Protein 4MB0 (pdb70)

Foldseek 3Di:
DVCVVVVLLVLLVVLVVLPQHDPVRNVLVVVLVVLCVLLVVDADVLLVLLLLLQLLCLLPWPAEEEEDGSSCLSHPLQLVVLLCVLSVHAYEHAAQQDDLSNVVSSLVSNCVNPVPHDYHHNDFDDFQPDDDVSRTGGHPRHLVPTQEYEDESDAQVVQQSSVVVNHQYEYEGLDCPGNNNVRHPGYNNHDCNVSSVSSSVSSNVCVVPDNVVSVVSNVPDDRVVSSVVSVVSSVVQVVVCVVVDDPPPPDTD/DPDDPPDPCPVVVVLLVLQVVLVVLLFHDPVVNVLSVVLSVLCVLLVVDQDPLQVLLLLLQLLCLLVWPAEEEEDGSSCLSQPLQLSQLLCVLSVHAYEYAYQDDDLSNVVSSVVSNCVNPVVHDYHHNDFDDFQPPPPPDSRTGHCSHLVPTQEYEDESDAQPNLQSSVVVNHQYEYEGLDCPHNNNVRHNGHRNHDPNPSSNSSSVSSNVCVPPDNVVSVVSNVVDDRVVSSVVSVVSSVVSVVVCQPVHCPDHD/DCPVVVVLLVLLVVLVVLLQDDPVLNVLVVVLVVLCVLLVQDQDVLLLLLLLLVLLCLLPWPAEEEEDGSSCLSHPLQLSVLLCVLSVHAYEYADQPDDLSNVVSSLVSNCVNPVPRDYHNNPFDDFQPDHPPSNTGGHPRHLVPTQEYEDESDQLVSLQSSVVVNHQYEYEGLDCPHNNNVRHPGYRNHDCNPSSNSSSVSSNVCNPPDNVVSVVSNVPDDSVVSSVVSVVSSVVQVVVCVVVDCPPNPDGD/DVVLVVLLVLLVVLVVLLADDPVVNVLSVVLSVLCVLLPVDQDPLLVLLLLLQLLDLQPWPAEEEEDGSSCLSRPLLLSVLLCVLSVHAYEYAYQPDDLSNLVSSLVSNCVNPVDGDYHNNDFDDAQPPDDPDSRGGHCSHLVPTQEYEDESDAQPSQLRSCVVVRQYAYEGLDCPHNSNVRHNGYRNHDCSHSSVVSSVSSNPCVPPDNVRSVVSNVPDDRVVSSVVSVVSSVVSVCVQAPVHDPPDDRDD

CATH classification: 3.40.50.12640

Sequence (1015 aa):
PRYWSLYYREKIIEGMEKGMTAKAGLIAHGRGEAFDYLIGERTIEPAERAMRAAVAKLLLAENPVVSVNGNVAALVPKETIELARRALNAKLEINLFYRTEDRVKAIAEELRKYDPEIELLGINPTKRIPGLEHERGKVDENGIWKADVVVVPLEDGDRTEALVRMGKFVITIDLNPLSRSARMADITIVDNIVRAYPRMTELAREMKDYSRGELIRIIEEYDNGKTLNDVLLHIRDRLTKLAEGGIWRKKQLDVKIPKSHPRYWSLYYREKIIEGMEKGMTAKAGLIAHGRGEAFDYLIGERTIEPAERAMRAAVAKLLLAENPVVSVNGNVAALVPKETIELARALNAKLEINLFYRTEDRVKAIAEELRKYDPEIELLGINPTKRIPGLEHERGKVDENGIWKADVVVVPLEDGDRTEALVRMGKFVITIDLNPLSRSARMADITIVDNIVRAYPRMTELAREMKDYSRGELIRIIEEYDNGKTLNDVLLHIRDRLTKLAEGGIWRKKPRYWSLYYREKIIEGMEKGMTAKAGLIAHGRGEAFDYLIGERTIEPAERAMRAAVAKLLLAENPVVSVNGNVAALVPKETIELARALNAKLEINLFYRTEDRVKAIAEELRKYDPEIELLGINPTKRIPGLEHERGKVDENGIWKADVVVVPLEDGDRTEALVRMGKFVITIDLNPLSRSARMADITIVDNIVRAYPRMTELAREMKDYSRGELIRIIEEYDNGKTLNDVLLHIRDRLTKLAEGGIWRKKQLDRYWSLYYREKIIEGMEKGMTAKAGLIAHGRGEAFDYLIGERTIEPAERAMRAAVAKLLLAENPVVSVNGNVAALVPKETIELARALNAKLEINLFYRTEDRVKAIAEELRKYDPEIELLGINPTKRIPGLEHERGKVDENGIWKADVVVVPLEDGDRTEALVRMGKFVITIDLNPLSRSARMADITIVDNIVRAYPRMTELAREMKDYSRGELIRIIEEYDNGKTLNDVLLHIRDRLTKLAEGGIWRKKQLD

Structure (mmCIF, N/CA/C/O backbone):
data_4MB0
#
_entry.id   4MB0
#
_cell.length_a   266.144
_cell.length_b   60.964
_cell.length_c   75.354
_cell.angle_alpha   90.00
_cell.angle_beta   92.38
_cell.angle_gamma   90.00
#
_symmetry.space_group_name_H-M   'C 1 2 1'
#
loop_
_entity.id
_entity.type
_entity.pdbx_description
1 polymer 'phosphopantothenate synthetase'
2 non-polymer 'ACETATE ION'
3 water water
#
loop_
_atom_site.group_PDB
_atom_site.id
_atom_site.type_symbol
_atom_site.label_atom_id
_atom_site.label_alt_id
_atom_site.label_comp_id
_atom_site.label_asym_id
_atom_site.label_entity_id
_atom_site.label_seq_id
_atom_site.pdbx_PDB_ins_code
_atom_site.Cartn_x
_atom_site.Cartn_y
_atom_site.Cartn_z
_atom_site.occupancy
_atom_site.B_iso_or_equiv
_atom_site.auth_seq_id
_atom_site.auth_comp_id
_atom_site.auth_asym_id
_atom_site.auth_atom_id
_atom_site.pdbx_PDB_model_num
ATOM 1 N N . PRO A 1 9 ? 39.116 -29.283 -18.194 1.00 79.35 9 PRO A N 1
ATOM 2 C CA . PRO A 1 9 ? 38.032 -28.447 -17.703 1.00 64.69 9 PRO A CA 1
ATOM 3 C C . PRO A 1 9 ? 37.343 -27.650 -18.812 1.00 74.14 9 PRO A C 1
ATOM 4 O O . PRO A 1 9 ? 37.430 -26.424 -18.846 1.00 68.52 9 PRO A O 1
ATOM 8 N N . ARG A 1 10 ? 36.849 -28.374 -19.813 1.00 61.57 10 ARG A N 1
ATOM 9 C CA . ARG A 1 10 ? 35.414 -28.524 -20.027 1.00 64.12 10 ARG A CA 1
ATOM 10 C C . ARG A 1 10 ? 34.923 -29.840 -19.415 1.00 51.14 10 ARG A C 1
ATOM 11 O O . ARG A 1 10 ? 34.465 -30.746 -20.128 1.00 45.42 10 ARG A O 1
ATOM 19 N N . TYR A 1 11 ? 34.984 -29.924 -18.093 1.00 51.21 11 TYR A N 1
ATOM 20 C CA . TYR A 1 11 ? 34.789 -31.194 -17.388 1.00 54.74 11 TYR A CA 1
ATOM 21 C C . TYR A 1 11 ? 33.345 -31.657 -17.508 1.00 37.80 11 TYR A C 1
ATOM 22 O O . TYR A 1 11 ? 33.069 -32.808 -17.863 1.00 43.81 11 TYR A O 1
ATOM 31 N N . TRP A 1 12 ? 32.416 -30.750 -17.248 1.00 47.20 12 TRP A N 1
ATOM 32 C CA . TRP A 1 12 ? 31.003 -31.119 -17.253 1.00 52.61 12 TRP A CA 1
ATOM 33 C C . TRP A 1 12 ? 30.511 -31.483 -18.650 1.00 45.04 12 TRP A C 1
ATOM 34 O O . TRP A 1 12 ? 29.870 -32.524 -18.839 1.00 51.72 12 TRP A O 1
ATOM 45 N N . SER A 1 13 ? 30.944 -30.715 -19.645 1.00 42.19 13 SER A N 1
ATOM 46 C CA . SER A 1 13 ? 30.670 -31.051 -21.037 1.00 36.17 13 SER A CA 1
ATOM 47 C C . SER A 1 13 ? 31.108 -32.479 -21.361 1.00 42.10 13 SER A C 1
ATOM 48 O O . SER A 1 13 ? 30.344 -33.280 -21.907 1.00 32.99 13 SER A O 1
ATOM 51 N N . LEU A 1 14 ? 32.358 -32.792 -21.067 1.00 44.79 14 LEU A N 1
ATOM 52 C CA . LEU A 1 14 ? 32.897 -34.093 -21.414 1.00 41.46 14 LEU A CA 1
ATOM 53 C C . LEU A 1 14 ? 32.265 -35.179 -20.554 1.00 34.51 14 LEU A C 1
ATOM 54 O O . LEU A 1 14 ? 31.866 -36.219 -21.067 1.00 37.25 14 LEU A O 1
ATOM 59 N N . TYR A 1 15 ? 31.947 -34.825 -19.319 1.00 40.47 15 TYR A N 1
ATOM 60 C CA . TYR A 1 15 ? 31.260 -35.743 -18.404 1.00 42.49 15 TYR A CA 1
ATOM 61 C C . TYR A 1 15 ? 29.932 -36.233 -18.972 1.00 40.88 15 TYR A C 1
ATOM 62 O O . TYR A 1 15 ? 29.668 -37.434 -19.035 1.00 37.14 15 TYR A O 1
ATOM 71 N N . TYR A 1 16 ? 29.134 -35.307 -19.487 1.00 44.15 16 TYR A N 1
ATOM 72 C CA . TYR A 1 16 ? 27.810 -35.669 -19.963 1.00 37.19 16 TYR A CA 1
ATOM 73 C C . TYR A 1 16 ? 27.829 -36.269 -21.345 1.00 30.00 16 TYR A C 1
ATOM 74 O O . TYR A 1 16 ? 27.054 -37.182 -21.634 1.00 35.02 16 TYR A O 1
ATOM 83 N N . ARG A 1 17 ? 28.842 -35.906 -22.124 1.00 38.27 17 ARG A N 1
ATOM 84 C CA . ARG A 1 17 ? 29.160 -36.645 -23.340 1.00 37.80 17 ARG A CA 1
ATOM 85 C C . ARG A 1 17 ? 29.390 -38.137 -23.039 1.00 37.92 17 ARG A C 1
ATOM 86 O O . ARG A 1 17 ? 28.864 -38.999 -23.737 1.00 32.92 17 ARG A O 1
ATOM 94 N N . GLU A 1 18 ? 30.137 -38.441 -21.979 1.00 42.13 18 GLU A N 1
ATOM 95 C CA . GLU A 1 18 ? 30.352 -39.844 -21.601 1.00 41.24 18 GLU A CA 1
ATOM 96 C C . GLU A 1 18 ? 29.057 -40.500 -21.136 1.00 39.87 18 GLU A C 1
ATOM 97 O O . GLU A 1 18 ? 28.748 -41.614 -21.587 1.00 37.45 18 GLU A O 1
ATOM 103 N N . LYS A 1 19 ? 28.202 -39.736 -20.441 1.00 37.72 19 LYS A N 1
ATOM 104 C CA . LYS A 1 19 ? 26.946 -40.284 -19.908 1.00 33.61 19 LYS A CA 1
ATOM 105 C C . LYS A 1 19 ? 26.027 -40.695 -21.026 1.00 42.61 19 LYS A C 1
ATOM 106 O O . LYS A 1 19 ? 25.392 -41.741 -20.952 1.00 37.38 19 LYS A O 1
ATOM 112 N N . ILE A 1 20 ? 26.040 -39.925 -22.115 1.00 33.82 20 ILE A N 1
ATOM 113 C CA . ILE A 1 20 ? 25.131 -40.168 -23.211 1.00 34.95 20 ILE A CA 1
ATOM 114 C C . ILE A 1 20 ? 25.664 -41.322 -24.051 1.00 32.36 20 ILE A C 1
ATOM 115 O O . ILE A 1 20 ? 24.908 -42.176 -24.507 1.00 40.88 20 ILE A O 1
ATOM 120 N N . ILE A 1 21 ? 26.983 -41.445 -24.078 1.00 38.18 21 ILE A N 1
ATOM 121 C CA . ILE A 1 21 ? 27.653 -42.569 -24.723 1.00 42.69 21 ILE A CA 1
ATOM 122 C C . ILE A 1 21 ? 27.430 -43.879 -23.963 1.00 36.20 21 ILE A C 1
ATOM 123 O O . ILE A 1 21 ? 26.893 -44.833 -24.516 1.00 37.00 21 ILE A O 1
ATOM 128 N N . GLU A 1 22 ? 27.716 -43.884 -22.668 1.00 40.82 22 GLU A N 1
ATOM 129 C CA . GLU A 1 22 ? 27.351 -45.027 -21.821 1.00 45.01 22 GLU A CA 1
ATOM 130 C C . GLU A 1 22 ? 25.853 -45.246 -21.858 1.00 46.74 22 GLU A C 1
ATOM 131 O O . GLU A 1 22 ? 25.374 -46.381 -21.907 1.00 43.34 22 GLU A O 1
ATOM 137 N N . GLY A 1 23 ? 25.113 -44.148 -21.947 1.00 49.08 23 GLY A N 1
ATOM 138 C CA . GLY A 1 23 ? 23.681 -44.222 -22.185 1.00 36.84 23 GLY A CA 1
ATOM 139 C C . GLY A 1 23 ? 23.345 -45.212 -23.275 1.00 36.60 23 GLY A C 1
ATOM 140 O O . GLY A 1 23 ? 22.433 -46.021 -23.130 1.00 48.95 23 GLY A O 1
ATOM 141 N N . MET A 1 24 ? 24.084 -45.157 -24.375 1.00 52.75 24 MET A N 1
ATOM 142 C CA . MET A 1 24 ? 23.765 -45.974 -25.539 1.00 56.56 24 MET A CA 1
ATOM 143 C C . MET A 1 24 ? 24.394 -47.366 -25.426 1.00 41.16 24 MET A C 1
ATOM 144 O O . MET A 1 24 ? 23.908 -48.323 -26.016 1.00 47.38 24 MET A O 1
ATOM 149 N N . GLU A 1 25 ? 25.524 -47.459 -24.736 1.00 59.65 25 GLU A N 1
ATOM 150 C CA . GLU A 1 25 ? 26.141 -48.758 -24.490 1.00 53.11 25 GLU A CA 1
ATOM 151 C C . GLU A 1 25 ? 25.149 -49.652 -23.740 1.00 57.93 25 GLU A C 1
ATOM 152 O O . GLU A 1 25 ? 24.897 -50.782 -24.150 1.00 57.65 25 GLU A O 1
ATOM 158 N N . LYS A 1 26 ? 24.419 -49.054 -22.802 1.00 54.18 26 LYS A N 1
ATOM 159 C CA . LYS A 1 26 ? 23.477 -49.786 -21.957 1.00 51.67 26 LYS A CA 1
ATOM 160 C C . LYS A 1 26 ? 22.118 -50.046 -22.611 1.00 51.52 26 LYS A C 1
ATOM 161 O O . LYS A 1 26 ? 21.261 -50.682 -22.007 1.00 52.49 26 LYS A O 1
ATOM 167 N N . GLY A 1 27 ? 21.872 -49.461 -23.776 1.00 44.62 27 GLY A N 1
ATOM 168 C CA . GLY A 1 27 ? 20.675 -49.794 -24.551 1.00 42.64 27 GLY A CA 1
ATOM 169 C C . GLY A 1 27 ? 19.526 -48.833 -24.318 1.00 42.65 27 GLY A C 1
ATOM 170 O O . GLY A 1 27 ? 18.417 -49.035 -24.828 1.00 46.72 27 GLY A O 1
ATOM 171 N N . MET A 1 28 ? 19.787 -47.794 -23.529 1.00 48.73 28 MET A N 1
ATOM 172 C CA . MET A 1 28 ? 18.788 -46.772 -23.220 1.00 53.39 28 MET A CA 1
ATOM 173 C C . MET A 1 28 ? 18.609 -45.759 -24.356 1.00 57.03 28 MET A C 1
ATOM 174 O O . MET A 1 28 ? 17.496 -45.303 -24.611 1.00 53.63 28 MET A O 1
ATOM 179 N N . THR A 1 29 ? 19.717 -45.296 -24.924 1.00 52.58 29 THR A N 1
ATOM 180 C CA . THR A 1 29 ? 19.681 -44.140 -25.810 1.00 50.88 29 THR A CA 1
ATOM 181 C C . THR A 1 29 ? 20.066 -44.506 -27.251 1.00 50.60 29 THR A C 1
ATOM 182 O O . THR A 1 29 ? 21.070 -45.168 -27.496 1.00 37.22 29 THR A O 1
ATOM 186 N N . ALA A 1 30 ? 19.173 -44.178 -28.181 1.00 47.01 30 ALA A N 1
ATOM 187 C CA . ALA A 1 30 ? 19.368 -44.445 -29.599 1.00 49.15 30 ALA A CA 1
ATOM 188 C C . ALA A 1 30 ? 20.512 -43.620 -30.181 1.00 38.24 30 ALA A C 1
ATOM 189 O O . ALA A 1 30 ? 20.922 -42.616 -29.596 1.00 47.21 30 ALA A O 1
ATOM 191 N N . LYS A 1 31 ? 21.018 -44.074 -31.327 1.00 39.30 31 LYS A N 1
ATOM 192 C CA . LYS A 1 31 ? 22.007 -43.342 -32.145 1.00 40.08 31 LYS A CA 1
ATOM 193 C C . LYS A 1 31 ? 21.582 -41.910 -32.447 1.00 35.90 31 LYS A C 1
ATOM 194 O O . LYS A 1 31 ? 22.332 -40.961 -32.194 1.00 41.93 31 LYS A O 1
ATOM 200 N N . ALA A 1 32 ? 20.330 -41.745 -32.868 1.00 37.69 32 ALA A N 1
ATOM 201 C CA . ALA A 1 32 ? 19.744 -40.407 -33.078 1.00 35.34 32 ALA A CA 1
ATOM 202 C C . ALA A 1 32 ? 19.856 -39.494 -31.850 1.00 35.31 32 ALA A C 1
ATOM 203 O O . ALA A 1 32 ? 19.977 -38.265 -31.970 1.00 32.61 32 ALA A O 1
ATOM 205 N N . GLY A 1 33 ? 19.842 -40.096 -30.668 1.00 33.16 33 GLY A N 1
ATOM 206 C CA . GLY A 1 33 ? 19.891 -39.353 -29.426 1.00 31.51 33 GLY A CA 1
ATOM 207 C C . GLY A 1 33 ? 21.241 -38.724 -29.217 1.00 25.90 33 GLY A C 1
ATOM 208 O O . GLY A 1 33 ? 21.338 -37.632 -28.645 1.00 43.66 33 GLY A O 1
ATOM 209 N N . LEU A 1 34 ? 22.285 -39.398 -29.702 1.00 38.95 34 LEU A N 1
ATOM 210 C CA . LEU A 1 34 ? 23.665 -38.895 -29.593 1.00 39.71 34 LEU A CA 1
ATOM 211 C C . LEU A 1 34 ? 23.847 -37.669 -30.492 1.00 36.23 34 LEU A C 1
ATOM 212 O O . LEU A 1 34 ? 24.367 -36.637 -30.078 1.00 32.08 34 LEU A O 1
ATOM 217 N N . ILE A 1 35 ? 23.274 -37.754 -31.680 1.00 26.88 35 ILE A N 1
ATOM 218 C CA . ILE A 1 35 ? 23.180 -36.613 -32.579 1.00 34.17 35 ILE A CA 1
ATOM 219 C C . ILE A 1 35 ? 22.374 -35.449 -31.961 1.00 29.18 35 ILE A C 1
ATOM 220 O O . ILE A 1 35 ? 22.873 -34.323 -31.885 1.00 35.07 35 ILE A O 1
ATOM 225 N N . ALA A 1 36 ? 21.218 -35.759 -31.366 1.00 28.64 36 ALA A N 1
ATOM 226 C CA . ALA A 1 36 ? 20.377 -34.735 -30.749 1.00 28.97 36 ALA A CA 1
ATOM 227 C C . ALA A 1 36 ? 21.107 -34.089 -29.576 1.00 28.59 36 ALA A C 1
ATOM 228 O O . ALA A 1 36 ? 20.978 -32.893 -29.345 1.00 28.28 36 ALA A O 1
ATOM 230 N N . HIS A 1 37 ? 21.993 -34.848 -28.939 1.00 28.54 37 HIS A N 1
ATOM 231 C CA . HIS A 1 37 ? 22.743 -34.330 -27.818 1.00 24.28 37 HIS A CA 1
ATOM 232 C C . HIS A 1 37 ? 23.699 -33.232 -28.261 1.00 25.50 37 HIS A C 1
ATOM 233 O O . HIS A 1 37 ? 23.873 -32.243 -27.563 1.00 27.96 37 HIS A O 1
ATOM 240 N N . GLY A 1 38 ? 24.332 -33.420 -29.409 1.00 27.10 38 GLY A N 1
ATOM 241 C CA . GLY A 1 38 ? 25.275 -32.449 -29.924 1.00 29.20 38 GLY A CA 1
ATOM 242 C C . GLY A 1 38 ? 24.611 -31.175 -30.392 1.00 22.35 38 GLY A C 1
ATOM 243 O O . GLY A 1 38 ? 25.152 -30.099 -30.200 1.00 31.50 38 GLY A O 1
ATOM 244 N N . ARG A 1 39 ? 23.394 -31.298 -30.910 1.00 23.22 39 ARG A N 1
ATOM 245 C CA . ARG A 1 39 ? 22.591 -30.139 -31.287 1.00 30.05 39 ARG A CA 1
ATOM 246 C C . ARG A 1 39 ? 22.298 -29.249 -30.105 1.00 32.62 39 ARG A C 1
ATOM 247 O O . ARG A 1 39 ? 22.459 -28.043 -30.188 1.00 33.99 39 ARG A O 1
ATOM 255 N N . GLY A 1 40 ? 21.926 -29.859 -28.981 1.00 29.47 40 GLY A N 1
ATOM 256 C CA . GLY A 1 40 ? 21.864 -29.156 -27.719 1.00 27.62 40 GLY A CA 1
ATOM 257 C C . GLY A 1 40 ? 23.150 -28.479 -27.311 1.00 31.81 40 GLY A C 1
ATOM 258 O O . GLY A 1 40 ? 23.136 -27.315 -26.898 1.00 29.59 40 GLY A O 1
ATOM 259 N N . GLU A 1 41 ? 24.238 -29.248 -27.245 1.00 33.45 41 GLU A N 1
ATOM 260 C CA . GLU A 1 41 ? 25.550 -28.663 -26.934 1.00 28.03 41 GLU A CA 1
ATOM 261 C C . GLU A 1 41 ? 25.809 -27.368 -27.761 1.00 25.85 41 GLU A C 1
ATOM 262 O O . GLU A 1 41 ? 26.322 -26.377 -27.245 1.00 30.25 41 GLU A O 1
ATOM 268 N N . ALA A 1 42 ? 25.433 -27.370 -29.037 1.00 25.02 42 ALA A N 1
ATOM 269 C CA . ALA A 1 42 ? 25.732 -26.223 -29.891 1.00 28.63 42 ALA A CA 1
ATOM 270 C C . ALA A 1 42 ? 25.036 -24.968 -29.362 1.00 26.78 42 ALA A C 1
ATOM 271 O O . ALA A 1 42 ? 25.674 -23.928 -29.186 1.00 34.39 42 ALA A O 1
ATOM 273 N N . PHE A 1 43 ? 23.775 -25.110 -28.968 1.00 30.23 43 PHE A N 1
ATOM 274 C CA . PHE A 1 43 ? 23.009 -23.980 -28.428 1.00 35.01 43 PHE A CA 1
ATOM 275 C C . PHE A 1 43 ? 23.437 -23.673 -27.004 1.00 31.87 43 PHE A C 1
ATOM 276 O O . PHE A 1 43 ? 23.495 -22.515 -26.598 1.00 30.02 43 PHE A O 1
ATOM 284 N N . ASP A 1 44 ? 23.963 -24.677 -26.318 1.00 30.91 44 ASP A N 1
ATOM 285 C CA . ASP A 1 44 ? 24.585 -24.390 -25.049 1.00 29.09 44 ASP A CA 1
ATOM 286 C C . ASP A 1 44 ? 25.825 -23.518 -25.230 1.00 27.77 44 ASP A C 1
ATOM 287 O O . ASP A 1 44 ? 26.049 -22.586 -24.436 1.00 35.32 44 ASP A O 1
ATOM 292 N N . TYR A 1 45 ? 26.619 -23.809 -26.263 1.00 27.66 45 TYR A N 1
ATOM 293 C CA . TYR A 1 45 ? 27.773 -22.989 -26.590 1.00 26.35 45 TYR A CA 1
ATOM 294 C C . TYR A 1 45 ? 27.315 -21.547 -26.851 1.00 32.24 45 TYR A C 1
ATOM 295 O O . TYR A 1 45 ? 27.952 -20.599 -26.414 1.00 27.21 45 TYR A O 1
ATOM 304 N N . LEU A 1 46 ? 26.184 -21.402 -27.524 1.00 23.74 46 LEU A N 1
ATOM 305 C CA . LEU A 1 46 ? 25.657 -20.076 -27.872 1.00 28.23 46 LEU A CA 1
ATOM 306 C C . LEU A 1 46 ? 25.078 -19.329 -26.678 1.00 33.93 46 LEU A C 1
ATOM 307 O O . LEU A 1 46 ? 25.337 -18.134 -26.517 1.00 30.50 46 LEU A O 1
ATOM 312 N N . ILE A 1 47 ? 24.471 -20.065 -25.741 1.00 31.05 47 ILE A N 1
ATOM 313 C CA . ILE A 1 47 ? 23.882 -19.442 -24.558 1.00 27.37 47 ILE A CA 1
ATOM 314 C C . ILE A 1 47 ? 24.904 -19.080 -23.492 1.00 32.01 47 ILE A C 1
ATOM 315 O O . ILE A 1 47 ? 24.834 -18.001 -22.898 1.00 36.31 47 ILE A O 1
ATOM 320 N N . GLY A 1 48 ? 25.968 -19.864 -23.407 1.00 27.85 48 GLY A N 1
ATOM 321 C CA . GLY A 1 48 ? 26.985 -19.630 -22.396 1.00 29.90 48 GLY A CA 1
ATOM 322 C C . GLY A 1 48 ? 27.082 -20.743 -21.386 1.00 30.87 48 GLY A C 1
ATOM 323 O O . GLY A 1 48 ? 27.774 -20.607 -20.400 1.00 38.81 48 GLY A O 1
ATOM 324 N N . GLU A 1 49 ? 26.409 -21.858 -21.658 1.00 33.77 49 GLU A N 1
ATOM 325 C CA . GLU A 1 49 ? 26.447 -23.026 -20.787 1.00 39.73 49 GLU A CA 1
ATOM 326 C C . GLU A 1 49 ? 26.103 -22.674 -19.332 1.00 39.25 49 GLU A C 1
ATOM 327 O O . GLU A 1 49 ? 26.791 -23.058 -18.382 1.00 32.92 49 GLU A O 1
ATOM 333 N N . ARG A 1 50 ? 25.039 -21.904 -19.172 1.00 36.80 50 ARG A N 1
ATOM 334 C CA . ARG A 1 50 ? 24.522 -21.595 -17.854 1.00 36.97 50 ARG A CA 1
ATOM 335 C C . ARG A 1 50 ? 23.026 -21.379 -17.929 1.00 31.71 50 ARG A C 1
ATOM 336 O O . ARG A 1 50 ? 22.461 -21.361 -19.011 1.00 25.51 50 ARG A O 1
ATOM 344 N N . THR A 1 51 ? 22.389 -21.257 -16.774 1.00 36.14 51 THR A N 1
ATOM 345 C CA . THR A 1 51 ? 20.955 -21.054 -16.702 1.00 28.16 51 THR A CA 1
ATOM 346 C C . THR A 1 51 ? 20.672 -19.577 -16.747 1.00 30.68 51 THR A C 1
ATOM 347 O O . THR A 1 51 ? 21.144 -18.835 -15.913 1.00 35.25 51 THR A O 1
ATOM 351 N N . ILE A 1 52 ? 20.047 -19.110 -17.810 1.00 29.79 52 ILE A N 1
ATOM 352 C CA . ILE A 1 52 ? 19.868 -17.669 -17.961 1.00 30.34 52 ILE A CA 1
ATOM 353 C C . ILE A 1 52 ? 18.495 -17.261 -17.444 1.00 31.75 52 ILE A C 1
ATOM 354 O O . ILE A 1 52 ? 17.668 -18.112 -17.101 1.00 31.09 52 ILE A O 1
ATOM 359 N N . GLU A 1 53 ? 18.318 -15.973 -17.213 1.00 26.24 53 GLU A N 1
ATOM 360 C CA . GLU A 1 53 ? 17.129 -15.487 -16.490 1.00 32.57 53 GLU A CA 1
ATOM 361 C C . GLU A 1 53 ? 15.813 -15.904 -17.158 1.00 33.60 53 GLU A C 1
ATOM 362 O O . GLU A 1 53 ? 14.894 -16.413 -16.492 1.00 33.23 53 GLU A O 1
ATOM 368 N N . PRO A 1 54 ? 15.761 -15.812 -18.490 1.00 35.10 54 PRO A N 1
ATOM 369 C CA . PRO A 1 54 ? 14.607 -16.318 -19.251 1.00 28.07 54 PRO A CA 1
ATOM 370 C C . PRO A 1 54 ? 14.297 -17.805 -19.005 1.00 30.14 54 PRO A C 1
ATOM 371 O O . PRO A 1 54 ? 13.146 -18.219 -19.051 1.00 28.69 54 PRO A O 1
ATOM 375 N N . ALA A 1 55 ? 15.304 -18.601 -18.698 1.00 27.54 55 ALA A N 1
ATOM 376 C CA . ALA A 1 55 ? 15.044 -20.008 -18.400 1.00 33.07 55 ALA A CA 1
ATOM 377 C C . ALA A 1 55 ? 14.578 -20.179 -16.949 1.00 33.05 55 ALA A C 1
ATOM 378 O O . ALA A 1 55 ? 13.733 -21.025 -16.644 1.00 29.31 55 ALA A O 1
ATOM 380 N N . GLU A 1 56 ? 14.987 -19.243 -16.107 1.00 32.08 56 GLU A N 1
ATOM 381 C CA . GLU A 1 56 ? 14.568 -19.216 -14.716 1.00 35.18 56 GLU A CA 1
ATOM 382 C C . GLU A 1 56 ? 13.111 -18.770 -14.647 1.00 28.10 56 GLU A C 1
ATOM 383 O O . GLU A 1 56 ? 12.307 -19.325 -13.916 1.00 28.56 56 GLU A O 1
ATOM 389 N N . ARG A 1 57 ? 12.772 -17.805 -15.483 1.00 28.70 57 ARG A N 1
ATOM 390 C CA . ARG A 1 57 ? 11.405 -17.323 -15.592 1.00 27.19 57 ARG A CA 1
ATOM 391 C C . ARG A 1 57 ? 10.488 -18.485 -15.984 1.00 33.03 57 ARG A C 1
ATOM 392 O O . ARG A 1 57 ? 9.352 -18.608 -15.522 1.00 33.34 57 ARG A O 1
ATOM 400 N N . ALA A 1 58 ? 10.914 -19.214 -17.000 1.00 26.18 58 ALA A N 1
ATOM 401 C CA . ALA A 1 58 ? 10.065 -20.227 -17.578 1.00 24.75 58 ALA A CA 1
ATOM 402 C C . ALA A 1 58 ? 9.941 -21.399 -16.596 1.00 26.90 58 ALA A C 1
ATOM 403 O O . ALA A 1 58 ? 8.866 -21.970 -16.431 1.00 23.09 58 ALA A O 1
ATOM 405 N N . MET A 1 59 ? 11.006 -21.654 -15.840 1.00 27.24 59 MET A N 1
ATOM 406 C CA . MET A 1 59 ? 10.990 -22.720 -14.831 1.00 30.43 59 MET A CA 1
ATOM 407 C C . MET A 1 59 ? 10.110 -22.378 -13.615 1.00 26.66 59 MET A C 1
ATOM 408 O O . MET A 1 59 ? 9.372 -23.215 -13.127 1.00 26.65 59 MET A O 1
ATOM 413 N N . ARG A 1 60 ? 10.102 -21.118 -13.214 1.00 27.96 60 ARG A N 1
ATOM 414 C CA . ARG A 1 60 ? 9.132 -20.645 -12.257 1.00 27.80 60 ARG A CA 1
ATOM 415 C C . ARG A 1 60 ? 7.711 -20.966 -12.699 1.00 28.92 60 ARG A C 1
ATOM 416 O O . ARG A 1 60 ? 6.898 -21.409 -11.880 1.00 24.47 60 ARG A O 1
ATOM 424 N N . ALA A 1 61 ? 7.352 -20.472 -13.885 1.00 29.51 61 ALA A N 1
ATOM 425 C CA . ALA A 1 61 ? 5.983 -20.589 -14.373 1.00 23.17 61 ALA A CA 1
ATOM 426 C C . ALA A 1 61 ? 5.605 -22.030 -14.544 1.00 26.40 61 ALA A C 1
ATOM 427 O O . ALA A 1 61 ? 4.498 -22.423 -14.196 1.00 37.21 61 ALA A O 1
ATOM 429 N N . ALA A 1 62 ? 6.574 -22.853 -14.925 1.00 26.19 62 ALA A N 1
ATOM 430 C CA . ALA A 1 62 ? 6.315 -24.264 -15.125 1.00 27.61 62 ALA A CA 1
ATOM 431 C C . ALA A 1 62 ? 5.999 -24.997 -13.809 1.00 31.92 62 ALA A C 1
ATOM 432 O O . ALA A 1 62 ? 5.188 -25.934 -13.775 1.00 25.42 62 ALA A O 1
ATOM 434 N N . VAL A 1 63 ? 6.819 -24.739 -12.797 1.00 31.39 63 VAL A N 1
ATOM 435 C CA . VAL A 1 63 ? 6.647 -25.387 -11.506 1.00 29.55 63 VAL A CA 1
ATOM 436 C C . VAL A 1 63 ? 5.317 -24.957 -10.853 1.00 24.61 63 VAL A C 1
ATOM 437 O O . VAL A 1 63 ? 4.531 -25.786 -10.401 1.00 23.79 63 VAL A O 1
ATOM 441 N N . ALA A 1 64 ? 4.995 -23.676 -10.942 1.00 26.71 64 ALA A N 1
ATOM 442 C CA . ALA A 1 64 ? 3.683 -23.214 -10.539 1.00 28.05 64 ALA A CA 1
ATOM 443 C C . ALA A 1 64 ? 2.580 -23.996 -11.225 1.00 36.20 64 ALA A C 1
ATOM 444 O O . ALA A 1 64 ? 1.611 -24.387 -10.572 1.00 29.61 64 ALA A O 1
ATOM 446 N N . LYS A 1 65 ? 2.642 -24.075 -12.554 1.00 27.98 65 LYS A N 1
ATOM 447 C CA . LYS A 1 65 ? 1.627 -24.792 -13.304 1.00 27.12 65 LYS A CA 1
ATOM 448 C C . LYS A 1 65 ? 1.585 -26.262 -12.854 1.00 34.23 65 LYS A C 1
ATOM 449 O O . LYS A 1 65 ? 0.512 -26.846 -12.681 1.00 33.72 65 LYS A O 1
ATOM 455 N N . LEU A 1 66 ? 2.752 -26.860 -12.651 1.00 30.37 66 LEU A N 1
ATOM 456 C CA . LEU A 1 66 ? 2.799 -28.272 -12.311 1.00 30.99 66 LEU A CA 1
ATOM 457 C C . LEU A 1 66 ? 2.314 -28.521 -10.887 1.00 31.63 66 LEU A C 1
ATOM 458 O O . LEU A 1 66 ? 1.681 -29.526 -10.624 1.00 26.61 66 LEU A O 1
ATOM 463 N N . LEU A 1 67 ? 2.407 -27.507 -10.037 1.00 27.66 67 LEU A N 1
ATOM 464 C CA . LEU A 1 67 ? 1.960 -27.637 -8.645 1.00 31.52 67 LEU A CA 1
ATOM 465 C C . LEU A 1 67 ? 0.448 -27.555 -8.597 1.00 36.52 67 LEU A C 1
ATOM 466 O O . LEU A 1 67 ? -0.181 -28.137 -7.722 1.00 40.40 67 LEU A O 1
ATOM 471 N N . LEU A 1 68 ? -0.134 -26.818 -9.537 1.00 32.48 68 LEU A N 1
ATOM 472 C CA . LEU A 1 68 ? -1.566 -26.630 -9.547 1.00 31.54 68 LEU A CA 1
ATOM 473 C C . LEU A 1 68 ? -2.264 -27.693 -10.378 1.00 30.30 68 LEU A C 1
ATOM 474 O O . LEU A 1 68 ? -3.461 -27.895 -10.241 1.00 35.28 68 LEU A O 1
ATOM 479 N N . ALA A 1 69 ? -1.495 -28.486 -11.107 1.00 34.65 69 ALA A N 1
ATOM 480 C CA . ALA A 1 69 ? -2.075 -29.478 -12.009 1.00 35.71 69 ALA A CA 1
ATOM 481 C C . ALA A 1 69 ? -2.860 -30.544 -11.232 1.00 46.48 69 ALA A C 1
ATOM 482 O O . ALA A 1 69 ? -2.499 -30.859 -10.114 1.00 38.24 69 ALA A O 1
ATOM 484 N N . GLU A 1 70 ? -3.802 -31.212 -11.898 1.00 44.19 70 GLU A N 1
ATOM 485 C CA . GLU A 1 70 ? -4.567 -32.312 -11.292 1.00 43.01 70 GLU A CA 1
ATOM 486 C C . GLU A 1 70 ? -3.926 -33.633 -11.617 1.00 36.84 70 GLU A C 1
ATOM 487 O O . GLU A 1 70 ? -4.091 -34.599 -10.877 1.00 45.57 70 GLU A O 1
ATOM 493 N N . ASN A 1 71 ? -3.360 -33.726 -12.816 1.00 32.67 71 ASN A N 1
ATOM 494 C CA . ASN A 1 71 ? -2.758 -34.967 -13.277 1.00 36.88 71 ASN A CA 1
ATOM 495 C C . ASN A 1 71 ? -1.423 -34.772 -14.011 1.00 48.70 71 ASN A C 1
ATOM 496 O O . ASN A 1 71 ? -1.248 -35.284 -15.134 1.00 35.01 71 ASN A O 1
ATOM 501 N N . PRO A 1 72 ? -0.429 -34.167 -13.324 1.00 38.10 72 PRO A N 1
ATOM 502 C CA . PRO A 1 72 ? 0.905 -33.935 -13.905 1.00 35.04 72 PRO A CA 1
ATOM 503 C C . PRO A 1 72 ? 1.642 -35.212 -14.214 1.00 38.83 72 PRO A C 1
ATOM 504 O O . PRO A 1 72 ? 1.696 -36.109 -13.375 1.00 39.97 72 PRO A O 1
ATOM 508 N N . VAL A 1 73 ? 2.327 -35.225 -15.352 1.00 35.16 73 VAL A N 1
ATOM 509 C CA . VAL A 1 73 ? 3.140 -36.357 -15.769 1.00 33.28 73 VAL A CA 1
ATOM 510 C C . VAL A 1 73 ? 4.439 -35.841 -16.374 1.00 41.32 73 VAL A C 1
ATOM 511 O O . VAL A 1 73 ? 4.416 -34.918 -17.188 1.00 38.73 73 VAL A O 1
ATOM 515 N N . VAL A 1 74 ? 5.575 -36.322 -15.877 1.00 37.58 74 VAL A N 1
ATOM 516 C CA . VAL A 1 74 ? 6.852 -36.038 -16.524 1.00 39.11 74 VAL A CA 1
ATOM 517 C C . VAL A 1 74 ? 7.294 -37.208 -17.391 1.00 46.98 74 VAL A C 1
ATOM 518 O O . VAL A 1 74 ? 7.336 -38.366 -16.946 1.00 36.40 74 VAL A O 1
ATOM 522 N N . SER A 1 75 ? 7.516 -36.908 -18.666 1.00 37.77 75 SER A N 1
ATOM 523 C CA . SER A 1 75 ? 7.906 -37.917 -19.628 1.00 38.51 75 SER A CA 1
ATOM 524 C C . SER A 1 75 ? 9.408 -38.164 -19.536 1.00 36.98 75 SER A C 1
ATOM 525 O O . SER A 1 75 ? 10.195 -37.230 -19.330 1.00 40.33 75 SER A O 1
ATOM 528 N N . VAL A 1 76 ? 9.793 -39.419 -19.733 1.00 30.77 76 VAL A N 1
ATOM 529 C CA . VAL A 1 76 ? 11.187 -39.832 -19.723 1.00 39.23 76 VAL A CA 1
ATOM 530 C C . VAL A 1 76 ? 11.521 -40.534 -21.041 1.00 46.74 76 VAL A C 1
ATOM 531 O O . VAL A 1 76 ? 10.828 -41.465 -21.447 1.00 36.35 76 VAL A O 1
ATOM 535 N N . ASN A 1 77 ? 12.659 -40.180 -21.632 1.00 36.15 77 ASN A N 1
ATOM 536 C CA . ASN A 1 77 ? 13.147 -40.896 -22.803 1.00 34.29 77 ASN A CA 1
ATOM 537 C C . ASN A 1 77 ? 14.572 -41.365 -22.597 1.00 30.58 77 ASN A C 1
ATOM 538 O O . ASN A 1 77 ? 15.138 -41.197 -21.508 1.00 38.18 77 ASN A O 1
ATOM 543 N N . GLY A 1 78 ? 15.147 -41.934 -23.655 1.00 32.40 78 GLY A N 1
ATOM 544 C CA . GLY A 1 78 ? 16.521 -42.403 -23.650 1.00 36.03 78 GLY A CA 1
ATOM 545 C C . GLY A 1 78 ? 17.558 -41.393 -23.197 1.00 40.57 78 GLY A C 1
ATOM 546 O O . GLY A 1 78 ? 18.500 -41.745 -22.505 1.00 39.47 78 GLY A O 1
ATOM 547 N N . ASN A 1 79 ? 17.461 -40.156 -23.675 1.00 36.61 79 ASN A N 1
ATOM 548 C CA . ASN A 1 79 ? 18.448 -39.148 -23.306 1.00 35.46 79 ASN A CA 1
ATOM 549 C C . ASN A 1 79 ? 18.308 -38.773 -21.838 1.00 33.85 79 ASN A C 1
ATOM 550 O O . ASN A 1 79 ? 19.314 -38.575 -21.141 1.00 35.52 79 ASN A O 1
ATOM 555 N N . VAL A 1 80 ? 17.065 -38.595 -21.392 1.00 29.52 80 VAL A N 1
ATOM 556 C CA . VAL A 1 80 ? 16.784 -38.260 -19.995 1.00 35.48 80 VAL A CA 1
ATOM 557 C C . VAL A 1 80 ? 17.309 -39.359 -19.069 1.00 35.88 80 VAL A C 1
ATOM 558 O O . VAL A 1 80 ? 18.025 -39.089 -18.114 1.00 32.40 80 VAL A O 1
ATOM 562 N N . ALA A 1 81 ? 17.067 -40.606 -19.443 1.00 33.25 81 ALA A N 1
ATOM 563 C CA . ALA A 1 81 ? 17.524 -41.723 -18.635 1.00 38.12 81 ALA A CA 1
ATOM 564 C C . ALA A 1 81 ? 19.037 -41.670 -18.485 1.00 40.86 81 ALA A C 1
ATOM 565 O O . ALA A 1 81 ? 19.561 -42.026 -17.432 1.00 42.87 81 ALA A O 1
ATOM 567 N N . ALA A 1 82 ? 19.740 -41.326 -19.570 1.00 41.14 82 ALA A N 1
ATOM 568 C CA . ALA A 1 82 ? 21.204 -41.358 -19.570 1.00 38.79 82 ALA A CA 1
ATOM 569 C C . ALA A 1 82 ? 21.817 -40.195 -18.793 1.00 38.92 82 ALA A C 1
ATOM 570 O O . ALA A 1 82 ? 22.908 -40.312 -18.241 1.00 39.42 82 ALA A O 1
ATOM 572 N N . LEU A 1 83 ? 21.083 -39.097 -18.672 1.00 38.73 83 LEU A N 1
ATOM 573 C CA . LEU A 1 83 ? 21.687 -37.847 -18.212 1.00 34.70 83 LEU A CA 1
ATOM 574 C C . LEU A 1 83 ? 21.273 -37.495 -16.790 1.00 36.18 83 LEU A C 1
ATOM 575 O O . LEU A 1 83 ? 22.067 -36.996 -16.003 1.00 40.52 83 LEU A O 1
ATOM 580 N N . VAL A 1 84 ? 19.993 -37.658 -16.499 1.00 39.58 84 VAL A N 1
ATOM 581 C CA . VAL A 1 84 ? 19.453 -37.217 -15.231 1.00 39.74 84 VAL A CA 1
ATOM 582 C C . VAL A 1 84 ? 18.456 -38.233 -14.667 1.00 32.25 84 VAL A C 1
ATOM 583 O O . VAL A 1 84 ? 17.379 -37.852 -14.226 1.00 32.05 84 VAL A O 1
ATOM 587 N N . PRO A 1 85 ? 18.813 -39.535 -14.671 1.00 35.37 85 PRO A N 1
ATOM 588 C CA . PRO A 1 85 ? 17.898 -40.512 -14.081 1.00 42.74 85 PRO A CA 1
ATOM 589 C C . PRO A 1 85 ? 17.530 -40.198 -12.624 1.00 37.39 85 PRO A C 1
ATOM 590 O O . PRO A 1 85 ? 16.358 -40.269 -12.246 1.00 43.90 85 PRO A O 1
ATOM 594 N N . LYS A 1 86 ? 18.506 -39.790 -11.830 1.00 38.42 86 LYS A N 1
ATOM 595 C CA . LYS A 1 86 ? 18.248 -39.527 -10.431 1.00 40.13 86 LYS A CA 1
ATOM 596 C C . LYS A 1 86 ? 17.336 -38.333 -10.319 1.00 38.06 86 LYS A C 1
ATOM 597 O O . LYS A 1 86 ? 16.342 -38.360 -9.592 1.00 36.08 86 LYS A O 1
ATOM 603 N N . GLU A 1 87 ? 17.707 -37.261 -11.013 1.00 43.10 87 GLU A N 1
ATOM 604 C CA . GLU A 1 87 ? 17.029 -35.983 -10.865 1.00 31.29 87 GLU A CA 1
ATOM 605 C C . GLU A 1 87 ? 15.624 -36.007 -11.459 1.00 32.49 87 GLU A C 1
ATOM 606 O O . GLU A 1 87 ? 14.750 -35.254 -11.030 1.00 37.40 87 GLU A O 1
ATOM 612 N N . THR A 1 88 ? 15.389 -36.861 -12.448 1.00 33.37 88 THR A N 1
ATOM 613 C CA . THR A 1 88 ? 14.045 -36.923 -13.016 1.00 36.66 88 THR A CA 1
ATOM 614 C C . THR A 1 88 ? 13.089 -37.544 -12.014 1.00 37.76 88 THR A C 1
ATOM 615 O O . THR A 1 88 ? 11.938 -37.108 -11.895 1.00 31.23 88 THR A O 1
ATOM 619 N N . ILE A 1 89 ? 13.622 -38.437 -11.179 1.00 38.87 89 ILE A N 1
ATOM 620 C CA . ILE A 1 89 ? 12.844 -39.061 -10.115 1.00 38.37 89 ILE A CA 1
ATOM 621 C C . ILE A 1 89 ? 12.575 -38.072 -8.981 1.00 33.08 89 ILE A C 1
ATOM 622 O O . ILE A 1 89 ? 11.445 -37.905 -8.553 1.00 36.30 89 ILE A O 1
ATOM 627 N N . GLU A 1 90 ? 13.586 -37.320 -8.581 1.00 33.45 90 GLU A N 1
ATOM 628 C CA . GLU A 1 90 ? 13.369 -36.311 -7.564 1.00 32.75 90 GLU A CA 1
ATOM 629 C C . GLU A 1 90 ? 12.300 -35.330 -8.032 1.00 31.56 90 GLU A C 1
ATOM 630 O O . GLU A 1 90 ? 11.485 -34.860 -7.246 1.00 35.49 90 GLU A O 1
ATOM 636 N N . LEU A 1 91 ? 12.384 -34.916 -9.289 1.00 37.28 91 LEU A N 1
ATOM 637 C CA . LEU A 1 91 ? 11.546 -33.812 -9.750 1.00 31.22 91 LEU A CA 1
ATOM 638 C C . LEU A 1 91 ? 10.083 -34.272 -9.719 1.00 25.39 91 LEU A C 1
ATOM 639 O O . LEU A 1 91 ? 9.218 -33.607 -9.170 1.00 31.99 91 LEU A O 1
ATOM 644 N N . ALA A 1 92 ? 9.844 -35.487 -10.190 1.00 29.71 92 ALA A N 1
ATOM 645 C CA . ALA A 1 92 ? 8.511 -36.033 -10.188 1.00 33.59 92 ALA A CA 1
ATOM 646 C C . ALA A 1 92 ? 7.957 -36.127 -8.749 1.00 38.48 92 ALA A C 1
ATOM 647 O O . ALA A 1 92 ? 6.883 -35.593 -8.465 1.00 35.28 92 ALA A O 1
ATOM 649 N N A ARG A 1 93 ? 8.753 -36.649 -7.820 0.50 42.19 93 ARG A N 1
ATOM 650 N N B ARG A 1 93 ? 8.714 -36.780 -7.863 0.50 40.96 93 ARG A N 1
ATOM 651 C CA A ARG A 1 93 ? 8.288 -36.795 -6.438 0.50 46.54 93 ARG A CA 1
ATOM 652 C CA B ARG A 1 93 ? 8.413 -36.794 -6.424 0.50 44.87 93 ARG A CA 1
ATOM 653 C C A ARG A 1 93 ? 8.129 -35.448 -5.730 0.50 38.60 93 ARG A C 1
ATOM 654 C C B ARG A 1 93 ? 8.009 -35.410 -5.943 0.50 38.14 93 ARG A C 1
ATOM 655 O O A ARG A 1 93 ? 7.289 -35.308 -4.854 0.50 43.18 93 ARG A O 1
ATOM 656 O O B ARG A 1 93 ? 6.906 -35.213 -5.451 0.50 32.82 93 ARG A O 1
ATOM 671 N N . ALA A 1 94 ? 8.900 -34.445 -6.135 1.00 33.82 94 ALA A N 1
ATOM 672 C CA . ALA A 1 94 ? 8.682 -33.104 -5.618 1.00 31.71 94 ALA A CA 1
ATOM 673 C C . ALA A 1 94 ? 7.341 -32.535 -6.095 1.00 43.56 94 ALA A C 1
ATOM 674 O O . ALA A 1 94 ? 6.742 -31.703 -5.419 1.00 44.55 94 ALA A O 1
ATOM 676 N N . LEU A 1 95 ? 6.974 -32.857 -7.332 1.00 40.71 95 LEU A N 1
ATOM 677 C CA . LEU A 1 95 ? 5.765 -32.312 -7.958 1.00 45.25 95 LEU A CA 1
ATOM 678 C C . LEU A 1 95 ? 4.552 -33.183 -7.637 1.00 42.06 95 LEU A C 1
ATOM 679 O O . LEU A 1 95 ? 3.443 -32.896 -8.079 1.00 42.21 95 LEU A O 1
ATOM 684 N N . ASN A 1 96 ? 4.814 -34.339 -7.040 1.00 50.44 96 ASN A N 1
ATOM 685 C CA . ASN A 1 96 ? 3.844 -35.424 -6.984 1.00 47.99 96 ASN A CA 1
ATOM 686 C C . ASN A 1 96 ? 3.254 -35.713 -8.362 1.00 39.31 96 ASN A C 1
ATOM 687 O O . ASN A 1 96 ? 2.036 -35.715 -8.546 1.00 50.09 96 ASN A O 1
ATOM 692 N N . ALA A 1 97 ? 4.130 -36.015 -9.314 1.00 32.98 97 ALA A N 1
ATOM 693 C CA . ALA A 1 97 ? 3.713 -36.299 -10.674 1.00 30.83 97 ALA A CA 1
ATOM 694 C C . ALA A 1 97 ? 4.011 -37.737 -11.002 1.00 35.87 97 ALA A C 1
ATOM 695 O O . ALA A 1 97 ? 4.898 -38.353 -10.423 1.00 32.43 97 ALA A O 1
ATOM 697 N N . LYS A 1 98 ? 3.291 -38.284 -11.964 1.00 37.45 98 LYS A N 1
ATOM 698 C CA . LYS A 1 98 ? 3.644 -39.599 -12.460 1.00 39.37 98 LYS A CA 1
ATOM 699 C C . LYS A 1 98 ? 4.808 -39.505 -13.437 1.00 44.78 98 LYS A C 1
ATOM 700 O O . LYS A 1 98 ? 5.152 -38.424 -13.921 1.00 44.17 98 LYS A O 1
ATOM 706 N N . LEU A 1 99 ? 5.408 -40.655 -13.697 1.00 43.82 99 LEU A N 1
ATOM 707 C CA . LEU A 1 99 ? 6.608 -40.778 -14.495 1.00 43.12 99 LEU A CA 1
ATOM 708 C C . LEU A 1 99 ? 6.285 -41.754 -15.624 1.00 52.82 99 LEU A C 1
ATOM 709 O O . LEU A 1 99 ? 5.876 -42.887 -15.364 1.00 43.08 99 LEU A O 1
ATOM 714 N N . GLU A 1 100 ? 6.405 -41.311 -16.872 1.00 36.99 100 GLU A N 1
ATOM 715 C CA . GLU A 1 100 ? 6.046 -42.177 -17.996 1.00 38.95 100 GLU A CA 1
ATOM 716 C C . GLU A 1 100 ? 7.198 -42.294 -18.987 1.00 40.74 100 GLU A C 1
ATOM 717 O O . GLU A 1 100 ? 7.670 -41.293 -19.524 1.00 54.43 100 GLU A O 1
ATOM 723 N N . ILE A 1 101 ? 7.787 -43.482 -19.047 1.00 36.69 101 ILE A N 1
ATOM 724 C CA . ILE A 1 101 ? 8.677 -43.824 -20.132 1.00 43.81 101 ILE A CA 1
ATOM 725 C C . ILE A 1 101 ? 7.954 -43.598 -21.449 1.00 46.18 101 ILE A C 1
ATOM 726 O O . ILE A 1 101 ? 6.896 -44.167 -21.692 1.00 50.34 101 ILE A O 1
ATOM 731 N N . ASN A 1 102 ? 8.534 -42.755 -22.293 1.00 46.25 102 ASN A N 1
ATOM 732 C CA . ASN A 1 102 ? 7.857 -42.302 -23.494 1.00 50.43 102 ASN A CA 1
ATOM 733 C C . ASN A 1 102 ? 8.870 -41.885 -24.538 1.00 47.68 102 ASN A C 1
ATOM 734 O O . ASN A 1 102 ? 9.625 -40.934 -24.325 1.00 53.21 102 ASN A O 1
ATOM 739 N N . LEU A 1 103 ? 9.018 -42.692 -25.581 1.00 48.47 103 LEU A N 1
ATOM 740 C CA . LEU A 1 103 ? 10.072 -42.435 -26.563 1.00 64.56 103 LEU A CA 1
ATOM 741 C C . LEU A 1 103 ? 9.660 -42.722 -28.008 1.00 63.48 103 LEU A C 1
ATOM 742 O O . LEU A 1 103 ? 8.604 -43.294 -28.262 1.00 56.50 103 LEU A O 1
ATOM 747 N N . PHE A 1 104 ? 10.468 -42.255 -28.956 1.00 85.54 104 PHE A N 1
ATOM 748 C CA . PHE A 1 104 ? 10.141 -42.401 -30.373 1.00 81.96 104 PHE A CA 1
ATOM 749 C C . PHE A 1 104 ? 10.563 -43.772 -30.881 1.00 78.75 104 PHE A C 1
ATOM 750 O O . PHE A 1 104 ? 9.721 -44.585 -31.254 1.00 95.46 104 PHE A O 1
ATOM 758 N N . TYR A 1 105 ? 11.862 -44.049 -30.847 1.00 78.22 105 TYR A N 1
ATOM 759 C CA . TYR A 1 105 ? 12.363 -45.368 -31.226 1.00 82.78 105 TYR A CA 1
ATOM 760 C C . TYR A 1 105 ? 12.038 -46.356 -30.119 1.00 67.57 105 TYR A C 1
ATOM 761 O O . TYR A 1 105 ? 12.881 -46.633 -29.268 1.00 57.67 105 TYR A O 1
ATOM 770 N N . ARG A 1 106 ? 10.775 -46.767 -30.051 1.00 65.19 106 ARG A N 1
ATOM 771 C CA . ARG A 1 106 ? 10.319 -47.650 -28.987 1.00 65.66 106 ARG A CA 1
ATOM 772 C C . ARG A 1 106 ? 10.823 -49.060 -29.224 1.00 59.89 106 ARG A C 1
ATOM 773 O O . ARG A 1 106 ? 10.712 -49.593 -30.323 1.00 83.06 106 ARG A O 1
ATOM 781 N N . THR A 1 107 ? 11.400 -49.647 -28.186 1.00 61.67 107 THR A N 1
ATOM 782 C CA . THR A 1 107 ? 11.884 -51.020 -28.232 1.00 54.74 107 THR A CA 1
ATOM 783 C C . THR A 1 107 ? 11.629 -51.592 -26.855 1.00 64.16 107 THR A C 1
ATOM 784 O O . THR A 1 107 ? 11.589 -50.849 -25.876 1.00 71.00 107 THR A O 1
ATOM 788 N N . GLU A 1 108 ? 11.305 -52.874 -26.787 1.00 58.66 108 GLU A N 1
ATOM 789 C CA . GLU A 1 108 ? 11.015 -53.487 -25.499 1.00 69.27 108 GLU A CA 1
ATOM 790 C C . GLU A 1 108 ? 12.258 -53.451 -24.615 1.00 48.15 108 GLU A C 1
ATOM 791 O O . GLU A 1 108 ? 12.182 -53.146 -23.426 1.00 61.48 108 GLU A O 1
ATOM 797 N N . ASP A 1 109 ? 13.409 -53.709 -25.224 1.00 58.23 109 ASP A N 1
ATOM 798 C CA . ASP A 1 109 ? 14.666 -53.827 -24.493 1.00 57.30 109 ASP A CA 1
ATOM 799 C C . ASP A 1 109 ? 15.207 -52.465 -24.064 1.00 60.05 109 ASP A C 1
ATOM 800 O O . ASP A 1 109 ? 16.054 -52.381 -23.169 1.00 56.97 109 ASP A O 1
ATOM 805 N N . ARG A 1 110 ? 14.736 -51.406 -24.721 1.00 57.78 110 ARG A N 1
ATOM 806 C CA . ARG A 1 110 ? 15.179 -50.044 -24.414 1.00 60.59 110 ARG A CA 1
ATOM 807 C C . ARG A 1 110 ? 14.387 -49.470 -23.247 1.00 49.33 110 ARG A C 1
ATOM 808 O O . ARG A 1 110 ? 14.949 -48.822 -22.365 1.00 54.26 110 ARG A O 1
ATOM 816 N N . VAL A 1 111 ? 13.101 -49.798 -23.199 1.00 49.66 111 VAL A N 1
ATOM 817 C CA . VAL A 1 111 ? 12.269 -49.519 -22.031 1.00 54.73 111 VAL A CA 1
ATOM 818 C C . VAL A 1 111 ? 12.798 -50.245 -20.799 1.00 54.42 111 VAL A C 1
ATOM 819 O O . VAL A 1 111 ? 12.908 -49.668 -19.721 1.00 56.64 111 VAL A O 1
ATOM 823 N N . LYS A 1 112 ? 13.073 -51.534 -20.952 1.00 59.21 112 LYS A N 1
ATOM 824 C CA . LYS A 1 112 ? 13.588 -52.323 -19.852 1.00 52.80 112 LYS A CA 1
ATOM 825 C C . LYS A 1 112 ? 14.832 -51.633 -19.334 1.00 43.00 112 LYS A C 1
ATOM 826 O O . LYS A 1 112 ? 14.936 -51.312 -18.149 1.00 55.94 112 LYS A O 1
ATOM 832 N N . ALA A 1 113 ? 15.697 -51.264 -20.269 1.00 45.89 113 ALA A N 1
ATOM 833 C CA . ALA A 1 113 ? 16.955 -50.602 -19.959 1.00 41.87 113 ALA A CA 1
ATOM 834 C C . ALA A 1 113 ? 16.733 -49.302 -19.173 1.00 40.10 113 ALA A C 1
ATOM 835 O O . ALA A 1 113 ? 17.456 -48.995 -18.216 1.00 36.81 113 ALA A O 1
ATOM 837 N N . ILE A 1 114 ? 15.667 -48.592 -19.515 1.00 39.77 114 ILE A N 1
ATOM 838 C CA . ILE A 1 114 ? 15.387 -47.326 -18.875 1.00 44.29 114 ILE A CA 1
ATOM 839 C C . ILE A 1 114 ? 14.708 -47.585 -17.539 1.00 41.02 114 ILE A C 1
ATOM 840 O O . ILE A 1 114 ? 15.029 -46.957 -16.530 1.00 36.20 114 ILE A O 1
ATOM 845 N N . ALA A 1 115 ? 13.797 -48.550 -17.520 1.00 42.66 115 ALA A N 1
ATOM 846 C CA . ALA A 1 115 ? 13.153 -48.949 -16.268 1.00 46.38 115 ALA A CA 1
ATOM 847 C C . ALA A 1 115 ? 14.195 -49.245 -15.199 1.00 43.43 115 ALA A C 1
ATOM 848 O O . ALA A 1 115 ? 14.188 -48.650 -14.106 1.00 42.82 115 ALA A O 1
ATOM 850 N N . GLU A 1 116 ? 15.129 -50.123 -15.542 1.00 47.07 116 GLU A N 1
ATOM 851 C CA . GLU A 1 116 ? 16.130 -50.581 -14.584 1.00 53.21 116 GLU A CA 1
ATOM 852 C C . GLU A 1 116 ? 16.952 -49.422 -14.057 1.00 54.18 116 GLU A C 1
ATOM 853 O O . GLU A 1 116 ? 17.009 -49.188 -12.847 1.00 61.09 116 GLU A O 1
ATOM 859 N N . GLU A 1 117 ? 17.528 -48.653 -14.974 1.00 54.41 117 GLU A N 1
ATOM 860 C CA . GLU A 1 117 ? 18.304 -47.476 -14.604 1.00 40.32 117 GLU A CA 1
ATOM 861 C C . GLU A 1 117 ? 17.524 -46.586 -13.626 1.00 35.76 117 GLU A C 1
ATOM 862 O O . GLU A 1 117 ? 18.092 -45.991 -12.712 1.00 50.03 117 GLU A O 1
ATOM 868 N N . LEU A 1 118 ? 16.248 -46.377 -13.901 1.00 45.81 118 LEU A N 1
ATOM 869 C CA . LEU A 1 118 ? 15.431 -45.586 -12.997 1.00 50.00 118 LEU A CA 1
ATOM 870 C C . LEU A 1 118 ? 15.293 -46.309 -11.647 1.00 61.13 118 LEU A C 1
ATOM 871 O O . LEU A 1 118 ? 15.490 -45.711 -10.578 1.00 37.82 118 LEU A O 1
ATOM 876 N N . ARG A 1 119 ? 15.117 -47.626 -11.698 1.00 49.48 119 ARG A N 1
ATOM 877 C CA . ARG A 1 119 ? 14.998 -48.409 -10.458 1.00 65.44 119 ARG A CA 1
ATOM 878 C C . ARG A 1 119 ? 16.283 -48.405 -9.610 1.00 62.61 119 ARG A C 1
ATOM 879 O O . ARG A 1 119 ? 16.231 -48.586 -8.398 1.00 64.78 119 ARG A O 1
ATOM 887 N N . LYS A 1 120 ? 17.398 -48.037 -10.226 1.00 57.94 120 LYS A N 1
ATOM 888 C CA . LYS A 1 120 ? 18.674 -47.949 -9.529 1.00 53.03 120 LYS A CA 1
ATOM 889 C C . LYS A 1 120 ? 18.706 -46.821 -8.485 1.00 55.90 120 LYS A C 1
ATOM 890 O O . LYS A 1 120 ? 19.512 -46.835 -7.561 1.00 61.70 120 LYS A O 1
ATOM 896 N N . TYR A 1 121 ? 17.817 -45.852 -8.600 1.00 51.60 121 TYR A N 1
ATOM 897 C CA . TYR A 1 121 ? 17.841 -44.739 -7.667 1.00 54.09 121 TYR A CA 1
ATOM 898 C C . TYR A 1 121 ? 16.548 -44.725 -6.881 1.00 50.01 121 TYR A C 1
ATOM 899 O O . TYR A 1 121 ? 16.378 -43.930 -5.952 1.00 58.03 121 TYR A O 1
ATOM 908 N N . ASP A 1 122 ? 15.604 -45.547 -7.323 1.00 55.22 122 ASP A N 1
ATOM 909 C CA . ASP A 1 122 ? 14.348 -45.738 -6.609 1.00 62.59 122 ASP A CA 1
ATOM 910 C C . ASP A 1 122 ? 13.659 -47.012 -7.089 1.00 70.89 122 ASP A C 1
ATOM 911 O O . ASP A 1 122 ? 12.875 -46.979 -8.045 1.00 54.93 122 ASP A O 1
ATOM 916 N N . PRO A 1 123 ? 13.945 -48.143 -6.419 1.00 58.28 123 PRO A N 1
ATOM 917 C CA . PRO A 1 123 ? 13.469 -49.441 -6.895 1.00 58.19 123 PRO A CA 1
ATOM 918 C C . PRO A 1 123 ? 11.971 -49.612 -6.721 1.00 48.42 123 PRO A C 1
ATOM 919 O O . PRO A 1 123 ? 11.399 -50.570 -7.241 1.00 65.51 123 PRO A O 1
ATOM 923 N N . GLU A 1 124 ? 11.331 -48.631 -6.092 1.00 60.84 124 GLU A N 1
ATOM 924 C CA . GLU A 1 124 ? 9.908 -48.716 -5.782 1.00 73.40 124 GLU A CA 1
ATOM 925 C C . GLU A 1 124 ? 9.131 -47.507 -6.307 1.00 81.43 124 GLU A C 1
ATOM 926 O O . GLU A 1 124 ? 8.021 -47.233 -5.850 1.00 74.25 124 GLU A O 1
ATOM 932 N N . ILE A 1 125 ? 9.697 -46.812 -7.292 1.00 78.98 125 ILE A N 1
ATOM 933 C CA . ILE A 1 125 ? 8.961 -45.776 -8.027 1.00 75.80 125 ILE A CA 1
ATOM 934 C C . ILE A 1 125 ? 7.992 -46.411 -9.023 1.00 50.07 125 ILE A C 1
ATOM 935 O O . ILE A 1 125 ? 8.339 -47.367 -9.710 1.00 60.07 125 ILE A O 1
ATOM 940 N N . GLU A 1 126 ? 6.803 -45.834 -9.160 1.00 55.37 126 GLU A N 1
ATOM 941 C CA . GLU A 1 126 ? 5.871 -46.313 -10.168 1.00 59.72 126 GLU A CA 1
ATOM 942 C C . GLU A 1 126 ? 6.200 -45.747 -11.551 1.00 64.03 126 GLU A C 1
ATOM 943 O O . GLU A 1 126 ? 6.425 -44.544 -11.718 1.00 60.52 126 GLU A O 1
ATOM 949 N N . LEU A 1 127 ? 6.301 -46.640 -12.527 1.00 47.33 127 LEU A N 1
ATOM 950 C CA . LEU A 1 127 ? 6.663 -46.255 -13.877 1.00 43.01 127 LEU A CA 1
ATOM 951 C C . LEU A 1 127 ? 5.527 -46.554 -14.830 1.00 52.62 127 LEU A C 1
ATOM 952 O O . LEU A 1 127 ? 5.271 -47.711 -15.157 1.00 50.89 127 LEU A O 1
ATOM 957 N N . LEU A 1 128 ? 4.959 -45.503 -15.404 1.00 50.79 128 LEU A N 1
ATOM 958 C CA . LEU A 1 128 ? 4.035 -45.666 -16.518 1.00 50.97 128 LEU A CA 1
ATOM 959 C C . LEU A 1 128 ? 4.791 -45.824 -17.829 1.00 52.33 128 LEU A C 1
ATOM 960 O O . LEU A 1 128 ? 6.017 -45.689 -17.870 1.00 49.52 128 LEU A O 1
ATOM 965 N N . GLY A 1 129 ? 4.074 -46.303 -18.841 1.00 55.98 129 GLY A N 1
ATOM 966 C CA . GLY A 1 129 ? 4.596 -46.404 -20.196 1.00 41.84 129 GLY A CA 1
ATOM 967 C C . GLY A 1 129 ? 5.358 -47.688 -20.437 1.00 46.32 129 GLY A C 1
ATOM 968 O O . GLY A 1 129 ? 6.039 -47.832 -21.452 1.00 53.42 129 GLY A O 1
ATOM 969 N N . ILE A 1 130 ? 5.263 -48.626 -19.502 1.00 47.65 130 ILE A N 1
ATOM 970 C CA . ILE A 1 130 ? 5.854 -49.943 -19.710 1.00 46.93 130 ILE A CA 1
ATOM 971 C C . ILE A 1 130 ? 5.065 -50.718 -20.763 1.00 49.81 130 ILE A C 1
ATOM 972 O O . ILE A 1 130 ? 5.652 -51.287 -21.671 1.00 48.51 130 ILE A O 1
ATOM 977 N N . ASN A 1 131 ? 3.739 -50.610 -20.722 1.00 63.99 131 ASN A N 1
ATOM 978 C CA . ASN A 1 131 ? 2.886 -51.330 -21.665 1.00 61.40 131 ASN A CA 1
ATOM 979 C C . ASN A 1 131 ? 1.761 -50.459 -22.205 1.00 67.17 131 ASN A C 1
ATOM 980 O O . ASN A 1 131 ? 0.597 -50.852 -22.176 1.00 69.17 131 ASN A O 1
ATOM 985 N N . PRO A 1 132 ? 2.107 -49.270 -22.713 1.00 69.15 132 PRO A N 1
ATOM 986 C CA . PRO A 1 132 ? 1.056 -48.317 -23.046 1.00 63.79 132 PRO A CA 1
ATOM 987 C C . PRO A 1 132 ? 0.005 -48.940 -23.952 1.00 66.44 132 PRO A C 1
ATOM 988 O O . PRO A 1 132 ? 0.338 -49.735 -24.834 1.00 70.53 132 PRO A O 1
ATOM 992 N N . THR A 1 133 ? -1.245 -48.529 -23.771 1.00 65.68 133 THR A N 1
ATOM 993 C CA . THR A 1 133 ? -2.351 -49.082 -24.540 1.00 65.69 133 THR A CA 1
ATOM 994 C C . THR A 1 133 ? -3.047 -48.028 -25.406 1.00 66.23 133 THR A C 1
ATOM 995 O O . THR A 1 133 ? -3.488 -48.320 -26.516 1.00 69.34 133 THR A O 1
ATOM 999 N N . LYS A 1 134 ? -3.097 -46.793 -24.923 1.00 56.52 134 LYS A N 1
ATOM 1000 C CA . LYS A 1 134 ? -3.622 -45.692 -25.711 1.00 51.80 134 LYS A CA 1
ATOM 1001 C C . LYS A 1 134 ? -2.595 -45.241 -26.741 1.00 60.33 134 LYS A C 1
ATOM 1002 O O . LYS A 1 134 ? -1.434 -45.666 -26.711 1.00 63.06 134 LYS A O 1
ATOM 1008 N N . ARG A 1 135 ? -3.016 -44.369 -27.647 1.00 56.16 135 ARG A N 1
ATOM 1009 C CA . ARG A 1 135 ? -2.064 -43.643 -28.464 1.00 69.19 135 ARG A CA 1
ATOM 1010 C C . ARG A 1 135 ? -2.584 -42.295 -28.937 1.00 66.79 135 ARG A C 1
ATOM 1011 O O . ARG A 1 135 ? -3.780 -42.104 -29.139 1.00 57.14 135 ARG A O 1
ATOM 1019 N N . ILE A 1 136 ? -1.652 -41.357 -29.072 1.00 62.50 136 ILE A N 1
ATOM 1020 C CA . ILE A 1 136 ? -1.929 -40.019 -29.572 1.00 61.07 136 ILE A CA 1
ATOM 1021 C C . ILE A 1 136 ? -2.222 -40.075 -31.068 1.00 56.72 136 ILE A C 1
ATOM 1022 O O . ILE A 1 136 ? -1.499 -40.726 -31.819 1.00 70.28 136 ILE A O 1
ATOM 1027 N N . PRO A 1 137 ? -3.244 -39.334 -31.518 1.00 67.93 137 PRO A N 1
ATOM 1028 C CA . PRO A 1 137 ? -3.513 -39.217 -32.953 1.00 64.99 137 PRO A CA 1
ATOM 1029 C C . PRO A 1 137 ? -2.482 -38.353 -33.684 1.00 63.71 137 PRO A C 1
ATOM 1030 O O . PRO A 1 137 ? -2.006 -37.355 -33.138 1.00 54.76 137 PRO A O 1
ATOM 1034 N N . GLY A 1 138 ? -2.116 -38.756 -34.897 1.00 53.77 138 GLY A N 1
ATOM 1035 C CA . GLY A 1 138 ? -1.387 -37.879 -35.807 1.00 54.84 138 GLY A CA 1
ATOM 1036 C C . GLY A 1 138 ? 0.113 -38.113 -35.784 1.00 68.28 138 GLY A C 1
ATOM 1037 O O . GLY A 1 138 ? 0.898 -37.256 -36.198 1.00 66.66 138 GLY A O 1
ATOM 1038 N N . LEU A 1 139 ? 0.519 -39.287 -35.319 1.00 71.61 139 LEU A N 1
ATOM 1039 C CA . LEU A 1 139 ? 1.934 -39.593 -35.208 1.00 69.89 139 LEU A CA 1
ATOM 1040 C C . LEU A 1 139 ? 2.265 -40.871 -35.975 1.00 66.41 139 LEU A C 1
ATOM 1041 O O . LEU A 1 139 ? 2.103 -40.928 -37.194 1.00 164.24 139 LEU A O 1
ATOM 1046 N N . GLU A 1 140 ? 2.755 -41.882 -35.270 1.00 93.42 140 GLU A N 1
ATOM 1047 C CA . GLU A 1 140 ? 2.820 -43.231 -35.810 1.00 82.79 140 GLU A CA 1
ATOM 1048 C C . GLU A 1 140 ? 2.131 -44.132 -34.803 1.00 85.59 140 GLU A C 1
ATOM 1049 O O . GLU A 1 140 ? 1.349 -43.653 -33.983 1.00 112.39 140 GLU A O 1
ATOM 1055 N N . HIS A 1 141 ? 2.496 -45.408 -34.785 1.00 102.36 141 HIS A N 1
ATOM 1056 C CA . HIS A 1 141 ? 2.190 -46.243 -33.633 1.00 103.37 141 HIS A CA 1
ATOM 1057 C C . HIS A 1 141 ? 3.384 -46.335 -32.694 1.00 107.64 141 HIS A C 1
ATOM 1058 O O . HIS A 1 141 ? 3.234 -46.200 -31.480 1.00 92.32 141 HIS A O 1
ATOM 1065 N N . GLU A 1 142 ? 4.577 -46.478 -33.261 1.00 98.58 142 GLU A N 1
ATOM 1066 C CA . GLU A 1 142 ? 5.777 -46.659 -32.452 1.00 90.61 142 GLU A CA 1
ATOM 1067 C C . GLU A 1 142 ? 6.219 -45.346 -31.805 1.00 76.91 142 GLU A C 1
ATOM 1068 O O . GLU A 1 142 ? 6.952 -45.351 -30.815 1.00 80.73 142 GLU A O 1
ATOM 1074 N N . ARG A 1 143 ? 5.694 -44.232 -32.305 1.00 62.23 143 ARG A N 1
ATOM 1075 C CA . ARG A 1 143 ? 6.048 -42.921 -31.777 1.00 64.40 143 ARG A CA 1
ATOM 1076 C C . ARG A 1 143 ? 4.944 -42.362 -30.884 1.00 56.88 143 ARG A C 1
ATOM 1077 O O . ARG A 1 143 ? 5.099 -41.298 -30.293 1.00 52.00 143 ARG A O 1
ATOM 1079 N N . GLY A 1 144 ? 3.830 -43.079 -30.786 1.00 56.84 144 GLY A N 1
ATOM 1080 C CA . GLY A 1 144 ? 2.545 -42.452 -30.474 1.00 52.50 144 GLY A CA 1
ATOM 1081 C C . GLY A 1 144 ? 1.855 -43.041 -29.261 1.00 50.42 144 GLY A C 1
ATOM 1082 O O . GLY A 1 144 ? 0.845 -42.512 -28.789 1.00 55.23 144 GLY A O 1
ATOM 1083 N N . LYS A 1 145 ? 2.414 -44.119 -28.729 1.00 46.32 145 LYS A N 1
ATOM 1084 C CA . LYS A 1 145 ? 1.789 -44.816 -27.614 1.00 49.74 145 LYS A CA 1
ATOM 1085 C C . LYS A 1 145 ? 1.913 -43.953 -26.368 1.00 54.22 145 LYS A C 1
ATOM 1086 O O . LYS A 1 145 ? 2.982 -43.418 -26.084 1.00 50.80 145 LYS A O 1
ATOM 1092 N N . VAL A 1 146 ? 0.841 -43.868 -25.592 1.00 54.68 146 VAL A N 1
ATOM 1093 C CA . VAL A 1 146 ? 0.934 -43.307 -24.251 1.00 40.56 146 VAL A CA 1
ATOM 1094 C C . VAL A 1 146 ? 0.114 -44.109 -23.263 1.00 53.93 146 VAL A C 1
ATOM 1095 O O . VAL A 1 146 ? -0.669 -44.984 -23.642 1.00 57.02 146 VAL A O 1
ATOM 1099 N N . ASP A 1 147 ? 0.364 -43.866 -21.986 1.00 45.37 147 ASP A N 1
ATOM 1100 C CA . ASP A 1 147 ? -0.237 -44.666 -20.950 1.00 49.69 147 ASP A CA 1
ATOM 1101 C C . ASP A 1 147 ? -1.619 -44.163 -20.540 1.00 48.50 147 ASP A C 1
ATOM 1102 O O . ASP A 1 147 ? -1.813 -42.997 -20.196 1.00 41.11 147 ASP A O 1
ATOM 1107 N N . GLU A 1 148 ? -2.529 -45.108 -20.384 1.00 52.66 148 GLU A N 1
ATOM 1108 C CA . GLU A 1 148 ? -3.888 -44.789 -20.009 1.00 62.09 148 GLU A CA 1
ATOM 1109 C C . GLU A 1 148 ? -3.930 -43.950 -18.740 1.00 46.87 148 GLU A C 1
ATOM 1110 O O . GLU A 1 148 ? -4.831 -43.138 -18.568 1.00 49.81 148 GLU A O 1
ATOM 1116 N N . ASN A 1 149 ? -2.991 -44.199 -17.829 1.00 51.02 149 ASN A N 1
ATOM 1117 C CA . ASN A 1 149 ? -3.009 -43.565 -16.514 1.00 47.73 149 ASN A CA 1
ATOM 1118 C C . ASN A 1 149 ? -2.079 -42.367 -16.379 1.00 54.73 149 ASN A C 1
ATOM 1119 O O . ASN A 1 149 ? -2.037 -41.730 -15.320 1.00 43.74 149 ASN A O 1
ATOM 1124 N N . GLY A 1 150 ? -1.306 -42.087 -17.425 1.00 49.30 150 GLY A N 1
ATOM 1125 C CA . GLY A 1 150 ? -0.394 -40.950 -17.406 1.00 42.80 150 GLY A CA 1
ATOM 1126 C C . GLY A 1 150 ? -0.788 -39.885 -18.405 1.00 39.89 150 GLY A C 1
ATOM 1127 O O . GLY A 1 150 ? -1.748 -39.140 -18.201 1.00 40.68 150 GLY A O 1
ATOM 1128 N N . ILE A 1 151 ? -0.051 -39.827 -19.505 1.00 40.58 151 ILE A N 1
ATOM 1129 C CA . ILE A 1 151 ? -0.228 -38.755 -20.467 1.00 38.67 151 ILE A CA 1
ATOM 1130 C C . ILE A 1 151 ? -1.667 -38.711 -20.984 1.00 39.68 151 ILE A C 1
ATOM 1131 O O . ILE A 1 151 ? -2.265 -37.641 -21.088 1.00 41.16 151 ILE A O 1
ATOM 1136 N N . TRP A 1 152 ? -2.241 -39.881 -21.236 1.00 38.48 152 TRP A N 1
ATOM 1137 C CA . TRP A 1 152 ? -3.585 -39.967 -21.791 1.00 42.77 152 TRP A CA 1
ATOM 1138 C C . TRP A 1 152 ? -4.570 -39.121 -21.007 1.00 35.27 152 TRP A C 1
ATOM 1139 O O . TRP A 1 152 ? -5.319 -38.336 -21.591 1.00 41.96 152 TRP A O 1
ATOM 1150 N N . LYS A 1 153 ? -4.470 -39.161 -19.680 1.00 48.50 153 LYS A N 1
ATOM 1151 C CA . LYS A 1 153 ? -5.401 -38.421 -18.823 1.00 40.42 153 LYS A CA 1
ATOM 1152 C C . LYS A 1 153 ? -4.785 -37.195 -18.157 1.00 41.56 153 LYS A C 1
ATOM 1153 O O . LYS A 1 153 ? -5.492 -36.410 -17.519 1.00 36.83 153 LYS A O 1
ATOM 1159 N N . ALA A 1 154 ? -3.516 -36.933 -18.456 1.00 37.37 154 ALA A N 1
ATOM 1160 C CA . ALA A 1 154 ? -2.849 -35.717 -17.985 1.00 32.20 154 ALA A CA 1
ATOM 1161 C C . ALA A 1 154 ? -3.590 -34.435 -18.352 1.00 33.27 154 ALA A C 1
ATOM 1162 O O . ALA A 1 154 ? -4.136 -34.313 -19.438 1.00 37.29 154 ALA A O 1
ATOM 1164 N N . ASP A 1 155 ? -3.452 -33.421 -17.509 1.00 33.01 155 ASP A N 1
ATOM 1165 C CA . ASP A 1 155 ? -3.721 -32.058 -17.918 1.00 33.80 155 ASP A CA 1
ATOM 1166 C C . ASP A 1 155 ? -2.426 -31.328 -18.257 1.00 35.46 155 ASP A C 1
ATOM 1167 O O . ASP A 1 155 ? -2.376 -30.565 -19.223 1.00 30.74 155 ASP A O 1
ATOM 1172 N N . VAL A 1 156 ? -1.350 -31.683 -17.559 1.00 35.56 156 VAL A N 1
ATOM 1173 C CA . VAL A 1 156 ? -0.042 -31.054 -17.781 1.00 35.46 156 VAL A CA 1
ATOM 1174 C C . VAL A 1 156 ? 1.033 -32.101 -17.952 1.00 35.08 156 VAL A C 1
ATOM 1175 O O . VAL A 1 156 ? 1.167 -33.006 -17.123 1.00 34.27 156 VAL A O 1
ATOM 1179 N N . VAL A 1 157 ? 1.757 -32.025 -19.069 1.00 35.93 157 VAL A N 1
ATOM 1180 C CA . VAL A 1 157 ? 2.888 -32.923 -19.290 1.00 33.86 157 VAL A CA 1
ATOM 1181 C C . VAL A 1 157 ? 4.202 -32.163 -19.474 1.00 36.44 157 VAL A C 1
ATOM 1182 O O . VAL A 1 157 ? 4.279 -31.205 -20.249 1.00 32.83 157 VAL A O 1
ATOM 1186 N N . VAL A 1 158 ? 5.266 -32.698 -18.886 1.00 34.11 158 VAL A N 1
ATOM 1187 C CA . VAL A 1 158 ? 6.613 -32.223 -19.164 1.00 28.96 158 VAL A CA 1
ATOM 1188 C C . VAL A 1 158 ? 7.258 -33.159 -20.172 1.00 39.01 158 VAL A C 1
ATOM 1189 O O . VAL A 1 158 ? 7.329 -34.366 -19.944 1.00 38.58 158 VAL A O 1
ATOM 1193 N N . VAL A 1 159 ? 7.574 -32.625 -21.350 1.00 34.80 159 VAL A N 1
ATOM 1194 C CA . VAL A 1 159 ? 8.242 -33.404 -22.390 1.00 38.80 159 VAL A CA 1
ATOM 1195 C C . VAL A 1 159 ? 9.606 -32.805 -22.722 1.00 36.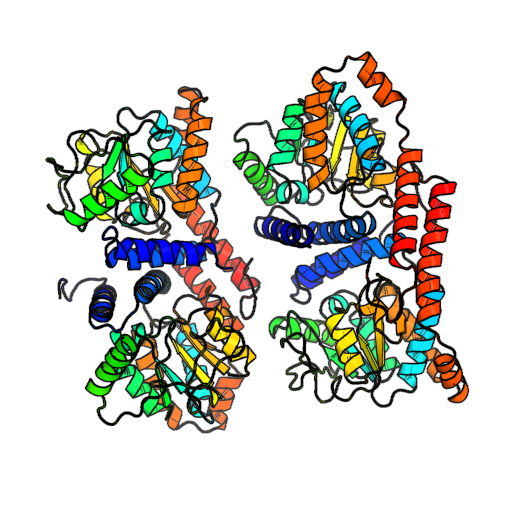48 159 VAL A C 1
ATOM 1196 O O . VAL A 1 159 ? 9.705 -31.775 -23.375 1.00 31.02 159 VAL A O 1
ATOM 1200 N N . PRO A 1 160 ? 10.660 -33.393 -22.161 1.00 35.09 160 PRO A N 1
ATOM 1201 C CA . PRO A 1 160 ? 11.992 -32.860 -22.301 1.00 36.67 160 PRO A CA 1
ATOM 1202 C C . PRO A 1 160 ? 12.659 -33.379 -23.558 1.00 37.48 160 PRO A C 1
ATOM 1203 O O . PRO A 1 160 ? 12.487 -34.546 -23.908 1.00 32.70 160 PRO A O 1
ATOM 1207 N N . LEU A 1 161 ? 13.528 -32.572 -24.153 1.00 32.84 161 LEU A N 1
ATOM 1208 C CA . LEU A 1 161 ? 14.469 -33.099 -25.135 1.00 34.69 161 LEU A CA 1
ATOM 1209 C C . LEU A 1 161 ? 13.706 -33.851 -26.232 1.00 38.93 161 LEU A C 1
ATOM 1210 O O . LEU A 1 161 ? 14.065 -34.970 -26.589 1.00 42.04 161 LEU A O 1
ATOM 1215 N N . GLU A 1 162 ? 12.674 -33.212 -26.780 1.00 39.39 162 GLU A N 1
ATOM 1216 C CA . GLU A 1 162 ? 11.636 -33.908 -27.525 1.00 61.03 162 GLU A CA 1
ATOM 1217 C C . GLU A 1 162 ? 11.697 -33.581 -29.014 1.00 72.43 162 GLU A C 1
ATOM 1218 O O . GLU A 1 162 ? 12.277 -32.567 -29.427 1.00 54.98 162 GLU A O 1
ATOM 1224 N N . ASP A 1 163 ? 11.169 -34.506 -29.812 1.00 87.57 163 ASP A N 1
ATOM 1225 C CA . ASP A 1 163 ? 10.959 -34.290 -31.240 1.00 95.05 163 ASP A CA 1
ATOM 1226 C C . ASP A 1 163 ? 9.729 -33.429 -31.485 1.00 85.21 163 ASP A C 1
ATOM 1227 O O . ASP A 1 163 ? 8.695 -33.604 -30.836 1.00 91.18 163 ASP A O 1
ATOM 1232 N N . GLY A 1 164 ? 9.819 -32.555 -32.479 1.00 58.21 164 GLY A N 1
ATOM 1233 C CA . GLY A 1 164 ? 8.868 -31.458 -32.611 1.00 70.79 164 GLY A CA 1
ATOM 1234 C C . GLY A 1 164 ? 7.421 -31.918 -32.621 1.00 71.81 164 GLY A C 1
ATOM 1235 O O . GLY A 1 164 ? 6.542 -31.252 -32.063 1.00 69.53 164 GLY A O 1
ATOM 1236 N N . ASP A 1 165 ? 7.158 -33.011 -33.328 1.00 55.19 165 ASP A N 1
ATOM 1237 C CA . ASP A 1 165 ? 5.796 -33.338 -33.738 1.00 54.43 165 ASP A CA 1
ATOM 1238 C C . ASP A 1 165 ? 4.953 -33.848 -32.567 1.00 50.85 165 ASP A C 1
ATOM 1239 O O . ASP A 1 165 ? 3.764 -33.525 -32.465 1.00 48.17 165 ASP A O 1
ATOM 1244 N N . ARG A 1 166 ? 5.589 -34.552 -31.632 1.00 46.12 166 ARG A N 1
ATOM 1245 C CA . ARG A 1 166 ? 4.887 -35.046 -30.455 1.00 50.03 166 ARG A CA 1
ATOM 1246 C C . ARG A 1 166 ? 4.389 -33.905 -29.590 1.00 39.85 166 ARG A C 1
ATOM 1247 O O . ARG A 1 166 ? 3.274 -33.940 -29.098 1.00 42.59 166 ARG A O 1
ATOM 1255 N N . THR A 1 167 ? 5.180 -32.848 -29.474 1.00 41.28 167 THR A N 1
ATOM 1256 C CA . THR A 1 167 ? 4.763 -31.690 -28.693 1.00 37.30 167 THR A CA 1
ATOM 1257 C C . THR A 1 167 ? 3.490 -31.073 -29.272 1.00 35.55 167 THR A C 1
ATOM 1258 O O . THR A 1 167 ? 2.501 -30.868 -28.570 1.00 32.62 167 THR A O 1
ATOM 1262 N N . GLU A 1 168 ? 3.495 -30.835 -30.571 1.00 38.17 168 GLU A N 1
ATOM 1263 C CA . GLU A 1 168 ? 2.316 -30.302 -31.242 1.00 39.21 168 GLU A CA 1
ATOM 1264 C C . GLU A 1 168 ? 1.128 -31.248 -31.106 1.00 28.64 168 GLU A C 1
ATOM 1265 O O . GLU A 1 168 ? 0.002 -30.810 -30.869 1.00 36.88 168 GLU A O 1
ATOM 1271 N N . ALA A 1 169 ? 1.371 -32.539 -31.293 1.00 35.40 169 ALA A N 1
ATOM 1272 C CA . ALA A 1 169 ? 0.319 -33.542 -31.176 1.00 34.69 169 ALA A CA 1
ATOM 1273 C C . ALA A 1 169 ? -0.283 -33.595 -29.773 1.00 36.68 169 ALA A C 1
ATOM 1274 O O . ALA A 1 169 ? -1.492 -33.754 -29.617 1.00 36.99 169 ALA A O 1
ATOM 1276 N N . LEU A 1 170 ? 0.541 -33.387 -28.749 1.00 39.52 170 LEU A N 1
ATOM 1277 C CA . LEU A 1 170 ? 0.025 -33.334 -27.385 1.00 38.16 170 LEU A CA 1
ATOM 1278 C C . LEU A 1 170 ? -0.800 -32.079 -27.168 1.00 30.25 170 LEU A C 1
ATOM 1279 O O . LEU A 1 170 ? -1.870 -32.118 -26.575 1.00 32.17 170 LEU A O 1
ATOM 1284 N N . VAL A 1 171 ? -0.345 -30.969 -27.716 1.00 36.05 171 VAL A N 1
ATOM 1285 C CA . VAL A 1 171 ? -1.095 -29.735 -27.567 1.00 34.04 171 VAL A CA 1
ATOM 1286 C C . VAL A 1 171 ? -2.452 -29.814 -28.260 1.00 40.79 171 VAL A C 1
ATOM 1287 O O . VAL A 1 171 ? -3.462 -29.386 -27.713 1.00 39.46 171 VAL A O 1
ATOM 1291 N N . ARG A 1 172 ? -2.507 -30.480 -29.405 1.00 38.80 172 ARG A N 1
ATOM 1292 C CA . ARG A 1 172 ? -3.788 -30.576 -30.099 1.00 46.20 172 ARG A CA 1
ATOM 1293 C C . ARG A 1 172 ? -4.694 -31.649 -29.490 1.00 40.80 172 ARG A C 1
ATOM 1294 O O . ARG A 1 172 ? -5.899 -31.594 -29.666 1.00 44.02 172 ARG A O 1
ATOM 1302 N N . MET A 1 173 ? -4.145 -32.449 -28.577 1.00 40.75 173 MET A N 1
ATOM 1303 C CA . MET A 1 173 ? -4.956 -33.277 -27.695 1.00 38.55 173 MET A CA 1
ATOM 1304 C C . MET A 1 173 ? -5.454 -32.503 -26.474 1.00 35.16 173 MET A C 1
ATOM 1305 O O . MET A 1 173 ? -6.112 -33.065 -25.612 1.00 42.36 173 MET A O 1
ATOM 1310 N N . GLY A 1 174 ? -5.111 -31.223 -26.388 1.00 38.93 174 GLY A N 1
ATOM 1311 C CA . GLY A 1 174 ? -5.516 -30.398 -25.257 1.00 41.68 174 GLY A CA 1
ATOM 1312 C C . GLY A 1 174 ? -4.651 -30.546 -24.001 1.00 34.11 174 GLY A C 1
ATOM 1313 O O . GLY A 1 174 ? -5.024 -30.042 -22.949 1.00 38.93 174 GLY A O 1
ATOM 1314 N N . LYS A 1 175 ? -3.543 -31.281 -24.097 1.00 32.07 175 LYS A N 1
ATOM 1315 C CA . LYS A 1 175 ? -2.493 -31.246 -23.070 1.00 33.82 175 LYS A CA 1
ATOM 1316 C C . LYS A 1 175 ? -1.808 -29.887 -23.049 1.00 35.07 175 LYS A C 1
ATOM 1317 O O . LYS A 1 175 ? -1.431 -29.360 -24.092 1.00 39.35 175 LYS A O 1
ATOM 1323 N N . PHE A 1 176 ? -1.577 -29.373 -21.848 1.00 36.45 176 PHE A N 1
ATOM 1324 C CA . PHE A 1 176 ? -0.684 -28.245 -21.651 1.00 30.56 176 PHE A CA 1
ATOM 1325 C C . PHE A 1 176 ? 0.752 -28.735 -21.488 1.00 33.96 176 PHE A C 1
ATOM 1326 O O . PHE A 1 176 ? 1.035 -29.577 -20.630 1.00 31.00 176 PHE A O 1
ATOM 1334 N N . VAL A 1 177 ? 1.635 -28.272 -22.376 1.00 27.53 177 VAL A N 1
ATOM 1335 C CA . VAL A 1 177 ? 2.913 -28.916 -22.587 1.00 29.68 177 VAL A CA 1
ATOM 1336 C C . VAL A 1 177 ? 4.070 -28.006 -22.182 1.00 31.19 177 VAL A C 1
ATOM 1337 O O . VAL A 1 177 ? 4.119 -26.832 -22.532 1.00 30.67 177 VAL A O 1
ATOM 1341 N N . ILE A 1 178 ? 4.942 -28.556 -21.347 1.00 28.80 178 ILE A N 1
ATOM 1342 C CA . ILE A 1 178 ? 6.137 -27.872 -20.866 1.00 24.29 178 ILE A CA 1
ATOM 1343 C C . ILE A 1 178 ? 7.326 -28.642 -21.400 1.00 31.68 178 ILE A C 1
ATOM 1344 O O . ILE A 1 178 ? 7.454 -29.860 -21.181 1.00 27.76 178 ILE A O 1
ATOM 1349 N N . THR A 1 179 ? 8.264 -27.916 -21.985 1.00 32.63 179 THR A N 1
ATOM 1350 C CA . THR A 1 179 ? 9.436 -28.544 -22.521 1.00 29.65 179 THR A CA 1
ATOM 1351 C C . THR A 1 179 ? 10.715 -27.923 -21.993 1.00 29.98 179 THR A C 1
ATOM 1352 O O . THR A 1 179 ? 10.774 -26.741 -21.633 1.00 32.04 179 THR A O 1
ATOM 1356 N N . ILE A 1 180 ? 11.723 -28.772 -21.883 1.00 30.73 180 ILE A N 1
ATOM 1357 C CA . ILE A 1 180 ? 13.084 -28.353 -21.649 1.00 32.57 180 ILE A CA 1
ATOM 1358 C C . ILE A 1 180 ? 13.912 -28.725 -22.863 1.00 30.18 180 ILE A C 1
ATOM 1359 O O . ILE A 1 180 ? 14.017 -29.904 -23.205 1.00 37.04 180 ILE A O 1
ATOM 1364 N N . ASP A 1 181 ? 14.571 -27.732 -23.452 1.00 29.68 181 ASP A N 1
ATOM 1365 C CA . ASP A 1 181 ? 15.233 -27.885 -24.769 1.00 33.27 181 ASP A CA 1
ATOM 1366 C C . ASP A 1 181 ? 16.183 -26.717 -24.979 1.00 31.68 181 ASP A C 1
ATOM 1367 O O . ASP A 1 181 ? 15.783 -25.551 -24.807 1.00 31.34 181 ASP A O 1
ATOM 1372 N N . LEU A 1 182 ? 17.403 -27.021 -25.425 1.00 30.11 182 LEU A N 1
ATOM 1373 C CA . LEU A 1 182 ? 18.433 -25.999 -25.614 1.00 32.77 182 LEU A CA 1
ATOM 1374 C C . LEU A 1 182 ? 18.238 -25.238 -26.909 1.00 34.93 182 LEU A C 1
ATOM 1375 O O . LEU A 1 182 ? 18.670 -24.083 -27.031 1.00 29.27 182 LEU A O 1
ATOM 1380 N N . ASN A 1 183 ? 17.442 -25.813 -27.804 1.00 31.92 183 ASN A N 1
ATOM 1381 C CA . ASN A 1 183 ? 17.156 -25.201 -29.076 1.00 29.65 183 ASN A CA 1
ATOM 1382 C C . ASN A 1 183 ? 15.854 -24.413 -29.024 1.00 30.64 183 ASN A C 1
ATOM 1383 O O . ASN A 1 183 ? 14.772 -24.975 -29.161 1.00 29.64 183 ASN A O 1
ATOM 1388 N N . PRO A 1 184 ? 15.965 -23.086 -29.058 1.00 30.51 184 PRO A N 1
ATOM 1389 C CA . PRO A 1 184 ? 14.790 -22.256 -28.928 1.00 31.98 184 PRO A CA 1
ATOM 1390 C C . PRO A 1 184 ? 13.963 -22.146 -30.212 1.00 37.19 184 PRO A C 1
ATOM 1391 O O . PRO A 1 184 ? 12.915 -21.488 -30.215 1.00 36.86 184 PRO A O 1
ATOM 1395 N N . LEU A 1 185 ? 14.471 -22.704 -31.307 1.00 40.69 185 LEU A N 1
ATOM 1396 C CA . LEU A 1 185 ? 13.842 -22.532 -32.612 1.00 41.70 185 LEU A CA 1
ATOM 1397 C C . LEU A 1 185 ? 13.308 -23.867 -33.109 1.00 35.36 185 LEU A C 1
ATOM 1398 O O . LEU A 1 185 ? 12.717 -23.943 -34.178 1.00 40.05 185 LEU A O 1
ATOM 1403 N N . SER A 1 186 ? 13.451 -24.913 -32.301 1.00 36.34 186 SER A N 1
ATOM 1404 C CA . SER A 1 186 ? 12.936 -26.215 -32.691 1.00 37.37 186 SER A CA 1
ATOM 1405 C C . SER A 1 186 ? 11.428 -26.141 -32.843 1.00 41.96 186 SER A C 1
ATOM 1406 O O . SER A 1 186 ? 10.772 -25.201 -32.366 1.00 41.85 186 SER A O 1
ATOM 1409 N N . ARG A 1 187 ? 10.875 -27.093 -33.575 1.00 34.20 187 ARG A N 1
ATOM 1410 C CA . ARG A 1 187 ? 9.433 -27.176 -33.688 1.00 39.91 187 ARG A CA 1
ATOM 1411 C C . ARG A 1 187 ? 8.830 -27.295 -32.287 1.00 40.21 187 ARG A C 1
ATOM 1412 O O . ARG A 1 187 ? 7.874 -26.594 -31.947 1.00 37.55 187 ARG A O 1
ATOM 1420 N N . SER A 1 188 ? 9.358 -28.238 -31.516 1.00 35.05 188 SER A N 1
ATOM 1421 C CA . SER A 1 188 ? 8.911 -28.482 -30.155 1.00 37.38 188 SER A CA 1
ATOM 1422 C C . SER A 1 188 ? 8.974 -27.208 -29.314 1.00 35.42 188 SER A C 1
ATOM 1423 O O . SER A 1 188 ? 7.984 -26.797 -28.716 1.00 36.11 188 SER A O 1
ATOM 1426 N N . ALA A 1 189 ? 10.105 -26.523 -29.363 1.00 40.60 189 ALA A N 1
ATOM 1427 C CA . ALA A 1 189 ? 10.252 -25.262 -28.643 1.00 32.09 189 ALA A CA 1
ATOM 1428 C C . ALA A 1 189 ? 9.172 -24.258 -29.010 1.00 42.61 189 ALA A C 1
ATOM 1429 O O . ALA A 1 189 ? 8.728 -23.468 -28.158 1.00 40.53 189 ALA A O 1
ATOM 1431 N N . ARG A 1 190 ? 8.842 -24.204 -30.299 1.00 39.77 190 ARG A N 1
ATOM 1432 C CA . ARG A 1 190 ? 7.941 -23.187 -30.826 1.00 33.49 190 ARG A CA 1
ATOM 1433 C C . ARG A 1 190 ? 6.503 -23.453 -30.425 1.00 32.22 190 ARG A C 1
ATOM 1434 O O . ARG A 1 190 ? 5.640 -22.568 -30.542 1.00 36.04 190 ARG A O 1
ATOM 1442 N N . MET A 1 191 ? 6.206 -24.720 -30.168 1.00 34.32 191 MET A N 1
ATOM 1443 C CA . MET A 1 191 ? 4.832 -25.202 -30.047 1.00 29.43 191 MET A CA 1
ATOM 1444 C C . MET A 1 191 ? 4.393 -25.369 -28.590 1.00 32.39 191 MET A C 1
ATOM 1445 O O . MET A 1 191 ? 3.243 -25.721 -28.343 1.00 36.67 191 MET A O 1
ATOM 1450 N N . ALA A 1 192 ? 5.366 -25.495 -27.697 1.00 30.43 192 ALA A N 1
ATOM 1451 C CA . ALA A 1 192 ? 5.076 -25.742 -26.285 1.00 26.92 192 ALA A CA 1
ATOM 1452 C C . ALA A 1 192 ? 4.401 -24.543 -25.628 1.00 29.69 192 ALA A C 1
ATOM 1453 O O . ALA A 1 192 ? 4.647 -23.381 -25.992 1.00 34.18 192 ALA A O 1
ATOM 1455 N N . ASP A 1 193 ? 3.637 -24.815 -24.577 1.00 24.48 193 ASP A N 1
ATOM 1456 C CA . ASP A 1 193 ? 3.035 -23.749 -23.795 1.00 24.67 193 ASP A CA 1
ATOM 1457 C C . ASP A 1 193 ? 4.084 -23.076 -22.935 1.00 23.89 193 ASP A C 1
ATOM 1458 O O . ASP A 1 193 ? 4.099 -21.855 -22.747 1.00 26.38 193 ASP A O 1
ATOM 1463 N N . ILE A 1 194 ? 5.037 -23.854 -22.465 1.00 30.57 194 ILE A N 1
ATOM 1464 C CA . ILE A 1 194 ? 6.111 -23.247 -21.697 1.00 25.75 194 ILE A CA 1
ATOM 1465 C C . ILE A 1 194 ? 7.398 -23.832 -22.178 1.00 31.81 194 ILE A C 1
ATOM 1466 O O . ILE A 1 194 ? 7.572 -25.054 -22.158 1.00 27.89 194 ILE A O 1
ATOM 1471 N N . THR A 1 195 ? 8.306 -22.968 -22.632 1.00 28.31 195 THR A N 1
ATOM 1472 C CA . THR A 1 195 ? 9.580 -23.457 -23.155 1.00 30.34 195 THR A CA 1
ATOM 1473 C C . THR A 1 195 ? 10.757 -23.022 -22.274 1.00 25.31 195 THR A C 1
ATOM 1474 O O . THR A 1 195 ? 11.089 -21.847 -22.192 1.00 27.16 195 THR A O 1
ATOM 1478 N N . ILE A 1 196 ? 11.361 -23.992 -21.605 1.00 27.81 196 ILE A N 1
ATOM 1479 C CA . ILE A 1 196 ? 12.536 -23.769 -20.781 1.00 26.67 196 ILE A CA 1
ATOM 1480 C C . ILE A 1 196 ? 13.768 -24.034 -21.650 1.00 27.33 196 ILE A C 1
ATOM 1481 O O . ILE A 1 196 ? 14.061 -25.186 -22.037 1.00 25.00 196 ILE A O 1
ATOM 1486 N N . VAL A 1 197 ? 14.518 -22.970 -21.916 1.00 22.17 197 VAL A N 1
ATOM 1487 C CA . VAL A 1 197 ? 15.684 -23.063 -22.775 1.00 22.66 197 VAL A CA 1
ATOM 1488 C C . VAL A 1 197 ? 16.933 -23.143 -21.923 1.00 28.79 197 VAL A C 1
ATOM 1489 O O . VAL A 1 197 ? 17.519 -22.118 -21.507 1.00 24.71 197 VAL A O 1
ATOM 1493 N N . ASP A 1 198 ? 17.291 -24.369 -21.588 1.00 23.17 198 ASP A N 1
ATOM 1494 C CA . ASP A 1 198 ? 18.346 -24.613 -20.616 1.00 29.62 198 ASP A CA 1
ATOM 1495 C C . ASP A 1 198 ? 18.763 -26.064 -20.754 1.00 23.07 198 ASP A C 1
ATOM 1496 O O . ASP A 1 198 ? 18.069 -26.854 -21.368 1.00 24.51 198 ASP A O 1
ATOM 1501 N N . ASN A 1 199 ? 19.951 -26.383 -20.271 1.00 27.88 199 ASN A N 1
ATOM 1502 C CA . ASN A 1 199 ? 20.420 -27.759 -20.300 1.00 23.62 199 ASN A CA 1
ATOM 1503 C C . ASN A 1 199 ? 19.641 -28.491 -19.224 1.00 27.28 199 ASN A C 1
ATOM 1504 O O . ASN A 1 199 ? 19.473 -27.963 -18.132 1.00 24.69 199 ASN A O 1
ATOM 1509 N N . ILE A 1 200 ? 19.160 -29.695 -19.541 1.00 26.84 200 ILE A N 1
ATOM 1510 C CA . ILE A 1 200 ? 18.346 -30.439 -18.624 1.00 27.24 200 ILE A CA 1
ATOM 1511 C C . ILE A 1 200 ? 19.092 -30.745 -17.328 1.00 28.90 200 ILE A C 1
ATOM 1512 O O . ILE A 1 200 ? 18.463 -30.813 -16.276 1.00 25.15 200 ILE A O 1
ATOM 1517 N N . VAL A 1 201 ? 20.418 -30.887 -17.389 1.00 32.40 201 VAL A N 1
ATOM 1518 C CA . VAL A 1 201 ? 21.188 -31.229 -16.183 1.00 27.11 201 VAL A CA 1
ATOM 1519 C C . VAL A 1 201 ? 21.247 -30.061 -15.197 1.00 29.63 201 VAL A C 1
ATOM 1520 O O . VAL A 1 201 ? 21.520 -30.255 -14.017 1.00 32.88 201 VAL A O 1
ATOM 1524 N N . ARG A 1 202 ? 20.962 -28.850 -15.648 1.00 36.11 202 ARG A N 1
ATOM 1525 C CA . ARG A 1 202 ? 20.766 -27.750 -14.703 1.00 30.43 202 ARG A CA 1
ATOM 1526 C C . ARG A 1 202 ? 19.274 -27.569 -14.368 1.00 31.41 202 ARG A C 1
ATOM 1527 O O . ARG A 1 202 ? 18.922 -26.997 -13.339 1.00 29.86 202 ARG A O 1
ATOM 1535 N N . ALA A 1 203 ? 18.399 -27.879 -15.320 1.00 32.40 203 ALA A N 1
ATOM 1536 C CA . ALA A 1 203 ? 17.023 -27.397 -15.240 1.00 30.77 203 ALA A CA 1
ATOM 1537 C C . ALA A 1 203 ? 16.279 -28.227 -14.214 1.00 35.52 203 ALA A C 1
ATOM 1538 O O . ALA A 1 203 ? 15.496 -27.702 -13.443 1.00 36.41 203 ALA A O 1
ATOM 1540 N N . TYR A 1 204 ? 16.598 -29.515 -14.165 1.00 29.88 204 TYR A N 1
ATOM 1541 C CA . TYR A 1 204 ? 15.839 -30.449 -13.391 1.00 30.75 204 TYR A CA 1
ATOM 1542 C C . TYR A 1 204 ? 16.160 -30.313 -11.909 1.00 41.22 204 TYR A C 1
ATOM 1543 O O . TYR A 1 204 ? 15.247 -30.245 -11.086 1.00 38.00 204 TYR A O 1
ATOM 1552 N N . PRO A 1 205 ? 17.445 -30.124 -11.577 1.00 37.40 205 PRO A N 1
ATOM 1553 C CA . PRO A 1 205 ? 17.746 -29.868 -10.164 1.00 43.44 205 PRO A CA 1
ATOM 1554 C C . PRO A 1 205 ? 17.126 -28.554 -9.703 1.00 45.07 205 PRO A C 1
ATOM 1555 O O . PRO A 1 205 ? 16.563 -28.473 -8.616 1.00 43.49 205 PRO A O 1
ATOM 1559 N N . ARG A 1 206 ? 17.144 -27.568 -10.588 1.00 36.55 206 ARG A N 1
ATOM 1560 C CA . ARG A 1 206 ? 16.613 -26.240 -10.293 1.00 34.66 206 ARG A CA 1
ATOM 1561 C C . ARG A 1 206 ? 15.080 -26.269 -10.132 1.00 33.90 206 ARG A C 1
ATOM 1562 O O . ARG A 1 206 ? 14.560 -25.828 -9.117 1.00 34.18 206 ARG A O 1
ATOM 1570 N N . MET A 1 207 ? 14.398 -27.013 -10.998 1.00 35.51 207 MET A N 1
ATOM 1571 C CA . MET A 1 207 ? 12.954 -27.161 -10.871 1.00 38.62 207 MET A CA 1
ATOM 1572 C C . MET A 1 207 ? 12.611 -27.962 -9.616 1.00 29.75 207 MET A C 1
ATOM 1573 O O . MET A 1 207 ? 11.626 -27.670 -8.941 1.00 30.66 207 MET A O 1
ATOM 1578 N N . THR A 1 208 ? 13.439 -28.943 -9.282 1.00 33.92 208 THR A N 1
ATOM 1579 C CA . THR A 1 208 ? 13.238 -29.691 -8.060 1.00 31.71 208 THR A CA 1
ATOM 1580 C C . THR A 1 208 ? 13.313 -28.791 -6.836 1.00 33.06 208 THR A C 1
ATOM 1581 O O . THR A 1 208 ? 12.459 -28.862 -5.960 1.00 35.38 208 THR A O 1
ATOM 1585 N N . GLU A 1 209 ? 14.207 -27.815 -6.868 1.00 38.37 209 GLU A N 1
ATOM 1586 C CA . GLU A 1 209 ? 14.384 -26.923 -5.725 1.00 39.43 209 GLU A CA 1
ATOM 1587 C C . GLU A 1 209 ? 13.222 -25.939 -5.687 1.00 45.68 209 GLU A C 1
ATOM 1588 O O . GLU A 1 209 ? 12.662 -25.653 -4.626 1.00 36.72 209 GLU A O 1
ATOM 1594 N N . LEU A 1 210 ? 12.790 -25.500 -6.864 1.00 46.24 210 LEU A N 1
ATOM 1595 C CA . LEU A 1 210 ? 11.679 -24.5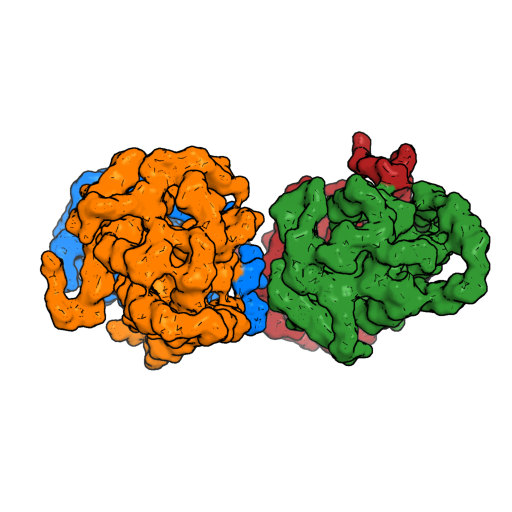60 -6.955 1.00 35.62 210 LEU A CA 1
ATOM 1596 C C . LEU A 1 210 ? 10.390 -25.202 -6.434 1.00 34.11 210 LEU A C 1
ATOM 1597 O O . LEU A 1 210 ? 9.627 -24.587 -5.706 1.00 38.57 210 LEU A O 1
ATOM 1602 N N . ALA A 1 211 ? 10.197 -26.475 -6.728 1.00 32.02 211 ALA A N 1
ATOM 1603 C CA . ALA A 1 211 ? 8.976 -27.141 -6.341 1.00 39.39 211 ALA A CA 1
ATOM 1604 C C . ALA A 1 211 ? 8.852 -27.174 -4.811 1.00 41.57 211 ALA A C 1
ATOM 1605 O O . ALA A 1 211 ? 7.786 -26.887 -4.252 1.00 41.20 211 ALA A O 1
ATOM 1607 N N . ARG A 1 212 ? 9.948 -27.523 -4.148 1.00 40.99 212 ARG A N 1
ATOM 1608 C CA . ARG A 1 212 ? 9.982 -27.632 -2.694 1.00 46.50 212 ARG A CA 1
ATOM 1609 C C . ARG A 1 212 ? 9.724 -26.288 -2.031 1.00 38.25 212 ARG A C 1
ATOM 1610 O O . ARG A 1 212 ? 8.887 -26.195 -1.155 1.00 44.04 212 ARG A O 1
ATOM 1618 N N . GLU A 1 213 ? 10.195 -25.226 -2.660 1.00 37.56 213 GLU A N 1
ATOM 1619 C CA . GLU A 1 213 ? 9.990 -23.897 -2.123 1.00 35.78 213 GLU A CA 1
ATOM 1620 C C . GLU A 1 213 ? 8.596 -23.326 -2.403 1.00 45.14 213 GLU A C 1
ATOM 1621 O O . GLU A 1 213 ? 8.000 -22.649 -1.554 1.00 33.64 213 GLU A O 1
ATOM 1627 N N . MET A 1 214 ? 8.091 -23.571 -3.607 1.00 41.52 214 MET A N 1
ATOM 1628 C CA . MET A 1 214 ? 6.943 -22.832 -4.109 1.00 40.40 214 MET A CA 1
ATOM 1629 C C . MET A 1 214 ? 5.642 -23.480 -3.612 1.00 35.06 214 MET A C 1
ATOM 1630 O O . MET A 1 214 ? 4.550 -22.902 -3.702 1.00 31.89 214 MET A O 1
ATOM 1635 N N . LYS A 1 215 ? 5.762 -24.718 -3.155 1.00 32.65 215 LYS A N 1
ATOM 1636 C CA . LYS A 1 215 ? 4.724 -25.364 -2.361 1.00 35.38 215 LYS A CA 1
ATOM 1637 C C . LYS A 1 215 ? 4.241 -24.498 -1.216 1.00 35.66 215 LYS A C 1
ATOM 1638 O O . LYS A 1 215 ? 3.160 -24.701 -0.702 1.00 38.73 215 LYS 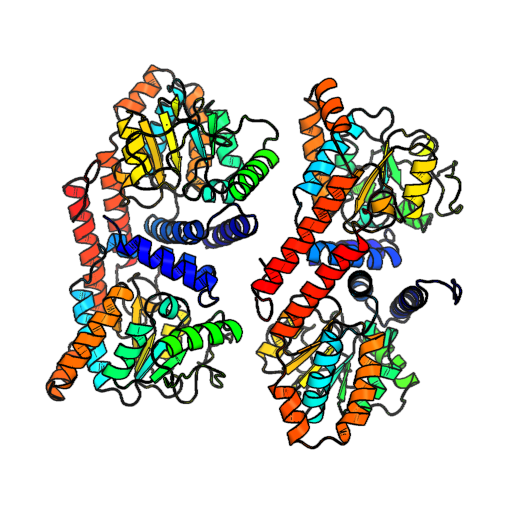A O 1
ATOM 1644 N N . ASP A 1 216 ? 5.076 -23.571 -0.773 1.00 34.09 216 ASP A N 1
ATOM 1645 C CA . ASP A 1 216 ? 4.741 -22.708 0.353 1.00 40.47 216 ASP A CA 1
ATOM 1646 C C . ASP A 1 216 ? 3.897 -21.518 -0.109 1.00 41.06 216 ASP A C 1
ATOM 1647 O O . ASP A 1 216 ? 3.548 -20.649 0.698 1.00 35.39 216 ASP A O 1
ATOM 1652 N N . TYR A 1 217 ? 3.823 -21.330 -1.421 1.00 37.03 217 TYR A N 1
ATOM 1653 C CA . TYR A 1 217 ? 3.085 -20.200 -1.983 1.00 32.80 217 TYR A CA 1
ATOM 1654 C C . TYR A 1 217 ? 1.578 -20.434 -1.820 1.00 29.41 217 TYR A C 1
ATOM 1655 O O . TYR A 1 217 ? 1.133 -21.574 -1.795 1.00 32.89 217 TYR A O 1
ATOM 1664 N N . SER A 1 218 ? 0.783 -19.366 -1.773 1.00 31.76 218 SER A N 1
ATOM 1665 C CA . SER A 1 218 ? -0.668 -19.514 -1.921 1.00 32.04 218 SER A CA 1
ATOM 1666 C C . SER A 1 218 ? -1.036 -19.986 -3.322 1.00 40.21 218 SER A C 1
ATOM 1667 O O . SER A 1 218 ? -0.287 -19.781 -4.284 1.00 37.82 218 SER A O 1
ATOM 1670 N N . ARG A 1 219 ? -2.202 -20.610 -3.428 1.00 40.39 219 ARG A N 1
ATOM 1671 C CA . ARG A 1 219 ? -2.780 -20.962 -4.715 1.00 40.79 219 ARG A CA 1
ATOM 1672 C C . ARG A 1 219 ? -2.876 -19.704 -5.546 1.00 35.68 219 ARG A C 1
ATOM 1673 O O . ARG A 1 219 ? -2.477 -19.696 -6.693 1.00 35.93 219 ARG A O 1
ATOM 1681 N N . GLY A 1 220 ? -3.370 -18.636 -4.931 1.00 36.65 220 GLY A N 1
ATOM 1682 C CA . GLY A 1 220 ? -3.517 -17.335 -5.589 1.00 34.49 220 GLY A CA 1
ATOM 1683 C C . GLY A 1 220 ? -2.225 -16.803 -6.180 1.00 39.88 220 GLY A C 1
ATOM 1684 O O . GLY A 1 220 ? -2.222 -16.202 -7.255 1.00 46.47 220 GLY A O 1
ATOM 1685 N N . GLU A 1 221 ? -1.130 -16.940 -5.446 1.00 43.18 221 GLU A N 1
ATOM 1686 C CA . GLU A 1 221 ? 0.148 -16.424 -5.922 1.00 45.06 221 GLU A CA 1
ATOM 1687 C C . GLU A 1 221 ? 0.694 -17.283 -7.062 1.00 38.25 221 GLU A C 1
ATOM 1688 O O . GLU A 1 221 ? 1.285 -16.774 -8.014 1.00 42.52 221 GLU A O 1
ATOM 1694 N N . LEU A 1 222 ? 0.407 -18.576 -7.005 1.00 30.60 222 LEU A N 1
ATOM 1695 C CA . LEU A 1 222 ? 0.797 -19.476 -8.057 1.00 29.71 222 LEU A CA 1
ATOM 1696 C C . LEU A 1 222 ? 0.005 -19.179 -9.328 1.00 36.52 222 LEU A C 1
ATOM 1697 O O . LEU A 1 222 ? 0.545 -19.256 -10.430 1.00 34.59 222 LEU A O 1
ATOM 1702 N N . ILE A 1 223 ? -1.232 -18.730 -9.172 1.00 34.94 223 ILE A N 1
ATOM 1703 C CA . ILE A 1 223 ? -2.097 -18.545 -10.335 1.00 36.38 223 ILE A CA 1
ATOM 1704 C C . ILE A 1 223 ? -1.675 -17.259 -11.027 1.00 36.29 223 ILE A C 1
ATOM 1705 O O . ILE A 1 223 ? -1.486 -17.237 -12.232 1.00 39.59 223 ILE A O 1
ATOM 1710 N N . ARG A 1 224 ? -1.257 -16.287 -10.232 1.00 36.31 224 ARG A N 1
ATOM 1711 C CA . ARG A 1 224 ? -0.779 -15.026 -10.776 1.00 35.34 224 ARG A CA 1
ATOM 1712 C C . ARG A 1 224 ? 0.493 -15.220 -11.604 1.00 46.29 224 ARG A C 1
ATOM 1713 O O . ARG A 1 224 ? 0.638 -14.637 -12.676 1.00 42.09 224 ARG A O 1
ATOM 1721 N N . ILE A 1 225 ? 1.455 -15.954 -11.049 1.00 39.66 225 ILE A N 1
ATOM 1722 C CA . ILE A 1 225 ? 2.658 -16.313 -11.780 1.00 38.40 225 ILE A CA 1
ATOM 1723 C C . ILE A 1 225 ? 2.324 -16.988 -13.111 1.00 38.60 225 ILE A C 1
ATOM 1724 O O . ILE A 1 225 ? 2.936 -16.673 -14.132 1.00 37.37 225 ILE A O 1
ATOM 1729 N N . ILE A 1 226 ? 1.423 -17.968 -13.073 1.00 32.68 226 ILE A N 1
ATOM 1730 C CA . ILE A 1 226 ? 1.045 -18.715 -14.269 1.00 35.89 226 ILE A CA 1
ATOM 1731 C C . ILE A 1 226 ? 0.390 -17.776 -15.278 1.00 50.84 226 ILE A C 1
ATOM 1732 O O . ILE A 1 226 ? 0.722 -17.808 -16.457 1.00 40.86 226 ILE A O 1
ATOM 1737 N N . GLU A 1 227 ? -0.439 -16.859 -14.788 1.00 45.23 227 GLU A N 1
ATOM 1738 C CA . GLU A 1 227 ? -1.239 -15.996 -15.664 1.00 45.47 227 GLU A CA 1
ATOM 1739 C C . GLU A 1 227 ? -0.413 -14.854 -16.264 1.00 42.12 227 GLU A C 1
ATOM 1740 O O . GLU A 1 227 ? -0.748 -14.327 -17.321 1.00 42.64 227 GLU A O 1
ATOM 1746 N N . GLU A 1 228 ? 0.674 -14.484 -15.602 1.00 43.04 228 GLU A N 1
ATOM 1747 C CA . GLU A 1 228 ? 1.516 -13.401 -16.088 1.00 44.77 228 GLU A CA 1
ATOM 1748 C C . GLU A 1 228 ? 2.514 -13.898 -17.129 1.00 43.94 228 GLU A C 1
ATOM 1749 O O . GLU A 1 228 ? 3.152 -13.101 -17.809 1.00 35.72 228 GLU A O 1
ATOM 1755 N N . TYR A 1 229 ? 2.763 -15.201 -17.145 1.00 37.95 229 TYR A N 1
ATOM 1756 C CA . TYR A 1 229 ? 3.845 -15.732 -17.948 1.00 39.97 229 TYR A CA 1
ATOM 1757 C C . TYR A 1 229 ? 3.535 -15.632 -19.452 1.00 36.56 229 TYR A C 1
ATOM 1758 O O . TYR A 1 229 ? 2.505 -16.118 -19.933 1.00 33.79 229 TYR A O 1
ATOM 1767 N N . ASP A 1 230 ? 4.537 -15.194 -20.203 1.00 29.16 230 ASP A N 1
ATOM 1768 C CA . ASP A 1 230 ? 4.399 -15.010 -21.641 1.00 40.63 230 ASP A CA 1
ATOM 1769 C C . ASP A 1 230 ? 5.554 -15.680 -22.380 1.00 31.67 230 ASP A C 1
ATOM 1770 O O . ASP A 1 230 ? 6.705 -15.243 -22.290 1.00 35.82 230 ASP A O 1
ATOM 1775 N N . ASN A 1 231 ? 5.258 -16.823 -22.981 1.00 27.38 231 ASN A N 1
ATOM 1776 C CA . ASN A 1 231 ? 6.280 -17.747 -23.477 1.00 30.71 231 ASN A CA 1
ATOM 1777 C C . ASN A 1 231 ? 6.898 -17.181 -24.743 1.00 42.82 231 ASN A C 1
ATOM 1778 O O . ASN A 1 231 ? 8.051 -17.468 -25.052 1.00 38.52 231 ASN A O 1
ATOM 1783 N N . GLY A 1 232 ? 6.058 -16.541 -25.552 1.00 36.14 232 GLY A N 1
ATOM 1784 C CA . GLY A 1 232 ? 6.511 -15.736 -26.687 1.00 36.90 232 GLY A CA 1
ATOM 1785 C C . GLY A 1 232 ? 7.617 -14.758 -26.336 1.00 35.73 232 GLY A C 1
ATOM 1786 O O . GLY A 1 232 ? 8.681 -14.784 -26.944 1.00 32.89 232 GLY A O 1
ATOM 1787 N N . LYS A 1 233 ? 7.350 -13.867 -25.386 1.00 35.03 233 LYS A N 1
ATOM 1788 C CA . LYS A 1 233 ? 8.338 -12.877 -24.965 1.00 36.63 233 LYS A CA 1
ATOM 1789 C C . LYS A 1 233 ? 9.564 -13.561 -24.381 1.00 39.96 233 LYS A C 1
ATOM 1790 O O . LYS A 1 233 ? 10.683 -13.082 -24.533 1.00 44.13 233 LYS A O 1
ATOM 1796 N N . THR A 1 234 ? 9.348 -14.700 -23.733 1.00 37.70 234 THR A N 1
ATOM 1797 C CA . THR A 1 234 ? 10.430 -15.429 -23.093 1.00 41.04 234 THR A CA 1
ATOM 1798 C C . THR A 1 234 ? 11.375 -15.998 -24.145 1.00 36.44 234 THR A C 1
ATOM 1799 O O . THR A 1 234 ? 12.584 -15.796 -24.066 1.00 33.74 234 THR A O 1
ATOM 1803 N N . LEU A 1 235 ? 10.819 -16.574 -25.202 1.00 27.06 235 LEU A N 1
ATOM 1804 C CA . LEU A 1 235 ? 11.648 -17.054 -26.310 1.00 36.43 235 LEU A CA 1
ATOM 1805 C C . LEU A 1 235 ? 12.367 -15.914 -27.035 1.00 35.18 235 LEU A C 1
ATOM 1806 O O . LEU A 1 235 ? 13.573 -15.990 -27.268 1.00 31.69 235 LEU A O 1
ATOM 1811 N N . ASN A 1 236 ? 11.665 -14.811 -27.291 1.00 35.77 236 ASN A N 1
ATOM 1812 C CA . ASN A 1 236 ? 12.342 -13.636 -27.785 1.00 34.00 236 ASN A CA 1
ATOM 1813 C C . ASN A 1 236 ? 13.562 -13.342 -26.935 1.00 40.79 236 ASN A C 1
ATOM 1814 O O . ASN A 1 236 ? 14.654 -13.164 -27.464 1.00 46.20 236 ASN A O 1
ATOM 1819 N N . ASP A 1 237 ? 13.368 -13.275 -25.616 1.00 30.67 237 ASP A N 1
ATOM 1820 C CA . ASP A 1 237 ? 14.416 -12.821 -24.719 1.00 35.42 237 ASP A CA 1
ATOM 1821 C C . ASP A 1 237 ? 15.597 -13.782 -24.745 1.00 33.33 237 ASP A C 1
ATOM 1822 O O . ASP A 1 237 ? 16.740 -13.359 -24.674 1.00 31.58 237 ASP A O 1
ATOM 1827 N N . VAL A 1 238 ? 15.337 -15.061 -24.989 1.00 30.71 238 VAL A N 1
ATOM 1828 C CA . VAL A 1 238 ? 16.429 -16.011 -25.144 1.00 29.45 238 VAL A CA 1
ATOM 1829 C C . VAL A 1 238 ? 17.273 -15.689 -26.390 1.00 29.13 238 VAL A C 1
ATOM 1830 O O . VAL A 1 238 ? 18.489 -15.765 -26.360 1.00 28.27 238 VAL A O 1
ATOM 1834 N N . LEU A 1 239 ? 16.611 -15.400 -27.505 1.00 30.35 239 LEU A N 1
ATOM 1835 C CA . LEU A 1 239 ? 17.318 -15.026 -28.728 1.00 35.74 239 LEU A CA 1
ATOM 1836 C C . LEU A 1 239 ? 18.113 -13.749 -28.506 1.00 36.94 239 LEU A C 1
ATOM 1837 O O . LEU A 1 239 ? 19.283 -13.673 -28.849 1.00 33.36 239 LEU A O 1
ATOM 1842 N N . LEU A 1 240 ? 17.496 -12.789 -27.832 1.00 33.58 240 LEU A N 1
ATOM 1843 C CA . LEU A 1 240 ? 18.119 -11.497 -27.645 1.00 37.17 240 LEU A CA 1
ATOM 1844 C C . LEU A 1 240 ? 19.350 -11.685 -26.774 1.00 33.06 240 LEU A C 1
ATOM 1845 O O . LEU A 1 240 ? 20.414 -11.170 -27.084 1.00 33.65 240 LEU A O 1
ATOM 1850 N N . HIS A 1 241 ? 19.256 -12.570 -25.787 1.00 35.10 241 HIS A N 1
ATOM 1851 C CA . HIS A 1 241 ? 20.417 -12.878 -24.968 1.00 34.39 241 HIS A CA 1
ATOM 1852 C C . HIS A 1 241 ? 21.555 -13.366 -25.850 1.00 31.31 241 HIS A C 1
ATOM 1853 O O . HIS A 1 241 ? 22.693 -12.947 -25.678 1.00 32.72 241 HIS A O 1
ATOM 1860 N N . ILE A 1 242 ? 21.247 -14.286 -26.761 1.00 30.26 242 ILE A N 1
ATOM 1861 C CA . ILE A 1 242 ? 22.271 -14.902 -27.606 1.00 36.72 242 ILE A CA 1
ATOM 1862 C C . ILE A 1 242 ? 22.907 -13.876 -28.567 1.00 30.45 242 ILE A C 1
ATOM 1863 O O . ILE A 1 242 ? 24.117 -13.744 -28.639 1.00 30.98 242 ILE A O 1
ATOM 1868 N N . ARG A 1 243 ? 22.085 -13.165 -29.317 1.00 31.33 243 ARG A N 1
ATOM 1869 C CA . ARG A 1 243 ? 22.568 -12.025 -30.105 1.00 34.78 243 ARG A CA 1
ATOM 1870 C C . ARG A 1 243 ? 23.498 -11.083 -29.347 1.00 37.35 243 ARG A C 1
ATOM 1871 O O . ARG A 1 243 ? 24.548 -10.698 -29.868 1.00 36.68 243 ARG A O 1
ATOM 1879 N N . ASP A 1 244 ? 23.028 -10.533 -28.235 1.00 33.30 244 ASP A N 1
ATOM 1880 C CA . ASP A 1 244 ? 23.816 -9.537 -27.535 1.00 36.40 244 ASP A CA 1
ATOM 1881 C C . ASP A 1 244 ? 25.127 -10.222 -27.155 1.00 39.51 244 ASP A C 1
ATOM 1882 O O . ASP A 1 244 ? 26.197 -9.615 -27.145 1.00 31.96 244 ASP A O 1
ATOM 1887 N N . ARG A 1 245 ? 25.049 -11.503 -26.834 1.00 28.57 245 ARG A N 1
ATOM 1888 C CA . ARG A 1 245 ? 26.252 -12.210 -26.451 1.00 30.88 245 ARG A CA 1
ATOM 1889 C C . ARG A 1 245 ? 27.215 -12.324 -27.641 1.00 28.39 245 ARG A C 1
ATOM 1890 O O . ARG A 1 245 ? 28.425 -12.149 -27.496 1.00 30.25 245 ARG A O 1
ATOM 1898 N N . LEU A 1 246 ? 26.679 -12.584 -28.825 1.00 31.32 246 LEU A N 1
ATOM 1899 C CA . LEU A 1 246 ? 27.524 -12.734 -30.011 1.00 31.84 246 LEU A CA 1
ATOM 1900 C C . LEU A 1 246 ? 28.132 -11.403 -30.403 1.00 32.81 246 LEU A C 1
ATOM 1901 O O . LEU A 1 246 ? 29.341 -11.314 -30.680 1.00 31.63 246 LEU A O 1
ATOM 1906 N N . THR A 1 247 ? 27.316 -10.352 -30.328 1.00 35.58 247 THR A N 1
ATOM 1907 C CA . THR A 1 247 ? 27.797 -8.983 -30.520 1.00 35.19 247 THR A CA 1
ATOM 1908 C C . THR A 1 247 ? 28.981 -8.680 -29.630 1.00 31.22 247 THR A C 1
ATOM 1909 O O . THR A 1 247 ? 29.994 -8.156 -30.092 1.00 38.76 247 THR A O 1
ATOM 1913 N N . LYS A 1 248 ? 28.891 -9.053 -28.358 1.00 37.53 248 LYS A N 1
ATOM 1914 C CA . LYS A 1 248 ? 29.933 -8.687 -27.409 1.00 37.18 248 LYS A CA 1
ATOM 1915 C C . LYS A 1 248 ? 31.194 -9.539 -27.606 1.00 44.93 248 LYS A C 1
ATOM 1916 O O . LYS A 1 248 ? 32.305 -9.051 -27.423 1.00 35.14 248 LYS A O 1
ATOM 1922 N N . LEU A 1 249 ? 31.015 -10.840 -27.820 1.00 30.95 249 LEU A N 1
ATOM 1923 C CA . LEU A 1 249 ? 32.127 -11.719 -28.184 1.00 34.64 249 LEU A CA 1
ATOM 1924 C C . LEU A 1 249 ? 32.886 -11.155 -29.402 1.00 31.74 249 LEU A C 1
ATOM 1925 O O . LEU A 1 249 ? 34.105 -11.058 -29.390 1.00 34.23 249 LEU A O 1
ATOM 1930 N N . ALA A 1 250 ? 32.155 -10.777 -30.444 1.00 30.54 250 ALA A N 1
ATOM 1931 C CA . ALA A 1 250 ? 32.767 -10.309 -31.686 1.00 37.59 250 ALA A CA 1
ATOM 1932 C C . ALA A 1 250 ? 33.512 -8.979 -31.495 1.00 39.43 250 ALA A C 1
ATOM 1933 O O . ALA A 1 250 ? 34.684 -8.855 -31.869 1.00 37.68 250 ALA A O 1
ATOM 1935 N N . GLU A 1 251 ? 32.891 -8.047 -30.777 1.00 41.97 251 GLU A N 1
ATOM 1936 C CA . GLU A 1 251 ? 33.532 -6.762 -30.472 1.00 40.96 251 GLU A CA 1
ATOM 1937 C C . GLU A 1 251 ? 34.852 -6.948 -29.745 1.00 37.51 251 GLU A C 1
ATOM 1938 O O . GLU A 1 251 ? 35.813 -6.207 -29.981 1.00 42.46 251 GLU A O 1
ATOM 1944 N N . GLY A 1 252 ? 34.899 -7.921 -28.842 1.00 40.33 252 GLY A N 1
ATOM 1945 C CA . GLY A 1 252 ? 36.094 -8.161 -28.041 1.00 38.68 252 GLY A CA 1
ATOM 1946 C C . GLY A 1 252 ? 37.143 -8.998 -28.757 1.00 44.18 252 GLY A C 1
ATOM 1947 O O . GLY A 1 252 ? 38.332 -8.906 -28.460 1.00 43.41 252 GLY A O 1
ATOM 1948 N N . GLY A 1 253 ? 36.704 -9.831 -29.692 1.00 41.50 253 GLY A N 1
ATOM 1949 C CA . GLY A 1 253 ? 37.597 -10.794 -30.336 1.00 41.77 253 GLY A CA 1
ATOM 1950 C C . GLY A 1 253 ? 37.613 -12.102 -29.571 1.00 35.53 253 GLY A C 1
ATOM 1951 O O . GLY A 1 253 ? 37.438 -12.105 -28.353 1.00 34.66 253 GLY A O 1
ATOM 1952 N N . ILE A 1 254 ? 37.776 -13.219 -30.280 1.00 39.05 254 ILE A N 1
ATOM 1953 C CA . ILE A 1 254 ? 37.848 -14.533 -29.633 1.00 29.48 254 ILE A CA 1
ATOM 1954 C C . ILE A 1 254 ? 39.082 -15.360 -30.003 1.00 36.98 254 ILE A C 1
ATOM 1955 O O . ILE A 1 254 ? 39.515 -16.228 -29.237 1.00 34.02 254 ILE A O 1
ATOM 1960 N N . TRP A 1 255 ? 39.702 -15.025 -31.127 1.00 37.81 255 TRP A N 1
ATOM 1961 C CA . TRP A 1 255 ? 40.883 -15.727 -31.600 1.00 32.13 255 TRP A CA 1
ATOM 1962 C C . TRP A 1 255 ? 41.972 -15.775 -30.531 1.00 35.88 255 TRP A C 1
ATOM 1963 O O . TRP A 1 255 ? 42.422 -14.742 -30.028 1.00 28.51 255 TRP A O 1
ATOM 1974 N N . ARG A 1 256 ? 42.409 -16.987 -30.213 1.00 32.77 256 ARG A N 1
ATOM 1975 C CA . ARG A 1 256 ? 43.497 -17.220 -29.267 1.00 38.29 256 ARG A CA 1
ATOM 1976 C C . ARG A 1 256 ? 43.163 -16.876 -27.819 1.00 38.62 256 ARG A C 1
ATOM 1977 O O . ARG A 1 256 ? 44.052 -16.879 -26.998 1.00 33.36 256 ARG A O 1
ATOM 1985 N N . LYS A 1 257 ? 41.920 -16.507 -27.524 1.00 45.26 257 LYS A N 1
ATOM 1986 C CA . LYS A 1 257 ? 41.473 -16.351 -26.142 1.00 40.29 257 LYS A CA 1
ATOM 1987 C C . LYS A 1 257 ? 41.186 -17.703 -25.484 1.00 49.89 257 LYS A C 1
ATOM 1988 O O . LYS A 1 257 ? 40.477 -18.549 -26.039 1.00 46.26 257 LYS A O 1
ATOM 1994 N N . LYS A 1 258 ? 41.740 -17.895 -24.292 1.00 54.35 258 LYS A N 1
ATOM 1995 C CA . LYS A 1 258 ? 41.656 -19.175 -23.584 1.00 63.43 258 LYS A CA 1
ATOM 1996 C C . LYS A 1 258 ? 40.213 -19.516 -23.223 1.00 49.92 258 LYS A C 1
ATOM 1997 O O . LYS A 1 258 ? 39.759 -20.641 -23.426 1.00 46.47 258 LYS A O 1
ATOM 2003 N N . GLN A 1 259 ? 39.477 -18.521 -22.745 1.00 48.95 259 GLN A N 1
ATOM 2004 C CA . GLN A 1 259 ? 38.083 -18.710 -22.395 1.00 52.61 259 GLN A CA 1
ATOM 2005 C C . GLN A 1 259 ? 37.282 -17.470 -22.769 1.00 59.51 259 GLN A C 1
ATOM 2006 O O . GLN A 1 259 ? 37.834 -16.377 -22.916 1.00 59.70 259 GLN A O 1
ATOM 2012 N N . LEU A 1 260 ? 35.994 -17.668 -23.010 1.00 51.95 260 LEU A N 1
ATOM 2013 C CA . LEU A 1 260 ? 35.152 -16.618 -23.545 1.00 56.63 260 LEU A CA 1
ATOM 2014 C C . LEU A 1 260 ? 34.331 -15.982 -22.427 1.00 72.02 260 LEU A C 1
ATOM 2015 O O . LEU A 1 260 ? 33.786 -16.683 -21.575 1.00 70.62 260 LEU A O 1
ATOM 2020 N N . ASP A 1 261 ? 34.334 -14.652 -22.383 1.00 77.48 261 ASP A N 1
ATOM 2021 C CA . ASP A 1 261 ? 33.403 -13.888 -21.548 1.00 100.30 261 ASP A CA 1
ATOM 2022 C C . ASP A 1 261 ? 34.157 -13.232 -20.388 1.00 95.51 261 ASP A C 1
ATOM 2023 O O . ASP A 1 261 ? 33.641 -12.330 -19.720 1.00 101.51 261 ASP A O 1
ATOM 2028 N N . VAL B 1 2 ? 16.983 -45.250 -48.637 1.00 106.77 2 VAL B N 1
ATOM 2029 C CA . VAL B 1 2 ? 16.852 -43.774 -48.471 1.00 97.68 2 VAL B CA 1
ATOM 2030 C C . VAL B 1 2 ? 15.418 -43.428 -48.067 1.00 92.56 2 VAL B C 1
ATOM 2031 O O . VAL B 1 2 ? 14.510 -43.448 -48.895 1.00 81.71 2 VAL B O 1
ATOM 2035 N N . LYS B 1 3 ? 15.221 -43.175 -46.774 1.00 95.22 3 LYS B N 1
ATOM 2036 C CA . LYS B 1 3 ? 13.890 -43.167 -46.163 1.00 88.19 3 LYS B CA 1
ATOM 2037 C C . LYS B 1 3 ? 13.109 -41.896 -46.491 1.00 72.30 3 LYS B C 1
ATOM 2038 O O . LYS B 1 3 ? 11.990 -41.718 -46.013 1.00 73.63 3 LYS B O 1
ATOM 2044 N N . ILE B 1 4 ? 13.742 -40.959 -47.192 1.00 77.67 4 ILE B N 1
ATOM 2045 C CA . ILE B 1 4 ? 13.089 -39.689 -47.509 1.00 91.84 4 ILE B CA 1
ATOM 2046 C C . ILE B 1 4 ? 13.300 -39.271 -48.964 1.00 73.96 4 ILE B C 1
ATOM 2047 O O . ILE B 1 4 ? 14.222 -39.743 -49.624 1.00 78.46 4 ILE B O 1
ATOM 2052 N N . PRO B 1 5 ? 12.438 -38.369 -49.460 1.00 58.72 5 PRO B N 1
ATOM 2053 C CA . PRO B 1 5 ? 12.320 -38.074 -50.878 1.00 54.19 5 PRO B CA 1
ATOM 2054 C C . PRO B 1 5 ? 13.125 -36.858 -51.296 1.00 47.07 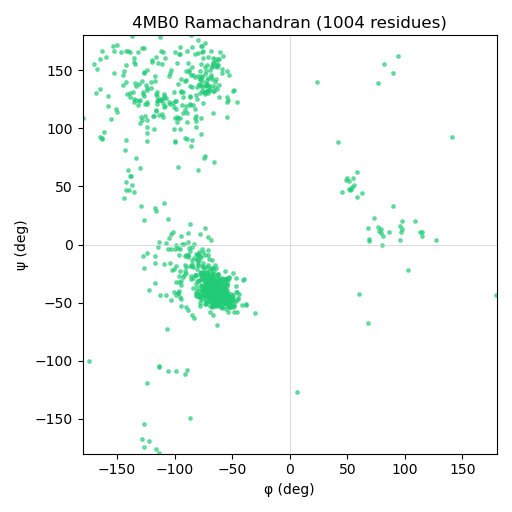5 PRO B C 1
ATOM 2055 O O . PRO B 1 5 ? 13.337 -35.947 -50.490 1.00 48.71 5 PRO B O 1
ATOM 2059 N N . LYS B 1 6 ? 13.333 -36.736 -52.601 1.00 42.05 6 LYS B N 1
ATOM 2060 C CA . LYS B 1 6 ? 14.312 -35.812 -53.130 1.00 49.61 6 LYS B CA 1
ATOM 2061 C C . LYS B 1 6 ? 13.832 -34.379 -52.941 1.00 48.41 6 LYS B C 1
ATOM 2062 O O . LYS B 1 6 ? 14.643 -33.452 -52.855 1.00 37.76 6 LYS B O 1
ATOM 2068 N N . SER B 1 7 ? 12.512 -34.202 -52.868 1.00 47.39 7 SER B N 1
ATOM 2069 C CA . SER B 1 7 ? 11.929 -32.866 -52.733 1.00 43.76 7 SER B CA 1
ATOM 2070 C C . SER B 1 7 ? 12.134 -32.292 -51.331 1.00 42.80 7 SER B C 1
ATOM 2071 O O . SER B 1 7 ? 12.038 -31.075 -51.136 1.00 46.08 7 SER B O 1
ATOM 2074 N N . HIS B 1 8 ? 12.418 -33.162 -50.363 1.00 40.43 8 HIS B N 1
ATOM 2075 C CA . HIS B 1 8 ? 12.505 -32.751 -48.951 1.00 46.44 8 HIS B CA 1
ATOM 2076 C C . HIS B 1 8 ? 13.361 -31.503 -48.753 1.00 44.36 8 HIS B C 1
ATOM 2077 O O . HIS B 1 8 ? 14.419 -31.371 -49.349 1.00 44.64 8 HIS B O 1
ATOM 2084 N N . PRO B 1 9 ? 12.863 -30.535 -47.975 1.00 48.84 9 PRO B N 1
ATOM 2085 C CA . PRO B 1 9 ? 13.622 -29.297 -47.882 1.00 46.87 9 PRO B CA 1
ATOM 2086 C C . PRO B 1 9 ? 14.871 -29.479 -47.030 1.00 52.22 9 PRO B C 1
ATOM 2087 O O . PRO B 1 9 ? 15.777 -28.658 -47.101 1.00 51.83 9 PRO B O 1
ATOM 2091 N N . ARG B 1 10 ? 14.974 -30.630 -46.366 1.00 48.06 10 ARG B N 1
ATOM 2092 C CA . ARG B 1 10 ? 16.099 -30.931 -45.487 1.00 51.56 10 ARG B CA 1
ATOM 2093 C C . ARG B 1 10 ? 16.877 -32.127 -46.018 1.00 56.82 10 ARG B C 1
ATOM 2094 O O . ARG B 1 10 ? 17.363 -32.954 -45.249 1.00 52.66 10 ARG B O 1
ATOM 2102 N N . TYR B 1 11 ? 16.903 -32.280 -47.334 1.00 54.23 11 TYR B N 1
ATOM 2103 C CA . TYR B 1 11 ? 17.272 -33.561 -47.905 1.00 54.68 11 TYR B CA 1
ATOM 2104 C C . TYR B 1 11 ? 18.737 -33.890 -47.588 1.00 45.86 11 TYR B C 1
ATOM 2105 O O . TYR B 1 11 ? 19.069 -35.018 -47.231 1.00 42.55 11 TYR B O 1
ATOM 2114 N N . TRP B 1 12 ? 19.632 -32.935 -47.787 1.00 43.52 12 TRP B N 1
ATOM 2115 C CA . TRP B 1 12 ? 21.052 -33.273 -47.729 1.00 42.70 12 TRP B CA 1
ATOM 2116 C C . TRP B 1 12 ? 21.455 -33.498 -46.290 1.00 39.72 12 TRP B C 1
ATOM 2117 O O . TRP B 1 12 ? 22.106 -34.494 -45.956 1.00 37.12 12 TRP B O 1
ATOM 2128 N N . SER B 1 13 ? 21.052 -32.567 -45.435 1.00 36.83 13 SER B N 1
ATOM 2129 C CA . SER B 1 13 ? 21.195 -32.737 -43.997 1.00 40.39 13 SER B CA 1
ATOM 2130 C C . SER B 1 13 ? 20.833 -34.165 -43.565 1.00 48.07 13 SER B C 1
ATOM 2131 O O . SER B 1 13 ? 21.604 -34.837 -42.874 1.00 39.51 13 SER B O 1
ATOM 2134 N N . LEU B 1 14 ? 19.655 -34.620 -43.976 1.00 45.66 14 LEU B N 1
ATOM 2135 C CA . LEU B 1 14 ? 19.149 -35.914 -43.543 1.00 44.20 14 LEU B CA 1
ATOM 2136 C C . LEU B 1 14 ? 19.918 -37.018 -44.225 1.00 40.51 14 LEU B C 1
ATOM 2137 O O . LEU B 1 14 ? 20.125 -38.088 -43.659 1.00 40.12 14 LEU B O 1
ATOM 2142 N N . TYR B 1 15 ? 20.340 -36.764 -45.457 1.00 40.90 15 TYR B N 1
ATOM 2143 C CA . TYR B 1 15 ? 21.207 -37.704 -46.145 1.00 46.43 15 TYR B CA 1
ATOM 2144 C C . TYR B 1 15 ? 22.488 -37.956 -45.352 1.00 44.45 15 TYR B C 1
ATOM 2145 O O . TYR B 1 15 ? 22.912 -39.100 -45.184 1.00 34.78 15 TYR B O 1
ATOM 2154 N N . TYR B 1 16 ? 23.107 -36.891 -44.857 1.00 34.04 16 TYR B N 1
ATOM 2155 C CA . TYR B 1 16 ? 24.390 -37.029 -44.190 1.00 42.82 16 TYR B CA 1
ATOM 2156 C C . TYR B 1 16 ? 24.272 -37.581 -42.764 1.00 33.77 16 TYR B C 1
ATOM 2157 O O . TYR B 1 16 ? 25.170 -38.281 -42.287 1.00 34.76 16 TYR B O 1
ATOM 2166 N N . ARG B 1 17 ? 23.108 -37.392 -42.152 1.00 44.74 17 ARG B N 1
ATOM 2167 C CA . ARG B 1 17 ? 22.821 -38.014 -40.872 1.00 42.87 17 ARG B CA 1
ATOM 2168 C C . ARG B 1 17 ? 22.884 -39.529 -41.000 1.00 45.41 17 ARG B C 1
ATOM 2169 O O . ARG B 1 17 ? 23.320 -40.211 -40.084 1.00 41.71 17 ARG B O 1
ATOM 2177 N N . GLU B 1 18 ? 22.426 -40.047 -42.133 1.00 47.14 18 GLU B N 1
ATOM 2178 C CA . GLU B 1 18 ? 22.363 -41.483 -42.340 1.00 48.99 18 GLU B CA 1
ATOM 2179 C C . GLU B 1 18 ? 23.752 -42.002 -42.653 1.00 53.46 18 GLU B C 1
ATOM 2180 O O . GLU B 1 18 ? 24.134 -43.080 -42.208 1.00 45.63 18 GLU B O 1
ATOM 2186 N N . LYS B 1 19 ? 24.533 -41.208 -43.377 1.00 46.94 19 LYS B N 1
ATOM 2187 C CA . LYS B 1 19 ? 25.914 -41.587 -43.663 1.00 45.19 19 LYS B CA 1
ATOM 2188 C C . LYS B 1 19 ? 26.729 -41.700 -42.389 1.00 39.75 19 LYS B C 1
ATOM 2189 O O . LYS B 1 19 ? 27.629 -42.530 -42.293 1.00 46.65 19 LYS B O 1
ATOM 2195 N N . ILE B 1 20 ? 26.471 -40.831 -41.423 1.00 36.26 20 ILE B N 1
ATOM 2196 C CA . ILE B 1 20 ? 27.292 -40.848 -40.211 1.00 44.05 20 ILE B CA 1
ATOM 2197 C C . ILE B 1 20 ? 26.893 -42.034 -39.333 1.00 45.52 20 ILE B C 1
ATOM 2198 O O . ILE B 1 20 ? 27.724 -42.575 -38.605 1.00 47.41 20 ILE B O 1
ATOM 2203 N N . ILE B 1 21 ? 25.625 -42.443 -39.423 1.00 51.88 21 ILE B N 1
ATOM 2204 C CA . ILE B 1 21 ? 25.150 -43.630 -38.710 1.00 50.62 21 ILE B CA 1
ATOM 2205 C C . ILE B 1 21 ? 25.811 -44.881 -39.271 1.00 50.45 21 ILE B C 1
ATOM 2206 O O . ILE B 1 21 ? 26.533 -45.573 -38.555 1.00 52.10 21 ILE B O 1
ATOM 2211 N N . GLU B 1 22 ? 25.593 -45.137 -40.560 1.00 55.87 22 GLU B N 1
ATOM 2212 C CA . GLU B 1 22 ? 26.300 -46.204 -41.268 1.00 55.62 22 GLU B CA 1
ATOM 2213 C C . GLU B 1 22 ? 27.770 -46.179 -40.907 1.00 59.00 22 GLU B C 1
ATOM 2214 O O . GLU B 1 22 ? 28.397 -47.223 -40.724 1.00 59.68 22 GLU B O 1
ATOM 2220 N N . GLY B 1 23 ? 28.340 -44.984 -40.855 1.00 44.81 23 GLY B N 1
ATOM 2221 C CA . GLY B 1 23 ? 29.757 -44.866 -40.574 1.00 45.92 23 GLY B CA 1
ATOM 2222 C C . GLY B 1 23 ? 30.109 -45.556 -39.278 1.00 50.58 23 GLY B C 1
ATOM 2223 O O . GLY B 1 23 ? 31.195 -46.132 -39.131 1.00 46.01 23 GLY B O 1
ATOM 2224 N N . MET B 1 24 ? 29.237 -45.400 -38.288 1.00 50.38 24 MET B N 1
ATOM 2225 C CA . MET B 1 24 ? 29.552 -45.871 -36.955 1.00 62.99 24 MET B CA 1
ATOM 2226 C C . MET B 1 24 ? 29.518 -47.387 -36.917 1.00 59.92 24 MET B C 1
ATOM 2227 O O . MET B 1 24 ? 30.301 -48.006 -36.202 1.00 59.71 24 MET B O 1
ATOM 2232 N N . GLU B 1 25 ? 28.700 -47.974 -37.785 1.00 59.12 25 GLU B N 1
ATOM 2233 C CA . GLU B 1 25 ? 28.460 -49.412 -37.756 1.00 68.05 25 GLU B CA 1
ATOM 2234 C C . GLU B 1 25 ? 29.249 -50.157 -38.822 1.00 69.59 25 GLU B C 1
ATOM 2235 O O . GLU B 1 25 ? 29.093 -51.366 -38.979 1.00 62.04 25 GLU B O 1
ATOM 2241 N N . LYS B 1 26 ? 30.185 -49.464 -39.462 1.00 61.48 26 LYS B N 1
ATOM 2242 C CA . LYS B 1 26 ? 31.279 -50.133 -40.140 1.00 51.04 26 LYS B CA 1
ATOM 2243 C C . LYS B 1 26 ? 32.549 -50.053 -39.333 1.00 51.01 26 LYS B C 1
ATOM 2244 O O . LYS B 1 26 ? 33.633 -50.253 -39.868 1.00 62.52 26 LYS B O 1
ATOM 2250 N N . GLY B 1 27 ? 32.437 -49.570 -38.104 1.00 50.45 27 GLY B N 1
ATOM 2251 C CA . GLY B 1 27 ? 33.606 -49.390 -37.253 1.00 48.56 27 GLY B CA 1
ATOM 2252 C C . GLY B 1 27 ? 34.447 -48.164 -37.571 1.00 40.58 27 GLY B C 1
ATOM 2253 O O . GLY B 1 27 ? 35.486 -47.976 -36.962 1.00 50.43 27 GLY B O 1
ATOM 2254 N N . MET B 1 28 ? 33.936 -47.253 -38.400 1.00 46.48 28 MET B N 1
ATOM 2255 C CA . MET B 1 28 ? 34.679 -46.021 -38.716 1.00 44.20 28 MET B CA 1
ATOM 2256 C C . MET B 1 28 ? 34.464 -44.914 -37.697 1.00 49.13 28 MET B C 1
ATOM 2257 O O . MET B 1 28 ? 35.424 -44.358 -37.156 1.00 43.21 28 MET B O 1
ATOM 2262 N N . THR B 1 29 ? 33.222 -44.486 -37.538 1.00 47.19 29 THR B N 1
ATOM 2263 C CA . THR B 1 29 ? 32.980 -43.279 -36.764 1.00 46.34 29 THR B CA 1
ATOM 2264 C C . THR B 1 29 ? 32.652 -43.606 -35.313 1.00 42.69 29 THR B C 1
ATOM 2265 O O . THR B 1 29 ? 32.007 -44.612 -35.015 1.00 53.59 29 THR B O 1
ATOM 2269 N N . ALA B 1 30 ? 33.323 -42.898 -34.417 1.00 53.21 30 ALA B N 1
ATOM 2270 C CA . ALA B 1 30 ? 33.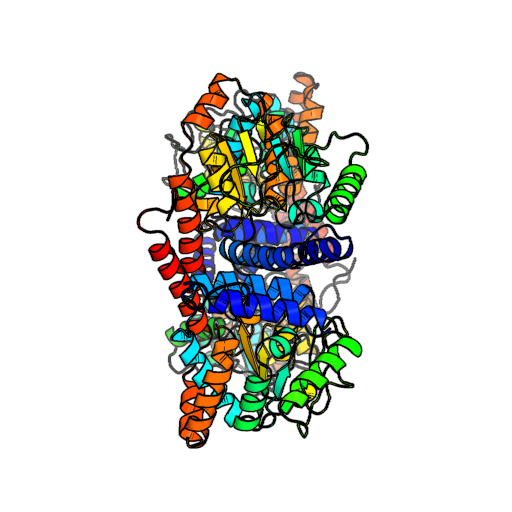129 -43.105 -33.003 1.00 52.75 30 ALA B CA 1
ATOM 2271 C C . ALA B 1 30 ? 31.770 -42.584 -32.590 1.00 47.30 30 ALA B C 1
ATOM 2272 O O . ALA B 1 30 ? 31.185 -41.736 -33.257 1.00 41.81 30 ALA B O 1
ATOM 2274 N N . LYS B 1 31 ? 31.322 -43.048 -31.433 1.00 45.85 31 LYS B N 1
ATOM 2275 C CA . LYS B 1 31 ? 30.108 -42.565 -30.809 1.00 42.18 31 LYS B CA 1
ATOM 2276 C C . LYS B 1 31 ? 30.204 -41.066 -30.551 1.00 38.37 31 LYS B C 1
ATOM 2277 O O . LYS B 1 31 ? 29.218 -40.349 -30.678 1.00 36.61 31 LYS B O 1
ATOM 2283 N N . ALA B 1 32 ? 31.374 -40.597 -30.139 1.00 36.08 32 ALA B N 1
ATOM 2284 C CA . ALA B 1 32 ? 31.537 -39.175 -29.872 1.00 38.98 32 ALA B CA 1
ATOM 2285 C C . ALA B 1 32 ? 31.419 -38.385 -31.175 1.00 35.63 32 ALA B C 1
ATOM 2286 O O . ALA B 1 32 ? 31.182 -37.172 -31.149 1.00 35.53 32 ALA B O 1
ATOM 2288 N N . GLY B 1 33 ? 31.730 -39.050 -32.289 1.00 29.02 33 GLY B N 1
ATOM 2289 C CA . GLY B 1 33 ? 31.655 -38.434 -33.605 1.00 36.62 33 GLY B CA 1
ATOM 2290 C C . GLY B 1 33 ? 30.214 -38.211 -34.033 1.00 36.95 33 GLY B C 1
ATOM 2291 O O . GLY B 1 33 ? 29.921 -37.320 -34.848 1.00 32.58 33 GLY B O 1
ATOM 2292 N N . LEU B 1 34 ? 29.321 -39.047 -33.505 1.00 35.89 34 LEU B N 1
ATOM 2293 C CA . LEU B 1 34 ? 27.889 -38.827 -33.622 1.00 31.64 34 LEU B CA 1
ATOM 2294 C C . LEU B 1 34 ? 27.449 -37.520 -32.948 1.00 36.08 34 LEU B C 1
ATOM 2295 O O . LEU B 1 34 ? 26.722 -36.714 -33.543 1.00 37.30 34 LEU B O 1
ATOM 2300 N N . ILE B 1 35 ? 27.913 -37.309 -31.726 1.00 33.25 35 ILE B N 1
ATOM 2301 C CA . ILE B 1 35 ? 27.590 -36.107 -30.971 1.00 34.43 35 ILE B CA 1
ATOM 2302 C C . ILE B 1 35 ? 28.189 -34.903 -31.685 1.00 30.07 35 ILE B C 1
ATOM 2303 O O . ILE B 1 35 ? 27.529 -33.879 -31.828 1.00 32.73 35 ILE B O 1
ATOM 2308 N N . ALA B 1 36 ? 29.384 -35.087 -32.243 1.00 26.37 36 ALA B N 1
ATOM 2309 C CA . ALA B 1 36 ? 30.045 -34.048 -33.037 1.00 28.84 36 ALA B CA 1
ATOM 2310 C C . ALA B 1 36 ? 29.200 -33.642 -34.236 1.00 33.96 36 ALA B C 1
ATOM 2311 O O . ALA B 1 36 ? 29.059 -32.459 -34.539 1.00 29.25 36 ALA B O 1
ATOM 2313 N N . HIS B 1 37 ? 28.639 -34.641 -34.907 1.00 26.38 37 HIS B N 1
ATOM 2314 C CA . HIS B 1 37 ? 27.799 -34.418 -36.048 1.00 27.13 37 HIS B CA 1
ATOM 2315 C C . HIS B 1 37 ? 26.591 -33.560 -35.722 1.00 27.95 37 HIS B C 1
ATOM 2316 O O . HIS B 1 37 ? 26.233 -32.694 -36.506 1.00 30.17 37 HIS B O 1
ATOM 2323 N N . GLY B 1 38 ? 25.910 -33.878 -34.627 1.00 29.05 38 GLY B N 1
ATOM 2324 C CA . GLY B 1 38 ? 24.815 -33.062 -34.110 1.00 30.47 38 GLY B CA 1
ATOM 2325 C C . GLY B 1 38 ? 25.237 -31.625 -33.844 1.00 26.01 38 GLY B C 1
ATOM 2326 O O . GLY B 1 38 ? 24.505 -30.695 -34.135 1.00 28.28 38 GLY B O 1
ATOM 2327 N N . ARG B 1 39 ? 26.397 -31.441 -33.234 1.00 25.18 39 ARG B N 1
ATOM 2328 C CA . ARG B 1 39 ? 26.903 -30.103 -33.015 1.00 28.89 39 ARG B CA 1
ATOM 2329 C C . ARG B 1 39 ? 27.019 -29.370 -34.372 1.00 34.01 39 ARG B C 1
ATOM 2330 O O . ARG B 1 39 ? 26.559 -28.225 -34.508 1.00 28.02 39 ARG B O 1
ATOM 2338 N N . GLY B 1 40 ? 27.406 -30.124 -35.398 1.00 29.53 40 GLY B N 1
ATOM 2339 C CA . GLY B 1 40 ? 27.541 -29.619 -36.757 1.00 29.36 40 GLY B CA 1
ATOM 2340 C C . GLY B 1 40 ? 26.221 -29.239 -37.404 1.00 32.14 40 GLY B C 1
ATOM 2341 O O . GLY B 1 40 ? 26.080 -28.143 -37.980 1.00 24.68 40 GLY B O 1
ATOM 2342 N N . GLU B 1 41 ? 25.233 -30.109 -37.261 1.00 26.79 41 GLU B N 1
ATOM 2343 C CA . GLU B 1 41 ? 23.891 -29.817 -37.771 1.00 35.88 41 GLU B CA 1
ATOM 2344 C C . GLU B 1 41 ? 23.371 -28.466 -37.294 1.00 31.05 41 GLU B C 1
ATOM 2345 O O . GLU B 1 41 ? 22.738 -27.730 -38.062 1.00 26.61 41 GLU B O 1
ATOM 2351 N N . ALA B 1 42 ? 23.445 -28.247 -35.986 1.00 33.47 42 ALA B N 1
ATOM 2352 C CA . ALA B 1 42 ? 22.809 -27.085 -35.374 1.00 28.98 42 ALA B CA 1
ATOM 2353 C C . ALA B 1 42 ? 23.446 -25.803 -35.873 1.00 32.41 42 ALA B C 1
ATOM 2354 O O . ALA B 1 42 ? 22.741 -24.905 -36.349 1.00 28.17 42 ALA B O 1
ATOM 2356 N N . PHE B 1 43 ? 24.772 -25.815 -35.942 1.00 27.15 43 PHE B N 1
ATOM 2357 C CA . PHE B 1 43 ? 25.545 -24.680 -36.423 1.00 29.40 43 PHE B CA 1
ATOM 2358 C C . PHE B 1 43 ? 25.407 -24.458 -37.936 1.00 29.75 43 PHE B C 1
ATOM 2359 O O . PHE B 1 43 ? 25.191 -23.322 -38.371 1.00 27.97 43 PHE B O 1
ATOM 2367 N N . ASP B 1 44 ? 25.286 -25.541 -38.699 1.00 23.75 44 ASP B N 1
ATOM 2368 C CA . ASP B 1 44 ? 25.036 -25.429 -40.125 1.00 29.96 44 ASP B CA 1
ATOM 2369 C C . ASP B 1 44 ? 23.670 -24.777 -40.404 1.00 35.39 44 ASP B C 1
ATOM 2370 O O . ASP B 1 44 ? 23.534 -23.903 -41.291 1.00 29.47 44 ASP B O 1
ATOM 2375 N N . TYR B 1 45 ? 22.677 -25.169 -39.615 1.00 30.94 45 TYR B N 1
ATOM 2376 C CA . TYR B 1 45 ? 21.351 -24.617 -39.742 1.00 30.53 45 TYR B CA 1
ATOM 2377 C C . TYR B 1 45 ? 21.399 -23.125 -39.496 1.00 27.67 45 TYR B C 1
ATOM 2378 O O . TYR B 1 45 ? 20.918 -22.360 -40.313 1.00 33.69 45 TYR B O 1
ATOM 2387 N N . LEU B 1 46 ? 22.110 -22.702 -38.451 1.00 28.92 46 LEU B N 1
ATOM 2388 C CA . LEU B 1 46 ? 22.200 -21.284 -38.115 1.00 32.91 46 LEU B CA 1
ATOM 2389 C C . LEU B 1 46 ? 22.913 -20.508 -39.204 1.00 42.62 46 LEU B C 1
ATOM 2390 O O . LEU B 1 46 ? 22.706 -19.299 -39.378 1.00 28.09 46 LEU B O 1
ATOM 2395 N N . ILE B 1 47 ? 23.866 -21.185 -39.828 1.00 30.98 47 ILE B N 1
ATOM 2396 C CA . ILE B 1 47 ? 24.798 -20.564 -40.748 1.00 35.11 47 ILE B CA 1
ATOM 2397 C C . ILE B 1 47 ? 24.108 -20.412 -42.106 1.00 32.65 47 ILE B C 1
ATOM 2398 O O . ILE B 1 47 ? 24.251 -19.383 -42.761 1.00 32.56 47 ILE B O 1
ATOM 2403 N N . GLY B 1 48 ? 23.205 -21.335 -42.421 1.00 27.79 48 GLY B N 1
ATOM 2404 C CA . GLY B 1 48 ? 22.499 -21.310 -43.707 1.00 29.13 48 GLY B CA 1
ATOM 2405 C C . GLY B 1 48 ? 22.802 -22.493 -44.614 1.00 32.94 48 GLY B C 1
ATOM 2406 O O . GLY B 1 48 ? 22.353 -22.549 -45.755 1.00 27.16 48 GLY B O 1
ATOM 2407 N N . GLU B 1 49 ? 23.529 -23.479 -44.101 1.00 30.41 49 GLU B N 1
ATOM 2408 C CA . GLU B 1 49 ? 23.805 -24.670 -44.875 1.00 24.42 49 GLU B CA 1
ATOM 2409 C C . GLU B 1 49 ? 24.374 -24.263 -46.237 1.00 27.86 49 GLU B C 1
ATOM 2410 O O . GLU B 1 49 ? 23.987 -24.757 -47.281 1.00 23.54 49 GLU B O 1
ATOM 2416 N N . ARG B 1 50 ? 25.351 -23.368 -46.198 1.00 27.03 50 ARG B N 1
ATOM 2417 C CA . ARG B 1 50 ? 26.072 -22.995 -47.394 1.00 27.07 50 ARG B CA 1
ATOM 2418 C C . ARG B 1 50 ? 27.469 -22.543 -46.993 1.00 25.67 50 ARG B C 1
ATOM 2419 O O . ARG B 1 50 ? 27.744 -22.272 -45.809 1.00 26.49 50 ARG B O 1
ATOM 2427 N N . THR B 1 51 ? 28.339 -22.431 -47.986 1.00 23.83 51 THR B N 1
ATOM 2428 C CA . THR B 1 51 ? 29.677 -21.953 -47.766 1.00 25.65 51 THR B CA 1
ATOM 2429 C C . THR B 1 51 ? 29.629 -20.421 -47.709 1.00 20.99 51 THR B C 1
ATOM 2430 O O . THR B 1 51 ? 29.405 -19.756 -48.732 1.00 24.65 51 THR B O 1
ATOM 2434 N N . ILE B 1 52 ? 29.667 -19.862 -46.513 1.00 27.02 52 ILE B N 1
ATOM 2435 C CA . ILE B 1 52 ? 29.595 -18.394 -46.382 1.00 27.17 52 ILE B CA 1
ATOM 2436 C C . ILE B 1 52 ? 30.892 -17.673 -46.752 1.00 30.46 52 ILE B C 1
ATOM 2437 O O . ILE B 1 52 ? 31.944 -18.291 -46.851 1.00 22.38 52 ILE B O 1
ATOM 2442 N N . GLU B 1 53 ? 30.841 -16.348 -46.928 1.00 19.13 53 GLU B N 1
ATOM 2443 C CA . GLU B 1 53 ? 31.981 -15.648 -47.486 1.00 25.14 53 GLU B CA 1
ATOM 2444 C C . GLU B 1 53 ? 33.182 -15.714 -46.538 1.00 21.25 53 GLU B C 1
ATOM 2445 O O . GLU B 1 53 ? 34.293 -15.796 -46.994 1.00 19.66 53 GLU B O 1
ATOM 2451 N N . PRO B 1 54 ? 32.953 -15.584 -45.229 1.00 21.57 54 PRO B N 1
ATOM 2452 C CA . PRO B 1 54 ? 34.064 -15.801 -44.303 1.00 25.29 54 PRO B CA 1
ATOM 2453 C C . PRO B 1 54 ? 34.737 -17.164 -44.488 1.00 20.48 54 PRO B C 1
ATOM 2454 O O . PRO B 1 54 ? 35.933 -17.323 -44.221 1.00 19.14 54 PRO B O 1
ATOM 2458 N N . ALA B 1 55 ? 33.930 -18.154 -44.813 1.00 20.85 55 ALA B N 1
ATOM 2459 C CA . ALA B 1 55 ? 34.436 -19.484 -45.086 1.00 23.43 55 ALA B CA 1
ATOM 2460 C C . ALA B 1 55 ? 35.263 -19.560 -46.356 1.00 22.40 55 ALA B C 1
ATOM 2461 O O . ALA B 1 55 ? 36.356 -20.114 -46.366 1.00 22.45 55 ALA B O 1
ATOM 2463 N N . GLU B 1 56 ? 34.743 -18.999 -47.437 1.00 19.88 56 GLU B N 1
ATOM 2464 C CA . GLU B 1 56 ? 35.447 -18.920 -48.681 1.00 19.29 56 GLU B CA 1
ATOM 2465 C C . GLU B 1 56 ? 36.795 -18.219 -48.521 1.00 22.98 56 GLU B C 1
ATOM 2466 O O . GLU B 1 56 ? 37.796 -18.664 -49.071 1.00 23.37 56 GLU B O 1
ATOM 2472 N N . ARG B 1 57 ? 36.821 -17.200 -47.664 1.00 24.74 57 ARG B N 1
ATOM 2473 C CA . ARG B 1 57 ? 37.965 -16.317 -47.507 1.00 21.25 57 ARG B CA 1
ATOM 2474 C C . ARG B 1 57 ? 39.070 -17.082 -46.764 1.00 20.89 57 ARG B C 1
ATOM 2475 O O . ARG B 1 57 ? 40.222 -17.071 -47.190 1.00 20.17 57 ARG B O 1
ATOM 2483 N N . ALA B 1 58 ? 38.648 -17.919 -45.821 1.00 21.43 58 ALA B N 1
ATOM 2484 C CA . ALA B 1 58 ? 39.541 -18.817 -45.068 1.00 19.80 58 ALA B CA 1
ATOM 2485 C C . ALA B 1 58 ? 40.105 -19.909 -45.937 1.00 22.45 58 ALA B C 1
ATOM 2486 O O . ALA B 1 58 ? 41.210 -20.412 -45.686 1.00 19.73 58 ALA B O 1
ATOM 2488 N N . MET B 1 59 ? 39.266 -20.426 -46.827 1.00 19.49 59 MET B N 1
ATOM 2489 C CA . MET B 1 59 ? 39.672 -21.519 -47.680 1.00 20.87 59 MET B CA 1
ATOM 2490 C C . MET B 1 59 ? 40.668 -21.061 -48.715 1.00 22.09 59 MET B C 1
ATOM 2491 O O . MET B 1 59 ? 41.598 -21.791 -49.003 1.00 16.50 59 MET B O 1
ATOM 2496 N N . ARG B 1 60 ? 40.618 -19.785 -49.125 1.00 19.86 60 ARG B N 1
ATOM 2497 C CA . ARG B 1 60 ? 41.560 -19.314 -50.132 1.00 22.34 60 ARG B CA 1
ATOM 2498 C C . ARG B 1 60 ? 42.908 -19.241 -49.455 1.00 21.77 60 ARG B C 1
ATOM 2499 O O . ARG B 1 60 ? 43.960 -19.643 -50.044 1.00 20.05 60 ARG B O 1
ATOM 2507 N N . ALA B 1 61 ? 42.892 -18.593 -48.290 1.00 16.71 61 ALA B N 1
ATOM 2508 C CA . ALA B 1 61 ? 44.100 -18.417 -47.505 1.00 17.64 61 ALA B CA 1
ATOM 2509 C C . ALA B 1 61 ? 44.683 -19.805 -47.156 1.00 19.10 61 ALA B C 1
ATOM 2510 O O . ALA B 1 61 ? 45.887 -20.008 -47.200 1.00 24.56 61 ALA B O 1
ATOM 2512 N N . ALA B 1 62 ? 43.828 -20.734 -46.755 1.00 24.62 62 ALA B N 1
ATOM 2513 C CA . ALA B 1 62 ? 44.307 -22.086 -46.386 1.00 21.61 62 ALA B CA 1
ATOM 2514 C C . ALA B 1 62 ? 44.943 -22.829 -47.572 1.00 26.45 62 ALA B C 1
ATOM 2515 O O . ALA B 1 62 ? 45.941 -23.556 -47.399 1.00 23.24 62 ALA B O 1
ATOM 2517 N N . VAL B 1 63 ? 44.309 -22.743 -48.751 1.00 23.94 63 VAL B N 1
ATOM 2518 C CA . VAL B 1 63 ? 44.833 -23.367 -49.966 1.00 19.72 63 VAL B CA 1
ATOM 2519 C C . VAL B 1 63 ? 46.155 -22.743 -50.421 1.00 26.04 63 VAL B C 1
ATOM 2520 O O . VAL B 1 63 ? 47.124 -23.444 -50.664 1.00 21.90 63 VAL B O 1
ATOM 2524 N N . ALA B 1 64 ? 46.293 -21.437 -50.234 1.00 23.39 64 ALA B N 1
ATOM 2525 C CA . ALA B 1 64 ? 47.549 -20.805 -50.483 1.00 20.35 64 ALA B CA 1
ATOM 2526 C C . ALA B 1 64 ? 48.629 -21.368 -49.514 1.00 21.60 64 ALA B C 1
ATOM 2527 O O . ALA B 1 64 ? 49.711 -21.765 -49.945 1.00 23.00 64 ALA B O 1
ATOM 2529 N N . LYS B 1 65 ? 48.316 -21.431 -48.225 1.00 20.93 65 LYS B N 1
ATOM 2530 C CA . LYS B 1 65 ? 49.322 -21.819 -47.221 1.00 20.95 65 LYS B CA 1
ATOM 2531 C C . LYS B 1 65 ? 49.733 -23.299 -47.478 1.00 25.47 65 LYS B C 1
ATOM 2532 O O . LYS B 1 65 ? 50.871 -23.705 -47.243 1.00 26.97 65 LYS B O 1
ATOM 2538 N N . LEU B 1 66 ? 48.772 -24.099 -47.905 1.00 23.11 66 LEU B N 1
ATOM 2539 C CA . LEU B 1 66 ? 49.005 -25.518 -48.145 1.00 25.46 66 LEU B CA 1
ATOM 2540 C C . LEU B 1 66 ? 49.834 -25.733 -49.386 1.00 30.21 66 LEU B C 1
ATOM 2541 O O . LEU B 1 66 ? 50.730 -26.554 -49.374 1.00 28.34 66 LEU B O 1
ATOM 2546 N N . LEU B 1 67 ? 49.633 -24.899 -50.404 1.00 27.79 67 LEU B N 1
ATOM 2547 C CA . LEU B 1 67 ? 50.374 -25.023 -51.639 1.00 29.53 67 LEU B CA 1
ATOM 2548 C C . LEU B 1 67 ? 51.817 -24.569 -51.462 1.00 35.23 67 LEU B C 1
ATOM 2549 O O . LEU B 1 67 ? 52.694 -25.006 -52.206 1.00 30.78 67 LEU B O 1
ATOM 2554 N N . LEU B 1 68 ? 52.042 -23.649 -50.527 1.00 27.34 68 LEU B N 1
ATOM 2555 C CA . LEU B 1 68 ? 53.389 -23.175 -50.224 1.00 30.03 68 LEU B CA 1
ATOM 2556 C C . LEU B 1 68 ? 54.076 -24.003 -49.129 1.00 30.02 68 LEU B C 1
ATOM 2557 O O . LEU B 1 68 ? 55.249 -23.833 -48.891 1.00 30.52 68 LEU B O 1
ATOM 2562 N N . ALA B 1 69 ? 53.344 -24.900 -48.478 1.00 33.80 69 ALA B N 1
ATOM 2563 C CA . ALA B 1 69 ? 53.908 -25.699 -47.372 1.00 30.33 69 ALA B CA 1
ATOM 2564 C C . ALA B 1 69 ? 55.074 -26.604 -47.822 1.00 36.95 69 ALA B C 1
ATOM 2565 O O . ALA B 1 69 ? 55.089 -27.103 -48.946 1.00 35.45 69 ALA B O 1
ATOM 2567 N N . GLU B 1 70 ? 55.953 -26.934 -46.879 1.00 32.75 70 GLU B N 1
ATOM 2568 C CA . GLU B 1 70 ? 57.035 -27.899 -47.126 1.00 40.39 70 GLU B CA 1
ATOM 2569 C C . GLU B 1 70 ? 56.530 -29.335 -47.005 1.00 31.05 70 GLU B C 1
ATOM 2570 O O . GLU B 1 70 ? 56.830 -30.167 -47.844 1.00 35.98 70 GLU B O 1
ATOM 2576 N N . ASN B 1 71 ? 55.709 -29.578 -45.987 1.00 33.85 71 ASN B N 1
ATOM 2577 C CA . ASN B 1 71 ? 55.255 -30.907 -45.640 1.00 36.91 71 ASN B CA 1
ATOM 2578 C C . ASN B 1 71 ? 53.794 -30.909 -45.218 1.00 30.03 71 ASN B C 1
ATOM 2579 O O . ASN B 1 71 ? 53.464 -31.232 -44.078 1.00 30.34 71 ASN B O 1
ATOM 2584 N N . PRO B 1 72 ? 52.894 -30.561 -46.145 1.00 30.73 72 PRO B N 1
ATOM 2585 C CA . PRO B 1 72 ? 51.526 -30.425 -45.699 1.00 26.72 72 PRO B CA 1
ATOM 2586 C C . PRO B 1 72 ? 50.888 -31.796 -45.420 1.00 29.86 72 PRO B C 1
ATOM 2587 O O . PRO B 1 72 ? 51.125 -32.733 -46.162 1.00 36.92 72 PRO B O 1
ATOM 2591 N N . VAL B 1 73 ? 50.112 -31.901 -44.348 1.00 31.06 73 VAL B N 1
ATOM 2592 C CA . VAL B 1 73 ? 49.340 -33.107 -44.077 1.00 28.76 73 VAL B CA 1
ATOM 2593 C C . VAL B 1 73 ? 47.838 -32.833 -43.898 1.00 29.73 73 VAL B C 1
ATOM 2594 O O . VAL B 1 73 ? 47.438 -31.918 -43.184 1.00 36.71 73 VAL B O 1
ATOM 2598 N N . VAL B 1 74 ? 47.015 -33.690 -44.496 1.00 31.13 74 VAL B N 1
ATOM 2599 C CA . VAL B 1 74 ? 45.595 -33.725 -44.224 1.00 25.19 74 VAL B CA 1
ATOM 2600 C C . VAL B 1 74 ? 45.261 -34.854 -43.266 1.00 34.30 74 VAL B C 1
ATOM 2601 O O . VAL B 1 74 ? 45.540 -36.027 -43.549 1.00 34.26 74 VAL B O 1
ATOM 2605 N N . SER B 1 75 ? 44.720 -34.493 -42.107 1.00 31.83 75 SER B N 1
ATOM 2606 C CA . SER B 1 75 ? 44.291 -35.464 -41.126 1.00 28.74 75 SER B CA 1
ATOM 2607 C C . SER B 1 75 ? 42.930 -36.038 -41.490 1.00 37.32 75 SER B C 1
ATOM 2608 O O . SER B 1 75 ? 42.062 -35.352 -42.049 1.00 32.20 75 SER B O 1
ATOM 2611 N N . VAL B 1 76 ? 42.758 -37.319 -41.185 1.00 29.05 76 VAL B N 1
ATOM 2612 C CA . VAL B 1 76 ? 41.505 -38.030 -41.407 1.00 36.95 76 VAL B CA 1
ATOM 2613 C C . VAL B 1 76 ? 41.062 -38.710 -40.110 1.00 34.81 76 VAL B C 1
ATOM 2614 O O . VAL B 1 76 ? 41.891 -39.249 -39.376 1.00 49.14 76 VAL B O 1
ATOM 2618 N N . ASN B 1 77 ? 39.794 -38.522 -39.756 1.00 38.17 77 ASN B N 1
ATOM 2619 C CA . ASN B 1 77 ? 39.144 -39.308 -38.719 1.00 34.04 77 ASN B CA 1
ATOM 2620 C C . ASN B 1 77 ? 37.914 -40.016 -39.258 1.00 26.34 77 ASN B C 1
ATOM 2621 O O . ASN B 1 77 ? 37.658 -40.000 -40.471 1.00 31.85 77 ASN B O 1
ATOM 2626 N N . GLY B 1 78 ? 37.118 -40.585 -38.355 1.00 38.87 78 GLY B N 1
ATOM 2627 C CA . GLY B 1 78 ? 36.037 -41.503 -38.741 1.00 30.62 78 GLY B CA 1
ATOM 2628 C C . GLY B 1 78 ? 34.826 -40.783 -39.278 1.00 33.84 78 GLY B C 1
ATOM 2629 O O . GLY B 1 78 ? 34.109 -41.310 -40.133 1.00 36.76 78 GLY B O 1
ATOM 2630 N N . ASN B 1 79 ? 34.674 -39.522 -38.882 1.00 34.87 79 ASN B N 1
ATOM 2631 C CA . ASN B 1 79 ? 33.656 -38.648 -39.474 1.00 42.12 79 ASN B CA 1
ATOM 2632 C C . ASN B 1 79 ? 33.961 -38.330 -40.925 1.00 29.18 79 ASN B C 1
ATOM 2633 O O . ASN B 1 79 ? 33.143 -38.568 -41.824 1.00 39.41 79 ASN B O 1
ATOM 2638 N N . VAL B 1 80 ? 35.172 -37.835 -41.165 1.00 29.45 80 VAL B N 1
ATOM 2639 C CA . VAL B 1 80 ? 35.678 -37.673 -42.516 1.00 27.56 80 VAL B CA 1
ATOM 2640 C C . VAL B 1 80 ? 35.501 -38.935 -43.355 1.00 33.14 80 VAL B C 1
ATOM 2641 O O . VAL B 1 80 ? 35.017 -38.876 -44.476 1.00 28.26 80 VAL B O 1
ATOM 2645 N N . ALA B 1 81 ? 35.994 -40.064 -42.862 1.00 29.46 81 ALA B N 1
ATOM 2646 C CA . ALA B 1 81 ? 35.911 -41.295 -43.637 1.00 33.65 81 ALA B CA 1
ATOM 2647 C C . ALA B 1 81 ? 34.469 -41.644 -43.977 1.00 35.34 81 ALA B C 1
ATOM 2648 O O . ALA B 1 81 ? 34.183 -42.119 -45.078 1.00 41.20 81 ALA B O 1
ATOM 2650 N N . ALA B 1 82 ? 33.554 -41.383 -43.045 1.00 38.24 82 ALA B N 1
ATOM 2651 C CA . ALA B 1 82 ? 32.131 -41.668 -43.272 1.00 29.15 82 ALA B CA 1
ATOM 2652 C C . ALA B 1 82 ? 31.478 -40.738 -44.289 1.00 35.73 82 ALA B C 1
ATOM 2653 O O . ALA B 1 82 ? 30.513 -41.119 -44.938 1.00 36.88 82 ALA B O 1
ATOM 2655 N N . LEU B 1 83 ? 31.889 -39.472 -44.300 1.00 36.97 83 LEU B N 1
ATOM 2656 C CA . LEU B 1 83 ? 31.166 -38.447 -45.056 1.00 35.95 83 LEU B CA 1
ATOM 2657 C C . LEU B 1 83 ? 31.828 -38.106 -46.400 1.00 32.50 83 LEU B C 1
ATOM 2658 O O . LEU B 1 83 ? 31.145 -37.938 -47.391 1.00 38.20 83 LEU B O 1
ATOM 2663 N N . VAL B 1 84 ? 33.156 -38.021 -46.433 1.00 32.09 84 VAL B N 1
ATOM 2664 C CA . VAL B 1 84 ? 33.846 -37.476 -47.593 1.00 35.15 84 VAL B CA 1
ATOM 2665 C C . VAL B 1 84 ? 35.139 -38.226 -47.897 1.00 33.54 84 VAL B C 1
ATOM 2666 O O . VAL B 1 84 ? 36.188 -37.619 -48.092 1.00 31.78 84 VAL B O 1
ATOM 2670 N N . PRO B 1 85 ? 35.047 -39.550 -48.034 1.00 30.30 85 PRO B N 1
ATOM 2671 C CA . PRO B 1 85 ? 36.264 -40.317 -48.269 1.00 36.40 85 PRO B CA 1
ATOM 2672 C C . PRO B 1 85 ? 36.911 -39.973 -49.601 1.00 32.05 85 PRO B C 1
ATOM 2673 O O . PRO B 1 85 ? 38.113 -39.734 -49.678 1.00 30.68 85 PRO B O 1
ATOM 2677 N N . LYS B 1 86 ? 36.112 -39.909 -50.651 1.00 33.43 86 LYS B N 1
ATOM 2678 C CA . LYS B 1 86 ? 36.654 -39.656 -51.962 1.00 36.50 86 LYS B CA 1
ATOM 2679 C C . LYS B 1 86 ? 37.193 -38.232 -52.039 1.00 36.54 86 LYS B C 1
ATOM 2680 O O . LYS B 1 86 ? 38.314 -38.010 -52.494 1.00 37.03 86 LYS B O 1
ATOM 2686 N N . GLU B 1 87 ? 36.418 -37.276 -51.537 1.00 33.48 87 GLU B N 1
ATOM 2687 C CA . GLU B 1 87 ? 36.809 -35.869 -51.604 1.00 29.86 87 GLU B CA 1
ATOM 2688 C C . GLU B 1 87 ? 38.113 -35.581 -50.839 1.00 29.87 87 GLU B C 1
ATOM 2689 O O . GLU B 1 87 ? 38.913 -34.746 -51.252 1.00 28.85 87 GLU B O 1
ATOM 2695 N N . THR B 1 88 ? 38.325 -36.249 -49.719 1.00 29.84 88 THR B N 1
ATOM 2696 C CA . THR B 1 88 ? 39.531 -35.988 -48.934 1.00 34.19 88 THR B CA 1
ATOM 2697 C C . THR B 1 88 ? 40.798 -36.490 -49.635 1.00 32.49 88 THR B C 1
ATOM 2698 O O . THR B 1 88 ? 41.891 -35.937 -49.454 1.00 29.85 88 THR B O 1
ATOM 2702 N N . ILE B 1 89 ? 40.650 -37.569 -50.401 1.00 34.32 89 ILE B N 1
ATOM 2703 C CA . ILE B 1 89 ? 41.738 -38.092 -51.195 1.00 31.71 89 ILE B CA 1
ATOM 2704 C C . ILE B 1 89 ? 41.996 -37.176 -52.378 1.00 25.39 89 ILE B C 1
ATOM 2705 O O . ILE B 1 89 ? 43.124 -36.822 -52.669 1.00 29.50 89 ILE B O 1
ATOM 2710 N N . GLU B 1 90 ? 40.931 -36.730 -53.013 1.00 28.37 90 GLU B N 1
ATOM 2711 C CA . GLU B 1 90 ? 41.050 -35.716 -54.038 1.00 30.57 90 GLU B CA 1
ATOM 2712 C C . GLU B 1 90 ? 41.734 -34.469 -53.527 1.00 29.37 90 GLU B C 1
ATOM 2713 O O . GLU B 1 90 ? 42.573 -33.887 -54.208 1.00 33.33 90 GLU B O 1
ATOM 2719 N N . LEU B 1 91 ? 41.387 -34.034 -52.326 1.00 29.78 91 LEU B N 1
ATOM 2720 C CA . LEU B 1 91 ? 42.003 -32.813 -51.813 1.00 27.78 91 LEU B CA 1
ATOM 2721 C C . LEU B 1 91 ? 43.516 -33.015 -51.606 1.00 28.02 91 LEU B C 1
ATOM 2722 O O . LEU B 1 91 ? 44.345 -32.208 -52.048 1.00 27.41 91 LEU B O 1
ATOM 2727 N N . ALA B 1 92 ? 43.877 -34.136 -50.996 1.00 35.00 92 ALA B N 1
ATOM 2728 C CA . ALA B 1 92 ? 45.273 -34.441 -50.707 1.00 30.07 92 ALA B CA 1
ATOM 2729 C C . ALA B 1 92 ? 46.059 -34.513 -52.006 1.00 30.93 92 ALA B C 1
ATOM 2730 O O . ALA B 1 92 ? 47.165 -33.946 -52.121 1.00 29.32 92 ALA B O 1
ATOM 2732 N N . ARG B 1 93 ? 45.457 -35.146 -53.013 1.00 32.72 93 ARG B N 1
ATOM 2733 C CA . ARG B 1 93 ? 46.124 -35.321 -54.292 1.00 33.58 93 ARG B CA 1
ATOM 2734 C C . ARG B 1 93 ? 46.321 -33.967 -54.941 1.00 34.74 93 ARG B C 1
ATOM 2735 O O . ARG B 1 93 ? 47.408 -33.650 -55.406 1.00 36.15 93 ARG B O 1
ATOM 2743 N N . ALA B 1 94 ? 45.280 -33.140 -54.925 1.00 33.77 94 ALA B N 1
ATOM 2744 C CA . ALA B 1 94 ? 45.396 -31.808 -55.518 1.00 34.17 94 ALA B CA 1
ATOM 2745 C C . ALA B 1 94 ? 46.504 -30.992 -54.860 1.00 36.80 94 ALA B C 1
ATOM 2746 O O . ALA B 1 94 ? 47.189 -30.229 -55.533 1.00 42.60 94 ALA B O 1
ATOM 2748 N N . LEU B 1 95 ? 46.660 -31.127 -53.543 1.00 39.39 95 LEU B N 1
ATOM 2749 C CA . LEU B 1 95 ? 47.611 -30.297 -52.792 1.00 35.49 95 LEU B CA 1
ATOM 2750 C C . LEU B 1 95 ? 49.027 -30.882 -52.839 1.00 40.30 95 LEU B C 1
ATOM 2751 O O . LEU B 1 95 ? 49.993 -30.213 -52.482 1.00 30.03 95 LEU B O 1
ATOM 2756 N N . ASN B 1 96 ? 49.135 -32.130 -53.283 1.00 41.82 96 ASN B N 1
ATOM 2757 C CA . ASN B 1 96 ? 50.261 -32.987 -52.933 1.00 36.12 96 ASN B CA 1
ATOM 2758 C C . ASN B 1 96 ? 50.556 -33.005 -51.444 1.00 35.35 96 ASN B C 1
ATOM 2759 O O . ASN B 1 96 ? 51.682 -32.728 -51.015 1.00 34.56 96 ASN B O 1
ATOM 2764 N N . ALA B 1 97 ? 49.545 -33.340 -50.650 1.00 28.91 97 ALA B N 1
ATOM 2765 C CA . ALA B 1 97 ? 49.728 -33.424 -49.220 1.00 27.64 97 ALA B CA 1
ATOM 2766 C C . ALA B 1 97 ? 49.681 -34.883 -48.855 1.00 35.42 97 ALA B C 1
ATOM 2767 O O . ALA B 1 97 ? 48.982 -35.648 -49.504 1.00 32.76 97 ALA B O 1
ATOM 2769 N N . LYS B 1 98 ? 50.215 -35.216 -47.689 1.00 34.01 98 LYS B N 1
ATOM 2770 C CA . LYS B 1 98 ? 50.060 -36.579 -47.187 1.00 36.48 98 LYS B CA 1
ATOM 2771 C C . LYS B 1 98 ? 48.776 -36.728 -46.385 1.00 41.47 98 LYS B C 1
ATOM 2772 O O . LYS B 1 98 ? 48.328 -35.781 -45.726 1.00 31.96 98 LYS B O 1
ATOM 2778 N N . LEU B 1 99 ? 48.218 -37.937 -46.410 1.00 31.69 99 LEU B N 1
ATOM 2779 C CA . LEU B 1 99 ? 46.995 -38.265 -45.696 1.00 33.82 99 LEU B CA 1
ATOM 2780 C C . LEU B 1 99 ? 47.335 -39.094 -44.463 1.00 44.47 99 LEU B C 1
ATOM 2781 O O . LEU B 1 99 ? 48.020 -40.119 -44.569 1.00 38.80 99 LEU B O 1
ATOM 2786 N N . GLU B 1 100 ? 46.934 -38.606 -43.289 1.00 36.20 100 GLU B N 1
ATOM 2787 C CA . GLU B 1 100 ? 47.201 -39.298 -42.041 1.00 38.87 100 GLU B CA 1
ATOM 2788 C C . GLU B 1 100 ? 45.918 -39.561 -41.268 1.00 43.13 100 GLU B C 1
ATOM 2789 O O . GLU B 1 100 ? 45.217 -38.634 -40.860 1.00 42.65 100 GLU B O 1
ATOM 2795 N N . ILE B 1 101 ? 45.668 -40.830 -40.975 1.00 42.63 101 ILE B N 1
ATOM 2796 C CA . ILE B 1 101 ? 44.633 -41.200 -40.016 1.00 40.96 101 ILE B CA 1
ATOM 2797 C C . ILE B 1 101 ? 45.033 -40.790 -38.596 1.00 45.75 101 ILE B C 1
ATOM 2798 O O . ILE B 1 101 ? 46.156 -41.034 -38.159 1.00 53.99 101 ILE B O 1
ATOM 2803 N N . ASN B 1 102 ? 44.102 -40.169 -37.884 1.00 39.32 102 ASN B N 1
ATOM 2804 C CA . ASN B 1 102 ? 44.416 -39.481 -36.650 1.00 47.92 102 ASN B CA 1
ATOM 2805 C C . ASN B 1 102 ? 43.145 -39.281 -35.855 1.00 47.83 102 ASN B C 1
ATOM 2806 O O . ASN B 1 102 ? 42.341 -38.418 -36.176 1.00 60.60 102 ASN B O 1
ATOM 2811 N N . LEU B 1 103 ? 42.896 -40.179 -34.910 1.00 56.02 103 LEU B N 1
ATOM 2812 C CA . LEU B 1 103 ? 41.620 -40.223 -34.193 1.00 61.51 103 LEU B CA 1
ATOM 2813 C C . LEU B 1 103 ? 41.827 -39.927 -32.701 1.00 84.56 103 LEU B C 1
ATOM 2814 O O . LEU B 1 103 ? 42.931 -40.083 -32.170 1.00 64.86 103 LEU B O 1
ATOM 2819 N N . PHE B 1 104 ? 40.752 -39.563 -32.010 1.00 83.63 104 PHE B N 1
ATOM 2820 C CA . PHE B 1 104 ? 40.806 -39.457 -30.556 1.00 104.85 104 PHE B CA 1
ATOM 2821 C C . PHE B 1 104 ? 40.732 -40.828 -29.895 1.00 109.25 104 PHE B C 1
ATOM 2822 O O . PHE B 1 104 ? 41.540 -41.141 -29.022 1.00 129.03 104 PHE B O 1
ATOM 2830 N N . TYR B 1 105 ? 39.710 -41.603 -30.247 1.00 110.24 105 TYR B N 1
ATOM 2831 C CA . TYR B 1 105 ? 39.559 -42.962 -29.728 1.00 97.64 105 TYR B CA 1
ATOM 2832 C C . TYR B 1 105 ? 40.064 -43.967 -30.754 1.00 70.71 105 TYR B C 1
ATOM 2833 O O . TYR B 1 105 ? 39.288 -44.479 -31.560 1.00 64.74 105 TYR B O 1
ATOM 2842 N N . ARG B 1 106 ? 41.361 -44.262 -30.698 1.00 87.48 106 ARG B N 1
ATOM 2843 C CA . ARG B 1 106 ? 42.017 -45.115 -31.693 1.00 76.16 106 ARG B CA 1
ATOM 2844 C C . ARG B 1 106 ? 41.669 -46.584 -31.481 1.00 81.79 106 ARG B C 1
ATOM 2845 O O . ARG B 1 106 ? 41.297 -46.990 -30.380 1.00 80.17 106 ARG B O 1
ATOM 2853 N N . THR B 1 107 ? 41.868 -47.388 -32.520 1.00 80.39 107 THR B N 1
ATOM 2854 C CA . THR B 1 107 ? 41.527 -48.805 -32.472 1.00 82.24 107 THR B CA 1
ATOM 2855 C C . THR B 1 107 ? 41.872 -49.456 -33.794 1.00 87.53 107 THR B C 1
ATOM 2856 O O . THR B 1 107 ? 41.156 -49.275 -34.776 1.00 93.84 107 THR B O 1
ATOM 2860 N N . GLU B 1 108 ? 42.912 -50.282 -33.808 1.00 80.38 108 GLU B N 1
ATOM 2861 C CA . GLU B 1 108 ? 43.318 -50.924 -35.049 1.00 85.24 108 GLU B CA 1
ATOM 2862 C C . GLU B 1 108 ? 42.089 -51.341 -35.847 1.00 68.13 108 GLU B C 1
ATOM 2863 O O . GLU B 1 108 ? 42.128 -51.402 -37.074 1.00 82.32 108 GLU B O 1
ATOM 2869 N N . ASP B 1 109 ? 41.003 -51.641 -35.144 1.00 61.31 109 ASP B N 1
ATOM 2870 C CA . ASP B 1 109 ? 39.733 -51.967 -35.794 1.00 56.19 109 ASP B CA 1
ATOM 2871 C C . ASP B 1 109 ? 39.147 -50.748 -36.495 1.00 70.02 109 ASP B C 1
ATOM 2872 O O . ASP B 1 109 ? 38.690 -50.833 -37.641 1.00 71.14 109 ASP B O 1
ATOM 2877 N N . ARG B 1 110 ? 39.096 -49.630 -35.778 1.00 55.87 110 ARG B N 1
ATOM 2878 C CA . ARG B 1 110 ? 38.625 -48.375 -36.358 1.00 64.07 110 ARG B CA 1
ATOM 2879 C C . ARG B 1 110 ? 39.574 -47.908 -37.461 1.00 49.60 110 ARG B C 1
ATOM 2880 O O . ARG B 1 110 ? 39.139 -47.639 -38.581 1.00 41.66 110 ARG B O 1
ATOM 2888 N N . VAL B 1 111 ? 40.875 -47.999 -37.187 1.00 49.59 111 VAL B N 1
ATOM 2889 C CA . VAL B 1 111 ? 41.908 -47.566 -38.126 1.00 46.31 111 VAL B CA 1
ATOM 2890 C C . VAL B 1 111 ? 41.839 -48.372 -39.408 1.00 54.04 111 VAL B C 1
ATOM 2891 O O . VAL B 1 111 ? 42.149 -47.869 -40.484 1.00 50.28 111 VAL B O 1
ATOM 2895 N N . LYS B 1 112 ? 41.446 -49.633 -39.276 1.00 57.91 112 LYS B N 1
ATOM 2896 C CA . LYS B 1 112 ? 41.428 -50.568 -40.394 1.00 58.62 112 LYS B CA 1
ATOM 2897 C C . LYS B 1 112 ? 40.186 -50.319 -41.239 1.00 45.74 112 LYS B C 1
ATOM 2898 O O . LYS B 1 112 ? 40.226 -50.369 -42.469 1.00 46.31 112 LYS B O 1
ATOM 2904 N N . ALA B 1 113 ? 39.061 -50.099 -40.572 1.00 46.97 113 ALA B N 1
ATOM 2905 C CA . ALA B 1 113 ? 37.843 -49.733 -41.279 1.00 49.37 113 ALA B CA 1
ATOM 2906 C C . ALA B 1 113 ? 38.092 -48.465 -42.105 1.00 46.32 113 ALA B C 1
ATOM 2907 O O . ALA B 1 113 ? 37.812 -48.424 -43.300 1.00 48.22 113 ALA B O 1
ATOM 2909 N N . ILE B 1 114 ? 38.733 -47.477 -41.495 1.00 47.17 114 ILE B N 1
ATOM 2910 C CA . ILE B 1 114 ? 38.953 -46.201 -42.172 1.00 46.98 114 ILE B CA 1
ATOM 2911 C C . ILE B 1 114 ? 39.866 -46.391 -43.368 1.00 39.46 114 ILE B C 1
ATOM 2912 O O . ILE B 1 114 ? 39.520 -46.014 -44.494 1.00 43.19 114 ILE B O 1
ATOM 2917 N N . ALA B 1 115 ? 40.993 -47.058 -43.136 1.00 45.94 115 ALA B N 1
ATOM 2918 C CA . ALA B 1 115 ? 41.940 -47.361 -44.206 1.00 44.33 115 ALA B CA 1
ATOM 2919 C C . ALA B 1 115 ? 41.261 -48.107 -45.354 1.00 43.66 115 ALA B C 1
ATOM 2920 O O . ALA B 1 115 ? 41.376 -47.722 -46.516 1.00 42.16 115 ALA B O 1
ATOM 2922 N N . GLU B 1 116 ? 40.469 -49.116 -45.021 1.00 52.88 116 GLU B N 1
ATOM 2923 C CA . GLU B 1 116 ? 39.765 -49.879 -46.050 1.00 46.98 116 GLU B CA 1
ATOM 2924 C C . GLU B 1 116 ? 38.826 -48.993 -46.857 1.00 52.92 116 GLU B C 1
ATOM 2925 O O . GLU B 1 116 ? 38.683 -49.174 -48.066 1.00 57.44 116 GLU B O 1
ATOM 2931 N N . GLU B 1 117 ? 38.175 -48.041 -46.193 1.00 48.36 117 GLU B N 1
ATOM 2932 C CA . GLU B 1 117 ? 37.175 -47.214 -46.860 1.00 47.45 117 GLU B CA 1
ATOM 2933 C C . GLU B 1 117 ? 37.840 -46.279 -47.857 1.00 39.96 117 GLU B C 1
ATOM 2934 O O . GLU B 1 117 ? 37.338 -46.061 -48.961 1.00 44.67 117 GLU B O 1
ATOM 2940 N N . LEU B 1 118 ? 38.979 -45.733 -47.465 1.00 37.46 118 LEU B N 1
ATOM 2941 C CA . LEU B 1 118 ? 39.722 -44.840 -48.321 1.00 33.68 118 LEU B CA 1
ATOM 2942 C C . LEU B 1 118 ? 40.266 -45.588 -49.552 1.00 43.45 118 LEU B C 1
ATOM 2943 O O . LEU B 1 118 ? 40.358 -45.029 -50.643 1.00 42.51 118 LEU B O 1
ATOM 2948 N N . ARG B 1 119 ? 40.678 -46.836 -49.379 1.00 54.69 119 ARG B N 1
ATOM 2949 C CA . ARG B 1 119 ? 41.185 -47.612 -50.518 1.00 57.95 119 ARG B CA 1
ATOM 2950 C C . ARG B 1 119 ? 40.125 -47.891 -51.583 1.00 53.66 119 ARG B C 1
ATOM 2951 O O . ARG B 1 119 ? 40.419 -47.892 -52.781 1.00 53.75 119 ARG B O 1
ATOM 2959 N N . LYS B 1 120 ? 38.888 -48.095 -51.148 1.00 50.06 120 LYS B N 1
ATOM 2960 C CA . LYS B 1 120 ? 37.770 -48.186 -52.070 1.00 51.10 120 LYS B CA 1
ATOM 2961 C C . LYS B 1 120 ? 37.918 -47.143 -53.160 1.00 50.20 120 LYS B C 1
ATOM 2962 O O . LYS B 1 120 ? 37.469 -47.334 -54.281 1.00 61.57 120 LYS B O 1
ATOM 2968 N N . TYR B 1 121 ? 38.540 -46.021 -52.826 1.00 63.04 121 TYR B N 1
ATOM 2969 C CA . TYR B 1 121 ? 38.511 -44.861 -53.702 1.00 55.48 121 TYR B CA 1
ATOM 2970 C C . TYR B 1 121 ? 39.870 -44.628 -54.336 1.00 47.18 121 TYR B C 1
ATOM 2971 O O . TYR B 1 121 ? 39.988 -43.922 -55.333 1.00 48.49 121 TYR B O 1
ATOM 2980 N N . ASP B 1 122 ? 40.893 -45.239 -53.758 1.00 52.72 122 ASP B N 1
ATOM 2981 C CA . ASP B 1 122 ? 42.237 -45.134 -54.287 1.00 56.54 122 ASP B CA 1
ATOM 2982 C C . ASP B 1 122 ? 43.103 -46.241 -53.702 1.00 58.22 122 ASP B C 1
ATOM 2983 O O . ASP B 1 122 ? 43.683 -46.083 -52.625 1.00 58.90 122 ASP B O 1
ATOM 2988 N N . PRO B 1 123 ? 43.169 -47.381 -54.404 1.00 59.47 123 PRO B N 1
ATOM 2989 C CA . PRO B 1 123 ? 43.829 -48.594 -53.916 1.00 48.85 123 PRO B CA 1
ATOM 2990 C C . PRO B 1 123 ? 45.306 -48.354 -53.607 1.00 52.67 123 PRO B C 1
ATOM 2991 O O . PRO B 1 123 ? 45.827 -48.899 -52.640 1.00 55.21 123 PRO B O 1
ATOM 2995 N N . GLU B 1 124 ? 45.937 -47.463 -54.370 1.00 56.24 124 GLU B N 1
ATOM 2996 C CA . GLU B 1 124 ? 47.379 -47.246 -54.284 1.00 53.85 124 GLU B CA 1
ATOM 2997 C C . GLU B 1 124 ? 47.743 -46.207 -53.215 1.00 68.14 124 GLU B C 1
ATOM 2998 O O . GLU B 1 124 ? 48.919 -46.009 -52.912 1.00 53.82 124 GLU B O 1
ATOM 3000 N N . ILE B 1 125 ? 46.732 -45.622 -52.578 1.00 70.76 125 ILE B N 1
ATOM 3001 C CA . ILE B 1 125 ? 46.926 -44.449 -51.732 1.00 63.63 125 ILE B CA 1
ATOM 3002 C C . ILE B 1 125 ? 47.846 -44.732 -50.550 1.00 47.49 125 ILE B C 1
ATOM 3003 O O . ILE B 1 125 ? 47.607 -45.643 -49.770 1.00 54.67 125 ILE B O 1
ATOM 3008 N N . GLU B 1 126 ? 48.879 -43.913 -50.397 1.00 54.09 126 GLU B N 1
ATOM 3009 C CA . GLU B 1 126 ? 49.729 -43.971 -49.215 1.00 49.23 126 GLU B CA 1
ATOM 3010 C C . GLU B 1 126 ? 49.020 -43.345 -48.012 1.00 57.57 126 GLU B C 1
ATOM 3011 O O . GLU B 1 126 ? 48.646 -42.170 -48.036 1.00 63.47 126 GLU B O 1
ATOM 3017 N N . LEU B 1 127 ? 48.852 -44.134 -46.957 1.00 42.52 127 LEU B N 1
ATOM 3018 C CA . LEU B 1 127 ? 48.221 -43.669 -45.741 1.00 47.18 127 LEU B CA 1
ATOM 3019 C C . LEU B 1 127 ? 49.191 -43.691 -44.581 1.00 42.39 127 LEU B C 1
ATOM 3020 O O . LEU B 1 127 ? 49.699 -44.739 -44.224 1.00 51.18 127 LEU B O 1
ATOM 3025 N N . LEU B 1 128 ? 49.286 -42.573 -43.876 1.00 45.00 128 LEU B N 1
ATOM 3026 C CA . LEU B 1 128 ? 50.063 -42.504 -42.638 1.00 38.18 128 LEU B CA 1
ATOM 3027 C C . LEU B 1 128 ? 49.164 -42.730 -41.433 1.00 38.39 128 LEU B C 1
ATOM 3028 O O . LEU B 1 128 ? 47.939 -42.801 -41.569 1.00 46.84 128 LEU B O 1
ATOM 3033 N N . GLY B 1 129 ? 49.778 -42.895 -40.265 1.00 42.64 129 GLY B N 1
ATOM 3034 C CA . GLY B 1 129 ? 49.039 -43.101 -39.024 1.00 47.12 129 GLY B CA 1
ATOM 3035 C C . GLY B 1 129 ? 48.456 -44.498 -38.835 1.00 49.38 129 GLY B C 1
ATOM 3036 O O . GLY B 1 129 ? 47.650 -44.721 -37.929 1.00 46.91 129 GLY B O 1
ATOM 3037 N N . ILE B 1 130 ? 48.912 -45.460 -39.628 1.00 54.79 130 ILE B N 1
ATOM 3038 C CA . ILE B 1 130 ? 48.571 -46.865 -39.379 1.00 51.93 130 ILE B CA 1
ATOM 3039 C C . ILE B 1 130 ? 49.241 -47.379 -38.107 1.00 66.06 130 ILE B C 1
ATOM 3040 O O . ILE B 1 130 ? 48.567 -47.800 -37.170 1.00 73.27 130 ILE B O 1
ATOM 3045 N N . ASN B 1 131 ? 50.569 -47.304 -38.063 1.00 71.96 131 ASN B N 1
ATOM 3046 C CA . ASN B 1 131 ? 51.317 -47.546 -36.828 1.00 67.98 131 ASN B CA 1
ATOM 3047 C C . ASN B 1 131 ? 52.210 -46.356 -36.481 1.00 63.20 131 ASN B C 1
ATOM 3048 O O . ASN B 1 131 ? 53.360 -46.295 -36.911 1.00 67.23 131 ASN B O 1
ATOM 3053 N N . PRO B 1 132 ? 51.667 -45.393 -35.722 1.00 62.33 132 PRO B N 1
ATOM 3054 C CA . PRO B 1 132 ? 52.328 -44.122 -35.400 1.00 65.28 132 PRO B CA 1
ATOM 3055 C C . PRO B 1 132 ? 53.244 -44.178 -34.172 1.00 69.08 132 PRO B C 1
ATOM 3056 O O . PRO B 1 132 ? 52.764 -44.421 -33.065 1.00 66.15 132 PRO B O 1
ATOM 3060 N N . THR B 1 133 ? 54.497 -43.757 -34.329 1.00 58.25 133 THR B N 1
ATOM 3061 C CA . THR B 1 133 ? 55.450 -43.849 -33.227 1.00 72.25 133 THR B CA 1
ATOM 3062 C C . THR B 1 133 ? 55.436 -42.589 -32.361 1.00 91.12 133 THR B C 1
ATOM 3063 O O . THR B 1 133 ? 55.164 -42.661 -31.158 1.00 88.97 133 THR B O 1
ATOM 3067 N N . LYS B 1 134 ? 55.614 -41.429 -32.992 1.00 77.49 134 LYS B N 1
ATOM 3068 C CA . LYS B 1 134 ? 55.914 -40.196 -32.263 1.00 62.86 134 LYS B CA 1
ATOM 3069 C C . LYS B 1 134 ? 54.688 -39.652 -31.535 1.00 59.74 134 LYS B C 1
ATOM 3070 O O . LYS B 1 134 ? 53.593 -40.202 -31.654 1.00 62.33 134 LYS B O 1
ATOM 3076 N N . ARG B 1 135 ? 54.888 -38.603 -30.739 1.00 62.62 135 ARG B N 1
ATOM 3077 C CA . ARG B 1 135 ? 53.841 -38.106 -29.845 1.00 75.63 135 ARG B CA 1
ATOM 3078 C C . ARG B 1 135 ? 53.851 -36.581 -29.715 1.00 78.97 135 ARG B C 1
ATOM 3079 O O . ARG B 1 135 ? 54.905 -35.942 -29.758 1.00 80.32 135 ARG B O 1
ATOM 3087 N N . ILE B 1 136 ? 52.667 -36.016 -29.497 1.00 58.79 136 ILE B N 1
ATOM 3088 C CA . ILE B 1 136 ? 52.515 -34.583 -29.295 1.00 59.98 136 ILE B CA 1
ATOM 3089 C C . ILE B 1 136 ? 52.709 -34.252 -27.822 1.00 48.98 136 ILE B C 1
ATOM 3090 O O . ILE B 1 136 ? 51.913 -34.660 -26.986 1.00 54.20 136 ILE B O 1
ATOM 3095 N N . PRO B 1 137 ? 53.704 -33.416 -27.516 1.00 56.06 137 PRO B N 1
ATOM 3096 C CA . PRO B 1 137 ? 53.874 -32.939 -26.152 1.00 59.27 137 PRO B CA 1
ATOM 3097 C C . PRO B 1 137 ? 52.610 -32.291 -25.588 1.00 63.13 137 PRO B C 1
ATOM 3098 O O . PRO B 1 137 ? 52.232 -31.194 -26.000 1.00 63.50 137 PRO B O 1
ATOM 3102 N N . GLY B 1 138 ? 51.972 -32.970 -24.639 1.00 68.57 138 GLY B N 1
ATOM 3103 C CA . GLY B 1 138 ? 51.014 -32.326 -23.740 1.00 58.73 138 GLY B CA 1
ATOM 3104 C C . GLY B 1 138 ? 49.681 -33.047 -23.718 1.00 70.36 138 GLY B C 1
ATOM 3105 O O . GLY B 1 138 ? 48.755 -32.633 -23.024 1.00 63.78 138 GLY B O 1
ATOM 3106 N N . LEU B 1 139 ? 49.611 -34.169 -24.429 1.00 76.53 139 LEU B N 1
ATOM 3107 C CA . LEU B 1 139 ? 48.346 -34.857 -24.666 1.00 93.81 139 LEU B CA 1
ATOM 3108 C C . LEU B 1 139 ? 48.306 -36.196 -23.930 1.00 95.96 139 LEU B C 1
ATOM 3109 O O . LEU B 1 139 ? 49.338 -36.706 -23.502 1.00 112.88 139 LEU B O 1
ATOM 3114 N N . GLU B 1 140 ? 47.117 -36.786 -23.844 1.00 114.62 140 GLU B N 1
ATOM 3115 C CA . GLU B 1 140 ? 46.739 -37.589 -22.681 1.00 122.56 140 GLU B CA 1
ATOM 3116 C C . GLU B 1 140 ? 47.903 -38.416 -22.133 1.00 127.29 140 GLU B C 1
ATOM 3117 O O . GLU B 1 140 ? 48.207 -38.330 -20.942 1.00 143.81 140 GLU B O 1
ATOM 3123 N N . HIS B 1 141 ? 48.584 -39.184 -22.986 1.00 122.91 141 HIS B N 1
ATOM 3124 C CA . HIS B 1 141 ? 48.073 -39.594 -24.294 1.00 108.72 141 HIS B CA 1
ATOM 3125 C C . HIS B 1 141 ? 47.244 -40.873 -24.160 1.00 103.19 141 HIS B C 1
ATOM 3126 O O . HIS B 1 141 ? 46.622 -41.102 -23.125 1.00 96.58 141 HIS B O 1
ATOM 3128 N N . GLU B 1 142 ? 47.226 -41.706 -25.198 1.00 114.33 142 GLU B N 1
ATOM 3129 C CA . GLU B 1 142 ? 48.012 -41.481 -26.407 1.00 126.44 142 GLU B CA 1
ATOM 3130 C C . GLU B 1 142 ? 47.103 -41.110 -27.576 1.00 127.66 142 GLU B C 1
ATOM 3131 O O . GLU B 1 142 ? 47.366 -41.477 -28.725 1.00 114.92 142 GLU B O 1
ATOM 3137 N N . ARG B 1 143 ? 46.040 -40.369 -27.276 1.00 107.67 143 ARG B N 1
ATOM 3138 C CA . ARG B 1 143 ? 45.317 -39.610 -28.291 1.00 98.17 143 ARG B CA 1
ATOM 3139 C C . ARG B 1 143 ? 46.114 -38.377 -28.722 1.00 84.18 143 ARG B C 1
ATOM 3140 O O . ARG B 1 143 ? 45.577 -37.457 -29.344 1.00 69.77 143 ARG B O 1
ATOM 3142 N N . GLY B 1 144 ? 47.393 -38.352 -28.362 1.00 82.25 144 GLY B N 1
ATOM 3143 C CA . GLY B 1 144 ? 48.329 -37.388 -28.926 1.00 78.40 144 GLY B CA 1
ATOM 3144 C C . GLY B 1 144 ? 49.424 -38.069 -29.719 1.00 75.52 144 GLY B C 1
ATOM 3145 O O . GLY B 1 144 ? 50.548 -37.571 -29.790 1.00 70.20 144 GLY B O 1
ATOM 3146 N N . LYS B 1 145 ? 49.110 -39.230 -30.286 1.00 61.66 145 LYS B N 1
ATOM 3147 C CA . LYS B 1 145 ? 50.094 -39.982 -31.042 1.00 60.31 145 LYS B CA 1
ATOM 3148 C C . LYS B 1 145 ? 50.025 -39.632 -32.519 1.00 54.42 145 LYS B C 1
ATOM 3149 O O . LYS B 1 145 ? 48.947 -39.594 -33.104 1.00 52.78 145 LYS B O 1
ATOM 3155 N N . VAL B 1 146 ? 51.181 -39.347 -33.111 1.00 60.25 146 VAL B N 1
ATOM 3156 C CA . VAL B 1 146 ? 51.253 -39.061 -34.537 1.00 64.38 146 VAL B CA 1
ATOM 3157 C C . VAL B 1 146 ? 52.303 -39.915 -35.239 1.00 58.96 146 VAL B C 1
ATOM 3158 O O . VAL B 1 146 ? 53.137 -40.556 -34.602 1.00 66.65 146 VAL B O 1
ATOM 3162 N N . ASP B 1 147 ? 52.279 -39.877 -36.563 1.00 53.77 147 ASP B N 1
ATOM 3163 C CA . ASP B 1 147 ? 53.241 -40.596 -37.375 1.00 46.72 147 ASP B CA 1
ATOM 3164 C C . ASP B 1 147 ? 54.451 -39.717 -37.689 1.00 56.38 147 ASP B C 1
ATOM 3165 O O . ASP B 1 147 ? 54.311 -38.519 -37.960 1.00 51.49 147 ASP B O 1
ATOM 3170 N N . GLU B 1 148 ? 55.642 -40.312 -37.673 1.00 43.08 148 GLU B N 1
ATOM 3171 C CA . GLU B 1 148 ? 56.873 -39.524 -37.676 1.00 51.43 148 GLU B CA 1
ATOM 3172 C C . GLU B 1 148 ? 57.152 -38.956 -39.062 1.00 43.09 148 GLU B C 1
ATOM 3173 O O . GLU B 1 148 ? 57.889 -37.986 -39.201 1.00 51.07 148 GLU B O 1
ATOM 3179 N N . ASN B 1 149 ? 56.517 -39.528 -40.079 1.00 40.56 149 ASN B N 1
ATOM 3180 C CA . ASN B 1 149 ? 56.642 -39.017 -41.447 1.00 42.68 149 ASN B CA 1
ATOM 3181 C C . ASN B 1 149 ? 55.477 -38.118 -41.902 1.00 39.48 149 ASN B C 1
ATOM 3182 O O . ASN B 1 149 ? 55.383 -37.794 -43.086 1.00 36.66 149 ASN B O 1
ATOM 3187 N N . GLY B 1 150 ? 54.499 -37.913 -41.023 1.00 42.17 150 GLY B N 1
ATOM 3188 C CA . GLY B 1 150 ? 53.363 -37.025 -41.314 1.00 41.93 150 GLY B CA 1
ATOM 3189 C C . GLY B 1 150 ? 53.355 -35.803 -40.423 1.00 31.42 150 GLY B C 1
ATOM 3190 O O . GLY B 1 150 ? 54.247 -34.952 -40.516 1.00 37.33 150 GLY B O 1
ATOM 3191 N N . ILE B 1 151 ? 52.442 -35.792 -39.454 1.00 36.17 151 ILE B N 1
ATOM 3192 C CA . ILE B 1 151 ? 52.200 -34.609 -38.623 1.00 41.01 151 ILE B CA 1
ATOM 3193 C C . ILE B 1 151 ? 53.417 -34.207 -37.771 1.00 48.17 151 ILE B C 1
ATOM 3194 O O . ILE B 1 151 ? 53.681 -33.018 -37.544 1.00 40.54 151 ILE B O 1
ATOM 3199 N N . TRP B 1 152 ? 54.198 -35.193 -37.352 1.00 50.71 152 TRP B N 1
ATOM 3200 C CA . TRP B 1 152 ? 55.445 -34.932 -36.624 1.00 37.22 152 TRP B CA 1
ATOM 3201 C C . TRP B 1 152 ? 56.337 -34.040 -37.471 1.00 35.93 152 TRP B C 1
ATOM 3202 O O . TRP B 1 152 ? 56.881 -33.047 -36.998 1.00 36.49 152 TRP B O 1
ATOM 3213 N N . LYS B 1 153 ? 56.400 -34.353 -38.757 1.00 38.06 153 LYS B N 1
ATOM 3214 C CA . LYS B 1 153 ? 57.278 -33.670 -39.691 1.00 38.32 153 LYS B CA 1
ATOM 3215 C C . LYS B 1 153 ? 56.619 -32.374 -40.232 1.00 43.18 153 LYS B C 1
ATOM 3216 O O . LYS B 1 153 ? 57.296 -31.505 -40.779 1.00 44.99 153 LYS B O 1
ATOM 3222 N N . ALA B 1 154 ? 55.297 -32.274 -40.107 1.00 33.01 154 ALA B N 1
ATOM 3223 C CA . ALA B 1 154 ? 54.497 -31.282 -40.858 1.00 30.96 154 ALA B CA 1
ATOM 3224 C C . ALA B 1 154 ? 54.786 -29.849 -40.416 1.00 30.70 154 ALA B C 1
ATOM 3225 O O . ALA B 1 154 ? 54.896 -29.586 -39.232 1.00 36.27 154 ALA B O 1
ATOM 3227 N N . ASP B 1 155 ? 54.806 -28.923 -41.366 1.00 31.20 155 ASP B N 1
ATOM 3228 C CA . ASP B 1 155 ? 54.708 -27.494 -41.058 1.00 28.50 155 ASP B CA 1
ATOM 3229 C C . ASP B 1 155 ? 53.269 -26.967 -41.101 1.00 29.92 155 ASP B C 1
ATOM 3230 O O . ASP B 1 155 ? 52.913 -26.085 -40.332 1.00 32.50 155 ASP B O 1
ATOM 3235 N N . VAL B 1 156 ? 52.420 -27.594 -41.915 1.00 29.16 156 VAL B N 1
ATOM 3236 C CA . VAL B 1 156 ? 51.025 -27.171 -42.060 1.00 26.83 156 VAL B CA 1
ATOM 3237 C C . VAL B 1 156 ? 50.134 -28.402 -42.038 1.00 26.63 156 VAL B C 1
ATOM 3238 O O . VAL B 1 156 ? 50.391 -29.365 -42.753 1.00 31.06 156 VAL B O 1
ATOM 3242 N N . VAL B 1 157 ? 49.165 -28.416 -41.139 1.00 31.18 157 VAL B N 1
ATOM 3243 C CA . VAL B 1 157 ? 48.230 -29.524 -41.039 1.00 32.31 157 VAL B CA 1
ATOM 3244 C C . VAL B 1 157 ? 46.793 -29.055 -41.062 1.00 31.51 157 VAL B C 1
ATOM 3245 O O . VAL B 1 157 ? 46.418 -28.121 -40.338 1.00 30.96 157 VAL B O 1
ATOM 3249 N N . VAL B 1 158 ? 45.963 -29.829 -41.755 1.00 29.02 158 VAL B N 1
ATOM 3250 C CA . VAL B 1 158 ? 44.540 -29.578 -41.781 1.00 28.08 158 VAL B CA 1
ATOM 3251 C C . VAL B 1 158 ? 43.875 -30.591 -40.894 1.00 33.54 158 VAL B C 1
ATOM 3252 O O . VAL B 1 158 ? 44.073 -31.788 -41.067 1.00 35.32 158 VAL B O 1
ATOM 3256 N N . VAL B 1 159 ? 43.176 -30.112 -39.878 1.00 32.98 159 VAL B N 1
ATOM 3257 C CA . VAL B 1 159 ? 42.444 -31.009 -38.989 1.00 37.57 159 VAL B CA 1
ATOM 3258 C C . VAL B 1 159 ? 40.945 -30.751 -38.996 1.00 29.06 159 VAL B C 1
ATOM 3259 O O . VAL B 1 159 ? 40.465 -29.725 -38.519 1.00 44.81 159 VAL B O 1
ATOM 3263 N N . PRO B 1 160 ? 40.187 -31.690 -39.557 1.00 38.63 160 PRO B N 1
ATOM 3264 C CA . PRO B 1 160 ? 38.740 -31.608 -39.537 1.00 33.44 160 PRO B CA 1
ATOM 3265 C C . PRO B 1 160 ? 38.174 -31.882 -38.162 1.00 37.70 160 PRO B C 1
ATOM 3266 O O . PRO B 1 160 ? 38.470 -32.929 -37.587 1.00 48.01 160 PRO B O 1
ATOM 3270 N N . LEU B 1 161 ? 37.185 -31.085 -37.760 1.00 37.20 161 LEU B N 1
ATOM 3271 C CA . LEU B 1 161 ? 36.283 -31.462 -36.668 1.00 44.84 161 LEU B CA 1
ATOM 3272 C C . LEU B 1 161 ? 37.092 -31.883 -35.460 1.00 47.80 161 LEU B C 1
ATOM 3273 O O . LEU B 1 161 ? 37.065 -33.052 -35.091 1.00 52.27 161 LEU B O 1
ATOM 3278 N N . GLU B 1 162 ? 37.986 -31.015 -35.008 1.00 54.59 162 GLU B N 1
ATOM 3279 C CA . GLU B 1 162 ? 38.982 -31.421 -34.027 1.00 73.46 162 GLU B CA 1
ATOM 3280 C C . GLU B 1 162 ? 38.422 -31.320 -32.621 1.00 82.84 162 GLU B C 1
ATOM 3281 O O . GLU B 1 162 ? 37.462 -30.589 -32.384 1.00 66.47 162 GLU B O 1
ATOM 3287 N N . ASP B 1 163 ? 38.967 -32.140 -31.723 1.00 103.07 163 ASP B N 1
ATOM 3288 C CA . ASP B 1 163 ? 38.899 -31.889 -30.283 1.00 94.24 163 ASP B CA 1
ATOM 3289 C C . ASP B 1 163 ? 39.834 -30.751 -29.887 1.00 103.29 163 ASP B C 1
ATOM 3290 O O . ASP B 1 163 ? 40.895 -30.560 -30.491 1.00 102.12 163 ASP B O 1
ATOM 3295 N N . GLY B 1 164 ? 39.486 -30.068 -28.803 1.00 72.89 164 GLY B N 1
ATOM 3296 C CA . GLY B 1 164 ? 40.050 -28.758 -28.517 1.00 69.16 164 GLY B CA 1
ATOM 3297 C C . GLY B 1 164 ? 41.532 -28.819 -28.222 1.00 70.22 164 GLY B C 1
ATOM 3298 O O . GLY B 1 164 ? 42.286 -27.908 -28.594 1.00 63.05 164 GLY B O 1
ATOM 3299 N N . ASP B 1 165 ? 41.934 -29.857 -27.489 1.00 55.48 165 ASP B N 1
ATOM 3300 C CA . ASP B 1 165 ? 43.259 -29.893 -26.889 1.00 53.25 165 ASP B CA 1
ATOM 3301 C C . ASP B 1 165 ? 44.310 -30.075 -27.978 1.00 46.97 165 ASP B C 1
ATOM 3302 O O . ASP B 1 165 ? 45.378 -29.474 -27.919 1.00 58.93 165 ASP B O 1
ATOM 3307 N N . ARG B 1 166 ? 43.988 -30.898 -28.976 1.00 45.01 166 ARG B N 1
ATOM 3308 C CA . ARG B 1 166 ? 44.946 -31.297 -30.011 1.00 48.00 166 ARG B CA 1
ATOM 3309 C C . ARG B 1 166 ? 45.355 -30.106 -30.871 1.00 43.53 166 ARG B C 1
ATOM 3310 O O . ARG B 1 166 ? 46.527 -29.917 -31.178 1.00 38.78 166 ARG B O 1
ATOM 3318 N N . THR B 1 167 ? 44.380 -29.312 -31.291 1.00 40.40 167 THR B N 1
ATOM 3319 C CA . THR B 1 167 ? 44.691 -28.132 -32.084 1.00 40.97 167 THR B CA 1
ATOM 3320 C C . THR B 1 167 ? 45.716 -27.270 -31.343 1.00 31.97 167 THR B C 1
ATOM 3321 O O . THR B 1 167 ? 46.766 -26.953 -31.895 1.00 37.62 167 THR B O 1
ATOM 3325 N N . GLU B 1 168 ? 45.442 -26.982 -30.075 1.00 37.78 168 GLU B N 1
ATOM 3326 C CA . GLU B 1 168 ? 46.264 -26.065 -29.277 1.00 43.19 168 GLU B CA 1
ATOM 3327 C C . GLU B 1 168 ? 47.640 -26.674 -29.082 1.00 45.50 168 GLU B C 1
ATOM 3328 O O . GLU B 1 168 ? 48.659 -25.972 -29.071 1.00 38.65 168 GLU B O 1
ATOM 3334 N N . ALA B 1 169 ? 47.670 -27.996 -28.935 1.00 44.64 169 ALA B N 1
ATOM 3335 C CA . ALA B 1 169 ? 48.923 -28.696 -28.686 1.00 38.90 169 ALA B CA 1
ATOM 3336 C C . ALA B 1 169 ? 49.805 -28.633 -29.919 1.00 38.75 169 ALA B C 1
ATOM 3337 O O . ALA B 1 169 ? 51.003 -28.403 -29.817 1.00 46.58 169 ALA B O 1
ATOM 3339 N N . LEU B 1 170 ? 49.218 -28.849 -31.094 1.00 37.79 170 LEU B N 1
ATOM 3340 C CA . LEU B 1 170 ? 49.992 -28.795 -32.327 1.00 33.52 170 LEU B CA 1
ATOM 3341 C C . LEU B 1 170 ? 50.546 -27.385 -32.537 1.00 32.31 170 LEU B C 1
ATOM 3342 O O . LEU B 1 170 ? 51.731 -27.189 -32.865 1.00 32.87 170 LEU B O 1
ATOM 3347 N N . VAL B 1 171 ? 49.722 -26.395 -32.256 1.00 33.73 171 VAL B N 1
ATOM 3348 C CA . VAL B 1 171 ? 50.192 -25.034 -32.382 1.00 32.85 171 VAL B CA 1
ATOM 3349 C C . VAL B 1 171 ? 51.387 -24.800 -31.471 1.00 37.14 171 VAL B C 1
ATOM 3350 O O . VAL B 1 171 ? 52.367 -24.200 -31.890 1.00 44.57 171 VAL B O 1
ATOM 3354 N N . ARG B 1 172 ? 51.328 -25.327 -30.250 1.00 49.90 172 ARG B N 1
ATOM 3355 C CA . ARG B 1 172 ? 52.402 -25.116 -29.277 1.00 58.16 172 ARG B CA 1
ATOM 3356 C C . ARG B 1 172 ? 53.657 -25.875 -29.695 1.00 54.30 172 ARG B C 1
ATOM 3357 O O . ARG B 1 172 ? 54.767 -25.429 -29.416 1.00 60.46 172 ARG B O 1
ATOM 3365 N N . MET B 1 173 ? 53.478 -26.907 -30.518 1.00 50.46 173 MET B N 1
ATOM 3366 C CA . MET B 1 173 ? 54.591 -27.522 -31.254 1.00 42.22 173 MET B CA 1
ATOM 3367 C C . MET B 1 173 ? 55.230 -26.628 -32.319 1.00 37.05 173 MET B C 1
ATOM 3368 O O . MET B 1 173 ? 56.301 -26.939 -32.822 1.00 45.93 173 MET B O 1
ATOM 3373 N N . GLY B 1 174 ? 54.523 -25.601 -32.776 1.00 47.84 174 GLY B N 1
ATOM 3374 C CA . GLY B 1 174 ? 55.011 -24.790 -33.902 1.00 38.58 174 GLY B CA 1
ATOM 3375 C C . GLY B 1 174 ? 54.419 -25.222 -35.235 1.00 47.32 174 GLY B C 1
ATOM 3376 O O . GLY B 1 174 ? 54.835 -24.752 -36.294 1.00 47.71 174 GLY B O 1
ATOM 3377 N N . LYS B 1 175 ? 53.409 -26.083 -35.190 1.00 41.75 175 LYS B N 1
ATOM 3378 C CA . LYS B 1 175 ? 52.647 -26.426 -36.391 1.00 39.87 175 LYS B CA 1
ATOM 3379 C C . LYS B 1 175 ? 51.605 -25.337 -36.703 1.00 31.86 175 LYS B C 1
ATOM 3380 O O . LYS B 1 175 ? 50.944 -24.841 -35.798 1.00 36.09 175 LYS B O 1
ATOM 3386 N N . PHE B 1 176 ? 51.508 -24.953 -37.970 1.00 34.58 176 PHE B N 1
ATOM 3387 C CA . PHE B 1 176 ? 50.423 -24.083 -38.465 1.00 25.02 176 PHE B CA 1
ATOM 3388 C C . PHE B 1 176 ? 49.194 -24.924 -38.752 1.00 26.47 176 PHE B C 1
ATOM 3389 O O . PHE B 1 176 ? 49.244 -25.869 -39.566 1.00 28.17 176 PHE B O 1
ATOM 3397 N N . VAL B 1 177 ? 48.120 -24.661 -38.015 1.00 26.12 177 VAL B N 1
ATOM 3398 C CA . VAL B 1 177 ? 46.974 -25.560 -38.018 1.00 26.53 177 VAL B CA 1
ATOM 3399 C C . VAL B 1 177 ? 45.774 -24.917 -38.672 1.00 25.60 177 VAL B C 1
ATOM 3400 O O . VAL B 1 177 ? 45.374 -23.808 -38.327 1.00 27.33 177 VAL B O 1
ATOM 3404 N N . ILE B 1 178 ? 45.245 -25.609 -39.661 1.00 26.22 178 ILE B N 1
ATOM 3405 C CA . ILE B 1 178 ? 44.032 -25.198 -40.331 1.00 23.62 178 ILE B CA 1
ATOM 3406 C C . ILE B 1 178 ? 42.927 -26.159 -39.935 1.00 32.59 178 ILE B C 1
ATOM 3407 O O . ILE B 1 178 ? 43.087 -27.374 -40.045 1.00 24.32 178 ILE B O 1
ATOM 3412 N N . THR B 1 179 ? 41.827 -25.617 -39.429 1.00 24.45 179 THR B N 1
ATOM 3413 C CA . THR B 1 179 ? 40.701 -26.445 -39.059 1.00 24.97 179 THR B CA 1
ATOM 3414 C C . THR B 1 179 ? 39.447 -26.154 -39.863 1.00 32.31 179 THR B C 1
ATOM 3415 O O . THR B 1 179 ? 39.270 -25.044 -40.391 1.00 24.66 179 THR B O 1
ATOM 3419 N N . ILE B 1 180 ? 38.697 -27.229 -40.120 1.00 24.22 180 ILE B N 1
ATOM 3420 C CA . ILE B 1 180 ? 37.346 -27.149 -40.663 1.00 25.82 180 ILE B CA 1
ATOM 3421 C C . ILE B 1 180 ? 36.327 -27.582 -39.618 1.00 29.64 180 ILE B C 1
ATOM 3422 O O . ILE B 1 180 ? 36.327 -28.722 -39.179 1.00 33.69 180 ILE B O 1
ATOM 3427 N N . ASP B 1 181 ? 35.519 -26.634 -39.160 1.00 28.31 181 ASP B N 1
ATOM 3428 C CA . ASP B 1 181 ? 34.730 -26.783 -37.933 1.00 34.88 181 ASP B CA 1
ATOM 3429 C C . ASP B 1 181 ? 33.551 -25.807 -38.024 1.00 29.01 181 ASP B C 1
ATOM 3430 O O . ASP B 1 181 ? 33.750 -24.588 -38.026 1.00 31.55 181 ASP B O 1
ATOM 3435 N N . LEU B 1 182 ? 32.333 -26.342 -37.997 1.00 24.99 182 LEU B N 1
ATOM 3436 C CA . LEU B 1 182 ? 31.134 -25.517 -37.954 1.00 26.60 182 LEU B CA 1
ATOM 3437 C C . LEU B 1 182 ? 30.917 -24.739 -36.678 1.00 31.29 182 LEU B C 1
ATOM 3438 O O . LEU B 1 182 ? 30.071 -23.847 -36.647 1.00 29.17 182 LEU B O 1
ATOM 3443 N N . ASN B 1 183 ? 31.661 -25.081 -35.622 1.00 35.08 183 ASN B N 1
ATOM 3444 C CA . ASN B 1 183 ? 31.502 -24.429 -34.341 1.00 25.87 183 ASN B CA 1
ATOM 3445 C C . ASN B 1 183 ? 32.589 -23.376 -34.116 1.00 25.88 183 ASN B C 1
ATOM 3446 O O . ASN B 1 183 ? 33.709 -23.688 -33.720 1.00 27.58 183 ASN B O 1
ATOM 3451 N N . PRO B 1 184 ? 32.251 -22.105 -34.359 1.00 27.10 184 PRO B N 1
ATOM 3452 C CA . PRO B 1 184 ? 33.226 -21.065 -34.187 1.00 26.72 184 PRO B CA 1
ATOM 3453 C C . PRO B 1 184 ? 33.580 -20.814 -32.738 1.00 23.31 184 PRO B C 1
ATOM 3454 O O . PRO B 1 184 ? 34.428 -19.955 -32.481 1.00 32.14 184 PRO B O 1
ATOM 3458 N N . LEU B 1 185 ? 32.795 -21.366 -31.806 1.00 21.51 185 LEU B N 1
ATOM 3459 C CA . LEU B 1 185 ? 32.979 -21.098 -30.373 1.00 26.23 185 LEU B CA 1
ATOM 3460 C C . LEU B 1 185 ? 33.785 -22.183 -29.688 1.00 30.77 185 LEU B C 1
ATOM 3461 O O . LEU B 1 185 ? 34.046 -22.102 -28.494 1.00 33.95 185 LEU B O 1
ATOM 3466 N N . SER B 1 186 ? 34.151 -23.214 -30.437 1.00 27.46 186 SER B N 1
ATOM 3467 C CA . SER B 1 186 ? 34.979 -24.281 -29.878 1.00 31.52 186 SER B CA 1
ATOM 3468 C C . SER B 1 186 ? 36.359 -23.742 -29.566 1.00 31.20 186 SER B C 1
ATOM 3469 O O . SER B 1 186 ? 36.843 -22.842 -30.247 1.00 33.15 186 SER B O 1
ATOM 3472 N N . ARG B 1 187 ? 37.037 -24.338 -28.593 1.00 34.59 187 ARG B N 1
ATOM 3473 C CA . ARG B 1 187 ? 38.393 -23.911 -28.273 1.00 36.25 187 ARG B CA 1
ATOM 3474 C C . ARG B 1 187 ? 39.318 -24.126 -29.465 1.00 33.42 187 ARG B C 1
ATOM 3475 O O . ARG B 1 187 ? 40.218 -23.318 -29.740 1.00 29.26 187 ARG B O 1
ATOM 3483 N N . SER B 1 188 ? 39.112 -25.248 -30.144 1.00 24.88 188 SER B N 1
ATOM 3484 C CA . SER B 1 188 ? 39.873 -25.585 -31.315 1.00 26.92 188 SER B CA 1
ATOM 3485 C C . SER B 1 188 ? 39.715 -24.531 -32.425 1.00 28.37 188 SER B C 1
ATOM 3486 O O . SER B 1 188 ? 40.639 -24.287 -33.189 1.00 32.44 188 SER B O 1
ATOM 3489 N N . ALA B 1 189 ? 38.496 -24.065 -32.630 1.00 28.00 189 ALA B N 1
ATOM 3490 C CA . ALA B 1 189 ? 38.230 -23.060 -33.655 1.00 29.05 189 ALA B CA 1
ATOM 3491 C C . ALA B 1 189 ? 38.882 -21.709 -33.325 1.00 24.09 189 ALA B C 1
ATOM 3492 O O . ALA B 1 189 ? 39.455 -21.091 -34.204 1.00 32.24 189 ALA B O 1
ATOM 3494 N N . ARG B 1 190 ? 38.969 -21.372 -32.036 1.00 27.69 190 ARG B N 1
ATOM 3495 C CA . ARG B 1 190 ? 39.629 -20.141 -31.564 1.00 31.66 190 ARG B CA 1
ATOM 3496 C C . ARG B 1 190 ? 41.158 -20.202 -31.563 1.00 36.39 190 ARG B C 1
ATOM 3497 O O . ARG B 1 190 ? 41.827 -19.168 -31.438 1.00 34.52 190 ARG B O 1
ATOM 3505 N N . MET B 1 191 ? 41.701 -21.412 -31.489 1.00 31.27 191 MET B N 1
ATOM 3506 C CA . MET B 1 191 ? 43.142 -21.601 -31.361 1.00 31.36 191 MET B CA 1
ATOM 3507 C C . MET B 1 191 ? 43.815 -21.920 -32.682 1.00 31.45 191 MET B C 1
ATOM 3508 O O . MET B 1 191 ? 45.023 -21.897 -32.759 1.00 33.04 191 MET B O 1
ATOM 3513 N N . ALA B 1 192 ? 43.055 -22.352 -33.684 1.00 25.24 192 ALA B N 1
ATOM 3514 C CA . ALA B 1 192 ? 43.638 -22.640 -34.990 1.00 22.38 192 ALA B CA 1
ATOM 3515 C C . ALA B 1 192 ? 44.251 -21.389 -35.586 1.00 27.00 192 ALA B C 1
ATOM 3516 O O . ALA B 1 192 ? 43.888 -20.271 -35.215 1.00 27.89 192 ALA B O 1
ATOM 3518 N N . ASP B 1 193 ? 45.161 -21.585 -36.534 1.00 28.11 193 ASP B N 1
ATOM 3519 C CA . ASP B 1 193 ? 45.731 -20.481 -37.287 1.00 35.49 193 ASP B CA 1
ATOM 3520 C C . ASP B 1 193 ? 44.757 -20.009 -38.359 1.00 31.63 193 ASP B C 1
ATOM 3521 O O . ASP B 1 193 ? 44.764 -18.846 -38.699 1.00 26.01 193 ASP B O 1
ATOM 3526 N N . ILE B 1 194 ? 44.144 -20.947 -39.070 1.00 26.25 194 ILE B N 1
ATOM 3527 C CA . ILE B 1 194 ? 43.054 -20.615 -39.993 1.00 29.71 194 ILE B CA 1
ATOM 3528 C C . ILE B 1 194 ? 41.852 -21.491 -39.689 1.00 33.25 194 ILE B C 1
ATOM 3529 O O . ILE B 1 194 ? 41.996 -22.681 -39.426 1.00 27.62 194 ILE B O 1
ATOM 3534 N N . THR B 1 195 ? 40.698 -20.850 -39.537 1.00 26.49 195 THR B N 1
ATOM 3535 C CA . THR B 1 195 ? 39.505 -21.540 -39.085 1.00 25.25 195 THR B CA 1
ATOM 3536 C C . THR B 1 195 ? 38.478 -21.448 -40.187 1.00 26.51 195 THR B C 1
ATOM 3537 O O . THR B 1 195 ? 38.002 -20.364 -40.517 1.00 21.26 195 THR B O 1
ATOM 3541 N N . ILE B 1 196 ? 38.186 -22.570 -40.815 1.00 18.98 196 ILE B N 1
ATOM 3542 C CA . ILE B 1 196 ? 37.188 -22.589 -41.874 1.00 23.46 196 ILE B CA 1
ATOM 3543 C C . ILE B 1 196 ? 35.836 -23.062 -41.315 1.00 28.12 196 ILE B C 1
ATOM 3544 O O . ILE B 1 196 ? 35.693 -24.217 -40.929 1.00 20.59 196 ILE B O 1
ATOM 3549 N N . VAL B 1 197 ? 34.890 -22.140 -41.142 1.00 21.03 197 VAL B N 1
ATOM 3550 C CA . VAL B 1 197 ? 33.588 -22.474 -40.574 1.00 19.58 197 VAL B CA 1
ATOM 3551 C C . VAL B 1 197 ? 32.636 -22.886 -41.685 1.00 26.07 197 VAL B C 1
ATOM 3552 O O . VAL B 1 197 ? 31.901 -22.076 -42.257 1.00 22.48 197 VAL B O 1
ATOM 3556 N N . ASP B 1 198 ? 32.609 -24.182 -41.962 1.00 20.16 198 ASP B N 1
ATOM 3557 C CA . ASP B 1 198 ? 31.853 -24.697 -43.124 1.00 15.30 198 ASP B CA 1
ATOM 3558 C C . ASP B 1 198 ? 31.780 -26.203 -42.946 1.00 21.48 198 ASP B C 1
ATOM 3559 O O . ASP B 1 198 ? 32.414 -26.726 -42.023 1.00 18.63 198 ASP B O 1
ATOM 3564 N N . ASN B 1 199 ? 30.709 -26.772 -43.479 1.00 21.17 199 ASN B N 1
ATOM 3565 C CA . ASN B 1 199 ? 30.495 -28.222 -43.422 1.00 20.97 199 ASN B CA 1
ATOM 3566 C C . ASN B 1 199 ? 31.564 -28.910 -44.261 1.00 20.39 199 ASN B C 1
ATOM 3567 O O . ASN B 1 199 ? 31.814 -28.542 -45.403 1.00 25.62 199 ASN B O 1
ATOM 3572 N N . ILE B 1 200 ? 32.201 -29.936 -43.711 1.00 20.87 200 ILE B N 1
ATOM 3573 C CA . ILE B 1 200 ? 33.217 -30.601 -44.433 1.00 21.58 200 ILE B CA 1
ATOM 3574 C C . ILE B 1 200 ? 32.710 -31.090 -45.779 1.00 19.79 200 ILE B C 1
ATOM 3575 O O . ILE B 1 200 ? 33.453 -31.103 -46.763 1.00 22.78 200 ILE B O 1
ATOM 3580 N N . VAL B 1 201 ? 31.430 -31.415 -45.845 1.00 20.89 201 VAL B N 1
ATOM 3581 C CA . VAL B 1 201 ? 30.879 -31.957 -47.081 1.00 21.86 201 VAL B CA 1
ATOM 3582 C C . VAL B 1 201 ? 30.983 -30.949 -48.210 1.00 24.63 201 VAL B C 1
ATOM 3583 O O . VAL B 1 201 ? 31.090 -31.311 -49.379 1.00 27.06 201 VAL B O 1
ATOM 3587 N N . ARG B 1 202 ? 31.027 -29.674 -47.851 1.00 28.22 202 ARG B N 1
ATOM 3588 C CA . ARG B 1 202 ? 31.185 -28.621 -48.841 1.00 23.53 202 ARG B CA 1
ATOM 3589 C C . ARG B 1 202 ? 32.648 -28.190 -48.942 1.00 24.75 202 ARG B C 1
ATOM 3590 O O . ARG B 1 202 ? 33.128 -27.868 -50.031 1.00 29.18 202 ARG B O 1
ATOM 3598 N N . ALA B 1 203 ? 33.308 -28.079 -47.789 1.00 22.60 203 ALA B N 1
ATOM 3599 C CA . ALA B 1 203 ? 34.628 -27.474 -47.696 1.00 25.64 203 ALA B CA 1
ATOM 3600 C C . ALA B 1 203 ? 35.669 -28.226 -48.532 1.00 22.49 203 ALA B C 1
ATOM 3601 O O . ALA B 1 203 ? 36.495 -27.626 -49.201 1.00 20.55 203 ALA B O 1
ATOM 3603 N N . TYR B 1 204 ? 35.680 -29.551 -48.426 1.00 26.78 204 TYR B N 1
ATOM 3604 C CA . TYR B 1 204 ? 36.658 -30.356 -49.144 1.00 28.33 204 TYR B CA 1
ATOM 3605 C C . TYR B 1 204 ? 36.599 -30.250 -50.672 1.00 25.18 204 TYR B C 1
ATOM 3606 O O . TYR B 1 204 ? 37.595 -29.898 -51.298 1.00 22.84 204 TYR B O 1
ATOM 3615 N N . PRO B 1 205 ? 35.422 -30.470 -51.270 1.00 23.87 205 PRO B N 1
ATOM 3616 C CA . PRO B 1 205 ? 35.300 -30.242 -52.710 1.00 27.78 205 PRO B CA 1
ATOM 3617 C C . PRO B 1 205 ? 35.669 -28.831 -53.115 1.00 25.42 205 PRO B C 1
ATOM 3618 O O . PRO B 1 205 ? 36.300 -28.619 -54.144 1.00 24.50 205 PRO B O 1
ATOM 3622 N N . ARG B 1 206 ? 35.279 -27.864 -52.305 1.00 23.48 206 ARG B N 1
ATOM 3623 C CA . ARG B 1 206 ? 35.633 -26.481 -52.607 1.00 24.69 206 ARG B CA 1
ATOM 3624 C C . ARG B 1 206 ? 37.150 -26.258 -52.501 1.00 22.17 206 ARG B C 1
ATOM 3625 O O . ARG B 1 206 ? 37.748 -25.552 -53.313 1.00 25.60 206 ARG B O 1
ATOM 3633 N N . MET B 1 207 ? 37.776 -26.811 -51.472 1.00 23.63 207 MET B N 1
ATOM 3634 C CA . MET B 1 207 ? 39.223 -26.636 -51.347 1.00 24.05 207 MET B CA 1
ATOM 3635 C C . MET B 1 207 ? 39.957 -27.352 -52.468 1.00 27.41 207 MET B C 1
ATOM 3636 O O . MET B 1 207 ? 40.964 -26.858 -52.963 1.00 25.72 207 MET B O 1
ATOM 3641 N N . THR B 1 208 ? 39.362 -28.430 -52.974 1.00 27.31 208 THR B N 1
ATOM 3642 C CA . THR B 1 208 ? 39.887 -29.093 -54.144 1.00 24.70 208 THR B CA 1
ATOM 3643 C C . THR B 1 208 ? 39.806 -28.216 -55.384 1.00 25.19 208 THR B C 1
ATOM 3644 O O . THR B 1 208 ? 40.777 -28.143 -56.130 1.00 23.00 208 THR B O 1
ATOM 3648 N N . GLU B 1 209 ? 38.673 -27.545 -55.608 1.00 24.08 209 GLU B N 1
ATOM 3649 C CA . GLU B 1 209 ? 38.529 -26.684 -56.778 1.00 25.41 209 GLU B CA 1
ATOM 3650 C C . GLU B 1 209 ? 39.512 -25.515 -56.636 1.00 20.93 209 GLU B C 1
ATOM 3651 O O . GLU B 1 209 ? 40.270 -25.193 -57.553 1.00 22.87 209 GLU B O 1
ATOM 3657 N N . LEU B 1 210 ? 39.600 -24.982 -55.436 1.00 20.21 210 LEU B N 1
ATOM 3658 C CA . LEU B 1 210 ? 40.514 -23.879 -55.205 1.00 19.15 210 LEU B CA 1
ATOM 3659 C C . LEU B 1 210 ? 41.952 -24.297 -55.497 1.00 23.61 210 LEU B C 1
ATOM 3660 O O . LEU B 1 210 ? 42.649 -23.615 -56.228 1.00 24.02 210 LEU B O 1
ATOM 3665 N N . ALA B 1 211 ? 42.339 -25.507 -55.094 1.00 30.35 211 ALA B N 1
ATOM 3666 C CA . ALA B 1 211 ? 43.729 -25.934 -55.272 1.00 25.47 211 ALA B CA 1
ATOM 3667 C C . ALA B 1 211 ? 44.022 -26.143 -56.764 1.00 24.65 211 ALA B C 1
ATOM 3668 O O . ALA B 1 211 ? 45.123 -25.897 -57.234 1.00 22.91 211 ALA B O 1
ATOM 3670 N N . ARG B 1 212 ? 43.016 -26.571 -57.508 1.00 26.97 212 ARG B N 1
ATOM 3671 C CA . ARG B 1 212 ? 43.171 -26.809 -58.924 1.00 30.84 212 ARG B CA 1
ATOM 3672 C C . ARG B 1 212 ? 43.329 -25.498 -59.682 1.00 32.17 212 ARG B C 1
ATOM 3673 O O . ARG B 1 212 ? 44.155 -25.404 -60.581 1.00 28.62 212 ARG B O 1
ATOM 3681 N N . GLU B 1 213 ? 42.678 -24.450 -59.186 1.00 36.21 213 GLU B N 1
ATOM 3682 C CA . GLU B 1 213 ? 42.864 -23.096 -59.736 1.00 32.20 213 GLU B CA 1
ATOM 3683 C C . GLU B 1 213 ? 44.179 -22.471 -59.270 1.00 25.97 213 GLU B C 1
ATOM 3684 O O . GLU B 1 213 ? 45.006 -22.078 -60.068 1.00 26.67 213 GLU B O 1
ATOM 3690 N N . MET B 1 214 ? 44.451 -22.553 -57.983 1.00 27.54 214 MET B N 1
ATOM 3691 C CA . MET B 1 214 ? 45.564 -21.822 -57.397 1.00 25.62 214 MET B CA 1
ATOM 3692 C C . MET B 1 214 ? 46.936 -22.477 -57.634 1.00 29.98 214 MET B C 1
ATOM 3693 O O . MET B 1 214 ? 47.984 -21.876 -57.387 1.00 27.19 214 MET B O 1
ATOM 3698 N N . LYS B 1 215 ? 46.935 -23.723 -58.088 1.00 34.75 215 LYS B N 1
ATOM 3699 C CA . LYS B 1 215 ? 48.167 -24.334 -58.570 1.00 37.00 215 LYS B CA 1
ATOM 3700 C C . LYS B 1 215 ? 48.869 -23.482 -59.613 1.00 36.61 215 LYS B C 1
ATOM 3701 O O . LYS B 1 215 ? 50.079 -23.538 -59.714 1.00 32.99 215 LYS B O 1
ATOM 3707 N N . ASP B 1 216 ? 48.117 -22.678 -60.365 1.00 30.66 216 ASP B N 1
ATOM 3708 C CA . ASP B 1 216 ? 48.692 -21.848 -61.432 1.00 25.28 216 ASP B CA 1
ATOM 3709 C C . ASP B 1 216 ? 49.067 -20.460 -60.937 1.00 28.13 216 ASP B C 1
ATOM 3710 O O . ASP B 1 216 ? 49.486 -19.598 -61.707 1.00 24.40 216 ASP B O 1
ATOM 3715 N N . TYR B 1 217 ? 48.846 -20.210 -59.659 1.00 28.58 217 TYR B N 1
ATOM 3716 C CA . TYR B 1 217 ? 49.249 -18.943 -59.093 1.00 20.35 217 TYR B CA 1
ATOM 3717 C C . TYR B 1 217 ? 50.752 -18.926 -58.815 1.00 31.44 217 TYR B C 1
ATOM 3718 O O . TYR B 1 217 ? 51.297 -19.849 -58.195 1.00 22.34 217 TYR B O 1
ATOM 3727 N N . SER B 1 218 ? 51.361 -17.763 -59.045 1.00 25.31 218 SER B N 1
ATOM 3728 C CA . SER B 1 218 ? 52.762 -17.571 -58.718 1.00 27.90 218 SER B CA 1
ATOM 3729 C C . SER B 1 218 ? 52.931 -17.579 -57.221 1.00 28.83 218 SER B C 1
ATOM 3730 O O . SER B 1 218 ? 51.971 -17.354 -56.483 1.00 29.20 218 SER B O 1
ATOM 3733 N N . ARG B 1 219 ? 54.172 -17.688 -56.757 1.00 28.86 219 ARG B N 1
ATOM 3734 C CA . ARG B 1 219 ? 54.419 -17.621 -55.337 1.00 26.51 219 ARG B CA 1
ATOM 3735 C C . ARG B 1 219 ? 53.961 -16.276 -54.776 1.00 30.51 219 ARG B C 1
ATOM 3736 O O . ARG B 1 219 ? 53.395 -16.201 -53.691 1.00 29.50 219 ARG B O 1
ATOM 3744 N N . GLY B 1 220 ? 54.332 -15.213 -55.469 1.00 25.29 220 GLY B N 1
ATOM 3745 C CA . GLY B 1 220 ? 53.937 -13.864 -55.084 1.00 31.05 220 GLY B CA 1
ATOM 3746 C C . GLY B 1 220 ? 52.457 -13.762 -54.801 1.00 21.58 220 GLY B C 1
ATOM 3747 O O . GLY B 1 220 ? 52.051 -13.210 -53.793 1.00 26.38 220 GLY B O 1
ATOM 3748 N N . GLU B 1 221 ? 51.646 -14.279 -55.711 1.00 26.44 221 GLU B N 1
ATOM 3749 C CA . GLU B 1 221 ? 50.205 -14.209 -55.573 1.00 25.78 221 GLU B CA 1
ATOM 3750 C C . GLU B 1 221 ? 49.744 -14.943 -54.317 1.00 26.35 221 GLU B C 1
ATOM 3751 O O . GLU B 1 221 ? 48.947 -14.430 -53.524 1.00 24.70 221 GLU B O 1
ATOM 3757 N N . LEU B 1 222 ? 50.290 -16.131 -54.101 1.00 25.66 222 LEU B N 1
ATOM 3758 C CA . LEU B 1 222 ? 49.878 -16.937 -52.971 1.00 25.41 222 LEU B CA 1
ATOM 3759 C C . LEU B 1 222 ? 50.250 -16.250 -51.675 1.00 23.32 222 LEU B C 1
ATOM 3760 O O . LEU B 1 222 ? 49.485 -16.279 -50.702 1.00 22.36 222 LEU B O 1
ATOM 3765 N N . ILE B 1 223 ? 51.457 -15.701 -51.638 1.00 25.59 223 ILE B N 1
ATOM 3766 C CA . ILE B 1 223 ? 51.939 -15.076 -50.438 1.00 29.20 223 ILE B CA 1
ATOM 3767 C C . ILE B 1 223 ? 51.083 -13.858 -50.098 1.00 30.47 223 ILE B C 1
ATOM 3768 O O . ILE B 1 223 ? 50.877 -13.569 -48.925 1.00 31.31 223 ILE B O 1
ATOM 3773 N N . ARG B 1 224 ? 50.573 -13.176 -51.120 1.00 28.66 224 ARG B N 1
ATOM 3774 C CA . ARG B 1 224 ? 49.728 -11.995 -50.910 1.00 30.87 224 ARG B CA 1
ATOM 3775 C C . ARG B 1 224 ? 48.406 -12.387 -50.270 1.00 27.79 224 ARG B C 1
ATOM 3776 O O . ARG B 1 224 ? 47.936 -11.740 -49.333 1.00 23.99 224 ARG B O 1
ATOM 3784 N N . ILE B 1 225 ? 47.844 -13.510 -50.727 1.00 27.23 225 ILE B N 1
ATOM 3785 C CA . ILE B 1 225 ? 46.656 -14.050 -50.110 1.00 23.31 225 ILE B CA 1
ATOM 3786 C C . ILE B 1 225 ? 46.893 -14.403 -48.644 1.00 21.89 225 ILE B C 1
ATOM 3787 O O . ILE B 1 225 ? 46.074 -14.081 -47.755 1.00 25.40 225 ILE B O 1
ATOM 3792 N N . ILE B 1 226 ? 48.007 -15.064 -48.361 1.00 23.69 226 ILE B N 1
ATOM 3793 C CA . ILE B 1 226 ? 48.254 -15.510 -46.997 1.00 23.48 226 ILE B CA 1
ATOM 3794 C C . ILE B 1 226 ? 48.455 -14.293 -46.062 1.00 32.56 226 ILE B C 1
ATOM 3795 O O . ILE B 1 226 ? 47.879 -14.216 -44.970 1.00 36.67 226 ILE B O 1
ATOM 3800 N N . GLU B 1 227 ? 49.249 -13.334 -46.518 1.00 32.91 227 GLU B N 1
ATOM 3801 C CA . GLU B 1 227 ? 49.605 -12.150 -45.714 1.00 35.28 227 GLU B CA 1
ATOM 3802 C C . GLU B 1 227 ? 48.437 -11.204 -45.442 1.00 32.73 227 GLU B C 1
ATOM 3803 O O . GLU B 1 227 ? 48.378 -10.533 -44.421 1.00 43.85 227 GLU B O 1
ATOM 3809 N N . GLU B 1 228 ? 47.461 -11.205 -46.319 1.00 37.47 228 GLU B N 1
ATOM 3810 C CA . GLU B 1 228 ? 46.299 -10.371 -46.130 1.00 41.48 228 GLU B CA 1
ATOM 3811 C C . GLU B 1 228 ? 45.320 -11.006 -45.122 1.00 44.06 228 GLU B C 1
ATOM 3812 O O . GLU B 1 228 ? 44.355 -10.368 -44.737 1.00 32.71 228 GLU B O 1
ATOM 3818 N N . TYR B 1 229 ? 45.479 -12.292 -44.806 1.00 29.48 229 TYR B N 1
ATOM 3819 C CA . TYR B 1 229 ? 44.416 -13.030 -44.114 1.00 27.68 229 TYR B CA 1
ATOM 3820 C C . TYR B 1 229 ? 44.495 -12.825 -42.614 1.00 27.95 229 TYR B C 1
ATOM 3821 O O . TYR B 1 229 ? 45.566 -12.937 -42.003 1.00 30.95 229 TYR B O 1
ATOM 3830 N N . ASP B 1 230 ? 43.343 -12.584 -42.010 1.00 32.09 230 ASP B N 1
ATOM 3831 C CA . ASP B 1 230 ? 43.262 -12.313 -40.571 1.00 29.03 230 ASP B CA 1
ATOM 3832 C C . ASP B 1 230 ? 42.196 -13.241 -40.010 1.00 26.72 230 ASP B C 1
ATOM 3833 O O . ASP B 1 230 ? 40.999 -13.044 -40.250 1.00 22.45 230 ASP B O 1
ATOM 3838 N N . ASN B 1 231 ? 42.626 -14.228 -39.236 1.00 26.41 231 ASN B N 1
ATOM 3839 C CA . ASN B 1 231 ? 41.710 -15.245 -38.717 1.00 23.08 231 ASN B CA 1
ATOM 3840 C C . ASN B 1 231 ? 40.856 -14.684 -37.600 1.00 23.44 231 ASN B C 1
ATOM 3841 O O . ASN B 1 231 ? 39.751 -15.137 -37.376 1.00 20.87 231 ASN B O 1
ATOM 3846 N N . GLY B 1 232 ? 41.318 -13.613 -36.955 1.00 29.06 232 GLY B N 1
ATOM 3847 C CA . GLY B 1 232 ? 40.511 -12.958 -35.928 1.00 26.25 232 GLY B CA 1
ATOM 3848 C C . GLY B 1 232 ? 39.281 -12.251 -36.476 1.00 25.22 232 GLY B C 1
ATOM 3849 O O . GLY B 1 232 ? 38.175 -12.419 -35.966 1.00 26.85 232 GLY B O 1
ATOM 3850 N N . LYS B 1 233 ? 39.458 -11.529 -37.574 1.00 30.32 233 LYS B N 1
ATOM 3851 C CA . LYS B 1 233 ? 38.351 -10.816 -38.200 1.00 30.00 233 LYS B CA 1
ATOM 3852 C C . LYS B 1 233 ? 37.401 -11.808 -38.838 1.00 24.59 233 LYS B C 1
ATOM 3853 O O . LYS B 1 233 ? 36.178 -11.635 -38.833 1.00 22.24 233 LYS B O 1
ATOM 3859 N N . THR B 1 234 ? 37.949 -12.924 -39.283 1.00 28.04 234 THR B N 1
ATOM 3860 C CA . THR B 1 234 ? 37.131 -13.939 -39.896 1.00 28.77 234 THR B CA 1
ATOM 3861 C C . THR B 1 234 ? 36.194 -14.600 -38.878 1.00 23.52 234 THR B C 1
ATOM 3862 O O . THR B 1 234 ? 35.001 -14.722 -39.116 1.00 29.06 234 THR B O 1
ATOM 3866 N N . LEU B 1 235 ? 36.718 -14.929 -37.710 1.00 25.07 235 LEU B N 1
ATOM 3867 C CA . LEU B 1 235 ? 35.895 -15.463 -36.631 1.00 27.98 235 LEU B CA 1
ATOM 3868 C C . LEU B 1 235 ? 34.841 -14.462 -36.174 1.00 30.53 235 LEU B C 1
ATOM 3869 O O . LEU B 1 235 ? 33.648 -14.786 -36.043 1.00 23.32 235 LEU B O 1
ATOM 3874 N N . ASN B 1 236 ? 35.266 -13.226 -35.954 1.00 25.76 236 ASN B N 1
ATOM 3875 C CA . ASN B 1 236 ? 34.310 -12.212 -35.554 1.00 27.32 236 ASN B CA 1
ATOM 3876 C C . ASN B 1 236 ? 33.192 -12.114 -36.563 1.00 26.80 236 ASN B C 1
ATOM 3877 O O . ASN B 1 236 ? 32.019 -12.175 -36.191 1.00 30.37 236 ASN B O 1
ATOM 3882 N N . ASP B 1 237 ? 33.550 -12.161 -37.841 1.00 28.25 237 ASP B N 1
ATOM 3883 C CA . ASP B 1 237 ? 32.558 -12.015 -38.908 1.00 25.03 237 ASP B CA 1
ATOM 3884 C C . ASP B 1 237 ? 31.580 -13.175 -38.903 1.00 32.36 237 ASP B C 1
ATOM 3885 O O . ASP B 1 237 ? 30.402 -13.004 -39.192 1.00 25.05 237 ASP B O 1
ATOM 3890 N N . VAL B 1 238 ? 32.074 -14.367 -38.579 1.00 24.44 238 VAL B N 1
ATOM 3891 C CA . VAL B 1 238 ? 31.200 -15.522 -38.486 1.00 25.67 238 VAL B CA 1
ATOM 3892 C C . VAL B 1 238 ? 30.192 -15.378 -37.353 1.00 19.85 238 VAL B C 1
ATOM 3893 O O . VAL B 1 238 ? 29.025 -15.727 -37.501 1.00 23.28 238 VAL B O 1
ATOM 3897 N N . LEU B 1 239 ? 30.660 -14.992 -36.175 1.00 23.72 239 LEU B N 1
ATOM 3898 C CA . LEU B 1 239 ? 29.762 -14.763 -35.065 1.00 26.48 239 LEU B CA 1
ATOM 3899 C C . LEU B 1 239 ? 28.654 -13.764 -35.446 1.00 25.21 239 LEU B C 1
ATOM 3900 O O . LEU B 1 239 ? 27.479 -13.977 -35.110 1.00 25.14 239 LEU B O 1
ATOM 3905 N N . LEU B 1 240 ? 29.026 -12.679 -36.127 1.00 32.00 240 LEU B N 1
ATOM 3906 C CA . LEU B 1 240 ? 28.047 -11.625 -36.498 1.00 28.76 240 LEU B CA 1
ATOM 3907 C C . LEU B 1 240 ? 27.080 -12.095 -37.561 1.00 26.64 240 LEU B C 1
ATOM 3908 O O . LEU B 1 240 ? 25.909 -11.703 -37.581 1.00 28.39 240 LEU B O 1
ATOM 3913 N N . HIS B 1 241 ? 27.550 -12.985 -38.421 1.00 25.64 241 HIS B N 1
ATOM 3914 C CA . HIS B 1 241 ? 26.678 -13.610 -39.389 1.00 23.09 241 HIS B CA 1
ATOM 3915 C C . HIS B 1 241 ? 25.620 -14.489 -38.716 1.00 27.17 241 HIS B C 1
ATOM 3916 O O . HIS B 1 241 ? 24.452 -14.459 -39.081 1.00 27.73 241 HIS B O 1
ATOM 3923 N N . ILE B 1 242 ? 26.045 -15.380 -37.831 1.00 25.24 242 ILE B N 1
ATOM 3924 C CA . ILE B 1 242 ? 25.086 -16.148 -37.027 1.00 26.38 242 ILE B CA 1
ATOM 3925 C C . ILE B 1 242 ? 24.106 -15.209 -36.283 1.00 25.89 242 ILE B C 1
ATOM 3926 O O . ILE B 1 242 ? 22.922 -15.489 -36.165 1.00 25.71 242 ILE B O 1
ATOM 3931 N N . ARG B 1 243 ? 24.630 -14.170 -35.645 1.00 28.79 243 ARG B N 1
ATOM 3932 C CA . ARG B 1 243 ? 23.763 -13.228 -34.982 1.00 30.67 243 ARG B CA 1
ATOM 3933 C C . ARG B 1 243 ? 22.678 -12.737 -35.920 1.00 34.19 243 ARG B C 1
ATOM 3934 O O . ARG B 1 243 ? 21.509 -12.639 -35.531 1.00 38.27 243 ARG B O 1
ATOM 3942 N N . ASP B 1 244 ? 23.068 -12.357 -37.133 1.00 34.26 244 ASP B N 1
ATOM 3943 C CA . ASP B 1 244 ? 22.133 -11.701 -38.027 1.00 36.68 244 ASP B CA 1
ATOM 3944 C C . ASP B 1 244 ? 21.202 -12.746 -38.573 1.00 33.90 244 ASP B C 1
ATOM 3945 O O . ASP B 1 244 ? 20.061 -12.456 -38.892 1.00 32.41 244 ASP B O 1
ATOM 3950 N N . ARG B 1 245 ? 21.650 -13.990 -38.625 1.00 36.15 245 ARG B N 1
ATOM 3951 C CA . ARG B 1 245 ? 20.746 -15.026 -39.072 1.00 31.09 245 ARG B CA 1
ATOM 3952 C C . ARG B 1 245 ? 19.705 -15.372 -38.019 1.00 35.09 245 ARG B C 1
ATOM 3953 O O . ARG B 1 245 ? 18.582 -15.737 -38.358 1.00 33.46 245 ARG B O 1
ATOM 3961 N N . LEU B 1 246 ? 20.026 -15.113 -36.755 1.00 38.12 246 LEU B N 1
ATOM 3962 C CA . LEU B 1 246 ? 19.090 -15.397 -35.672 1.00 44.87 246 LEU B CA 1
ATOM 3963 C C . LEU B 1 246 ? 17.982 -14.348 -35.709 1.00 44.42 246 LEU B C 1
ATOM 3964 O O . LEU B 1 246 ? 16.819 -14.672 -35.512 1.00 32.87 246 LEU B O 1
ATOM 3969 N N . THR B 1 247 ? 18.349 -13.087 -35.927 1.00 43.71 247 THR B N 1
ATOM 3970 C CA . THR B 1 247 ? 17.343 -12.035 -35.952 1.00 52.66 247 THR B CA 1
ATOM 3971 C C . THR B 1 247 ? 16.583 -12.020 -37.264 1.00 51.78 247 THR B C 1
ATOM 3972 O O . THR B 1 247 ? 15.731 -11.166 -37.468 1.00 87.94 247 THR B O 1
ATOM 3976 N N . LYS B 1 248 ? 16.785 -13.038 -38.090 1.00 52.42 248 LYS B N 1
ATOM 3977 C CA . LYS B 1 248 ? 15.971 -13.207 -39.276 1.00 53.79 248 LYS B CA 1
ATOM 3978 C C . LYS B 1 248 ? 15.085 -14.449 -39.179 1.00 54.88 248 LYS B C 1
ATOM 3979 O O . LYS B 1 248 ? 13.877 -14.360 -39.401 1.00 48.53 248 LYS B O 1
ATOM 3985 N N . LEU B 1 249 ? 15.641 -15.556 -38.697 1.00 53.24 249 LEU B N 1
ATOM 3986 C CA . LEU B 1 249 ? 14.834 -16.734 -38.343 1.00 45.83 249 LEU B CA 1
ATOM 3987 C C . LEU B 1 249 ? 13.778 -16.419 -37.275 1.00 42.84 249 LEU B C 1
ATOM 3988 O O . LEU B 1 249 ? 12.765 -17.102 -37.188 1.00 50.75 249 LEU B O 1
ATOM 3993 N N . ALA B 1 250 ? 14.052 -15.437 -36.415 1.00 49.78 250 ALA B N 1
ATOM 3994 C CA . ALA B 1 250 ? 13.104 -15.055 -35.357 1.00 44.32 250 ALA B CA 1
ATOM 3995 C C . ALA B 1 250 ? 11.917 -14.286 -35.918 1.00 59.63 250 ALA B C 1
ATOM 3996 O O . ALA B 1 250 ? 10.795 -14.436 -35.438 1.00 74.00 250 ALA B O 1
ATOM 3998 N N . GLU B 1 251 ? 12.196 -13.339 -36.806 1.00 76.75 251 GLU B N 1
ATOM 3999 C CA . GLU B 1 251 ? 11.291 -12.217 -37.012 1.00 93.36 251 GLU B CA 1
ATOM 4000 C C . GLU B 1 251 ? 9.987 -12.680 -37.651 1.00 86.42 251 GLU B C 1
ATOM 4001 O O . GLU B 1 251 ? 9.978 -13.600 -38.473 1.00 67.51 251 GLU B O 1
ATOM 4007 N N . GLY B 1 252 ? 8.891 -12.026 -37.268 1.00 88.35 252 GLY B N 1
ATOM 4008 C CA . GLY B 1 252 ? 7.581 -12.666 -37.212 1.00 83.15 252 GLY B CA 1
ATOM 4009 C C . GLY B 1 252 ? 7.205 -13.000 -35.782 1.00 85.67 252 GLY B C 1
ATOM 4010 O O . GLY B 1 252 ? 6.023 -13.076 -35.443 1.00 79.49 252 GLY B O 1
ATOM 4011 N N . GLY B 1 253 ? 8.217 -13.100 -34.923 1.00 70.77 253 GLY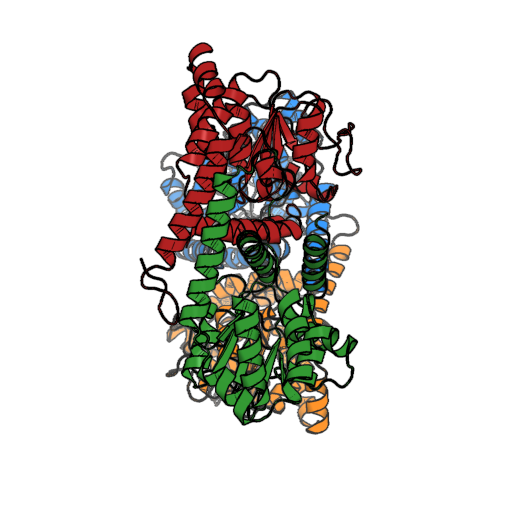 B N 1
ATOM 4012 C CA . GLY B 1 253 ? 8.105 -13.846 -33.673 1.00 64.27 253 GLY B CA 1
ATOM 4013 C C . GLY B 1 253 ? 8.315 -15.337 -33.861 1.00 57.00 253 GLY B C 1
ATOM 4014 O O . GLY B 1 253 ? 8.022 -15.891 -34.917 1.00 53.00 253 GLY B O 1
ATOM 4015 N N . ILE B 1 254 ? 8.727 -16.006 -32.792 1.00 55.41 254 ILE B N 1
ATOM 4016 C CA . ILE B 1 254 ? 9.090 -17.415 -32.857 1.00 53.04 254 ILE B CA 1
ATOM 4017 C C . ILE B 1 254 ? 7.903 -18.300 -32.476 1.00 47.84 254 ILE B C 1
ATOM 4018 O O . ILE B 1 254 ? 7.742 -19.394 -33.009 1.00 44.19 254 ILE B O 1
ATOM 4023 N N . TRP B 1 255 ? 7.242 -17.942 -31.378 1.00 47.76 255 TRP B N 1
ATOM 4024 C CA . TRP B 1 255 ? 6.372 -18.879 -30.685 1.00 51.40 255 TRP B CA 1
ATOM 4025 C C . TRP B 1 255 ? 5.095 -19.096 -31.482 1.00 48.25 255 TRP B C 1
ATOM 4026 O O . TRP B 1 255 ? 4.396 -18.143 -31.804 1.00 47.68 255 TRP B O 1
ATOM 4037 N N . ARG B 1 256 ? 4.732 -20.357 -31.680 1.00 41.72 256 ARG B N 1
ATOM 4038 C CA . ARG B 1 256 ? 3.675 -20.704 -32.614 1.00 54.23 256 ARG B CA 1
ATOM 4039 C C . ARG B 1 256 ? 3.807 -19.856 -33.898 1.00 69.11 256 ARG B C 1
ATOM 4040 O O . ARG B 1 256 ? 3.266 -18.753 -33.974 1.00 62.65 256 ARG B O 1
ATOM 4048 N N . LYS B 1 257 ? 4.587 -20.335 -34.871 1.00 68.29 257 LYS B N 1
ATOM 4049 C CA . LYS B 1 257 ? 5.045 -21.725 -34.894 1.00 84.35 257 LYS B CA 1
ATOM 4050 C C . LYS B 1 257 ? 5.915 -22.103 -36.110 1.00 76.29 257 LYS B C 1
ATOM 4051 O O . LYS B 1 257 ? 6.830 -22.915 -35.980 1.00 70.60 257 LYS B O 1
ATOM 4057 N N . LYS B 1 258 ? 5.519 -21.671 -37.306 1.00 83.93 258 LYS B N 1
ATOM 4058 C CA . LYS B 1 258 ? 6.007 -22.283 -38.557 1.00 79.95 258 LYS B CA 1
ATOM 4059 C C . LYS B 1 258 ? 6.355 -23.756 -38.363 1.00 83.99 258 LYS B C 1
ATOM 4060 O O . LYS B 1 258 ? 7.057 -24.350 -39.182 1.00 83.73 258 LYS B O 1
ATOM 4066 N N . PRO C 1 9 ? 42.427 14.424 -3.313 1.00 84.79 9 PRO C N 1
ATOM 4067 C CA . PRO C 1 9 ? 42.566 13.708 -2.047 1.00 76.81 9 PRO C CA 1
ATOM 4068 C C . PRO C 1 9 ? 43.267 12.366 -2.221 1.00 85.34 9 PRO C C 1
ATOM 4069 O O . PRO C 1 9 ? 44.120 12.003 -1.414 1.00 73.33 9 PRO C O 1
ATOM 4073 N N . ARG C 1 10 ? 42.889 11.640 -3.270 1.00 88.74 10 ARG C N 1
ATOM 4074 C CA . ARG C 1 10 ? 43.478 10.344 -3.601 1.00 71.81 10 ARG C CA 1
ATOM 4075 C C . ARG C 1 10 ? 43.562 10.211 -5.120 1.00 71.23 10 ARG C C 1
ATOM 4076 O O . ARG C 1 10 ? 43.216 9.174 -5.698 1.00 49.45 10 ARG C O 1
ATOM 4084 N N . TYR C 1 11 ? 43.918 11.314 -5.764 1.00 64.32 11 TYR C N 1
ATOM 4085 C CA . TYR C 1 11 ? 43.607 11.522 -7.168 1.00 63.59 11 TYR C CA 1
ATOM 4086 C C . TYR C 1 11 ? 44.340 10.493 -8.023 1.00 63.39 11 TYR C C 1
ATOM 4087 O O . TYR C 1 11 ? 43.757 9.875 -8.928 1.00 47.89 11 TYR C O 1
ATOM 4096 N N . TRP C 1 12 ? 45.619 10.304 -7.720 1.00 50.06 12 TRP C N 1
ATOM 4097 C CA . TRP C 1 12 ? 46.498 9.552 -8.591 1.00 50.12 12 TRP C CA 1
ATOM 4098 C C . TRP C 1 12 ? 46.191 8.059 -8.539 1.00 51.27 12 TRP C C 1
ATOM 4099 O O . TRP C 1 12 ? 46.171 7.399 -9.574 1.00 46.22 12 TRP C O 1
ATOM 4110 N N . SER C 1 13 ? 45.774 7.576 -7.371 1.00 46.67 13 SER C N 1
ATOM 4111 C CA . SER C 1 13 ? 45.273 6.207 -7.246 1.00 38.02 13 SER C CA 1
ATOM 4112 C C . SER C 1 13 ? 44.134 5.950 -8.233 1.00 48.60 13 SER C C 1
ATOM 4113 O O . SER C 1 13 ? 44.171 4.999 -9.013 1.00 35.33 13 SER C O 1
ATOM 4116 N N . LEU C 1 14 ? 43.125 6.810 -8.207 1.00 48.94 14 LEU C N 1
ATOM 4117 C CA . LEU C 1 14 ? 41.941 6.625 -9.049 1.00 54.34 14 LEU C CA 1
ATOM 4118 C C . LEU C 1 14 ? 42.295 6.767 -10.521 1.00 43.37 14 LEU C C 1
ATOM 4119 O O . LEU C 1 14 ? 41.872 5.964 -11.365 1.00 40.90 14 LEU C O 1
ATOM 4124 N N . TYR C 1 15 ? 43.127 7.763 -10.804 1.00 43.19 15 TYR C N 1
ATOM 4125 C CA . TYR C 1 15 ? 43.608 8.024 -12.157 1.00 39.94 15 TYR C CA 1
ATOM 4126 C C . TYR C 1 15 ? 44.161 6.758 -12.799 1.00 42.96 15 TYR C C 1
ATOM 4127 O O . TYR C 1 15 ? 43.805 6.413 -13.936 1.00 42.94 15 TYR C O 1
ATOM 4136 N N . TYR C 1 16 ? 45.025 6.048 -12.078 1.00 37.77 16 TYR C N 1
ATOM 4137 C CA . TYR C 1 16 ? 45.693 4.901 -12.677 1.00 37.72 16 TYR C CA 1
ATOM 4138 C C . TYR C 1 16 ? 44.820 3.650 -12.691 1.00 36.70 16 TYR C C 1
ATOM 4139 O O . TYR C 1 16 ? 44.893 2.860 -13.632 1.00 35.21 16 TYR C O 1
ATOM 4148 N N . ARG C 1 17 ? 43.818 3.625 -11.819 1.00 39.28 17 ARG C N 1
ATOM 4149 C CA . ARG C 1 17 ? 42.719 2.674 -11.962 1.00 49.73 17 ARG C CA 1
ATOM 4150 C C . ARG C 1 17 ? 41.971 2.880 -13.270 1.00 36.05 17 ARG C C 1
ATOM 4151 O O . ARG C 1 17 ? 41.794 1.934 -14.036 1.00 45.51 17 ARG C O 1
ATOM 4159 N N . GLU C 1 18 ? 41.582 4.121 -13.560 1.00 46.54 18 GLU C N 1
ATOM 4160 C CA . GLU C 1 18 ? 41.000 4.447 -14.871 1.00 45.36 18 GLU C CA 1
ATOM 4161 C C . GLU C 1 18 ? 41.898 3.954 -15.983 1.00 52.31 18 GLU C C 1
ATOM 4162 O O . GLU C 1 18 ? 41.456 3.238 -16.880 1.00 49.13 18 GLU C O 1
ATOM 4168 N N . LYS C 1 19 ? 43.165 4.356 -15.929 1.00 52.58 19 LYS C N 1
ATOM 4169 C CA . LYS C 1 19 ? 44.116 3.994 -16.974 1.00 43.97 19 LYS C CA 1
ATOM 4170 C C . LYS C 1 19 ? 44.231 2.482 -17.156 1.00 36.56 19 LYS C C 1
ATOM 4171 O O . LYS C 1 19 ? 44.205 1.977 -18.283 1.00 33.48 19 LYS C O 1
ATOM 4177 N N . ILE C 1 20 ? 44.238 1.728 -16.059 1.00 40.94 20 ILE C N 1
ATOM 4178 C CA . ILE C 1 20 ? 44.349 0.273 -16.201 1.00 32.30 20 ILE C CA 1
ATOM 4179 C C . ILE C 1 20 ? 43.052 -0.339 -16.761 1.00 38.83 20 ILE C C 1
ATOM 4180 O O . ILE C 1 20 ? 43.091 -1.309 -17.519 1.00 37.63 20 ILE C O 1
ATOM 4185 N N . ILE C 1 21 ? 41.922 0.309 -16.485 1.00 39.17 21 ILE C N 1
ATOM 4186 C CA . ILE C 1 21 ? 40.627 -0.134 -17.002 1.00 49.66 21 ILE C CA 1
ATOM 4187 C C . ILE C 1 21 ? 40.510 0.184 -18.497 1.00 49.48 21 ILE C C 1
ATOM 4188 O O . ILE C 1 21 ? 40.290 -0.712 -19.312 1.00 47.05 21 ILE C O 1
ATOM 4193 N N . GLU C 1 22 ? 40.789 1.437 -18.857 1.00 57.41 22 GLU C N 1
ATOM 4194 C CA . GLU C 1 22 ? 40.955 1.820 -20.258 1.00 44.90 22 GLU C CA 1
ATOM 4195 C C . GLU C 1 22 ? 41.854 0.837 -20.979 1.00 45.20 22 GLU C C 1
ATOM 4196 O O . GLU C 1 22 ? 41.598 0.469 -22.119 1.00 56.58 22 GLU C O 1
ATOM 4202 N N . GLY C 1 23 ? 42.917 0.412 -20.314 1.00 50.65 23 GLY C N 1
ATOM 4203 C CA . GLY C 1 23 ? 43.861 -0.526 -20.914 1.00 52.31 23 GLY C CA 1
ATOM 4204 C C . GLY C 1 23 ? 43.220 -1.850 -21.286 1.00 55.72 23 GLY C C 1
ATOM 4205 O O . GLY C 1 23 ? 43.563 -2.455 -22.305 1.00 54.19 23 GLY C O 1
ATOM 4206 N N . MET C 1 24 ? 42.397 -2.373 -20.386 1.00 55.46 24 MET C N 1
ATOM 4207 C CA . MET C 1 24 ? 41.554 -3.516 -20.698 1.00 54.14 24 MET C CA 1
ATOM 4208 C C . MET C 1 24 ? 40.565 -3.175 -21.807 1.00 41.74 24 MET C C 1
ATOM 4209 O O . MET C 1 24 ? 40.433 -3.915 -22.762 1.00 45.94 24 MET C O 1
ATOM 4214 N N . GLU C 1 25 ? 39.974 -1.993 -21.742 1.00 53.83 25 GLU C N 1
ATOM 4215 C CA . GLU C 1 25 ? 39.059 -1.569 -22.788 1.00 62.04 25 GLU C CA 1
ATOM 4216 C C . GLU C 1 25 ? 39.735 -1.542 -24.169 1.00 65.64 25 GLU C C 1
ATOM 4217 O O . GLU C 1 25 ? 39.191 -2.071 -25.134 1.00 59.22 25 GLU C O 1
ATOM 4223 N N . LYS C 1 26 ? 41.004 -1.155 -24.213 1.00 61.36 26 LYS C N 1
ATOM 4224 C CA . LYS C 1 26 ? 41.717 -1.080 -25.484 1.00 52.69 26 LYS C CA 1
ATOM 4225 C C . LYS C 1 26 ? 42.376 -2.411 -25.846 1.00 52.71 26 LYS C C 1
ATOM 4226 O O . LYS C 1 26 ? 43.178 -2.481 -26.779 1.00 54.18 26 LYS C O 1
ATOM 4232 N N . GLY C 1 27 ? 42.057 -3.462 -25.097 1.00 46.61 27 GLY C N 1
ATOM 4233 C CA . GLY C 1 27 ? 42.626 -4.787 -25.366 1.00 39.87 27 GLY C CA 1
ATOM 4234 C C . GLY C 1 27 ? 44.121 -4.898 -25.106 1.00 43.11 27 GLY C C 1
ATOM 4235 O O . GLY C 1 27 ? 44.755 -5.886 -25.470 1.00 40.60 27 GLY C O 1
ATOM 4236 N N . MET C 1 28 ? 44.682 -3.916 -24.414 1.00 47.51 28 MET C N 1
ATOM 4237 C CA . MET C 1 28 ? 46.078 -4.004 -23.990 1.00 54.34 28 MET C CA 1
ATOM 4238 C C . MET C 1 28 ? 46.262 -4.957 -22.813 1.00 43.73 28 MET C C 1
ATOM 4239 O O . MET C 1 28 ? 47.173 -5.778 -22.817 1.00 58.86 28 MET C O 1
ATOM 4244 N N . THR C 1 29 ? 45.374 -4.880 -21.827 1.00 54.24 29 THR C N 1
ATOM 4245 C CA . THR C 1 29 ? 45.602 -5.560 -20.551 1.00 65.71 29 THR C CA 1
ATOM 4246 C C . THR C 1 29 ? 44.504 -6.566 -20.238 1.00 64.34 29 THR C C 1
ATOM 4247 O O . THR C 1 29 ? 43.316 -6.248 -20.299 1.00 62.68 29 THR C O 1
ATOM 4251 N N . ALA C 1 30 ? 44.925 -7.745 -19.794 1.00 62.79 30 ALA C N 1
ATOM 4252 C CA . ALA C 1 30 ? 44.017 -8.849 -19.526 1.00 57.56 30 ALA C CA 1
ATOM 4253 C C . ALA C 1 30 ? 43.267 -8.612 -18.216 1.00 61.01 30 ALA C C 1
ATOM 4254 O O . ALA C 1 30 ? 43.631 -7.722 -17.443 1.00 51.33 30 ALA C O 1
ATOM 4256 N N . LYS C 1 31 ? 42.263 -9.452 -17.951 1.00 58.21 31 LYS C N 1
ATOM 4257 C CA . LYS C 1 31 ? 41.477 -9.373 -16.718 1.00 60.54 31 LYS C CA 1
ATOM 4258 C C . LYS C 1 31 ? 42.375 -9.568 -15.500 1.00 41.37 31 LYS C C 1
ATOM 4259 O O . LYS C 1 31 ? 42.304 -8.806 -14.551 1.00 49.04 31 LYS C O 1
ATOM 4265 N N . ALA C 1 32 ? 43.293 -10.523 -15.606 1.00 39.50 32 ALA C N 1
ATOM 4266 C CA . ALA C 1 32 ? 44.317 -10.758 -14.603 1.00 48.68 32 ALA C CA 1
ATOM 4267 C C . ALA C 1 32 ? 45.129 -9.501 -14.286 1.00 52.38 32 ALA C C 1
ATOM 4268 O O . ALA C 1 32 ? 45.736 -9.399 -13.214 1.00 39.04 32 ALA C O 1
ATOM 4270 N N . GLY C 1 33 ? 45.336 -8.671 -15.299 1.00 50.49 33 GLY C N 1
ATOM 4271 C CA . GLY C 1 33 ? 46.134 -7.469 -15.130 1.00 45.67 33 GLY C CA 1
ATOM 4272 C C . GLY C 1 33 ? 45.470 -6.531 -14.144 1.00 40.13 33 GLY C C 1
ATOM 4273 O O . GLY C 1 33 ? 46.142 -5.931 -13.306 1.00 47.16 33 GLY C O 1
ATOM 4274 N N . LEU C 1 34 ? 44.153 -6.384 -14.271 1.00 37.00 34 LEU C N 1
ATOM 4275 C CA . LEU C 1 34 ? 43.351 -5.595 -13.335 1.00 39.79 34 LEU C CA 1
ATOM 4276 C C . LEU C 1 34 ? 43.514 -6.080 -11.896 1.00 45.56 34 LEU C C 1
ATOM 4277 O O . LEU C 1 34 ? 43.441 -5.296 -10.941 1.00 34.62 34 LEU C O 1
ATOM 4282 N N . ILE C 1 35 ? 43.608 -7.393 -11.738 1.00 44.60 35 ILE C N 1
ATOM 4283 C CA . ILE C 1 35 ? 43.794 -7.976 -10.418 1.00 48.81 35 ILE C CA 1
ATOM 4284 C C . ILE C 1 35 ? 45.228 -7.767 -9.942 1.00 50.00 35 ILE C C 1
ATOM 4285 O O . ILE C 1 35 ? 45.455 -7.424 -8.776 1.00 50.60 35 ILE C O 1
ATOM 4290 N N . ALA C 1 36 ? 46.186 -7.907 -10.856 1.00 41.78 36 ALA C N 1
ATOM 4291 C CA . ALA C 1 36 ? 47.575 -7.711 -10.502 1.00 38.14 36 ALA C CA 1
ATOM 4292 C C . ALA C 1 36 ? 47.762 -6.256 -10.123 1.00 36.36 36 ALA C C 1
ATOM 4293 O O . ALA C 1 36 ? 48.538 -5.936 -9.230 1.00 39.35 36 ALA C O 1
ATOM 4295 N N . HIS C 1 37 ? 47.023 -5.371 -10.778 1.00 35.68 37 HIS C N 1
ATOM 4296 C CA . HIS C 1 37 ? 47.138 -3.959 -10.452 1.00 39.34 37 HIS C CA 1
ATOM 4297 C C . HIS C 1 37 ? 46.691 -3.754 -9.011 1.00 37.95 37 HIS C C 1
ATOM 4298 O O . HIS C 1 37 ? 47.300 -2.991 -8.255 1.00 36.96 37 HIS C O 1
ATOM 4305 N N . GLY C 1 38 ? 45.639 -4.469 -8.618 1.00 45.98 38 GLY C N 1
ATOM 4306 C CA . GLY C 1 38 ? 45.120 -4.357 -7.255 1.00 36.72 38 GLY C CA 1
ATOM 4307 C C . GLY C 1 38 ? 46.109 -4.888 -6.233 1.00 29.27 38 GLY C C 1
ATOM 4308 O O . GLY C 1 38 ? 46.409 -4.213 -5.245 1.00 29.72 38 GLY C O 1
ATOM 4309 N N . ARG C 1 39 ? 46.683 -6.062 -6.505 1.00 30.63 39 ARG C N 1
ATOM 4310 C CA . ARG C 1 39 ? 47.746 -6.583 -5.647 1.00 32.81 39 ARG C CA 1
ATOM 4311 C C . ARG C 1 39 ? 48.805 -5.499 -5.412 1.00 35.59 39 ARG C C 1
ATOM 4312 O O . ARG C 1 39 ? 49.220 -5.255 -4.281 1.00 36.76 39 ARG C O 1
ATOM 4320 N N . GLY C 1 40 ? 49.207 -4.822 -6.485 1.00 36.97 40 GLY C N 1
ATOM 4321 C CA . GLY C 1 40 ? 50.278 -3.843 -6.410 1.00 34.26 40 GLY C CA 1
ATOM 4322 C C . GLY C 1 40 ? 49.918 -2.709 -5.475 1.00 26.64 40 GLY C C 1
ATOM 4323 O O . GLY C 1 40 ? 50.734 -2.279 -4.653 1.00 36.26 40 GLY C O 1
ATOM 4324 N N . GLU C 1 41 ? 48.663 -2.298 -5.545 1.00 28.14 41 GLU C N 1
ATOM 4325 C CA . GLU C 1 41 ? 48.127 -1.204 -4.747 1.00 33.28 41 GLU C CA 1
ATOM 4326 C C . GLU C 1 41 ? 48.181 -1.502 -3.252 1.00 38.07 41 GLU C C 1
ATOM 4327 O O . GLU C 1 41 ? 48.395 -0.608 -2.435 1.00 27.17 41 GLU C O 1
ATOM 4333 N N . ALA C 1 42 ? 47.866 -2.736 -2.891 1.00 36.92 42 ALA C N 1
ATOM 4334 C CA . ALA C 1 42 ? 47.900 -3.152 -1.477 1.00 32.74 42 ALA C CA 1
ATOM 4335 C C . ALA C 1 42 ? 49.299 -2.973 -0.920 1.00 29.07 42 ALA C C 1
ATOM 4336 O O . ALA C 1 42 ? 49.490 -2.383 0.146 1.00 30.58 42 ALA C O 1
ATOM 4338 N N . PHE C 1 43 ? 50.283 -3.459 -1.668 1.00 34.12 43 PHE C N 1
ATOM 4339 C CA . PHE C 1 43 ? 51.681 -3.313 -1.278 1.00 36.41 43 PHE C CA 1
ATOM 4340 C C . PHE C 1 43 ? 52.121 -1.849 -1.308 1.00 26.18 43 PHE C C 1
ATOM 4341 O O . PHE C 1 43 ? 52.906 -1.425 -0.477 1.00 33.38 43 PHE C O 1
ATOM 4349 N N . ASP C 1 44 ? 51.535 -1.044 -2.187 1.00 36.03 44 ASP C N 1
ATOM 4350 C CA . ASP C 1 44 ? 51.863 0.389 -2.207 1.00 32.13 44 ASP C CA 1
ATOM 4351 C C . ASP C 1 44 ? 51.343 1.041 -0.930 1.00 27.15 44 ASP C C 1
ATOM 4352 O O . ASP C 1 44 ? 51.956 1.971 -0.402 1.00 34.04 44 ASP C O 1
ATOM 4357 N N . TYR C 1 45 ? 50.202 0.564 -0.436 1.00 33.05 45 TYR C N 1
ATOM 4358 C CA . TYR C 1 45 ? 49.655 1.046 0.843 1.00 31.95 45 TYR C CA 1
ATOM 4359 C C . TYR C 1 45 ? 50.628 0.787 1.987 1.00 34.77 45 TYR C C 1
ATOM 4360 O O . TYR C 1 45 ? 50.814 1.627 2.866 1.00 31.95 45 TYR C O 1
ATOM 4369 N N . LEU C 1 46 ? 51.236 -0.395 1.986 1.00 30.14 46 LEU C N 1
ATOM 4370 C CA . LEU C 1 46 ? 52.169 -0.763 3.042 1.00 34.34 46 LEU C CA 1
ATOM 4371 C C . LEU C 1 46 ? 53.394 0.122 3.024 1.00 29.10 46 LEU C C 1
ATOM 4372 O O . LEU C 1 46 ? 53.797 0.679 4.054 1.00 45.06 46 LEU C O 1
ATOM 4377 N N . ILE C 1 47 ? 53.910 0.352 1.823 1.00 34.25 47 ILE C N 1
ATOM 4378 C CA . ILE C 1 47 ? 55.063 1.227 1.624 1.00 37.94 47 ILE C CA 1
ATOM 4379 C C . ILE C 1 47 ? 54.749 2.687 1.932 1.00 34.95 47 ILE C C 1
ATOM 4380 O O . ILE C 1 47 ? 55.589 3.409 2.459 1.00 43.29 47 ILE C O 1
ATOM 4385 N N . GLY C 1 48 ? 53.562 3.142 1.564 1.00 35.70 48 GLY C N 1
ATOM 4386 C CA . GLY C 1 48 ? 53.201 4.546 1.796 1.00 31.49 48 GLY C CA 1
ATOM 4387 C C . GLY C 1 48 ? 53.152 5.364 0.511 1.00 31.98 48 GLY C C 1
ATOM 4388 O O . GLY C 1 48 ? 53.182 6.586 0.548 1.00 34.72 48 GLY C O 1
ATOM 4389 N N . GLU C 1 49 ? 53.024 4.683 -0.620 1.00 36.12 49 GLU C N 1
ATOM 4390 C CA . GLU C 1 49 ? 52.712 5.330 -1.880 1.00 33.18 49 GLU C CA 1
ATOM 4391 C C . GLU C 1 49 ? 53.717 6.453 -2.196 1.00 33.46 49 GLU C C 1
ATOM 4392 O O . GLU C 1 49 ? 53.365 7.574 -2.515 1.00 32.89 49 GLU C O 1
ATOM 4398 N N . ARG C 1 50 ? 54.979 6.074 -2.242 1.00 33.80 50 ARG C N 1
ATOM 4399 C CA . ARG C 1 50 ? 56.056 7.019 -2.402 1.00 40.23 50 ARG C CA 1
ATOM 4400 C C . ARG C 1 50 ? 57.338 6.245 -2.656 1.00 35.41 50 ARG C C 1
ATOM 4401 O O . ARG C 1 50 ? 57.424 5.053 -2.336 1.00 32.77 50 ARG C O 1
ATOM 4409 N N . THR C 1 51 ? 58.290 6.908 -3.311 1.00 33.92 51 THR C N 1
ATOM 4410 C CA . THR C 1 51 ? 59.576 6.319 -3.625 1.00 30.90 51 THR C CA 1
ATOM 4411 C C . THR C 1 51 ? 60.466 6.437 -2.411 1.00 34.80 51 THR C C 1
ATOM 4412 O O . THR C 1 51 ? 60.804 7.544 -1.973 1.00 25.36 51 THR C O 1
ATOM 4416 N N . ILE C 1 52 ? 60.726 5.295 -1.778 1.00 26.28 52 ILE C N 1
ATOM 4417 C CA . ILE C 1 52 ? 61.538 5.277 -0.567 1.00 28.72 52 ILE C CA 1
ATOM 4418 C C . ILE C 1 52 ? 63.018 5.122 -0.923 1.00 27.23 52 ILE C C 1
ATOM 4419 O O . ILE C 1 52 ? 63.354 4.783 -2.055 1.00 32.52 52 ILE C O 1
ATOM 4424 N N . GLU C 1 53 ? 63.904 5.360 0.042 1.00 23.54 53 GLU C N 1
ATOM 4425 C CA . GLU C 1 53 ? 65.320 5.420 -0.254 1.00 26.24 53 GLU C CA 1
ATOM 4426 C C . GLU C 1 53 ? 65.839 4.086 -0.815 1.00 22.37 53 GLU C C 1
ATOM 4427 O O . GLU C 1 53 ? 66.608 4.076 -1.754 1.00 20.44 53 GLU C O 1
ATOM 4433 N N . PRO C 1 54 ? 65.326 2.953 -0.310 1.00 23.68 54 PRO C N 1
ATOM 4434 C CA . PRO C 1 54 ? 65.922 1.768 -0.889 1.00 22.89 54 PRO C CA 1
ATOM 4435 C C . PRO C 1 54 ? 65.541 1.594 -2.341 1.00 21.33 54 PRO C C 1
ATOM 4436 O O . PRO C 1 54 ? 66.259 0.933 -3.085 1.00 25.09 54 PRO C O 1
ATOM 4440 N N . ALA C 1 55 ? 64.370 2.104 -2.727 1.00 21.48 55 ALA C N 1
ATOM 4441 C CA . ALA C 1 55 ? 63.991 2.134 -4.131 1.00 27.68 55 ALA C CA 1
ATOM 4442 C C . ALA C 1 55 ? 64.894 3.083 -4.948 1.00 28.16 55 ALA C C 1
ATOM 4443 O O . ALA C 1 55 ? 65.290 2.780 -6.084 1.00 24.72 55 ALA C O 1
ATOM 4445 N N . GLU C 1 56 ? 65.165 4.266 -4.401 1.00 22.10 56 GLU C N 1
ATOM 4446 C CA . GLU C 1 56 ? 65.985 5.232 -5.137 1.00 23.73 56 GLU C CA 1
ATOM 4447 C C . GLU C 1 56 ? 67.364 4.631 -5.319 1.00 16.95 56 GLU C C 1
ATOM 4448 O O . GLU C 1 56 ? 67.976 4.718 -6.385 1.00 22.51 56 GLU C O 1
ATOM 4454 N N . ARG C 1 57 ? 67.828 3.957 -4.279 1.00 24.02 57 ARG C N 1
ATOM 4455 C CA . ARG C 1 57 ? 69.129 3.321 -4.286 1.00 22.69 57 ARG C CA 1
ATOM 4456 C C . ARG C 1 57 ? 69.215 2.294 -5.410 1.00 24.24 57 ARG C C 1
ATOM 4457 O O . ARG C 1 57 ? 70.186 2.244 -6.169 1.00 25.47 57 ARG C O 1
ATOM 4465 N N . ALA C 1 58 ? 68.142 1.539 -5.582 1.00 25.56 58 ALA C N 1
ATOM 4466 C CA . ALA C 1 58 ? 68.128 0.469 -6.569 1.00 24.74 58 ALA C CA 1
ATOM 4467 C C . ALA C 1 58 ? 68.037 1.046 -7.976 1.00 24.08 58 ALA C C 1
ATOM 4468 O O . ALA C 1 58 ? 68.599 0.508 -8.917 1.00 24.73 58 ALA C O 1
ATOM 4470 N N . MET C 1 59 ? 67.301 2.136 -8.133 1.00 25.28 59 MET C N 1
ATOM 4471 C CA . MET C 1 59 ? 67.180 2.749 -9.434 1.00 28.03 59 MET C CA 1
ATOM 4472 C C . MET C 1 59 ? 68.512 3.328 -9.909 1.00 21.44 59 MET C C 1
ATOM 4473 O O . MET C 1 59 ? 68.939 3.053 -11.029 1.00 26.09 59 MET C O 1
ATOM 4478 N N . ARG C 1 60 ? 69.278 3.886 -8.983 1.00 26.61 60 ARG C N 1
ATOM 4479 C CA . ARG C 1 60 ? 70.582 4.416 -9.336 1.00 23.58 60 ARG C CA 1
ATOM 4480 C C . ARG C 1 60 ? 71.517 3.325 -9.788 1.00 20.24 60 ARG C C 1
ATOM 4481 O O . ARG C 1 60 ? 72.211 3.491 -10.782 1.00 21.54 60 ARG C O 1
ATOM 4489 N N . ALA C 1 61 ? 71.463 2.173 -9.123 1.00 25.06 61 ALA C N 1
ATOM 4490 C CA . ALA C 1 61 ? 72.299 1.030 -9.502 1.00 19.86 61 ALA C CA 1
ATOM 4491 C C . ALA C 1 61 ? 71.858 0.470 -10.840 1.00 22.55 61 ALA C C 1
ATOM 4492 O O . ALA C 1 61 ? 72.676 0.212 -11.708 1.00 32.37 61 ALA C O 1
ATOM 4494 N N . ALA C 1 62 ? 70.550 0.309 -10.999 1.00 24.96 62 ALA C N 1
ATOM 4495 C CA . ALA C 1 62 ? 69.940 -0.108 -12.255 1.00 29.65 62 ALA C CA 1
ATOM 4496 C C . ALA C 1 62 ? 70.318 0.789 -13.437 1.00 26.35 62 ALA C C 1
ATOM 4497 O O . ALA C 1 62 ? 70.644 0.299 -14.507 1.00 25.14 62 ALA C O 1
ATOM 4499 N N . VAL C 1 63 ? 70.237 2.104 -13.261 1.00 28.01 63 VAL C N 1
ATOM 4500 C CA . VAL C 1 63 ? 70.555 2.998 -14.362 1.00 31.23 63 VAL C CA 1
ATOM 4501 C C . VAL C 1 63 ? 72.041 2.901 -14.715 1.00 20.97 63 VAL C C 1
ATOM 4502 O O . VAL C 1 63 ? 72.410 2.835 -15.895 1.00 25.91 63 VAL C O 1
ATOM 4506 N N . ALA C 1 64 ? 72.899 2.858 -13.700 1.00 26.31 64 ALA C N 1
ATOM 4507 C CA . ALA C 1 64 ? 74.316 2.688 -13.930 1.00 24.43 64 ALA C CA 1
ATOM 4508 C C . ALA C 1 64 ? 74.520 1.415 -14.760 1.00 31.06 64 ALA C C 1
ATOM 4509 O O . ALA C 1 64 ? 75.349 1.369 -15.672 1.00 25.33 64 ALA C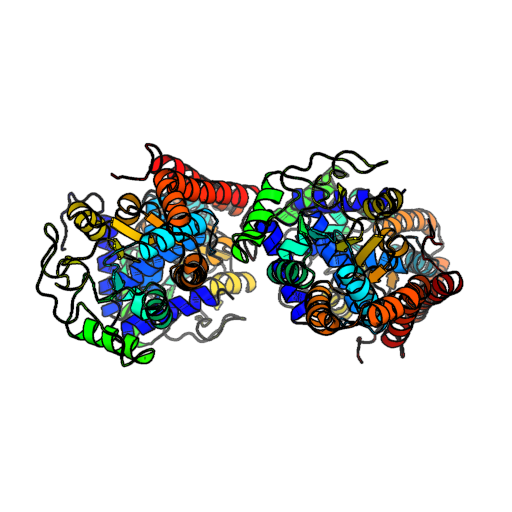 O 1
ATOM 4511 N N . LYS C 1 65 ? 73.825 0.350 -14.378 1.00 29.05 65 LYS C N 1
ATOM 4512 C CA . LYS C 1 65 ? 74.069 -0.944 -15.007 1.00 23.34 65 LYS C CA 1
ATOM 4513 C C . LYS C 1 65 ? 73.562 -0.893 -16.434 1.00 20.81 65 LYS C C 1
ATOM 4514 O O . LYS C 1 65 ? 74.250 -1.289 -17.369 1.00 29.18 65 LYS C O 1
ATOM 4520 N N . LEU C 1 66 ? 72.435 -0.236 -16.622 1.00 27.86 66 LEU C N 1
ATOM 4521 C CA . LEU C 1 66 ? 71.890 -0.111 -17.959 1.00 26.00 66 LEU C CA 1
ATOM 4522 C C . LEU C 1 66 ? 72.739 0.794 -18.861 1.00 40.24 66 LEU C C 1
ATOM 4523 O O . LEU C 1 66 ? 72.926 0.486 -20.038 1.00 28.81 66 LEU C O 1
ATOM 4528 N N . LEU C 1 67 ? 73.360 1.823 -18.287 1.00 30.49 67 LEU C N 1
ATOM 4529 C CA . LEU C 1 67 ? 74.220 2.708 -19.075 1.00 33.06 67 LEU C CA 1
ATOM 4530 C C . LEU C 1 67 ? 75.467 1.983 -19.571 1.00 26.05 67 LEU C C 1
ATOM 4531 O O . LEU C 1 67 ? 76.105 2.416 -20.522 1.00 32.63 67 LEU C O 1
ATOM 4536 N N . LEU C 1 68 ? 75.954 1.050 -18.776 1.00 29.40 68 LEU C N 1
ATOM 4537 C CA . LEU C 1 68 ? 77.166 0.334 -19.134 1.00 30.45 68 LEU C CA 1
ATOM 4538 C C . LEU C 1 68 ? 76.878 -0.995 -19.848 1.00 33.44 68 LEU C C 1
ATOM 4539 O O . LEU C 1 68 ? 77.801 -1.684 -20.239 1.00 36.91 68 LEU C O 1
ATOM 4544 N N . ALA C 1 69 ? 75.618 -1.242 -20.181 1.00 37.62 69 ALA C N 1
ATOM 4545 C CA . ALA C 1 69 ? 75.239 -2.507 -20.810 1.00 37.60 69 ALA C CA 1
ATOM 4546 C C . ALA C 1 69 ? 75.619 -2.518 -22.286 1.00 36.83 69 ALA C C 1
ATOM 4547 O O . ALA C 1 69 ? 75.346 -1.558 -23.006 1.00 37.82 69 ALA C O 1
ATOM 4549 N N . GLU C 1 70 ? 76.012 -3.698 -22.763 1.00 38.62 70 GLU C N 1
ATOM 4550 C CA . GLU C 1 70 ? 76.309 -3.926 -24.183 1.00 42.34 70 GLU C CA 1
ATOM 4551 C C . GLU C 1 70 ? 75.021 -3.929 -24.999 1.00 38.10 70 GLU C C 1
ATOM 4552 O O . GLU C 1 70 ? 74.901 -3.227 -25.997 1.00 38.90 70 GLU C O 1
ATOM 4558 N N . ASN C 1 71 ? 74.009 -4.614 -24.480 1.00 44.55 71 ASN C N 1
ATOM 4559 C CA . ASN C 1 71 ? 72.726 -4.723 -25.157 1.00 43.47 71 ASN C CA 1
ATOM 4560 C C . ASN C 1 71 ? 71.561 -4.704 -24.170 1.00 42.01 71 ASN C C 1
ATOM 4561 O O . ASN C 1 71 ? 70.954 -5.743 -23.901 1.00 31.31 71 ASN C O 1
ATOM 4566 N N . PRO C 1 72 ? 71.166 -3.505 -23.729 1.00 42.06 72 PRO C N 1
ATOM 4567 C CA . PRO C 1 72 ? 70.060 -3.341 -22.792 1.00 40.12 72 PRO C CA 1
ATOM 4568 C C . PRO C 1 72 ? 68.707 -3.438 -23.469 1.00 39.69 72 PRO C C 1
ATOM 4569 O O . PRO C 1 72 ? 68.468 -2.761 -24.469 1.00 37.32 72 PRO C O 1
ATOM 4573 N N . VAL C 1 73 ? 67.772 -4.130 -22.823 1.00 36.70 73 VAL C N 1
ATOM 4574 C CA . VAL C 1 73 ? 66.389 -4.125 -23.272 1.00 40.66 73 VAL C CA 1
ATOM 4575 C C . VAL C 1 73 ? 65.434 -3.834 -22.123 1.00 37.23 73 VAL C C 1
ATOM 4576 O O . VAL C 1 73 ? 65.627 -4.297 -20.979 1.00 31.16 73 VAL C O 1
ATOM 4580 N N . VAL C 1 74 ? 64.447 -3.000 -22.422 1.00 35.88 74 VAL C N 1
ATOM 4581 C CA . VAL C 1 74 ? 63.344 -2.749 -21.511 1.00 43.43 74 VAL C CA 1
ATOM 4582 C C . VAL C 1 74 ? 62.079 -3.385 -22.055 1.00 42.31 74 VAL C C 1
ATOM 4583 O O . VAL C 1 74 ? 61.733 -3.172 -23.208 1.00 35.88 74 VAL C O 1
ATOM 4587 N N . SER C 1 75 ? 61.546 -4.334 -21.288 1.00 38.22 75 SER C N 1
ATOM 4588 C CA . SER C 1 75 ? 60.417 -5.153 -21.709 1.00 38.43 75 SER C CA 1
ATOM 4589 C C . SER C 1 75 ? 59.108 -4.453 -21.403 1.00 35.72 75 SER C C 1
ATOM 4590 O O . SER C 1 75 ? 59.002 -3.692 -20.439 1.00 42.62 75 SER C O 1
ATOM 4593 N N . VAL C 1 76 ? 58.122 -4.651 -22.271 1.00 39.85 76 VAL C N 1
ATOM 4594 C CA . VAL C 1 76 ? 56.838 -3.997 -22.098 1.00 42.30 76 VAL C CA 1
ATOM 4595 C C . VAL C 1 76 ? 55.749 -5.050 -22.117 1.00 47.51 76 VAL C C 1
ATOM 4596 O O . VAL C 1 76 ? 55.681 -5.859 -23.043 1.00 46.28 76 VAL C O 1
ATOM 4600 N N . ASN C 1 77 ? 54.902 -5.028 -21.093 1.00 45.04 77 ASN C N 1
ATOM 4601 C CA . ASN C 1 77 ? 53.671 -5.801 -21.099 1.00 45.25 77 ASN C CA 1
ATOM 4602 C C . ASN C 1 77 ? 52.449 -4.910 -21.067 1.00 45.04 77 ASN C C 1
ATOM 4603 O O . ASN C 1 77 ? 52.563 -3.684 -21.107 1.00 44.68 77 ASN C O 1
ATOM 4608 N N . GLY C 1 78 ? 51.280 -5.538 -20.983 1.00 38.52 78 GLY C N 1
ATOM 4609 C CA . GLY C 1 78 ? 50.020 -4.828 -21.058 1.00 42.04 78 GLY C CA 1
ATOM 4610 C C . GLY C 1 78 ? 49.824 -3.812 -19.960 1.00 45.09 78 GLY C C 1
ATOM 4611 O O . GLY C 1 78 ? 49.194 -2.777 -20.181 1.00 42.43 78 GLY C O 1
ATOM 4612 N N . ASN C 1 79 ? 50.290 -4.119 -18.751 1.00 43.26 79 ASN C N 1
ATOM 4613 C CA . ASN C 1 79 ? 50.067 -3.201 -17.629 1.00 48.53 79 ASN C CA 1
ATOM 4614 C C . ASN C 1 79 ? 50.948 -1.951 -17.753 1.00 35.97 79 ASN C C 1
ATOM 4615 O O . ASN C 1 79 ? 50.478 -0.831 -17.565 1.00 40.59 79 ASN C O 1
ATOM 4620 N N . VAL C 1 80 ? 52.171 -2.149 -18.225 1.00 39.07 80 VAL C N 1
ATOM 4621 C CA . VAL C 1 80 ? 53.077 -1.044 -18.511 1.00 48.71 80 VAL C CA 1
ATOM 4622 C C . VAL C 1 80 ? 52.511 -0.107 -19.586 1.00 55.55 80 VAL C C 1
ATOM 4623 O O . VAL C 1 80 ? 52.417 1.103 -19.383 1.00 45.53 80 VAL C O 1
ATOM 4627 N N . ALA C 1 81 ? 52.006 -0.689 -20.667 1.00 49.18 81 ALA C N 1
ATOM 4628 C CA . ALA C 1 81 ? 51.486 0.101 -21.778 1.00 52.37 81 ALA C CA 1
ATOM 4629 C C . ALA C 1 81 ? 50.228 0.879 -21.393 1.00 52.53 81 ALA C C 1
ATOM 4630 O O . ALA C 1 81 ? 49.992 1.984 -21.891 1.00 45.60 81 ALA C O 1
ATOM 4632 N N . ALA C 1 82 ? 49.450 0.340 -20.460 1.00 46.22 82 ALA C N 1
ATOM 4633 C CA . ALA C 1 82 ? 48.252 1.042 -20.002 1.00 39.06 82 ALA C CA 1
ATOM 4634 C C . ALA C 1 82 ? 48.607 2.248 -19.127 1.00 44.53 82 ALA C C 1
ATOM 4635 O O . ALA C 1 82 ? 47.837 3.212 -19.025 1.00 35.03 82 ALA C O 1
ATOM 4637 N N . LEU C 1 83 ? 49.729 2.142 -18.426 1.00 40.44 83 LEU C N 1
ATOM 4638 C CA . LEU C 1 83 ? 50.038 3.045 -17.333 1.00 42.49 83 LEU C CA 1
ATOM 4639 C C . LEU C 1 83 ? 51.076 4.083 -17.748 1.00 42.68 83 LEU C C 1
ATOM 4640 O O . LEU C 1 83 ? 50.962 5.256 -17.377 1.00 40.02 83 LEU C O 1
ATOM 4645 N N . VAL C 1 84 ? 52.155 3.615 -18.375 1.00 37.42 84 VAL C N 1
ATOM 4646 C CA . VAL C 1 84 ? 53.333 4.454 -18.623 1.00 39.19 84 VAL C CA 1
ATOM 4647 C C . VAL C 1 84 ? 53.905 4.329 -20.035 1.00 35.05 84 VAL C C 1
ATOM 4648 O O . VAL C 1 84 ? 55.124 4.228 -20.220 1.00 38.52 84 VAL C O 1
ATOM 4652 N N . PRO C 1 85 ? 53.032 4.358 -21.042 1.00 38.43 85 PRO C N 1
ATOM 4653 C CA . PRO C 1 85 ? 53.531 4.170 -22.399 1.00 44.86 85 PRO C CA 1
ATOM 4654 C C . PRO C 1 85 ? 54.572 5.240 -22.819 1.00 44.28 85 PRO C C 1
ATOM 4655 O O . PRO C 1 85 ? 55.673 4.895 -23.262 1.00 38.13 85 PRO C O 1
ATOM 4659 N N . LYS C 1 86 ? 54.286 6.507 -22.523 1.00 40.47 86 LYS C N 1
ATOM 4660 C CA . LYS C 1 86 ? 55.226 7.601 -22.778 1.00 41.63 86 LYS C CA 1
ATOM 4661 C C . LYS C 1 86 ? 56.555 7.370 -22.069 1.00 36.57 86 LYS C C 1
ATOM 4662 O O . LYS C 1 86 ? 57.644 7.404 -22.677 1.00 36.90 86 LYS C O 1
ATOM 4668 N N . GLU C 1 87 ? 56.469 7.065 -20.785 1.00 40.81 87 GLU C N 1
ATOM 4669 C CA . GLU C 1 87 ? 57.641 7.135 -19.937 1.00 35.99 87 GLU C CA 1
ATOM 4670 C C . GLU C 1 87 ? 58.508 5.921 -20.200 1.00 31.76 87 GLU C C 1
ATOM 4671 O O . GLU C 1 87 ? 59.733 6.019 -20.228 1.00 36.50 87 GLU C O 1
ATOM 4677 N N . THR C 1 88 ? 57.881 4.843 -20.651 1.00 35.02 88 THR C N 1
ATOM 4678 C CA . THR C 1 88 ? 58.645 3.685 -21.071 1.00 30.84 88 THR C CA 1
ATOM 4679 C C . THR C 1 88 ? 59.537 3.998 -22.291 1.00 30.00 88 THR C C 1
ATOM 4680 O O . THR C 1 88 ? 60.697 3.570 -22.363 1.00 33.82 88 THR C O 1
ATOM 4684 N N . ILE C 1 89 ? 59.022 4.792 -23.218 1.00 45.33 89 ILE C N 1
ATOM 4685 C CA . ILE C 1 89 ? 59.768 5.129 -24.432 1.00 47.80 89 ILE C CA 1
ATOM 4686 C C . ILE C 1 89 ? 60.903 6.107 -24.116 1.00 35.47 89 ILE C C 1
ATOM 4687 O O . ILE C 1 89 ? 62.069 5.848 -24.432 1.00 39.03 89 ILE C O 1
ATOM 4692 N N . GLU C 1 90 ? 60.567 7.177 -23.409 1.00 38.62 90 GLU C N 1
ATOM 4693 C CA . GLU C 1 90 ? 61.573 8.102 -22.901 1.00 41.69 90 GLU C CA 1
ATOM 4694 C C . GLU C 1 90 ? 62.685 7.396 -22.111 1.00 36.50 90 GLU C C 1
ATOM 4695 O O . GLU C 1 90 ? 63.868 7.662 -22.323 1.00 38.43 90 GLU C O 1
ATOM 4701 N N . LEU C 1 91 ? 62.316 6.487 -21.216 1.00 35.79 91 LEU C N 1
ATOM 4702 C CA . LEU C 1 91 ? 63.330 5.702 -20.512 1.00 37.34 91 LEU C CA 1
ATOM 4703 C C . LEU C 1 91 ? 64.241 4.940 -21.482 1.00 31.48 91 LEU C C 1
ATOM 4704 O O . LEU C 1 91 ? 65.457 4.922 -21.302 1.00 37.08 91 LEU C O 1
ATOM 4709 N N . ALA C 1 92 ? 63.656 4.205 -22.425 1.00 32.11 92 ALA C N 1
ATOM 4710 C CA . ALA C 1 92 ? 64.446 3.406 -23.371 1.00 35.29 92 ALA C CA 1
ATOM 4711 C C . ALA C 1 92 ? 65.400 4.302 -24.185 1.00 36.69 92 ALA C C 1
ATOM 4712 O O . ALA C 1 92 ? 66.550 3.937 -24.432 1.00 33.46 92 ALA C O 1
ATOM 4714 N N . ARG C 1 93 ? 64.900 5.458 -24.616 1.00 40.18 93 ARG C N 1
ATOM 4715 C CA . ARG C 1 93 ? 65.711 6.431 -25.352 1.00 41.79 93 ARG C CA 1
ATOM 4716 C C . ARG C 1 93 ? 66.862 6.960 -24.500 1.00 43.98 93 ARG C C 1
ATOM 4717 O O . ARG C 1 93 ? 68.040 6.888 -24.887 1.00 34.43 93 ARG C O 1
ATOM 4725 N N . ALA C 1 94 ? 66.532 7.361 -23.281 1.00 38.50 94 ALA C N 1
ATOM 4726 C CA . ALA C 1 94 ? 67.533 7.938 -22.393 1.00 35.68 94 ALA C CA 1
ATOM 4727 C C . ALA C 1 94 ? 68.618 6.920 -22.079 1.00 38.14 94 ALA C C 1
ATOM 4728 O O . ALA C 1 94 ? 69.775 7.277 -21.887 1.00 36.90 94 ALA C O 1
ATOM 4730 N N . LEU C 1 95 ? 68.252 5.641 -22.061 1.00 38.36 95 LEU C N 1
ATOM 4731 C CA . LEU C 1 95 ? 69.224 4.583 -21.850 1.00 38.90 95 LEU C CA 1
ATOM 4732 C C . LEU C 1 95 ? 69.835 4.123 -23.159 1.00 35.96 95 LEU C C 1
ATOM 4733 O O . LEU C 1 95 ? 70.639 3.194 -23.187 1.00 32.89 95 LEU C O 1
ATOM 4738 N N . ASN C 1 96 ? 69.279 4.595 -24.262 1.00 32.51 96 ASN C N 1
ATOM 4739 C CA . ASN C 1 96 ? 69.652 4.030 -25.533 1.00 38.07 96 ASN C CA 1
ATOM 4740 C C . ASN C 1 96 ? 69.428 2.502 -25.543 1.00 38.08 96 ASN C C 1
ATOM 4741 O O . ASN C 1 96 ? 70.328 1.736 -25.882 1.00 44.25 96 ASN C O 1
ATOM 4746 N N . ALA C 1 97 ? 68.235 2.066 -25.149 1.00 45.08 97 ALA C N 1
ATOM 4747 C CA . ALA C 1 97 ? 67.940 0.633 -25.072 1.00 40.79 97 ALA C CA 1
ATOM 4748 C C . ALA C 1 97 ? 66.785 0.272 -25.996 1.00 39.20 97 ALA C C 1
ATOM 4749 O O . ALA C 1 97 ? 65.948 1.114 -26.310 1.00 32.29 97 ALA C O 1
ATOM 4751 N N . LYS C 1 98 ? 66.689 -1.007 -26.355 1.00 44.11 98 LYS C N 1
ATOM 4752 C CA . LYS C 1 98 ? 65.582 -1.484 -27.194 1.00 42.10 98 LYS C CA 1
ATOM 4753 C C . LYS C 1 98 ? 64.333 -1.806 -26.376 1.00 34.92 98 LYS C C 1
ATOM 4754 O O . LYS C 1 98 ? 64.421 -2.150 -25.199 1.00 42.30 98 LYS C O 1
ATOM 4760 N N . LEU C 1 99 ? 63.176 -1.555 -26.977 1.00 36.53 99 LEU C N 1
ATOM 4761 C CA . LEU C 1 99 ? 61.893 -1.908 -26.403 1.00 39.23 99 LEU C CA 1
ATOM 4762 C C . LEU C 1 99 ? 61.495 -3.271 -26.963 1.00 51.01 99 LEU C C 1
ATOM 4763 O O . LEU C 1 99 ? 61.461 -3.452 -28.182 1.00 52.61 99 LEU C O 1
ATOM 4768 N N . GLU C 1 100 ? 61.092 -4.195 -26.096 1.00 44.77 100 GLU C N 1
ATOM 4769 C CA . GLU C 1 100 ? 60.527 -5.461 -26.570 1.00 40.00 100 GLU C CA 1
ATOM 4770 C C . GLU C 1 100 ? 59.231 -5.820 -25.860 1.00 46.46 100 GLU C C 1
ATOM 4771 O O . GLU C 1 100 ? 59.191 -5.926 -24.639 1.00 46.11 100 GLU C O 1
ATOM 4777 N N . ILE C 1 101 ? 58.156 -5.949 -26.628 1.00 48.52 101 ILE C N 1
ATOM 4778 C CA . ILE C 1 101 ? 56.893 -6.391 -26.080 1.00 47.56 101 ILE C CA 1
ATOM 4779 C C . ILE C 1 101 ? 56.985 -7.870 -25.720 1.00 56.74 101 ILE C C 1
ATOM 4780 O O . ILE C 1 101 ? 57.557 -8.666 -26.464 1.00 43.91 101 ILE C O 1
ATOM 4785 N N . ASN C 1 102 ? 56.563 -8.191 -24.502 1.00 48.49 102 ASN C N 1
ATOM 4786 C CA . ASN C 1 102 ? 56.797 -9.509 -23.933 1.00 58.10 102 ASN C CA 1
ATOM 4787 C C . ASN C 1 102 ? 55.686 -9.856 -22.958 1.00 62.82 102 ASN C C 1
ATOM 4788 O O . ASN C 1 102 ? 55.426 -9.094 -22.029 1.00 59.12 102 ASN C O 1
ATOM 4793 N N . LEU C 1 103 ? 54.920 -10.897 -23.272 1.00 63.19 103 LEU C N 1
ATOM 4794 C CA . LEU C 1 103 ? 53.675 -11.168 -22.553 1.00 61.18 103 LEU C CA 1
ATOM 4795 C C . LEU C 1 103 ? 53.505 -12.649 -22.225 1.00 74.57 103 LEU C C 1
ATOM 4796 O O . LEU C 1 103 ? 54.341 -13.486 -22.587 1.00 74.39 103 LEU C O 1
ATOM 4801 N N . PHE C 1 104 ? 52.393 -12.961 -21.562 1.00 87.93 104 PHE C N 1
ATOM 4802 C CA . PHE C 1 104 ? 52.000 -14.342 -21.294 1.00 93.03 104 PHE C CA 1
ATOM 4803 C C . PHE C 1 104 ? 50.618 -14.613 -21.873 1.00 77.73 104 PHE C C 1
ATOM 4804 O O . PHE C 1 104 ? 50.374 -15.664 -22.450 1.00 89.13 104 PHE C O 1
ATOM 4812 N N . TYR C 1 105 ? 49.725 -13.638 -21.755 1.00 95.15 105 TYR C N 1
ATOM 4813 C CA . TYR C 1 105 ? 48.523 -13.614 -22.578 1.00 91.61 105 TYR C CA 1
ATOM 4814 C C . TYR C 1 105 ? 48.852 -13.086 -23.967 1.00 81.68 105 TYR C C 1
ATOM 4815 O O . TYR C 1 105 ? 48.392 -12.011 -24.354 1.00 89.44 105 TYR C O 1
ATOM 4824 N N . ARG C 1 106 ? 49.684 -13.825 -24.695 1.00 72.15 106 ARG C N 1
ATOM 4825 C CA . ARG C 1 106 ? 50.232 -13.343 -25.962 1.00 82.49 106 ARG C CA 1
ATOM 4826 C C . ARG C 1 106 ? 49.230 -13.536 -27.095 1.00 66.91 106 ARG C C 1
ATOM 4827 O O . ARG C 1 106 ? 49.017 -14.651 -27.553 1.00 59.07 106 ARG C O 1
ATOM 4835 N N . THR C 1 107 ? 48.683 -12.439 -27.599 1.00 72.16 107 THR C N 1
ATOM 4836 C CA . THR C 1 107 ? 47.728 -12.511 -28.692 1.00 71.29 107 THR C CA 1
ATOM 4837 C C . THR C 1 107 ? 47.928 -11.373 -29.687 1.00 85.23 107 THR C C 1
ATOM 4838 O O . THR C 1 107 ? 48.002 -10.194 -29.308 1.00 58.30 107 THR C O 1
ATOM 4842 N N . GLU C 1 108 ? 48.020 -11.741 -30.963 1.00 76.15 108 GLU C N 1
ATOM 4843 C CA . GLU C 1 108 ? 48.388 -10.797 -32.012 1.00 79.85 108 GLU C CA 1
ATOM 4844 C C . GLU C 1 108 ? 47.592 -9.508 -31.854 1.00 55.95 108 GLU C C 1
ATOM 4845 O O . GLU C 1 108 ? 48.140 -8.417 -31.954 1.00 62.70 108 GLU C O 1
ATOM 4851 N N . ASP C 1 109 ? 46.342 -9.648 -31.425 1.00 51.65 109 ASP C N 1
ATOM 4852 C CA . ASP C 1 109 ? 45.485 -8.501 -31.134 1.00 52.91 109 ASP C CA 1
ATOM 4853 C C . ASP C 1 109 ? 45.987 -7.692 -29.927 1.00 56.81 109 ASP C C 1
ATOM 4854 O O . ASP C 1 109 ? 45.870 -6.464 -29.896 1.00 52.93 109 ASP C O 1
ATOM 4859 N N . ARG C 1 110 ? 46.429 -8.401 -28.893 1.00 55.22 110 ARG C N 1
ATOM 4860 C CA . ARG C 1 110 ? 47.060 -7.782 -27.730 1.00 58.72 110 ARG C CA 1
ATOM 4861 C C . ARG C 1 110 ? 48.383 -7.103 -28.112 1.00 48.61 110 ARG C C 1
ATOM 4862 O O . ARG C 1 110 ? 48.597 -5.928 -27.807 1.00 53.42 110 ARG C O 1
ATOM 4870 N N . VAL C 1 111 ? 49.257 -7.830 -28.801 1.00 39.40 111 VAL C N 1
ATOM 4871 C CA . VAL C 1 111 ? 50.517 -7.252 -29.267 1.00 44.51 111 VAL C CA 1
ATOM 4872 C C . VAL C 1 111 ? 50.261 -6.010 -30.129 1.00 53.65 111 VAL C C 1
ATOM 4873 O O . VAL C 1 111 ? 50.918 -4.982 -29.962 1.00 56.57 111 VAL C O 1
ATOM 4877 N N . LYS C 1 112 ? 49.155 -6.045 -30.865 1.00 53.42 112 LYS C N 1
ATOM 4878 C CA . LYS C 1 112 ? 48.778 -4.972 -31.772 1.00 53.98 112 LYS C CA 1
ATOM 4879 C C . LYS C 1 112 ? 48.315 -3.727 -31.012 1.00 51.42 112 LYS C C 1
ATOM 4880 O O . LYS C 1 112 ? 48.705 -2.610 -31.344 1.00 53.87 112 LYS C O 1
ATOM 4886 N N . ALA C 1 113 ? 47.546 -3.926 -29.949 1.00 42.70 113 ALA C N 1
ATOM 4887 C CA . ALA C 1 113 ? 47.031 -2.810 -29.162 1.00 50.43 113 ALA C CA 1
ATOM 4888 C C . ALA C 1 113 ? 48.163 -2.105 -28.412 1.00 42.35 113 ALA C C 1
ATOM 4889 O O . ALA C 1 113 ? 48.148 -0.880 -28.246 1.00 46.22 113 ALA C O 1
ATOM 4891 N N . ILE C 1 114 ? 49.169 -2.882 -28.025 1.00 50.24 114 ILE C N 1
ATOM 4892 C CA . ILE C 1 114 ? 50.305 -2.379 -27.246 1.00 43.98 114 ILE C CA 1
ATOM 4893 C C . ILE C 1 114 ? 51.267 -1.600 -28.151 1.00 45.02 114 ILE C C 1
ATOM 4894 O O . ILE C 1 114 ? 51.583 -0.438 -27.876 1.00 46.84 114 ILE C O 1
ATOM 4899 N N . ALA C 1 115 ? 51.572 -2.180 -29.312 1.00 49.52 115 ALA C N 1
ATOM 4900 C CA . ALA C 1 115 ? 52.284 -1.476 -30.387 1.00 50.83 115 ALA C CA 1
ATOM 4901 C C . ALA C 1 115 ? 51.600 -0.170 -30.789 1.00 47.24 115 ALA C C 1
ATOM 4902 O O . ALA C 1 115 ? 52.241 0.868 -30.863 1.00 50.33 115 ALA C O 1
ATOM 4904 N N . GLU C 1 116 ? 50.283 -0.191 -30.923 1.00 46.75 116 GLU C N 1
ATOM 4905 C CA . GLU C 1 116 ? 49.564 1.007 -31.306 1.00 54.46 116 GLU C CA 1
ATOM 4906 C C . GLU C 1 116 ? 49.608 2.079 -30.224 1.00 62.16 116 GLU C C 1
ATOM 4907 O O . GLU C 1 116 ? 49.683 3.273 -30.527 1.00 52.50 116 GLU C O 1
ATOM 4913 N N . GLU C 1 117 ? 49.484 1.680 -28.963 1.00 64.58 117 GLU C N 1
ATOM 4914 C CA . GLU C 1 117 ? 49.421 2.677 -27.905 1.00 55.60 117 GLU C CA 1
ATOM 4915 C C . GLU C 1 117 ? 50.782 3.350 -27.769 1.00 51.85 117 GLU C C 1
ATOM 4916 O O . GLU C 1 117 ? 50.864 4.574 -27.628 1.00 46.84 117 GLU C O 1
ATOM 4922 N N . LEU C 1 118 ? 51.838 2.575 -28.000 1.00 46.85 118 LEU C N 1
ATOM 4923 C CA . LEU C 1 118 ? 53.207 3.097 -27.932 1.00 53.18 118 LEU C CA 1
ATOM 4924 C C . LEU C 1 118 ? 53.539 4.009 -29.125 1.00 66.68 118 LEU C C 1
ATOM 4925 O O . LEU C 1 118 ? 54.182 5.059 -28.958 1.00 46.59 118 LEU C O 1
ATOM 4930 N N . ARG C 1 119 ? 53.144 3.581 -30.326 1.00 60.31 119 ARG C N 1
ATOM 4931 C CA . ARG C 1 119 ? 53.304 4.394 -31.536 1.00 56.27 119 ARG C CA 1
ATOM 4932 C C . ARG C 1 119 ? 52.601 5.739 -31.417 1.00 60.84 119 ARG C C 1
ATOM 4933 O O . ARG C 1 119 ? 53.075 6.739 -31.952 1.00 62.96 119 ARG C O 1
ATOM 4941 N N . LYS C 1 120 ? 51.472 5.766 -30.716 1.00 57.34 120 LYS C N 1
ATOM 4942 C CA . LYS C 1 120 ? 50.808 7.027 -30.437 1.00 60.37 120 LYS C CA 1
ATOM 4943 C C . LYS C 1 120 ? 51.807 8.067 -29.934 1.00 54.67 120 LYS C C 1
ATOM 4944 O O . LYS C 1 120 ? 51.674 9.249 -30.235 1.00 62.30 120 LYS C O 1
ATOM 4950 N N . TYR C 1 121 ? 52.874 7.621 -29.279 1.00 56.03 121 TYR C N 1
ATOM 4951 C CA . TYR C 1 121 ? 53.805 8.553 -28.643 1.00 57.13 121 TYR C CA 1
ATOM 4952 C C . TYR C 1 121 ? 55.096 8.736 -29.424 1.00 62.23 121 TYR C C 1
ATOM 4953 O O . TYR C 1 121 ? 55.891 9.625 -29.123 1.00 60.27 121 TYR C O 1
ATOM 4962 N N . ASP C 1 122 ? 55.348 7.830 -30.359 1.00 74.52 122 ASP C N 1
ATOM 4963 C CA . ASP C 1 122 ? 56.544 7.892 -31.185 1.00 71.00 122 ASP C CA 1
ATOM 4964 C C . ASP C 1 122 ? 56.386 6.978 -32.399 1.00 76.15 122 ASP C C 1
ATOM 4965 O O . ASP C 1 122 ? 56.656 5.778 -32.318 1.00 74.02 122 ASP C O 1
ATOM 4970 N N . PRO C 1 123 ? 55.901 7.539 -33.519 1.00 73.09 123 PRO C N 1
ATOM 4971 C CA . PRO C 1 123 ? 55.422 6.722 -34.625 1.00 64.77 123 PRO C CA 1
ATOM 4972 C C . PRO C 1 123 ? 56.484 5.772 -35.168 1.00 61.78 123 PRO C C 1
ATOM 4973 O O . PRO C 1 123 ? 56.163 4.648 -35.544 1.00 78.14 123 PRO C O 1
ATOM 4977 N N . GLU C 1 124 ? 57.747 6.167 -35.079 1.00 62.65 124 GLU C N 1
ATOM 4978 C CA . GLU C 1 124 ? 58.835 5.389 -35.668 1.00 73.07 124 GLU C CA 1
ATOM 4979 C C . GLU C 1 124 ? 59.647 4.665 -34.599 1.00 85.32 124 GLU C C 1
ATOM 4980 O O . GLU C 1 124 ? 60.811 4.317 -34.820 1.00 73.44 124 GLU C O 1
ATOM 4986 N N . ILE C 1 125 ? 59.037 4.459 -33.435 1.00 85.96 125 ILE C N 1
ATOM 4987 C CA . ILE C 1 125 ? 59.561 3.522 -32.450 1.00 70.49 125 ILE C CA 1
ATOM 4988 C C . ILE C 1 125 ? 59.746 2.145 -33.081 1.00 62.19 125 ILE C C 1
ATOM 4989 O O . ILE C 1 125 ? 58.860 1.653 -33.784 1.00 55.00 125 ILE C O 1
ATOM 4994 N N . GLU C 1 126 ? 60.955 1.606 -32.951 1.00 49.96 126 GLU C N 1
ATOM 4995 C CA . GLU C 1 126 ? 61.222 0.220 -33.307 1.00 53.44 126 GLU C CA 1
ATOM 4996 C C . GLU C 1 126 ? 60.855 -0.707 -32.146 1.00 57.32 126 GLU C C 1
ATOM 4997 O O . GLU C 1 126 ? 61.457 -0.627 -31.078 1.00 66.64 126 GLU C O 1
ATOM 5003 N N . LEU C 1 127 ? 59.929 -1.634 -32.386 1.00 56.77 127 LEU C N 1
ATOM 5004 C CA . LEU C 1 127 ? 59.442 -2.548 -31.344 1.00 38.70 127 LEU C CA 1
ATOM 5005 C C . LEU C 1 127 ? 59.802 -3.988 -31.656 1.00 48.51 127 LEU C C 1
ATOM 5006 O O . LEU C 1 127 ? 59.305 -4.557 -32.618 1.00 58.46 127 LEU C O 1
ATOM 5011 N N . LEU C 1 128 ? 60.549 -4.622 -30.764 1.00 47.50 128 LEU C N 1
ATOM 5012 C CA . LEU C 1 128 ? 60.782 -6.054 -30.863 1.00 44.00 128 LEU C CA 1
ATOM 5013 C C . LEU C 1 128 ? 59.625 -6.782 -30.182 1.00 49.12 128 LEU C C 1
ATOM 5014 O O . LEU C 1 128 ? 58.660 -6.150 -29.745 1.00 43.55 128 LEU C O 1
ATOM 5019 N N . GLY C 1 129 ? 59.680 -8.113 -30.183 1.00 43.91 129 GLY C N 1
ATOM 5020 C CA . GLY C 1 129 ? 58.655 -8.930 -29.539 1.00 50.92 129 GLY C CA 1
ATOM 5021 C C . GLY C 1 129 ? 57.376 -9.134 -30.343 1.00 55.60 129 GLY C C 1
ATOM 5022 O O . GLY C 1 129 ? 56.421 -9.711 -29.833 1.00 52.71 129 GLY C O 1
ATOM 5023 N N . ILE C 1 130 ? 57.302 -8.552 -31.540 1.00 59.60 130 ILE C N 1
ATOM 5024 C CA . ILE C 1 130 ? 56.297 -8.949 -32.536 1.00 64.02 130 ILE C CA 1
ATOM 5025 C C . ILE C 1 130 ? 56.868 -10.066 -33.405 1.00 68.99 130 ILE C C 1
ATOM 5026 O O . ILE C 1 130 ? 57.912 -9.897 -34.035 1.00 89.28 130 ILE C O 1
ATOM 5031 N N . ASN C 1 131 ? 56.224 -11.225 -33.397 1.00 67.49 131 ASN C N 1
ATOM 5032 C CA . ASN C 1 131 ? 56.796 -12.407 -34.039 1.00 66.44 131 ASN C CA 1
ATOM 5033 C C . ASN C 1 131 ? 58.152 -12.764 -33.457 1.00 55.79 131 ASN C C 1
ATOM 5034 O O . ASN C 1 131 ? 59.151 -12.777 -34.175 1.00 56.76 131 ASN C O 1
ATOM 5039 N N . PRO C 1 132 ? 58.185 -13.095 -32.159 1.00 52.22 132 PRO C N 1
ATOM 5040 C CA . PRO C 1 132 ? 59.389 -13.637 -31.536 1.00 54.67 132 PRO C CA 1
ATOM 5041 C C . PRO C 1 132 ? 59.635 -15.082 -31.953 1.00 64.32 132 PRO C C 1
ATOM 5042 O O . PRO C 1 132 ? 58.681 -15.832 -32.165 1.00 69.60 132 PRO C O 1
ATOM 5046 N N . THR C 1 133 ? 60.901 -15.471 -32.062 1.00 61.25 133 THR C N 1
ATOM 5047 C CA . THR C 1 133 ? 61.254 -16.758 -32.662 1.00 52.77 133 THR C CA 1
ATOM 5048 C C . THR C 1 133 ? 62.159 -17.583 -31.758 1.00 55.36 133 THR C C 1
ATOM 5049 O O . THR C 1 133 ? 62.368 -18.766 -32.002 1.00 69.92 133 THR C O 1
ATOM 5053 N N . LYS C 1 134 ? 62.657 -16.976 -30.686 1.00 57.46 134 LYS C N 1
ATOM 5054 C CA . LYS C 1 134 ? 63.490 -17.699 -29.737 1.00 49.31 134 LYS C CA 1
ATOM 5055 C C . LYS C 1 134 ? 62.759 -17.907 -28.418 1.00 50.11 134 LYS C C 1
ATOM 5056 O O . LYS C 1 134 ? 61.689 -17.344 -28.188 1.00 60.99 134 LYS C O 1
ATOM 5062 N N . ARG C 1 135 ? 63.290 -18.790 -27.585 1.00 54.88 135 ARG C N 1
ATOM 5063 C CA . ARG C 1 135 ? 62.604 -19.139 -26.356 1.00 73.44 135 ARG C CA 1
ATOM 5064 C C . ARG C 1 135 ? 63.565 -19.404 -25.211 1.00 62.05 135 ARG C C 1
ATOM 5065 O O . ARG C 1 135 ? 64.621 -20.016 -25.381 1.00 75.53 135 ARG C O 1
ATOM 5073 N N . ILE C 1 136 ? 63.198 -18.884 -24.047 1.00 60.56 136 ILE C N 1
ATOM 5074 C CA . ILE C 1 136 ? 63.970 -19.061 -22.828 1.00 58.84 136 ILE C CA 1
ATOM 5075 C C . ILE C 1 136 ? 63.854 -20.508 -22.356 1.00 58.08 136 ILE C C 1
ATOM 5076 O O . ILE C 1 136 ? 62.754 -21.042 -22.271 1.00 61.20 136 ILE C O 1
ATOM 5081 N N . PRO C 1 137 ? 64.986 -21.135 -22.006 1.00 60.47 137 PRO C N 1
ATOM 5082 C CA . PRO C 1 137 ? 64.928 -22.584 -21.822 1.00 61.41 137 PRO C CA 1
ATOM 5083 C C . PRO C 1 137 ? 64.239 -23.004 -20.527 1.00 73.69 137 PRO C C 1
ATOM 5084 O O . PRO C 1 137 ? 64.900 -23.441 -19.589 1.00 72.47 137 PRO C O 1
ATOM 5088 N N . GLY C 1 138 ? 62.914 -22.899 -20.496 1.00 89.56 138 GLY C N 1
ATOM 5089 C CA . GLY C 1 138 ? 62.095 -23.755 -19.641 1.00 91.91 138 GLY C CA 1
ATOM 5090 C C . GLY C 1 138 ? 60.917 -23.041 -19.001 1.00 78.25 138 GLY C C 1
ATOM 5091 O O . GLY C 1 138 ? 61.015 -22.601 -17.862 1.00 80.15 138 GLY C O 1
ATOM 5092 N N . LEU C 1 139 ? 59.753 -23.069 -19.647 1.00 98.09 139 LEU C N 1
ATOM 5093 C CA . LEU C 1 139 ? 59.587 -23.607 -20.997 1.00 121.85 139 LEU C CA 1
ATOM 5094 C C . LEU C 1 139 ? 58.150 -23.333 -21.447 1.00 125.34 139 LEU C C 1
ATOM 5095 O O . LEU C 1 139 ? 57.804 -22.199 -21.781 1.00 140.23 139 LEU C O 1
ATOM 5100 N N . GLU C 1 140 ? 57.297 -24.351 -21.360 1.00 119.74 140 GLU C N 1
ATOM 5101 C CA . GLU C 1 140 ? 55.848 -24.160 -21.380 1.00 121.53 140 GLU C CA 1
ATOM 5102 C C . GLU C 1 140 ? 55.361 -23.487 -22.664 1.00 127.56 140 GLU C C 1
ATOM 5103 O O . GLU C 1 140 ? 54.338 -23.881 -23.228 1.00 106.73 140 GLU C O 1
ATOM 5109 N N . HIS C 1 141 ? 56.091 -22.472 -23.117 1.00 133.37 141 HIS C N 1
ATOM 5110 C CA . HIS C 1 141 ? 55.754 -21.758 -24.347 1.00 130.26 141 HIS C CA 1
ATOM 5111 C C . HIS C 1 141 ? 54.912 -20.527 -24.029 1.00 128.52 141 HIS C C 1
ATOM 5112 O O . HIS C 1 141 ? 54.410 -20.382 -22.913 1.00 124.97 141 HIS C O 1
ATOM 5119 N N . GLU C 1 142 ? 54.837 -19.602 -24.982 1.00 124.61 142 GLU C N 1
ATOM 5120 C CA . GLU C 1 142 ? 54.047 -18.382 -24.818 1.00 138.95 142 GLU C CA 1
ATOM 5121 C C . GLU C 1 142 ? 54.653 -17.474 -23.748 1.00 138.09 142 GLU C C 1
ATOM 5122 O O . GLU C 1 142 ? 55.089 -16.352 -24.033 1.00 100.70 142 GLU C O 1
ATOM 5128 N N . ARG C 1 143 ? 54.601 -17.939 -22.504 1.00 125.63 143 ARG C N 1
ATOM 5129 C CA . ARG C 1 143 ? 55.559 -17.527 -21.490 1.00 111.38 143 ARG C CA 1
ATOM 5130 C C . ARG C 1 143 ? 56.902 -17.205 -22.136 1.00 110.67 143 ARG C C 1
ATOM 5131 O O . ARG C 1 143 ? 57.347 -16.056 -22.119 1.00 122.34 143 ARG C O 1
ATOM 5133 N N . GLY C 1 144 ? 57.473 -18.193 -22.821 1.00 87.95 144 GLY C N 1
ATOM 5134 C CA . GLY C 1 144 ? 58.919 -18.279 -22.989 1.00 66.52 144 GLY C CA 1
ATOM 5135 C C . GLY C 1 144 ? 59.443 -17.646 -24.268 1.00 65.47 144 GLY C C 1
ATOM 5136 O O . GLY C 1 144 ? 60.644 -17.684 -24.532 1.00 62.35 144 GLY C O 1
ATOM 5137 N N . LYS C 1 145 ? 58.548 -17.079 -25.074 1.00 65.43 145 LYS C N 1
ATOM 5138 C CA . LYS C 1 145 ? 58.939 -16.483 -26.354 1.00 67.51 145 LYS C CA 1
ATOM 5139 C C . LYS C 1 145 ? 59.696 -15.173 -26.142 1.00 72.04 145 LYS C C 1
ATOM 5140 O O . LYS C 1 145 ? 59.224 -14.284 -25.418 1.00 52.62 145 LYS C O 1
ATOM 5146 N N . VAL C 1 146 ? 60.831 -15.032 -26.827 1.00 60.96 146 VAL C N 1
ATOM 5147 C CA . VAL C 1 146 ? 61.550 -13.758 -26.859 1.00 65.61 146 VAL C CA 1
ATOM 5148 C C . VAL C 1 146 ? 62.116 -13.457 -28.242 1.00 66.20 146 VAL C C 1
ATOM 5149 O O . VAL C 1 146 ? 62.163 -14.323 -29.120 1.00 59.95 146 VAL C O 1
ATOM 5153 N N . ASP C 1 147 ? 62.535 -12.212 -28.430 1.00 56.94 147 ASP C N 1
ATOM 5154 C CA . ASP C 1 147 ? 62.996 -11.751 -29.728 1.00 52.81 147 ASP C CA 1
ATOM 5155 C C . ASP C 1 147 ? 64.495 -11.973 -29.873 1.00 49.76 147 ASP C C 1
ATOM 5156 O O . ASP C 1 147 ? 65.262 -11.908 -28.903 1.00 53.38 147 ASP C O 1
ATOM 5161 N N . GLU C 1 148 ? 64.894 -12.209 -31.114 1.00 54.61 148 GLU C N 1
ATOM 5162 C CA . GLU C 1 148 ? 66.251 -12.583 -31.460 1.00 54.31 148 GLU C CA 1
ATOM 5163 C C . GLU C 1 148 ? 67.182 -11.395 -31.283 1.00 49.31 148 GLU C C 1
ATOM 5164 O O . GLU C 1 148 ? 68.334 -11.542 -30.868 1.00 45.53 148 GLU C O 1
ATOM 5170 N N . ASN C 1 149 ? 66.672 -10.217 -31.612 1.00 45.74 149 ASN C N 1
ATOM 5171 C CA . ASN C 1 149 ? 67.472 -9.011 -31.592 1.00 55.59 149 ASN C CA 1
ATOM 5172 C C . ASN C 1 149 ? 67.307 -8.249 -30.292 1.00 48.84 149 ASN C C 1
ATOM 5173 O O . ASN C 1 149 ? 67.972 -7.249 -30.072 1.00 52.16 149 ASN C O 1
ATOM 5178 N N . GLY C 1 150 ? 66.344 -8.676 -29.482 1.00 60.33 150 GLY C N 1
ATOM 5179 C CA . GLY C 1 150 ? 66.122 -8.091 -28.168 1.00 38.85 150 GLY C CA 1
ATOM 5180 C C . GLY C 1 150 ? 66.596 -9.019 -27.077 1.00 32.52 150 GLY C C 1
ATOM 5181 O O . GLY C 1 150 ? 67.795 -9.103 -26.799 1.00 34.04 150 GLY C O 1
ATOM 5182 N N . ILE C 1 151 ? 65.652 -9.596 -26.342 1.00 36.69 151 ILE C N 1
ATOM 5183 C CA . ILE C 1 151 ? 65.988 -10.167 -25.036 1.00 33.42 151 ILE C CA 1
ATOM 5184 C C . ILE C 1 151 ? 66.920 -11.380 -25.193 1.00 37.20 151 ILE C C 1
ATOM 5185 O O . ILE C 1 151 ? 67.791 -11.623 -24.355 1.00 44.05 151 ILE C O 1
ATOM 5190 N N . TRP C 1 152 ? 66.840 -12.029 -26.347 1.00 43.29 152 TRP C N 1
ATOM 5191 C CA . TRP C 1 152 ? 67.612 -13.241 -26.614 1.00 44.74 152 TRP C CA 1
ATOM 5192 C C . TRP C 1 152 ? 69.096 -12.935 -26.524 1.00 38.97 152 TRP C C 1
ATOM 5193 O O . TRP C 1 152 ? 69.844 -13.678 -25.883 1.00 34.43 152 TRP C O 1
ATOM 5204 N N . LYS C 1 153 ? 69.491 -11.773 -27.037 1.00 41.80 153 LYS C N 1
ATOM 5205 C CA . LYS C 1 153 ? 70.898 -11.354 -27.009 1.00 45.99 153 LYS C CA 1
ATOM 5206 C C . LYS C 1 153 ? 71.220 -10.245 -25.965 1.00 48.60 153 LYS C C 1
ATOM 5207 O O . LYS C 1 153 ? 72.381 -9.901 -25.754 1.00 42.49 153 LYS C O 1
ATOM 5213 N N . ALA C 1 154 ? 70.209 -9.736 -25.273 1.00 41.19 154 ALA C N 1
ATOM 5214 C CA . ALA C 1 154 ? 70.435 -8.735 -24.229 1.00 35.98 154 ALA C CA 1
ATOM 5215 C C . ALA C 1 154 ? 71.307 -9.267 -23.109 1.00 42.62 154 ALA C C 1
ATOM 5216 O O . ALA C 1 154 ? 71.086 -10.383 -22.623 1.00 38.17 154 ALA C O 1
ATOM 5218 N N . ASP C 1 155 ? 72.245 -8.442 -22.644 1.00 35.59 155 ASP C N 1
ATOM 5219 C CA . ASP C 1 155 ? 73.023 -8.770 -21.446 1.00 29.24 155 ASP C CA 1
ATOM 5220 C C . ASP C 1 155 ? 72.382 -8.220 -20.155 1.00 36.26 155 ASP C C 1
ATOM 5221 O O . ASP C 1 155 ? 72.567 -8.763 -19.063 1.00 36.29 155 ASP C O 1
ATOM 5226 N N . VAL C 1 156 ? 71.608 -7.157 -20.288 1.00 30.48 156 VAL C N 1
ATOM 5227 C CA . VAL C 1 156 ? 70.886 -6.603 -19.159 1.00 33.05 156 VAL C CA 1
ATOM 5228 C C . VAL C 1 156 ? 69.483 -6.285 -19.625 1.00 30.92 156 VAL C C 1
ATOM 5229 O O . VAL C 1 156 ? 69.297 -5.647 -20.661 1.00 39.12 156 VAL C O 1
ATOM 5233 N N . VAL C 1 157 ? 68.493 -6.727 -18.854 1.00 33.08 157 VAL C N 1
ATOM 5234 C CA . VAL C 1 157 ? 67.099 -6.526 -19.213 1.00 30.76 157 VAL C CA 1
ATOM 5235 C C . VAL C 1 157 ? 66.322 -5.871 -18.076 1.00 34.23 157 VAL C C 1
ATOM 5236 O O . VAL C 1 157 ? 66.474 -6.229 -16.901 1.00 33.09 157 VAL C O 1
ATOM 5240 N N . VAL C 1 158 ? 65.339 -5.068 -18.447 1.00 31.13 158 VAL C N 1
ATOM 5241 C CA . VAL C 1 158 ? 64.395 -4.559 -17.474 1.00 35.53 158 VAL C CA 1
ATOM 5242 C C . VAL C 1 158 ? 63.054 -5.234 -17.681 1.00 34.19 158 VAL C C 1
ATOM 5243 O O . VAL C 1 158 ? 62.422 -5.058 -18.720 1.00 40.47 158 VAL C O 1
ATOM 5247 N N . VAL C 1 159 ? 62.589 -5.943 -16.660 1.00 36.81 159 VAL C N 1
ATOM 5248 C CA . VAL C 1 159 ? 61.286 -6.600 -16.730 1.00 40.03 159 VAL C CA 1
ATOM 5249 C C . VAL C 1 159 ? 60.418 -6.141 -15.582 1.00 37.01 159 VAL C C 1
ATOM 5250 O O . VAL C 1 159 ? 60.521 -6.642 -14.458 1.00 43.39 159 VAL C O 1
ATOM 5254 N N . PRO C 1 160 ? 59.576 -5.144 -15.844 1.00 38.46 160 PRO C N 1
ATOM 5255 C CA . PRO C 1 160 ? 58.708 -4.687 -14.785 1.00 39.36 160 PRO C CA 1
ATOM 5256 C C . PRO C 1 160 ? 57.536 -5.650 -14.596 1.00 42.94 160 PRO C C 1
ATOM 5257 O O . PRO C 1 160 ? 57.009 -6.158 -15.583 1.00 42.31 160 PRO C O 1
ATOM 5261 N N . LEU C 1 161 ? 57.034 -5.755 -13.367 1.00 39.77 161 LEU C N 1
ATOM 5262 C CA . LEU C 1 161 ? 55.710 -6.350 -13.108 1.00 41.81 161 LEU C CA 1
ATOM 5263 C C . LEU C 1 161 ? 55.660 -7.772 -13.640 1.00 42.08 161 LEU C C 1
ATOM 5264 O O . LEU C 1 161 ? 54.708 -8.151 -14.318 1.00 43.45 161 LEU C O 1
ATOM 5269 N N . GLU C 1 162 ? 56.744 -8.511 -13.434 1.00 51.02 162 GLU C N 1
ATOM 5270 C CA . GLU C 1 162 ? 56.990 -9.744 -14.168 1.00 47.05 162 GLU C CA 1
ATOM 5271 C C . GLU C 1 162 ? 56.687 -10.941 -13.274 1.00 57.33 162 GLU C C 1
ATOM 5272 O O . GLU C 1 162 ? 56.762 -10.845 -12.045 1.00 57.69 162 GLU C O 1
ATOM 5278 N N . ASP C 1 163 ? 56.275 -12.042 -13.898 1.00 57.69 163 ASP C N 1
ATOM 5279 C CA . ASP C 1 163 ? 56.043 -13.298 -13.188 1.00 59.58 163 ASP C CA 1
ATOM 5280 C C . ASP C 1 163 ? 57.372 -13.958 -12.879 1.00 54.41 163 ASP C C 1
ATOM 5281 O O . ASP C 1 163 ? 58.271 -14.002 -13.722 1.00 59.70 163 ASP C O 1
ATOM 5286 N N . GLY C 1 164 ? 57.501 -14.454 -11.657 1.00 47.28 164 GLY C N 1
ATOM 5287 C CA . GLY C 1 164 ? 58.805 -14.804 -11.109 1.00 46.57 164 GLY C CA 1
ATOM 5288 C C . GLY C 1 164 ? 59.413 -16.034 -11.743 1.00 52.36 164 GLY C C 1
ATOM 5289 O O . GLY C 1 164 ? 60.555 -16.389 -11.449 1.00 64.82 164 GLY C O 1
ATOM 5290 N N . ASP C 1 165 ? 58.629 -16.730 -12.560 1.00 53.10 165 ASP C N 1
ATOM 5291 C CA . ASP C 1 165 ? 59.159 -17.806 -13.386 1.00 59.00 165 ASP C CA 1
ATOM 5292 C C . ASP C 1 165 ? 60.073 -17.248 -14.481 1.00 45.57 165 ASP C C 1
ATOM 5293 O O . ASP C 1 165 ? 61.196 -17.732 -14.663 1.00 54.64 165 ASP C O 1
ATOM 5298 N N . ARG C 1 166 ? 59.623 -16.199 -15.167 1.00 46.88 166 ARG C N 1
ATOM 5299 C CA . ARG C 1 166 ? 60.415 -15.607 -16.249 1.00 49.37 166 ARG C CA 1
ATOM 5300 C C . ARG C 1 166 ? 61.653 -14.963 -15.659 1.00 48.07 166 ARG C C 1
ATOM 5301 O O . ARG C 1 166 ? 62.786 -15.295 -16.014 1.00 45.97 166 ARG C O 1
ATOM 5309 N N . THR C 1 167 ? 61.431 -14.124 -14.661 1.00 45.68 167 THR C N 1
ATOM 5310 C CA . THR C 1 167 ? 62.522 -13.418 -14.044 1.00 44.14 167 THR C CA 1
ATOM 5311 C C . THR C 1 167 ? 63.660 -14.397 -13.801 1.00 49.66 167 THR C C 1
ATOM 5312 O O . THR C 1 167 ? 64.755 -14.225 -14.333 1.00 47.08 167 THR C O 1
ATOM 5316 N N . GLU C 1 168 ? 63.320 -15.555 -13.253 1.00 54.24 168 GLU C N 1
ATOM 5317 C CA . GLU C 1 168 ? 64.335 -16.485 -12.773 1.00 52.81 168 GLU C CA 1
ATOM 5318 C C . GLU C 1 168 ? 64.887 -17.376 -13.894 1.00 44.23 168 GLU C C 1
ATOM 5319 O O . GLU C 1 168 ? 66.014 -17.876 -13.811 1.00 41.98 168 GLU C O 1
ATOM 5325 N N . ALA C 1 169 ? 64.072 -17.639 -14.905 1.00 40.37 169 ALA C N 1
ATOM 5326 C CA . ALA C 1 169 ? 64.584 -18.242 -16.126 1.00 47.71 169 ALA C CA 1
ATOM 5327 C C . ALA C 1 169 ? 65.637 -17.343 -16.788 1.00 46.34 169 ALA C C 1
ATOM 5328 O O . ALA C 1 169 ? 66.656 -17.828 -17.280 1.00 42.48 169 ALA C O 1
ATOM 5330 N N . LEU C 1 170 ? 65.330 -16.056 -16.920 1.00 42.64 170 LEU C N 1
ATOM 5331 C CA . LEU C 1 170 ? 66.233 -15.133 -17.625 1.00 43.96 170 LEU C CA 1
ATOM 5332 C C . LEU C 1 170 ? 67.544 -15.093 -16.870 1.00 31.23 170 LEU C C 1
ATOM 5333 O O . LEU C 1 170 ? 68.633 -15.145 -17.460 1.00 31.44 170 LEU C O 1
ATOM 5338 N N . VAL C 1 171 ? 67.430 -15.149 -15.551 1.00 40.86 171 VAL C N 1
ATOM 5339 C CA . VAL C 1 171 ? 68.607 -15.230 -14.692 1.00 43.59 171 VAL C CA 1
ATOM 5340 C C . VAL C 1 171 ? 69.358 -16.544 -14.890 1.00 54.03 171 VAL C C 1
ATOM 5341 O O . VAL C 1 171 ? 70.590 -16.565 -14.865 1.00 49.78 171 VAL C O 1
ATOM 5345 N N . ARG C 1 172 ? 68.623 -17.607 -15.216 1.00 63.91 172 ARG C N 1
ATOM 5346 C CA . ARG C 1 172 ? 69.246 -18.904 -15.473 1.00 67.99 172 ARG C CA 1
ATOM 5347 C C . ARG C 1 172 ? 70.098 -18.857 -16.733 1.00 48.09 172 ARG C C 1
ATOM 5348 O O . ARG C 1 172 ? 71.242 -19.292 -16.717 1.00 47.96 172 ARG C O 1
ATOM 5356 N N . MET C 1 173 ? 69.575 -18.230 -17.785 1.00 39.65 173 MET C N 1
ATOM 5357 C CA . MET C 1 173 ? 70.333 -18.012 -19.022 1.00 39.64 173 MET C CA 1
ATOM 5358 C C . MET C 1 173 ? 71.648 -17.269 -18.823 1.00 42.17 173 MET C C 1
ATOM 5359 O O . MET C 1 173 ? 72.394 -17.111 -19.775 1.00 56.92 173 MET C O 1
ATOM 5364 N N . GLY C 1 174 ? 71.744 -16.517 -17.740 1.00 38.75 174 GLY C N 1
ATOM 5365 C CA . GLY C 1 174 ? 72.856 -15.588 -17.566 1.00 44.26 174 GLY C CA 1
ATOM 5366 C C . GLY C 1 174 ? 72.567 -14.147 -17.979 1.00 42.52 174 GLY C C 1
ATOM 5367 O O . GLY C 1 174 ? 73.489 -13.340 -18.046 1.00 46.90 174 GLY C O 1
ATOM 5368 N N . LYS C 1 175 ? 71.299 -13.779 -18.141 1.00 43.11 175 LYS C N 1
ATOM 5369 C CA . LYS C 1 175 ? 70.946 -12.352 -18.156 1.00 45.67 175 LYS C CA 1
ATOM 5370 C C . LYS C 1 175 ? 71.121 -11.726 -16.768 1.00 50.31 175 LYS C C 1
ATOM 5371 O O . LYS C 1 175 ? 70.865 -12.366 -15.730 1.00 41.14 175 LYS C O 1
ATOM 5377 N N . PHE C 1 176 ? 71.437 -10.431 -16.771 1.00 43.27 176 PHE C N 1
ATOM 5378 C CA . PHE C 1 176 ? 71.291 -9.589 -15.579 1.00 40.78 176 PHE C CA 1
ATOM 5379 C C . PHE C 1 176 ? 69.930 -8.918 -15.616 1.00 33.73 176 PHE C C 1
ATOM 5380 O O . PHE C 1 176 ? 69.605 -8.199 -16.567 1.00 37.41 176 PHE C O 1
ATOM 5388 N N . VAL C 1 177 ? 69.127 -9.189 -14.595 1.00 33.43 177 VAL C N 1
ATOM 5389 C CA . VAL C 1 177 ? 67.714 -8.858 -14.615 1.00 34.32 177 VAL C CA 1
ATOM 5390 C C . VAL C 1 177 ? 67.386 -7.807 -13.575 1.00 27.78 177 VAL C C 1
ATOM 5391 O O . VAL C 1 177 ? 67.577 -8.010 -12.375 1.00 32.56 177 VAL C O 1
ATOM 5395 N N . ILE C 1 178 ? 66.800 -6.722 -14.051 1.00 35.32 178 ILE C N 1
ATOM 5396 C CA . ILE C 1 178 ? 66.306 -5.660 -13.209 1.00 28.61 178 ILE C CA 1
ATOM 5397 C C . ILE C 1 178 ? 64.804 -5.703 -13.244 1.00 28.52 178 ILE C C 1
ATOM 5398 O O . ILE C 1 178 ? 64.195 -5.627 -14.306 1.00 33.50 178 ILE C O 1
ATOM 5403 N N . THR C 1 179 ? 64.194 -5.732 -12.069 1.00 25.35 179 THR C N 1
ATOM 5404 C CA . THR C 1 179 ? 62.761 -5.679 -12.011 1.00 31.07 179 THR C CA 1
ATOM 5405 C C . THR C 1 179 ? 62.214 -4.528 -11.156 1.00 27.46 179 THR C C 1
ATOM 5406 O O . THR C 1 179 ? 62.879 -4.039 -10.241 1.00 34.31 179 THR C O 1
ATOM 5410 N N . ILE C 1 180 ? 61.032 -4.055 -11.524 1.00 28.92 180 ILE C N 1
ATOM 5411 C CA . ILE C 1 180 ? 60.272 -3.137 -10.709 1.00 29.46 180 ILE C CA 1
ATOM 5412 C C . ILE C 1 180 ? 59.028 -3.881 -10.217 1.00 39.23 180 ILE C C 1
ATOM 5413 O O . ILE C 1 180 ? 58.213 -4.323 -11.027 1.00 41.29 180 ILE C O 1
ATOM 5418 N N . ASP C 1 181 ? 58.836 -3.927 -8.906 1.00 33.54 181 ASP C N 1
ATOM 5419 C CA . ASP C 1 181 ? 57.795 -4.778 -8.292 1.00 35.76 181 ASP C CA 1
ATOM 5420 C C . ASP C 1 181 ? 57.452 -4.224 -6.910 1.00 31.73 181 ASP C C 1
ATOM 5421 O O . ASP C 1 181 ? 58.336 -4.078 -6.072 1.00 36.01 181 ASP C O 1
ATOM 5426 N N . LEU C 1 182 ? 56.169 -3.999 -6.633 1.00 32.29 182 LEU C N 1
ATOM 5427 C CA . LEU C 1 182 ? 55.783 -3.410 -5.345 1.00 38.20 182 LEU C CA 1
ATOM 5428 C C . LEU C 1 182 ? 55.748 -4.440 -4.222 1.00 38.36 182 LEU C C 1
ATOM 5429 O O . LEU C 1 182 ? 55.888 -4.081 -3.061 1.00 33.79 182 LEU C O 1
ATOM 5434 N N . ASN C 1 183 ? 55.791 -5.722 -4.582 1.00 33.42 183 ASN C N 1
ATOM 5435 C CA . ASN C 1 183 ? 55.909 -6.783 -3.597 1.00 32.68 183 ASN C CA 1
ATOM 5436 C C . ASN C 1 183 ? 57.347 -7.232 -3.445 1.00 31.06 183 ASN C C 1
ATOM 5437 O O . ASN C 1 183 ? 57.849 -8.056 -4.223 1.00 34.26 183 ASN C O 1
ATOM 5442 N N . PRO C 1 184 ? 57.943 -6.888 -2.301 1.00 30.30 184 PRO C N 1
ATOM 5443 C CA . PRO C 1 184 ? 59.338 -7.170 -2.088 1.00 31.59 184 PRO C CA 1
ATOM 5444 C C . PRO C 1 184 ? 59.633 -8.634 -1.787 1.00 35.36 184 PRO C C 1
ATOM 5445 O O . PRO C 1 184 ? 60.801 -9.009 -1.739 1.00 28.52 184 PRO C O 1
ATOM 5449 N N . LEU C 1 185 ? 58.595 -9.458 -1.624 1.00 47.55 185 LEU C N 1
ATOM 5450 C CA . LEU C 1 185 ? 58.784 -10.867 -1.217 1.00 40.91 185 LEU C CA 1
ATOM 5451 C C . LEU C 1 185 ? 58.350 -11.845 -2.316 1.00 42.13 185 LEU C C 1
ATOM 5452 O O . LEU C 1 185 ? 58.590 -13.056 -2.216 1.00 31.55 185 LEU C O 1
ATOM 5457 N N . SER C 1 186 ? 57.845 -11.289 -3.410 1.00 40.30 186 SER C N 1
ATOM 5458 C CA . SER C 1 186 ? 57.535 -12.045 -4.619 1.00 43.91 186 SER C CA 1
ATOM 5459 C C . SER C 1 186 ? 58.749 -12.782 -5.187 1.00 43.59 186 SER C C 1
ATOM 5460 O O . SER C 1 186 ? 59.889 -12.559 -4.773 1.00 38.87 186 SER C O 1
ATOM 5463 N N . ARG C 1 187 ? 58.474 -13.762 -6.039 1.00 38.51 187 ARG C N 1
ATOM 5464 C CA . ARG C 1 187 ? 59.520 -14.580 -6.627 1.00 44.20 187 ARG C CA 1
ATOM 5465 C C . ARG C 1 187 ? 60.403 -13.709 -7.517 1.00 34.98 187 ARG C C 1
ATOM 5466 O O . ARG C 1 187 ? 61.625 -13.836 -7.510 1.00 33.23 187 ARG C O 1
ATOM 5474 N N . SER C 1 188 ? 59.754 -12.949 -8.389 1.00 34.88 188 SER C N 1
ATOM 5475 C CA . SER C 1 188 ? 60.423 -11.975 -9.236 1.00 38.63 188 SER C CA 1
ATOM 5476 C C . SER C 1 188 ? 61.404 -11.118 -8.416 1.00 30.51 188 SER C C 1
ATOM 5477 O O . SER C 1 188 ? 62.565 -10.970 -8.789 1.00 35.14 188 SER C O 1
ATOM 5480 N N . ALA C 1 189 ? 60.928 -10.605 -7.281 1.00 32.72 189 ALA C N 1
ATOM 5481 C CA . ALA C 1 189 ? 61.695 -9.699 -6.425 1.00 33.29 189 ALA C CA 1
ATOM 5482 C C . ALA C 1 189 ? 62.885 -10.412 -5.814 1.00 39.05 189 ALA C C 1
ATOM 5483 O O . ALA C 1 189 ? 63.983 -9.848 -5.725 1.00 32.77 189 ALA C O 1
ATOM 5485 N N . ARG C 1 190 ? 62.692 -11.677 -5.452 1.00 31.64 190 ARG C N 1
ATOM 5486 C CA . ARG C 1 190 ? 63.745 -12.433 -4.787 1.00 32.47 190 ARG C CA 1
ATOM 5487 C C . ARG C 1 190 ? 64.827 -12.816 -5.778 1.00 31.78 190 ARG C C 1
ATOM 5488 O O . ARG C 1 190 ? 65.954 -13.097 -5.392 1.00 34.57 190 ARG C O 1
ATOM 5496 N N . MET C 1 191 ? 64.440 -13.015 -7.029 1.00 32.83 191 MET C N 1
ATOM 5497 C CA . MET C 1 191 ? 65.339 -13.672 -7.975 1.00 37.29 191 MET C CA 1
ATOM 5498 C C . MET C 1 191 ? 66.122 -12.670 -8.839 1.00 33.67 191 MET C C 1
ATOM 5499 O O . MET C 1 191 ? 67.233 -12.959 -9.279 1.00 30.67 191 MET C O 1
ATOM 5504 N N . ALA C 1 192 ? 65.549 -11.489 -9.040 1.00 33.00 192 ALA C N 1
ATOM 5505 C CA . ALA C 1 192 ? 66.186 -10.433 -9.821 1.00 29.92 192 ALA C CA 1
ATOM 5506 C C . ALA C 1 192 ? 67.528 -10.044 -9.213 1.00 30.96 192 ALA C C 1
ATOM 5507 O O . ALA C 1 192 ? 67.724 -10.134 -7.994 1.00 33.70 192 ALA C O 1
ATOM 5509 N N . ASP C 1 193 ? 68.439 -9.579 -10.064 1.00 29.68 193 ASP C N 1
ATOM 5510 C CA . ASP C 1 193 ? 69.719 -9.041 -9.603 1.00 27.72 193 ASP C CA 1
ATOM 5511 C C . ASP C 1 193 ? 69.534 -7.657 -8.963 1.00 26.60 193 ASP C C 1
ATOM 5512 O O . ASP C 1 193 ? 70.197 -7.319 -8.010 1.00 25.97 193 ASP C O 1
ATOM 5517 N N . ILE C 1 194 ? 68.617 -6.882 -9.508 1.00 28.24 194 ILE C N 1
ATOM 5518 C CA . ILE C 1 194 ? 68.258 -5.597 -8.933 1.00 29.83 194 ILE C CA 1
ATOM 5519 C C . ILE C 1 194 ? 66.759 -5.436 -8.858 1.00 24.12 194 ILE C C 1
ATOM 5520 O O . ILE C 1 194 ? 66.065 -5.453 -9.867 1.00 29.24 194 ILE C O 1
ATOM 5525 N N . THR C 1 195 ? 66.280 -5.169 -7.648 1.00 26.77 195 THR C N 1
ATOM 5526 C CA . THR C 1 195 ? 64.867 -5.050 -7.397 1.00 28.43 195 THR C CA 1
ATOM 5527 C C . THR C 1 195 ? 64.489 -3.639 -6.950 1.00 21.87 195 THR C C 1
ATOM 5528 O O . THR C 1 195 ? 64.833 -3.178 -5.867 1.00 29.97 195 THR C O 1
ATOM 5532 N N . ILE C 1 196 ? 63.705 -2.984 -7.773 1.00 23.80 196 ILE C N 1
ATOM 5533 C CA . ILE C 1 196 ? 63.198 -1.718 -7.389 1.00 23.01 196 ILE C CA 1
ATOM 5534 C C . ILE C 1 196 ? 61.792 -1.871 -6.836 1.00 24.12 196 ILE C C 1
ATOM 5535 O O . ILE C 1 196 ? 60.835 -2.168 -7.570 1.00 27.32 196 ILE C O 1
ATOM 5540 N N . VAL C 1 197 ? 61.666 -1.681 -5.530 1.00 24.00 197 VAL C N 1
ATOM 5541 C CA . VAL C 1 197 ? 60.375 -1.779 -4.889 1.00 26.60 197 VAL C CA 1
ATOM 5542 C C . VAL C 1 197 ? 59.751 -0.404 -4.897 1.00 25.62 197 VAL C C 1
ATOM 5543 O O . VAL C 1 197 ? 59.781 0.345 -3.904 1.00 26.79 197 VAL C O 1
ATOM 5547 N N . ASP C 1 198 ? 58.989 -0.178 -5.951 1.00 28.55 198 ASP C N 1
ATOM 5548 C CA . ASP C 1 198 ? 58.332 1.093 -6.137 1.00 25.95 198 ASP C CA 1
ATOM 5549 C C . ASP C 1 198 ? 57.231 0.915 -7.162 1.00 25.48 198 ASP C C 1
ATOM 5550 O O . ASP C 1 198 ? 57.214 -0.068 -7.934 1.00 25.53 198 ASP C O 1
ATOM 5555 N N . ASN C 1 199 ? 56.361 1.903 -7.246 1.00 26.58 199 ASN C N 1
ATOM 5556 C CA . ASN C 1 199 ? 55.300 1.842 -8.235 1.00 27.85 199 ASN C CA 1
ATOM 5557 C C . ASN C 1 199 ? 55.872 2.235 -9.602 1.00 39.44 199 ASN C C 1
ATOM 5558 O O . ASN C 1 199 ? 56.610 3.206 -9.708 1.00 30.75 199 ASN C O 1
ATOM 5563 N N . ILE C 1 200 ? 55.511 1.512 -10.655 1.00 31.80 200 ILE C N 1
ATOM 5564 C CA . ILE C 1 200 ? 56.100 1.780 -11.960 1.00 30.35 200 ILE C CA 1
ATOM 5565 C C . ILE C 1 200 ? 55.867 3.208 -12.405 1.00 29.00 200 ILE C C 1
ATOM 5566 O O . ILE C 1 200 ? 56.703 3.782 -13.107 1.00 32.38 200 ILE C O 1
ATOM 5571 N N . VAL C 1 201 ? 54.758 3.796 -11.975 1.00 31.00 201 VAL C N 1
ATOM 5572 C CA . VAL C 1 201 ? 54.404 5.155 -12.389 1.00 33.98 201 VAL C CA 1
ATOM 5573 C C . VAL C 1 201 ? 55.333 6.175 -11.748 1.00 36.69 201 VAL C C 1
ATOM 5574 O O . VAL C 1 201 ? 55.453 7.285 -12.253 1.00 33.38 201 VAL C O 1
ATOM 5578 N N . ARG C 1 202 ? 56.004 5.783 -10.666 1.00 33.75 202 ARG C N 1
ATOM 5579 C CA . ARG C 1 202 ? 57.013 6.631 -10.029 1.00 37.95 202 ARG C CA 1
ATOM 5580 C C . ARG C 1 202 ? 58.427 6.298 -10.521 1.00 32.19 202 ARG C C 1
ATOM 5581 O O . ARG C 1 202 ? 59.176 7.193 -10.924 1.00 33.27 202 ARG C O 1
ATOM 5589 N N . ALA C 1 203 ? 58.747 5.006 -10.588 1.00 27.33 203 ALA C N 1
ATOM 5590 C CA . ALA C 1 203 ? 60.072 4.526 -10.968 1.00 33.78 203 ALA C CA 1
ATOM 5591 C C . ALA C 1 203 ? 60.528 4.949 -12.363 1.00 33.43 203 ALA C C 1
ATOM 5592 O O . ALA C 1 203 ? 61.676 5.332 -12.531 1.00 29.76 203 ALA C O 1
ATOM 5594 N N . TYR C 1 204 ? 59.666 4.791 -13.364 1.00 30.39 204 TYR C N 1
ATOM 5595 C CA . TYR C 1 204 ? 60.059 4.957 -14.758 1.00 31.15 204 TYR C CA 1
ATOM 5596 C C . TYR C 1 204 ? 60.426 6.431 -15.098 1.00 34.92 204 TYR C C 1
ATOM 5597 O O . TYR C 1 204 ? 61.499 6.694 -15.632 1.00 34.64 204 TYR C O 1
ATOM 5606 N N . PRO C 1 205 ? 59.615 7.397 -14.652 1.00 32.02 205 PRO C N 1
ATOM 5607 C CA . PRO C 1 205 ? 60.070 8.779 -14.765 1.00 30.56 205 PRO C CA 1
ATOM 5608 C C . PRO C 1 205 ? 61.303 9.082 -13.907 1.00 28.73 205 PRO C C 1
ATOM 5609 O O . PRO C 1 205 ? 62.218 9.729 -14.375 1.00 33.04 205 PRO C O 1
ATOM 5613 N N . ARG C 1 206 ? 61.379 8.520 -12.712 1.00 28.35 206 ARG C N 1
ATOM 5614 C CA . ARG C 1 206 ? 62.569 8.706 -11.894 1.00 31.11 206 ARG C CA 1
ATOM 5615 C C . ARG C 1 206 ? 63.788 8.206 -12.636 1.00 35.21 206 ARG C C 1
ATOM 5616 O O . ARG C 1 206 ? 64.852 8.830 -12.599 1.00 24.74 206 ARG C O 1
ATOM 5624 N N . MET C 1 207 ? 63.665 7.024 -13.236 1.00 27.34 207 MET C N 1
ATOM 5625 C CA . MET C 1 207 ? 64.809 6.376 -13.846 1.00 26.12 207 MET C CA 1
ATOM 5626 C C . MET C 1 207 ? 65.228 7.152 -15.088 1.00 29.12 207 MET C C 1
ATOM 5627 O O . MET C 1 207 ? 66.401 7.179 -15.428 1.00 26.37 207 MET C O 1
ATOM 5632 N N . THR C 1 208 ? 64.256 7.736 -15.784 1.00 26.16 208 THR C N 1
ATOM 5633 C CA . THR C 1 208 ? 64.533 8.553 -16.947 1.00 29.77 208 THR C CA 1
ATOM 5634 C C . THR C 1 208 ? 65.352 9.783 -16.524 1.00 26.57 208 THR C C 1
ATOM 5635 O O . THR C 1 208 ? 66.351 10.100 -17.181 1.00 29.89 208 THR C O 1
ATOM 5639 N N . GLU C 1 209 ? 65.032 10.359 -15.369 1.00 31.07 209 GLU C N 1
ATOM 5640 C CA . GLU C 1 209 ? 65.837 11.471 -14.816 1.00 31.69 209 GLU C CA 1
ATOM 5641 C C . GLU C 1 209 ? 67.260 11.041 -14.484 1.00 34.94 209 GLU C C 1
ATOM 5642 O O . GLU C 1 209 ? 68.215 11.755 -14.772 1.00 34.86 209 GLU C O 1
ATOM 5648 N N . LEU C 1 210 ? 67.399 9.905 -13.816 1.00 33.38 210 LEU C N 1
ATOM 5649 C CA . LEU C 1 210 ? 68.710 9.431 -13.390 1.00 30.76 210 LEU C CA 1
ATOM 5650 C C . LEU C 1 210 ? 69.608 9.165 -14.588 1.00 25.65 210 LEU C C 1
ATOM 5651 O O . LEU C 1 210 ? 70.767 9.538 -14.588 1.00 31.01 210 LEU C O 1
ATOM 5656 N N . ALA C 1 211 ? 69.035 8.630 -15.651 1.00 21.93 211 ALA C N 1
ATOM 5657 C CA . ALA C 1 211 ? 69.798 8.255 -16.820 1.00 25.61 211 ALA C CA 1
ATOM 5658 C C . ALA C 1 211 ? 70.344 9.494 -17.502 1.00 26.25 211 ALA C C 1
ATOM 5659 O O . ALA C 1 211 ? 71.372 9.426 -18.156 1.00 26.27 211 ALA C O 1
ATOM 5661 N N . ARG C 1 212 ? 69.495 10.501 -17.612 1.00 26.58 212 ARG C N 1
ATOM 5662 C CA . ARG C 1 212 ? 69.904 11.768 -18.192 1.00 31.14 212 ARG C CA 1
ATOM 5663 C C . ARG C 1 212 ? 71.015 12.400 -17.384 1.00 31.71 212 ARG C C 1
ATOM 5664 O O . ARG C 1 212 ? 72.028 12.786 -17.947 1.00 39.35 212 ARG C O 1
ATOM 5672 N N . GLU C 1 213 ? 70.900 12.347 -16.059 1.00 32.40 213 GLU C N 1
ATOM 5673 C CA . GLU C 1 213 ? 71.990 12.770 -15.175 1.00 29.25 213 GLU C CA 1
ATOM 5674 C C . GLU C 1 213 ? 73.243 11.906 -15.305 1.00 31.31 213 GLU C C 1
ATOM 5675 O O . GLU C 1 213 ? 74.346 12.418 -15.503 1.00 26.18 213 GLU C O 1
ATOM 5681 N N . MET C 1 214 ? 73.070 10.590 -15.205 1.00 24.90 214 MET C N 1
ATOM 5682 C CA . MET C 1 214 ? 74.174 9.677 -14.993 1.00 26.85 214 MET C CA 1
ATOM 5683 C C . MET C 1 214 ? 74.939 9.387 -16.268 1.00 24.15 214 MET C C 1
ATOM 5684 O O . MET C 1 214 ? 76.043 8.850 -16.240 1.00 22.81 214 MET C O 1
ATOM 5689 N N . LYS C 1 215 ? 74.415 9.851 -17.390 1.00 24.14 215 LYS C N 1
ATOM 5690 C CA . LYS C 1 215 ? 75.124 9.737 -18.631 1.00 30.28 215 LYS C CA 1
ATOM 5691 C C . LYS C 1 215 ? 76.384 10.594 -18.628 1.00 29.82 215 LYS C C 1
ATOM 5692 O O . LYS C 1 215 ? 77.336 10.302 -19.357 1.00 28.56 215 LYS C O 1
ATOM 5698 N N . ASP C 1 216 ? 76.393 11.660 -17.831 1.00 32.56 216 ASP C N 1
ATOM 5699 C CA . ASP C 1 216 ? 77.594 12.486 -17.675 1.00 29.88 216 ASP C CA 1
ATOM 5700 C C . ASP C 1 216 ? 78.600 11.886 -16.733 1.00 32.81 216 ASP C C 1
ATOM 5701 O O . ASP C 1 216 ? 79.729 12.386 -16.611 1.00 25.68 216 ASP C O 1
ATOM 5706 N N . TYR C 1 217 ? 78.212 10.825 -16.046 1.00 27.14 217 TYR C N 1
ATOM 5707 C CA . TYR C 1 217 ? 79.099 10.237 -15.066 1.00 22.95 217 TYR C CA 1
ATOM 5708 C C . TYR C 1 217 ? 80.352 9.657 -15.732 1.00 27.27 217 TYR C C 1
ATOM 5709 O O . TYR C 1 217 ? 80.326 9.266 -16.889 1.00 31.47 217 TYR C O 1
ATOM 5718 N N . SER C 1 218 ? 81.453 9.592 -14.987 1.00 25.21 218 SER C N 1
ATOM 5719 C CA . SER C 1 218 ? 82.612 8.849 -15.418 1.00 25.97 218 SER C CA 1
ATOM 5720 C C . SER C 1 218 ? 82.298 7.349 -15.464 1.00 27.02 218 SER C C 1
ATOM 5721 O O . SER C 1 218 ? 81.563 6.855 -14.629 1.00 28.10 218 SER C O 1
ATOM 5724 N N . ARG C 1 219 ? 83.039 6.611 -16.265 1.00 27.70 219 ARG C N 1
ATOM 5725 C CA . ARG C 1 219 ? 82.896 5.160 -16.222 1.00 31.23 219 ARG C CA 1
ATOM 5726 C C . ARG C 1 219 ? 83.194 4.612 -14.835 1.00 33.00 219 ARG C C 1
ATOM 5727 O O . ARG C 1 219 ? 82.500 3.721 -14.346 1.00 30.38 219 ARG C O 1
ATOM 5735 N N . GLY C 1 220 ? 84.251 5.124 -14.215 1.00 30.37 220 GLY C N 1
ATOM 5736 C CA . GLY C 1 220 ? 84.675 4.656 -12.895 1.00 29.53 220 GLY C CA 1
ATOM 5737 C C . GLY C 1 220 ? 83.600 4.821 -11.828 1.00 33.94 220 GLY C C 1
ATOM 5738 O O . GLY C 1 220 ? 83.478 3.997 -10.918 1.00 30.62 220 GLY C O 1
ATOM 5739 N N . GLU C 1 221 ? 82.881 5.940 -11.869 1.00 33.19 221 GLU C N 1
ATOM 5740 C CA . GLU C 1 221 ? 81.780 6.181 -10.926 1.00 35.03 221 GLU C CA 1
ATOM 5741 C C . GLU C 1 221 ? 80.597 5.204 -11.149 1.00 27.60 221 GLU C C 1
ATOM 5742 O O . GLU C 1 221 ? 79.994 4.719 -10.195 1.00 25.23 221 GLU C O 1
ATOM 5748 N N . LEU C 1 222 ? 80.263 4.942 -12.407 1.00 27.31 222 LEU C N 1
ATOM 5749 C CA . LEU C 1 222 ? 79.211 3.975 -12.714 1.00 23.63 222 LEU C CA 1
ATOM 5750 C C . LEU C 1 222 ? 79.555 2.580 -12.189 1.00 31.87 222 LEU C C 1
ATOM 5751 O O . LEU C 1 222 ? 78.703 1.863 -11.663 1.00 33.39 222 LEU C O 1
ATOM 5756 N N . ILE C 1 223 ? 80.804 2.193 -12.367 1.00 33.59 223 ILE C N 1
ATOM 5757 C CA . ILE C 1 223 ? 81.250 0.873 -11.968 1.00 32.17 223 ILE C CA 1
ATOM 5758 C C . ILE C 1 223 ? 81.205 0.760 -10.455 1.00 31.21 223 ILE C C 1
ATOM 5759 O O . ILE C 1 223 ? 80.749 -0.239 -9.915 1.00 33.04 223 ILE C O 1
ATOM 5764 N N . ARG C 1 224 ? 81.684 1.789 -9.766 1.00 34.83 224 ARG C N 1
ATOM 5765 C CA . ARG C 1 224 ? 81.637 1.813 -8.309 1.00 33.52 224 ARG C CA 1
ATOM 5766 C C . ARG C 1 224 ? 80.208 1.676 -7.757 1.00 35.76 224 ARG C C 1
ATOM 5767 O O . ARG C 1 224 ? 79.997 1.036 -6.727 1.00 30.00 224 ARG C O 1
ATOM 5775 N N . ILE C 1 225 ? 79.255 2.376 -8.365 1.00 27.80 225 ILE C N 1
ATOM 5776 C CA . ILE C 1 225 ? 77.891 2.342 -7.909 1.00 25.71 225 ILE C CA 1
ATOM 5777 C C . ILE C 1 225 ? 77.315 0.935 -8.128 1.00 25.73 225 ILE C C 1
ATOM 5778 O O . ILE C 1 225 ? 76.541 0.440 -7.324 1.00 25.50 225 ILE C O 1
ATOM 5783 N N . ILE C 1 226 ? 77.649 0.326 -9.245 1.00 25.77 226 ILE C N 1
ATOM 5784 C CA . ILE C 1 226 ? 77.175 -1.037 -9.512 1.00 31.62 226 ILE C CA 1
ATOM 5785 C C . ILE C 1 226 ? 77.809 -2.028 -8.538 1.00 40.51 226 ILE C C 1
ATOM 5786 O O . ILE C 1 226 ? 77.149 -2.933 -8.035 1.00 38.76 226 ILE C O 1
ATOM 5791 N N . GLU C 1 227 ? 79.104 -1.875 -8.293 1.00 35.58 227 GLU C N 1
ATOM 5792 C CA . GLU C 1 227 ? 79.831 -2.875 -7.528 1.00 34.05 227 GLU C CA 1
ATOM 5793 C C . GLU C 1 227 ? 79.463 -2.801 -6.067 1.00 36.28 227 GLU C C 1
ATOM 5794 O O . GLU C 1 227 ? 79.241 -3.819 -5.438 1.00 38.51 227 GLU C O 1
ATOM 5800 N N . GLU C 1 228 ? 79.136 -1.609 -5.596 1.00 32.01 228 GLU C N 1
ATOM 5801 C CA . GLU C 1 228 ? 78.712 -1.470 -4.213 1.00 34.17 228 GLU C CA 1
ATOM 5802 C C . GLU C 1 228 ? 77.262 -1.871 -3.972 1.00 32.03 228 GLU C C 1
ATOM 5803 O O . GLU C 1 228 ? 76.864 -2.028 -2.837 1.00 31.69 228 GLU C O 1
ATOM 5809 N N . TYR C 1 229 ? 76.442 -1.949 -5.018 1.00 31.41 229 TYR C N 1
ATOM 5810 C CA . TYR C 1 229 ? 75.049 -2.265 -4.798 1.00 28.37 229 TYR C CA 1
ATOM 5811 C C . TYR C 1 229 ? 74.871 -3.689 -4.257 1.00 35.80 229 TYR C C 1
ATOM 5812 O O . TYR C 1 229 ? 75.365 -4.670 -4.835 1.00 35.07 229 TYR C O 1
ATOM 5821 N N . ASP C 1 230 ? 74.064 -3.794 -3.208 1.00 33.54 230 ASP C N 1
ATOM 5822 C CA . ASP C 1 230 ? 73.725 -5.086 -2.605 1.00 35.49 230 ASP C CA 1
ATOM 5823 C C . ASP C 1 230 ? 72.205 -5.281 -2.565 1.00 28.42 230 ASP C C 1
ATOM 5824 O O . ASP C 1 230 ? 71.510 -4.664 -1.766 1.00 26.34 230 ASP C O 1
ATOM 5829 N N . ASN C 1 231 ? 71.685 -6.155 -3.409 1.00 27.59 231 ASN C N 1
ATOM 5830 C CA . ASN C 1 231 ? 70.252 -6.278 -3.534 1.00 26.86 231 ASN C CA 1
ATOM 5831 C C . ASN C 1 231 ? 69.615 -6.920 -2.290 1.00 28.64 231 ASN C C 1
ATOM 5832 O O . ASN C 1 231 ? 68.482 -6.589 -1.932 1.00 26.01 231 ASN C O 1
ATOM 5837 N N . GLY C 1 232 ? 70.387 -7.748 -1.583 1.00 36.83 232 GLY C N 1
ATOM 5838 C CA . GLY C 1 232 ? 69.922 -8.380 -0.343 1.00 30.82 232 GLY C CA 1
ATOM 5839 C C . GLY C 1 232 ? 69.646 -7.331 0.723 1.00 35.87 232 GLY C C 1
ATOM 5840 O O . GLY C 1 232 ? 68.559 -7.268 1.282 1.00 28.00 232 GLY C O 1
ATOM 5841 N N . LYS C 1 233 ? 70.624 -6.472 0.967 1.00 28.19 233 LYS C N 1
ATOM 5842 C CA . LYS C 1 233 ? 70.485 -5.441 1.976 1.00 30.80 233 LYS C CA 1
ATOM 5843 C C . LYS C 1 233 ? 69.358 -4.493 1.600 1.00 27.15 233 LYS C C 1
ATOM 5844 O O . LYS C 1 233 ? 68.493 -4.173 2.410 1.00 32.51 233 LYS C O 1
ATOM 5850 N N . THR C 1 234 ? 69.252 -4.219 0.314 1.00 29.63 234 THR C N 1
ATOM 5851 C CA . THR C 1 234 ? 68.247 -3.281 -0.154 1.00 31.83 234 THR C CA 1
ATOM 5852 C C . THR C 1 234 ? 66.848 -3.853 0.084 1.00 30.53 234 THR C C 1
ATOM 5853 O O . THR C 1 234 ? 65.987 -3.199 0.662 1.00 32.83 234 THR C O 1
ATOM 5857 N N . LEU C 1 235 ? 66.629 -5.113 -0.271 1.00 35.61 235 LEU C N 1
ATOM 5858 C CA . LEU C 1 235 ? 65.328 -5.732 0.015 1.00 31.40 235 LEU C CA 1
ATOM 5859 C C . LEU C 1 235 ? 65.043 -5.780 1.518 1.00 25.03 235 LEU C C 1
ATOM 5860 O O . LEU C 1 235 ? 63.930 -5.534 1.930 1.00 29.33 235 LEU C O 1
ATOM 5865 N N . ASN C 1 236 ? 66.052 -6.097 2.331 1.00 26.73 236 ASN C N 1
ATOM 5866 C CA . ASN C 1 236 ? 65.899 -6.107 3.777 1.00 24.99 236 ASN C CA 1
ATOM 5867 C C . ASN C 1 236 ? 65.527 -4.728 4.304 1.00 31.69 236 ASN C C 1
ATOM 5868 O O . ASN C 1 236 ? 64.754 -4.601 5.251 1.00 29.01 236 ASN C O 1
ATOM 5873 N N . ASP C 1 237 ? 66.144 -3.701 3.722 1.00 29.46 237 ASP C N 1
ATOM 5874 C CA . ASP C 1 237 ? 65.836 -2.315 4.054 1.00 29.63 237 ASP C CA 1
ATOM 5875 C C . ASP C 1 237 ? 64.416 -1.913 3.640 1.00 30.53 237 ASP C C 1
ATOM 5876 O O . ASP C 1 237 ? 63.739 -1.172 4.353 1.00 31.00 237 ASP C O 1
ATOM 5881 N N . VAL C 1 238 ? 63.914 -2.474 2.545 1.00 31.66 238 VAL C N 1
ATOM 5882 C CA . VAL C 1 238 ? 62.495 -2.258 2.197 1.00 29.41 238 VAL C CA 1
ATOM 5883 C C . VAL C 1 238 ? 61.561 -2.813 3.292 1.00 32.67 238 VAL C C 1
ATOM 5884 O O . VAL C 1 238 ? 60.677 -2.112 3.792 1.00 27.12 238 VAL C O 1
ATOM 5888 N N . LEU C 1 239 ? 61.773 -4.068 3.683 1.00 29.74 239 LEU C N 1
ATOM 5889 C CA . LEU C 1 239 ? 60.954 -4.694 4.720 1.00 34.28 239 LEU C CA 1
ATOM 5890 C C . LEU C 1 239 ? 61.021 -3.907 6.032 1.00 32.59 239 LEU C C 1
ATOM 5891 O O . LEU C 1 239 ? 60.029 -3.754 6.740 1.00 33.28 239 LEU C O 1
ATOM 5896 N N . LEU C 1 240 ? 62.228 -3.504 6.395 1.00 33.21 240 LEU C N 1
ATOM 5897 C CA . LEU C 1 240 ? 62.442 -2.703 7.585 1.00 35.99 240 LEU C CA 1
ATOM 5898 C C . LEU C 1 240 ? 61.718 -1.358 7.507 1.00 28.39 240 LEU C C 1
ATOM 5899 O O . LEU C 1 240 ? 61.132 -0.922 8.486 1.00 30.35 240 LEU C O 1
ATOM 5904 N N . HIS C 1 241 ? 61.627 -0.777 6.316 1.00 30.99 241 HIS C N 1
ATOM 5905 C CA . HIS C 1 241 ? 60.840 0.441 6.141 1.00 37.49 241 HIS C CA 1
ATOM 5906 C C . HIS C 1 241 ? 59.372 0.157 6.424 1.00 31.05 241 HIS C C 1
ATOM 5907 O O . HIS C 1 241 ? 58.682 0.934 7.074 1.00 25.54 241 HIS C O 1
ATOM 5914 N N . ILE C 1 242 ? 58.868 -0.937 5.879 1.00 31.82 242 ILE C N 1
ATOM 5915 C CA . ILE C 1 242 ? 57.461 -1.249 6.028 1.00 25.84 242 ILE C CA 1
ATOM 5916 C C . ILE C 1 242 ? 57.164 -1.567 7.502 1.00 25.78 242 ILE C C 1
ATOM 5917 O O . ILE C 1 242 ? 56.251 -1.029 8.098 1.00 25.94 242 ILE C O 1
ATOM 5922 N N . ARG C 1 243 ? 58.034 -2.338 8.134 1.00 25.79 243 ARG C N 1
ATOM 5923 C CA . ARG C 1 243 ? 57.833 -2.677 9.521 1.00 30.17 243 ARG C CA 1
ATOM 5924 C C . ARG C 1 243 ? 57.758 -1.474 10.435 1.00 29.51 243 ARG C C 1
ATOM 5925 O O . ARG C 1 243 ? 56.958 -1.474 11.363 1.00 27.98 243 ARG C O 1
ATOM 5933 N N . ASP C 1 244 ? 58.790 -0.642 10.365 1.00 33.92 244 ASP C N 1
ATOM 5934 C CA . ASP C 1 244 ? 58.943 0.486 11.277 1.00 33.12 244 ASP C CA 1
ATOM 5935 C C . ASP C 1 244 ? 57.764 1.397 11.013 1.00 29.19 244 ASP C C 1
ATOM 5936 O O . ASP C 1 244 ? 57.222 2.003 11.916 1.00 30.72 244 ASP C O 1
ATOM 5941 N N . ARG C 1 245 ? 57.317 1.436 9.770 1.00 31.54 245 ARG C N 1
ATOM 5942 C CA . ARG C 1 245 ? 56.157 2.268 9.458 1.00 31.57 245 ARG C CA 1
ATOM 5943 C C . ARG C 1 245 ? 54.895 1.726 10.134 1.00 30.06 245 ARG C C 1
ATOM 5944 O O . ARG C 1 245 ? 54.169 2.451 10.822 1.00 27.10 245 ARG C O 1
ATOM 5952 N N . LEU C 1 246 ? 54.713 0.414 10.054 1.00 31.56 246 LEU C N 1
ATOM 5953 C CA . LEU C 1 246 ? 53.571 -0.201 10.698 1.00 31.02 246 LEU C CA 1
ATOM 5954 C C . LEU C 1 246 ? 53.656 0.056 12.188 1.00 28.21 246 LEU C C 1
ATOM 5955 O O . LEU C 1 246 ? 52.650 0.323 12.846 1.00 27.96 246 LEU C O 1
ATOM 5960 N N . THR C 1 247 ? 54.830 -0.215 12.749 1.00 31.14 247 THR C N 1
ATOM 5961 C CA . THR C 1 247 ? 55.034 0.019 14.148 1.00 32.40 247 THR C CA 1
ATOM 5962 C C . THR C 1 247 ? 54.579 1.428 14.484 1.00 34.32 247 THR C C 1
ATOM 5963 O O . THR C 1 247 ? 53.907 1.648 15.498 1.00 32.99 247 THR C O 1
ATOM 5967 N N . LYS C 1 248 ? 55.002 2.394 13.678 1.00 38.10 248 LYS C N 1
ATOM 5968 C CA . LYS C 1 248 ? 54.707 3.793 14.000 1.00 33.66 248 LYS C CA 1
ATOM 5969 C C . LYS C 1 248 ? 53.231 4.122 13.832 1.00 41.06 248 LYS C C 1
ATOM 5970 O O . LYS C 1 248 ? 52.644 4.743 14.699 1.00 38.96 248 LYS C O 1
ATOM 5976 N N . LEU C 1 249 ? 52.585 3.585 12.802 1.00 36.63 249 LEU C N 1
ATOM 5977 C CA . LEU C 1 249 ? 51.154 3.816 12.664 1.00 32.33 249 LEU C CA 1
ATOM 5978 C C . LEU C 1 249 ? 50.391 3.236 13.852 1.00 39.84 249 LEU C C 1
ATOM 5979 O O . LEU C 1 249 ? 49.450 3.846 14.337 1.00 43.79 249 LEU C O 1
ATOM 5984 N N . ALA C 1 250 ? 50.850 2.107 14.380 1.00 34.32 250 ALA C N 1
ATOM 5985 C CA . ALA C 1 250 ? 50.151 1.463 15.472 1.00 31.27 250 ALA C CA 1
ATOM 5986 C C . ALA C 1 250 ? 50.323 2.252 16.749 1.00 28.65 250 ALA C C 1
ATOM 5987 O O . ALA C 1 250 ? 49.375 2.397 17.520 1.00 36.66 250 ALA C O 1
ATOM 5989 N N . GLU C 1 251 ? 51.528 2.746 16.999 1.00 37.34 251 GLU C N 1
ATOM 5990 C CA . GLU C 1 251 ? 51.822 3.366 18.294 1.00 36.82 251 GLU C CA 1
ATOM 5991 C C . GLU C 1 251 ? 51.081 4.701 18.415 1.00 38.24 251 GLU C C 1
ATOM 5992 O O . GLU C 1 251 ? 50.552 5.014 19.479 1.00 47.93 251 GLU C O 1
ATOM 5998 N N . GLY C 1 252 ? 50.834 5.345 17.278 1.00 38.29 252 GLY C N 1
ATOM 5999 C CA . GLY C 1 252 ? 50.087 6.605 17.257 1.00 40.04 252 GLY C CA 1
ATOM 6000 C C . GLY C 1 252 ? 48.580 6.406 17.178 1.00 46.62 252 GLY C C 1
ATOM 6001 O O . GLY C 1 252 ? 47.803 7.323 17.447 1.00 34.62 252 GLY C O 1
ATOM 6002 N N . GLY C 1 253 ? 48.159 5.212 16.771 1.00 37.84 253 GLY C N 1
ATOM 6003 C CA . GLY C 1 253 ? 46.745 4.939 16.549 1.00 37.93 253 GLY C CA 1
ATOM 6004 C C . GLY C 1 253 ? 46.286 5.544 15.242 1.00 39.34 253 GLY C C 1
ATOM 6005 O O . GLY C 1 253 ? 46.793 6.581 14.836 1.00 39.57 253 GLY C O 1
ATOM 6006 N N . ILE C 1 254 ? 45.461 4.805 14.498 1.00 38.43 254 ILE C N 1
ATOM 6007 C CA . ILE C 1 254 ? 45.022 5.249 13.187 1.00 37.20 254 ILE C CA 1
ATOM 6008 C C . ILE C 1 254 ? 43.513 5.465 13.100 1.00 35.22 254 ILE C C 1
ATOM 6009 O O . ILE C 1 254 ? 43.023 6.137 12.184 1.00 35.71 254 ILE C O 1
ATOM 6014 N N . TRP C 1 255 ? 42.783 4.924 14.066 1.00 27.93 255 TRP C N 1
ATOM 6015 C CA . TRP C 1 255 ? 41.331 4.980 14.021 1.00 35.10 255 TRP C CA 1
ATOM 6016 C C . TRP C 1 255 ? 40.835 6.420 14.085 1.00 34.87 255 TRP C C 1
ATOM 6017 O O . TRP C 1 255 ? 41.191 7.152 14.991 1.00 32.08 255 TRP C O 1
ATOM 6028 N N . ARG C 1 256 ? 39.892 6.754 13.213 1.00 37.03 256 ARG C N 1
ATOM 6029 C CA . ARG C 1 256 ? 39.305 8.087 13.155 1.00 49.03 256 ARG C CA 1
ATOM 6030 C C . ARG C 1 256 ? 40.294 9.136 12.660 1.00 59.10 256 ARG C C 1
ATOM 6031 O O . ARG C 1 256 ? 39.976 10.324 12.624 1.00 59.09 256 ARG C O 1
ATOM 6039 N N . LYS C 1 257 ? 41.498 8.695 12.305 1.00 54.20 257 LYS C N 1
ATOM 6040 C CA . LYS C 1 257 ? 42.545 9.600 11.854 1.00 52.78 257 LYS C CA 1
ATOM 6041 C C . LYS C 1 257 ? 42.400 9.835 10.352 1.00 52.28 257 LYS C C 1
ATOM 6042 O O . LYS C 1 257 ? 42.384 8.886 9.560 1.00 50.06 257 LYS C O 1
ATOM 6048 N N . LYS C 1 258 ? 42.369 11.106 9.967 1.00 56.92 258 LYS C N 1
ATOM 6049 C CA . LYS C 1 258 ? 42.022 11.498 8.610 1.00 63.23 258 LYS C CA 1
ATOM 6050 C C . LYS C 1 258 ? 43.096 11.053 7.631 1.00 51.61 258 LYS C C 1
ATOM 6051 O O . LYS C 1 258 ? 42.793 10.511 6.571 1.00 66.90 258 LYS C O 1
ATOM 6057 N N . GLN C 1 259 ? 44.353 11.310 7.971 1.00 66.53 259 GLN C N 1
ATOM 6058 C CA . GLN C 1 259 ? 45.457 10.885 7.121 1.00 66.15 259 GLN C CA 1
ATOM 6059 C C . GLN C 1 259 ? 46.581 10.233 7.927 1.00 66.06 259 GLN C C 1
ATOM 6060 O O . GLN C 1 259 ? 46.715 10.448 9.138 1.00 56.86 259 GLN C O 1
ATOM 6066 N N . LEU C 1 260 ? 47.348 9.389 7.247 1.00 66.74 260 LEU C N 1
ATOM 6067 C CA . LEU C 1 260 ? 48.459 8.675 7.862 1.00 78.64 260 LEU C CA 1
ATOM 6068 C C . LEU C 1 260 ? 49.768 9.048 7.165 1.00 83.35 260 LEU C C 1
ATOM 6069 O O . LEU C 1 260 ? 49.767 9.507 6.023 1.00 91.68 260 LEU C O 1
ATOM 6074 N N . ASP C 1 261 ? 50.882 8.875 7.867 1.00 92.91 261 ASP C N 1
ATOM 6075 C CA . ASP C 1 261 ? 52.160 9.415 7.420 1.00 79.60 261 ASP C CA 1
ATOM 6076 C C . ASP C 1 261 ? 53.174 8.290 7.226 1.00 78.79 261 ASP C C 1
ATOM 6077 O O . ASP C 1 261 ? 52.845 7.233 6.687 1.00 52.64 261 ASP C O 1
ATOM 6082 N N . ARG D 1 10 ? 46.887 -23.364 -2.874 1.00 97.04 10 ARG D N 1
ATOM 6083 C CA . ARG D 1 10 ? 46.277 -22.039 -3.193 1.00 101.30 10 ARG D CA 1
ATOM 6084 C C . ARG D 1 10 ? 44.943 -22.217 -3.901 1.00 85.72 10 ARG D C 1
ATOM 6085 O O . ARG D 1 10 ? 44.604 -21.458 -4.802 1.00 65.91 10 ARG D O 1
ATOM 6093 N N . TYR D 1 11 ? 44.179 -23.215 -3.474 1.00 98.55 11 TYR D N 1
ATOM 6094 C CA . TYR D 1 11 ? 42.942 -23.569 -4.154 1.00 87.08 11 TYR D CA 1
ATOM 6095 C C . TYR D 1 11 ? 41.984 -22.384 -4.148 1.00 91.78 11 TYR D C 1
ATOM 6096 O O . TYR D 1 11 ? 41.502 -21.953 -5.198 1.00 77.06 11 TYR D O 1
ATOM 6105 N N . TRP D 1 12 ? 41.734 -21.842 -2.961 1.00 92.80 12 TRP D N 1
ATOM 6106 C CA . TRP D 1 12 ? 40.638 -20.900 -2.770 1.00 86.40 12 TRP D CA 1
ATOM 6107 C C . TRP D 1 12 ? 40.999 -19.536 -3.349 1.00 62.98 12 TRP D C 1
ATOM 6108 O O . TRP D 1 12 ? 40.173 -18.888 -3.981 1.00 61.46 12 TRP D O 1
ATOM 6119 N N . SER D 1 13 ? 42.254 -19.139 -3.170 1.00 61.68 13 SER D N 1
ATOM 6120 C CA . SER D 1 13 ? 42.809 -17.969 -3.838 1.00 61.28 13 SER D CA 1
ATOM 6121 C C . SER D 1 13 ? 42.271 -17.891 -5.262 1.00 75.11 13 SER D C 1
ATOM 6122 O O . SER D 1 13 ? 41.684 -16.884 -5.668 1.00 84.48 13 SER D O 1
ATOM 6125 N N . LEU D 1 14 ? 42.383 -19.002 -5.982 1.00 78.42 14 LEU D N 1
ATOM 6126 C CA . LEU D 1 14 ? 42.185 -19.001 -7.424 1.00 74.99 14 LEU D CA 1
ATOM 6127 C C . LEU D 1 14 ? 40.747 -19.393 -7.783 1.00 75.12 14 LEU D C 1
ATOM 6128 O O . LEU D 1 14 ? 40.211 -18.960 -8.808 1.00 61.44 14 LEU D O 1
ATOM 6133 N N . TYR D 1 15 ? 40.085 -20.103 -6.874 1.00 56.04 15 TYR D N 1
ATOM 6134 C CA . TYR D 1 15 ? 38.662 -20.401 -7.024 1.00 54.97 15 TYR D CA 1
ATOM 6135 C C . TYR D 1 15 ? 37.814 -19.124 -7.016 1.00 64.00 15 TYR D C 1
ATOM 6136 O O . TYR D 1 15 ? 36.851 -19.005 -7.775 1.00 60.60 15 TYR D O 1
ATOM 6145 N N . TYR D 1 16 ? 38.202 -18.147 -6.197 1.00 60.18 16 TYR D N 1
ATOM 6146 C CA . TYR D 1 16 ? 37.386 -16.950 -6.013 1.00 55.76 16 TYR D CA 1
ATOM 6147 C C . TYR D 1 16 ? 37.796 -15.875 -7.003 1.00 50.81 16 TYR D C 1
ATOM 6148 O O . TYR D 1 16 ? 36.968 -15.076 -7.435 1.00 50.30 16 TYR D O 1
ATOM 6157 N N . ARG D 1 17 ? 39.028 -15.972 -7.489 1.00 52.18 17 ARG D N 1
ATOM 6158 C CA . ARG D 1 17 ? 39.418 -15.288 -8.716 1.00 58.39 17 ARG D CA 1
ATOM 6159 C C . ARG D 1 17 ? 38.440 -15.552 -9.867 1.00 57.52 17 ARG D C 1
ATOM 6160 O O . ARG D 1 17 ? 37.999 -14.620 -10.533 1.00 48.79 17 ARG D O 1
ATOM 6168 N N . GLU D 1 18 ? 38.068 -16.812 -10.072 1.00 51.17 18 GLU D N 1
ATOM 6169 C CA . GLU D 1 18 ? 37.129 -17.164 -11.148 1.00 58.47 18 GLU D CA 1
ATOM 6170 C C . GLU D 1 18 ? 35.760 -16.533 -10.913 1.00 59.59 18 GLU D C 1
ATOM 6171 O O . GLU D 1 18 ? 35.206 -15.876 -11.795 1.00 51.69 18 GLU D O 1
ATOM 6177 N N . LYS D 1 19 ? 35.209 -16.745 -9.722 1.00 52.52 19 LYS D N 1
ATOM 6178 C CA . LYS D 1 19 ? 33.857 -16.293 -9.421 1.00 54.60 19 LYS D CA 1
ATOM 6179 C C . LYS D 1 19 ? 33.742 -14.789 -9.629 1.00 45.39 19 LYS D C 1
ATOM 6180 O O . LYS D 1 19 ? 32.674 -14.272 -9.968 1.00 41.77 19 LYS D O 1
ATOM 6186 N N . ILE D 1 20 ? 34.817 -14.072 -9.339 1.00 41.71 20 ILE D N 1
ATOM 6187 C CA . ILE D 1 20 ? 34.788 -12.625 -9.483 1.00 45.11 20 ILE D CA 1
ATOM 6188 C C . ILE D 1 20 ? 34.786 -12.226 -10.966 1.00 49.78 20 ILE D C 1
ATOM 6189 O O . ILE D 1 20 ? 33.980 -11.388 -11.394 1.00 49.52 20 ILE D O 1
ATOM 6194 N N . ILE D 1 21 ? 35.496 -13.014 -11.770 1.00 50.30 21 ILE D N 1
ATOM 6195 C CA . ILE D 1 21 ? 35.475 -12.868 -13.224 1.00 51.79 21 ILE D CA 1
ATOM 6196 C C . ILE D 1 21 ? 34.085 -13.158 -13.790 1.00 59.56 21 ILE D C 1
ATOM 6197 O O . ILE D 1 21 ? 33.550 -12.373 -14.577 1.00 58.57 21 ILE D O 1
ATOM 6202 N N . GLU D 1 22 ? 33.483 -14.251 -13.324 1.00 55.75 22 GLU D N 1
ATOM 6203 C CA . GLU D 1 22 ? 32.153 -14.671 -13.764 1.00 47.63 22 GLU D CA 1
ATOM 6204 C C . GLU D 1 22 ? 31.072 -13.662 -13.410 1.00 52.88 22 GLU D C 1
ATOM 6205 O O . GLU D 1 22 ? 30.067 -13.560 -14.106 1.00 66.04 22 GLU D O 1
ATOM 6211 N N . GLY D 1 23 ? 31.229 -12.988 -12.276 1.00 57.30 23 GLY D N 1
ATOM 6212 C CA . GLY D 1 23 ? 30.273 -11.967 -11.868 1.00 55.45 23 GLY D CA 1
ATOM 6213 C C . GLY D 1 23 ? 30.340 -10.726 -12.742 1.00 49.55 23 GLY D C 1
ATOM 6214 O O . GLY D 1 23 ? 29.357 -9.997 -12.877 1.00 55.00 23 GLY D O 1
ATOM 6215 N N . MET D 1 24 ? 31.516 -10.456 -13.297 1.00 56.44 24 MET D N 1
ATOM 6216 C CA . MET D 1 24 ? 31.656 -9.407 -14.305 1.00 64.08 24 MET D CA 1
ATOM 6217 C C . MET D 1 24 ? 30.992 -9.822 -15.618 1.00 58.29 24 MET D C 1
ATOM 6218 O O . MET D 1 24 ? 30.178 -9.085 -16.173 1.00 60.78 24 MET D O 1
ATOM 6223 N N . GLU D 1 25 ? 31.295 -11.034 -16.074 1.00 57.78 25 GLU D N 1
ATOM 6224 C CA . GLU D 1 25 ? 30.628 -11.599 -17.244 1.00 65.93 25 GLU D CA 1
ATOM 6225 C C . GLU D 1 25 ? 29.109 -11.587 -17.097 1.00 64.52 25 GLU D C 1
ATOM 6226 O O . GLU D 1 25 ? 28.391 -11.513 -18.095 1.00 65.87 25 GLU D O 1
ATOM 6232 N N . LYS D 1 26 ? 28.621 -11.667 -15.859 1.00 59.77 26 LYS D N 1
ATOM 6233 C CA . LYS D 1 26 ? 27.184 -11.618 -15.598 1.00 46.64 26 LYS D CA 1
ATOM 6234 C C . LYS D 1 26 ? 26.646 -10.190 -15.489 1.00 49.03 26 LYS D C 1
ATOM 6235 O O . LYS D 1 26 ? 25.462 -9.992 -15.220 1.00 47.80 26 LYS D O 1
ATOM 6241 N N . GLY D 1 27 ? 27.522 -9.199 -15.601 1.00 51.28 27 GLY D N 1
ATOM 6242 C CA . GLY D 1 27 ? 27.095 -7.806 -15.489 1.00 50.41 27 GLY D CA 1
ATOM 6243 C C . GLY D 1 27 ? 26.884 -7.339 -14.056 1.00 50.64 27 GLY D C 1
ATOM 6244 O O . GLY D 1 27 ? 26.410 -6.227 -13.827 1.00 54.27 27 GLY D O 1
ATOM 6245 N N . MET D 1 28 ? 27.363 -8.119 -13.093 1.00 46.97 28 MET D N 1
ATOM 6246 C CA . MET D 1 28 ? 27.236 -7.743 -11.681 1.00 62.04 28 MET D CA 1
ATOM 6247 C C . MET D 1 28 ? 28.409 -6.879 -11.212 1.00 45.25 28 MET D C 1
ATOM 6248 O O . MET D 1 28 ? 28.211 -5.856 -10.560 1.00 55.47 28 MET D O 1
ATOM 6253 N N . THR D 1 29 ? 29.617 -7.402 -11.371 1.00 44.99 29 THR D N 1
ATOM 6254 C CA . THR D 1 29 ? 30.798 -6.765 -10.803 1.00 53.45 29 THR D CA 1
ATOM 6255 C C . THR D 1 29 ? 31.442 -5.830 -11.828 1.00 50.41 29 THR D C 1
ATOM 6256 O O . THR D 1 29 ? 31.653 -6.206 -12.985 1.00 46.14 29 THR D O 1
ATOM 6260 N N . ALA D 1 30 ? 31.655 -4.582 -11.424 1.00 52.57 30 ALA D N 1
ATOM 6261 C CA . ALA D 1 30 ? 32.386 -3.622 -12.250 1.00 58.55 30 ALA D CA 1
ATOM 6262 C C . ALA D 1 30 ? 33.843 -4.044 -12.434 1.00 53.10 30 ALA D C 1
ATOM 6263 O O . ALA D 1 30 ? 34.390 -4.800 -11.626 1.00 57.28 30 ALA D O 1
ATOM 6265 N N . LYS D 1 31 ? 34.484 -3.509 -13.471 1.00 63.37 31 LYS D N 1
ATOM 6266 C CA . LYS D 1 31 ? 35.922 -3.700 -13.680 1.00 45.45 31 LYS D CA 1
ATOM 6267 C C . LYS D 1 31 ? 36.721 -3.251 -12.460 1.00 39.80 31 LYS D C 1
ATOM 6268 O O . LYS D 1 31 ? 37.624 -3.952 -12.017 1.00 45.68 31 LYS D O 1
ATOM 6274 N N . ALA D 1 32 ? 36.336 -2.123 -11.868 1.00 39.81 32 ALA D N 1
ATOM 6275 C CA . ALA D 1 32 ? 36.965 -1.667 -10.624 1.00 43.03 32 ALA D CA 1
ATOM 6276 C C . ALA D 1 32 ? 36.949 -2.762 -9.556 1.00 47.73 32 ALA D C 1
ATOM 6277 O O . ALA D 1 32 ? 37.884 -2.877 -8.778 1.00 50.16 32 ALA D O 1
ATOM 6279 N N . GLY D 1 33 ? 35.955 -3.643 -9.606 1.00 49.99 33 GLY D N 1
ATOM 6280 C CA . GLY D 1 33 ? 35.832 -4.706 -8.614 1.00 46.13 33 GLY D CA 1
ATOM 6281 C C . GLY D 1 33 ? 36.890 -5.788 -8.776 1.00 41.19 33 GLY D C 1
ATOM 6282 O O . GLY D 1 33 ? 37.390 -6.338 -7.789 1.00 37.87 33 GLY D O 1
ATOM 6283 N N . LEU D 1 34 ? 37.323 -5.997 -10.013 1.00 38.32 34 LEU D N 1
ATOM 6284 C CA . LEU D 1 34 ? 38.412 -6.919 -10.300 1.00 44.32 34 LEU D CA 1
ATOM 6285 C C . LEU D 1 34 ? 39.682 -6.447 -9.620 1.00 42.29 34 LEU D C 1
ATOM 6286 O O . LEU D 1 34 ? 40.496 -7.249 -9.169 1.00 40.42 34 LEU D O 1
ATOM 6291 N N . ILE D 1 35 ? 39.861 -5.133 -9.597 1.00 44.68 35 ILE D N 1
ATOM 6292 C CA . ILE D 1 35 ? 41.033 -4.513 -8.994 1.00 45.56 35 ILE D CA 1
ATOM 6293 C C . ILE D 1 35 ? 40.922 -4.612 -7.473 1.00 43.53 35 ILE D C 1
ATOM 6294 O O . ILE D 1 35 ? 41.881 -4.992 -6.799 1.00 40.79 35 ILE D O 1
ATOM 6299 N N . ALA D 1 36 ? 39.752 -4.270 -6.943 1.00 39.52 36 ALA D N 1
ATOM 6300 C CA . ALA D 1 36 ? 39.480 -4.376 -5.500 1.00 40.92 36 ALA D CA 1
ATOM 6301 C C . ALA D 1 36 ? 39.754 -5.796 -4.998 1.00 38.26 36 ALA D C 1
ATOM 6302 O O . ALA D 1 36 ? 40.421 -5.995 -3.979 1.00 37.38 36 ALA D O 1
ATOM 6304 N N . HIS D 1 37 ? 39.396 -6.772 -5.819 1.00 34.98 37 HIS D N 1
ATOM 6305 C CA . HIS D 1 37 ? 39.625 -8.153 -5.482 1.00 37.03 37 HIS D CA 1
ATOM 6306 C C . HIS D 1 37 ? 41.113 -8.446 -5.328 1.00 42.09 37 HIS D C 1
ATOM 6307 O O . HIS D 1 37 ? 41.518 -9.247 -4.493 1.00 36.08 37 HIS D O 1
ATOM 6314 N N . GLY D 1 38 ? 41.922 -7.854 -6.198 1.00 42.04 38 GLY D N 1
ATOM 6315 C CA . GLY D 1 38 ? 43.362 -8.053 -6.146 1.00 33.84 38 GLY D CA 1
ATOM 6316 C C . GLY D 1 38 ? 44.018 -7.435 -4.930 1.00 36.03 38 GLY D C 1
ATOM 6317 O O . GLY D 1 38 ? 44.936 -8.032 -4.361 1.00 36.94 38 GLY D O 1
ATOM 6318 N N . ARG D 1 39 ? 43.635 -6.199 -4.584 1.00 29.23 39 ARG D N 1
ATOM 6319 C CA . ARG D 1 39 ? 44.042 -5.627 -3.299 1.00 29.20 39 ARG D CA 1
ATOM 6320 C C . ARG D 1 39 ? 43.771 -6.621 -2.169 1.00 31.65 39 ARG D C 1
ATOM 6321 O O . ARG D 1 39 ? 44.619 -6.843 -1.307 1.00 32.36 39 ARG D O 1
ATOM 6329 N N . GLY D 1 40 ? 42.539 -7.113 -2.102 1.00 34.61 40 GLY D N 1
ATOM 6330 C CA . GLY D 1 40 ? 42.128 -7.990 -1.005 1.00 31.40 40 GLY D CA 1
ATOM 6331 C C . GLY D 1 40 ? 42.884 -9.299 -1.054 1.00 29.15 40 GLY D C 1
ATOM 6332 O O . GLY D 1 40 ? 43.295 -9.827 -0.026 1.00 33.94 40 GLY D O 1
ATOM 6333 N N . GLU D 1 41 ? 43.208 -9.737 -2.258 1.00 31.27 41 GLU D N 1
ATOM 6334 C CA . GLU D 1 41 ? 44.058 -10.905 -2.435 1.00 37.43 41 GLU D CA 1
ATOM 6335 C C . GLU D 1 41 ? 45.433 -10.742 -1.768 1.00 38.09 41 GLU D C 1
ATOM 6336 O O . GLU D 1 41 ? 45.924 -11.660 -1.104 1.00 30.72 41 GLU D O 1
ATOM 6342 N N . ALA D 1 42 ? 46.049 -9.570 -1.944 1.00 30.91 42 ALA D N 1
ATOM 6343 C CA . ALA D 1 42 ? 47.384 -9.309 -1.386 1.00 35.38 42 ALA D CA 1
ATOM 6344 C C . ALA D 1 42 ? 47.327 -9.215 0.133 1.00 29.91 42 ALA D C 1
ATOM 6345 O O . ALA D 1 42 ? 48.224 -9.702 0.827 1.00 37.77 42 ALA D O 1
ATOM 6347 N N . PHE D 1 43 ? 46.356 -8.461 0.639 1.00 33.50 43 PHE D N 1
ATOM 6348 C CA . PHE D 1 43 ? 46.193 -8.296 2.078 1.00 35.87 43 PHE D CA 1
ATOM 6349 C C . PHE D 1 43 ? 45.826 -9.596 2.794 1.00 33.92 43 PHE D C 1
ATOM 6350 O O . PHE D 1 43 ? 46.325 -9.881 3.877 1.00 34.67 43 PHE D O 1
ATOM 6358 N N . ASP D 1 44 ? 45.078 -10.450 2.119 1.00 34.02 44 ASP D N 1
ATOM 6359 C CA . ASP D 1 44 ? 44.752 -11.743 2.676 1.00 26.56 44 ASP D CA 1
ATOM 6360 C C . ASP D 1 44 ? 45.999 -12.605 2.825 1.00 28.11 44 ASP D C 1
ATOM 6361 O O . ASP D 1 44 ? 46.246 -13.170 3.889 1.00 30.11 44 ASP D O 1
ATOM 6366 N N . TYR D 1 45 ? 46.836 -12.632 1.794 1.00 30.74 45 TYR D N 1
ATOM 6367 C CA . TYR D 1 45 ? 48.112 -13.319 1.897 1.00 30.69 45 TYR D CA 1
ATOM 6368 C C . TYR D 1 45 ? 48.902 -12.812 3.101 1.00 34.16 45 TYR D C 1
ATOM 6369 O O . TYR D 1 45 ? 49.445 -13.597 3.871 1.00 37.04 45 TYR D O 1
ATOM 6378 N N . LEU D 1 46 ? 48.956 -11.499 3.267 1.00 27.04 46 LEU D N 1
ATOM 6379 C CA . LEU D 1 46 ? 49.749 -10.899 4.334 1.00 38.68 46 LEU D CA 1
ATOM 6380 C C . LEU D 1 46 ? 49.138 -11.192 5.708 1.00 40.20 46 LEU D C 1
ATOM 6381 O O . LEU D 1 46 ? 49.846 -11.454 6.680 1.00 39.46 46 LEU D O 1
ATOM 6386 N N . ILE D 1 47 ? 47.817 -11.212 5.754 1.00 31.38 47 ILE D N 1
ATOM 6387 C CA . ILE D 1 47 ? 47.083 -11.539 6.954 1.00 39.39 47 ILE D CA 1
ATOM 6388 C C . ILE D 1 47 ? 47.327 -13.014 7.278 1.00 33.81 47 ILE D C 1
ATOM 6389 O O . ILE D 1 47 ? 47.306 -13.409 8.443 1.00 34.22 47 ILE D O 1
ATOM 6394 N N . GLY D 1 48 ? 47.412 -13.849 6.245 1.00 31.02 48 GLY D N 1
ATOM 6395 C CA . GLY D 1 48 ? 47.552 -15.298 6.452 1.00 31.09 48 GLY D CA 1
ATOM 6396 C C . GLY D 1 48 ? 46.358 -16.127 5.999 1.00 29.80 48 GLY D C 1
ATOM 6397 O O . GLY D 1 48 ? 46.199 -17.291 6.391 1.00 30.26 48 GLY D O 1
ATOM 6398 N N . GLU D 1 49 ? 45.449 -15.494 5.278 1.00 27.64 49 GLU D N 1
ATOM 6399 C CA . GLU D 1 49 ? 44.321 -16.193 4.684 1.00 36.43 49 GLU D CA 1
ATOM 6400 C C . GLU D 1 49 ? 43.527 -17.011 5.717 1.00 38.46 49 GLU D C 1
ATOM 6401 O O . GLU D 1 49 ? 43.152 -18.158 5.483 1.00 30.73 49 GLU D O 1
ATOM 6407 N N . ARG D 1 50 ? 43.220 -16.372 6.838 1.00 33.31 50 ARG D N 1
ATOM 6408 C CA . ARG D 1 50 ? 42.363 -16.956 7.847 1.00 30.88 50 ARG D CA 1
ATOM 6409 C C . ARG D 1 50 ? 41.694 -15.839 8.613 1.00 29.03 50 ARG D C 1
ATOM 6410 O O . ARG D 1 50 ? 42.097 -14.692 8.513 1.00 23.32 50 ARG D O 1
ATOM 6418 N N . THR D 1 51 ? 40.726 -16.189 9.445 1.00 31.83 51 THR D N 1
ATOM 6419 C CA . THR D 1 51 ? 40.121 -15.219 10.353 1.00 26.94 51 THR D CA 1
ATOM 6420 C C . THR D 1 51 ? 40.998 -15.052 11.563 1.00 27.03 51 THR D C 1
ATOM 6421 O O . THR D 1 51 ? 41.137 -15.981 12.385 1.00 23.57 51 THR D O 1
ATOM 6425 N N . ILE D 1 52 ? 41.688 -13.919 11.632 1.00 23.68 52 ILE D N 1
ATOM 6426 C CA . ILE D 1 52 ? 42.579 -13.681 12.771 1.00 23.73 52 ILE D CA 1
ATOM 6427 C C . ILE D 1 52 ? 41.827 -13.300 14.035 1.00 21.37 52 ILE D C 1
ATOM 6428 O O . ILE D 1 52 ? 40.684 -12.841 13.982 1.00 24.02 52 ILE D O 1
ATOM 6433 N N . GLU D 1 53 ? 42.521 -13.364 15.173 1.00 21.15 53 GLU D N 1
ATOM 6434 C CA . GLU D 1 53 ? 41.896 -13.110 16.431 1.00 24.03 53 GLU D CA 1
ATOM 6435 C C . GLU D 1 53 ? 41.282 -11.704 16.479 1.00 20.33 53 GLU D C 1
ATOM 6436 O O . GLU D 1 53 ? 40.133 -11.554 16.930 1.00 25.50 53 GLU D O 1
ATOM 6442 N N . PRO D 1 54 ? 41.965 -10.715 15.883 1.00 22.29 54 PRO D N 1
ATOM 6443 C CA . PRO D 1 54 ? 41.361 -9.362 15.868 1.00 28.81 54 PRO D CA 1
ATOM 6444 C C . PRO D 1 54 ? 40.119 -9.253 14.989 1.00 25.57 54 PRO D C 1
ATOM 6445 O O . PRO D 1 54 ? 39.220 -8.492 15.295 1.00 24.14 54 PRO D O 1
ATOM 6449 N N . ALA D 1 55 ? 39.968 -10.177 14.049 1.00 27.72 55 ALA D N 1
ATOM 6450 C CA . ALA D 1 55 ? 38.776 -10.204 13.247 1.00 23.93 55 ALA D CA 1
ATOM 6451 C C . ALA D 1 55 ? 37.627 -10.894 13.972 1.00 25.82 55 ALA D C 1
ATOM 6452 O O . ALA D 1 55 ? 36.512 -10.370 14.047 1.00 26.65 55 ALA D O 1
ATOM 6454 N N . GLU D 1 56 ? 37.918 -12.026 14.592 1.00 20.76 56 GLU D N 1
ATOM 6455 C CA . GLU D 1 56 ? 36.960 -12.686 15.438 1.00 22.54 56 GLU D CA 1
ATOM 6456 C C . GLU D 1 56 ? 36.417 -11.765 16.544 1.00 21.37 56 GLU D C 1
ATOM 6457 O O . GLU D 1 56 ? 35.236 -11.768 16.832 1.00 24.96 56 GLU D O 1
ATOM 6463 N N . ARG D 1 57 ? 37.301 -11.057 17.232 1.00 23.02 57 ARG D N 1
ATOM 6464 C CA . ARG D 1 57 ? 36.903 -10.172 18.319 1.00 22.90 57 ARG D CA 1
ATOM 6465 C C . ARG D 1 57 ? 35.882 -9.159 17.772 1.00 23.03 57 ARG D C 1
ATOM 6466 O O . ARG D 1 57 ? 34.905 -8.795 18.438 1.00 20.79 57 ARG D O 1
ATOM 6474 N N . ALA D 1 58 ? 36.205 -8.602 16.621 1.00 22.58 58 ALA D N 1
ATOM 6475 C CA . ALA D 1 58 ? 35.400 -7.538 16.054 1.00 27.47 58 ALA D CA 1
ATOM 6476 C C . ALA D 1 58 ? 34.096 -8.126 15.592 1.00 22.68 58 ALA D C 1
ATOM 6477 O O . ALA D 1 58 ? 33.066 -7.497 15.665 1.00 26.12 58 ALA D O 1
ATOM 6479 N N . MET D 1 59 ? 34.145 -9.339 15.065 1.00 26.84 59 MET D N 1
ATOM 6480 C CA . MET D 1 59 ? 32.903 -9.995 14.647 1.00 26.77 59 MET D CA 1
ATOM 6481 C C . MET D 1 59 ? 31.928 -10.309 15.788 1.00 27.70 59 MET D C 1
ATOM 6482 O O . MET D 1 59 ? 30.723 -10.103 15.622 1.00 27.97 59 MET D O 1
ATOM 6487 N N . ARG D 1 60 ? 32.441 -10.716 16.957 1.00 25.42 60 ARG D N 1
ATOM 6488 C CA . ARG D 1 60 ? 31.605 -10.883 18.142 1.00 26.82 60 ARG D CA 1
ATOM 6489 C C . ARG D 1 60 ? 30.913 -9.550 18.472 1.00 28.61 60 ARG D C 1
ATOM 6490 O O . ARG D 1 60 ? 29.706 -9.497 18.691 1.00 25.84 60 ARG D O 1
ATOM 6498 N N . ALA D 1 61 ? 31.708 -8.500 18.599 1.00 24.04 61 ALA D N 1
ATOM 6499 C CA . ALA D 1 61 ? 31.174 -7.188 18.914 1.00 25.91 61 ALA D CA 1
ATOM 6500 C C . ALA D 1 61 ? 30.165 -6.748 17.867 1.00 26.43 61 ALA D C 1
ATOM 6501 O O . ALA D 1 61 ? 29.126 -6.197 18.216 1.00 33.79 61 ALA D O 1
ATOM 6503 N N . ALA D 1 62 ? 30.468 -6.980 16.590 1.00 27.96 62 ALA D N 1
ATOM 6504 C CA . ALA D 1 62 ? 29.564 -6.557 15.512 1.00 28.94 62 ALA D CA 1
ATOM 6505 C C . ALA D 1 62 ? 28.246 -7.335 15.506 1.00 33.71 62 ALA D C 1
ATOM 6506 O O . ALA D 1 62 ? 27.171 -6.772 15.279 1.00 28.96 62 ALA D O 1
ATOM 6508 N N . VAL D 1 63 ? 28.319 -8.636 15.751 1.00 30.98 63 VAL D N 1
ATOM 6509 C CA . VAL D 1 63 ? 27.107 -9.421 15.910 1.00 30.98 63 VAL D CA 1
ATOM 6510 C C . VAL D 1 63 ? 26.290 -9.031 17.133 1.00 26.44 63 VAL D C 1
ATOM 6511 O O . VAL D 1 63 ? 25.082 -8.871 17.028 1.00 29.75 63 VAL D O 1
ATOM 6515 N N . ALA D 1 64 ? 26.947 -8.675 18.235 1.00 25.70 64 ALA D N 1
ATOM 6516 C CA . ALA D 1 64 ? 26.201 -8.242 19.387 1.00 26.90 64 ALA D CA 1
ATOM 6517 C C . ALA D 1 64 ? 25.448 -6.949 19.033 1.00 23.38 64 ALA D C 1
ATOM 6518 O O . ALA D 1 64 ? 24.312 -6.743 19.477 1.00 23.11 64 ALA D O 1
ATOM 6520 N N . LYS D 1 65 ? 26.100 -6.074 18.281 1.00 29.73 65 LYS D N 1
ATOM 6521 C CA . LYS D 1 65 ? 25.538 -4.758 17.989 1.00 29.85 65 LYS D CA 1
ATOM 6522 C C . LYS D 1 65 ? 24.351 -4.906 17.026 1.00 30.71 65 LYS D C 1
ATOM 6523 O O . LYS D 1 65 ? 23.251 -4.423 17.287 1.00 33.73 65 LYS D O 1
ATOM 6529 N N . LEU D 1 66 ? 24.529 -5.747 16.020 1.00 33.09 66 LEU D N 1
ATOM 6530 C CA . LEU D 1 66 ? 23.487 -5.985 15.035 1.00 34.74 66 LEU D CA 1
ATOM 6531 C C . LEU D 1 66 ? 22.260 -6.631 15.662 1.00 43.37 66 LEU D C 1
ATOM 6532 O O . LEU D 1 66 ? 21.132 -6.267 15.334 1.00 31.75 66 LEU D O 1
ATOM 6537 N N . LEU D 1 67 ? 22.479 -7.473 16.666 1.00 38.10 67 LEU D N 1
ATOM 6538 C CA . LEU D 1 67 ? 21.386 -8.171 17.315 1.00 40.40 67 LEU D CA 1
ATOM 6539 C C . LEU D 1 67 ? 20.540 -7.241 18.184 1.00 34.81 67 LEU D C 1
ATOM 6540 O O . LEU D 1 67 ? 19.361 -7.489 18.378 1.00 33.12 67 LEU D O 1
ATOM 6545 N N . LEU D 1 68 ? 21.168 -6.240 18.793 1.00 32.16 68 LEU D N 1
ATOM 6546 C CA . LEU D 1 68 ? 20.457 -5.294 19.622 1.00 31.65 68 LEU D CA 1
ATOM 6547 C C . LEU D 1 68 ? 19.928 -4.118 18.806 1.00 41.63 68 LEU D C 1
ATOM 6548 O O . LEU D 1 68 ? 19.253 -3.274 19.360 1.00 33.43 68 LEU D O 1
ATOM 6553 N N . ALA D 1 69 ? 20.352 -4.003 17.549 1.00 40.54 69 ALA D N 1
ATOM 6554 C CA . ALA D 1 69 ? 19.924 -2.907 16.661 1.00 36.50 69 ALA D CA 1
ATOM 6555 C C . ALA D 1 69 ? 18.404 -2.860 16.461 1.00 45.79 69 ALA D C 1
ATOM 6556 O O . ALA D 1 69 ? 17.775 -3.904 16.262 1.00 33.74 69 ALA D O 1
ATOM 6558 N N . GLU D 1 70 ? 17.875 -1.645 16.280 1.00 41.21 70 GLU D N 1
ATOM 6559 C CA . GLU D 1 70 ? 16.446 -1.440 15.950 1.00 48.03 70 GLU D CA 1
ATOM 6560 C C . GLU D 1 70 ? 16.148 -1.728 14.485 1.00 37.83 70 GLU D C 1
ATOM 6561 O O . GLU D 1 70 ? 15.193 -2.440 14.162 1.00 50.79 70 GLU D O 1
ATOM 6567 N N . ASN D 1 71 ? 16.945 -1.130 13.598 1.00 39.49 71 ASN D N 1
ATOM 6568 C CA . ASN D 1 71 ? 16.785 -1.323 12.152 1.00 47.02 71 ASN D CA 1
ATOM 6569 C C . ASN D 1 71 ? 18.116 -1.596 11.458 1.00 49.52 71 ASN D C 1
ATOM 6570 O O . ASN D 1 71 ? 18.701 -0.700 10.836 1.00 39.85 71 ASN D O 1
ATOM 6575 N N . PRO D 1 72 ? 18.641 -2.813 11.644 1.00 46.96 72 PRO D N 1
ATOM 6576 C CA . PRO D 1 72 ? 19.885 -3.206 11.001 1.00 44.03 72 PRO D CA 1
ATOM 6577 C C . PRO D 1 72 ? 19.715 -3.338 9.504 1.00 34.42 72 PRO D C 1
ATOM 6578 O O . PRO D 1 72 ? 18.755 -3.953 9.048 1.00 38.34 72 PRO D O 1
ATOM 6582 N N . VAL D 1 73 ? 20.750 -2.968 8.764 1.00 37.21 73 VAL D N 1
ATOM 6583 C CA . VAL D 1 73 ? 20.785 -3.253 7.346 1.00 41.34 73 VAL D CA 1
ATOM 6584 C C . VAL D 1 73 ? 22.119 -3.834 6.927 1.00 37.26 73 VAL D C 1
ATOM 6585 O O . VAL D 1 73 ? 23.166 -3.346 7.346 1.00 35.00 73 VAL D O 1
ATOM 6589 N N . VAL D 1 74 ? 22.052 -4.873 6.095 1.00 30.89 74 VAL D N 1
ATOM 6590 C CA . VAL D 1 74 ? 23.207 -5.441 5.418 1.00 36.04 74 VAL D CA 1
ATOM 6591 C C . VAL D 1 74 ? 23.245 -4.951 3.957 1.00 43.79 74 VAL D C 1
ATOM 6592 O O . VAL D 1 74 ? 22.286 -5.114 3.206 1.00 41.00 74 VAL D O 1
ATOM 6596 N N . SER D 1 75 ? 24.337 -4.297 3.578 1.00 46.11 75 SER D N 1
ATOM 6597 C CA . SER D 1 75 ? 24.460 -3.727 2.246 1.00 39.01 75 SER D CA 1
ATOM 6598 C C . SER D 1 75 ? 25.173 -4.677 1.290 1.00 37.48 75 SER D C 1
ATOM 6599 O O . SER D 1 75 ? 26.094 -5.414 1.685 1.00 37.36 75 SER D O 1
ATOM 6602 N N . VAL D 1 76 ? 24.712 -4.686 0.042 1.00 33.68 76 VAL D N 1
ATOM 6603 C CA . VAL D 1 76 ? 25.198 -5.630 -0.978 1.00 37.71 76 VAL D CA 1
ATOM 6604 C C . VAL D 1 76 ? 25.715 -4.876 -2.204 1.00 43.01 76 VAL D C 1
ATOM 6605 O O . VAL D 1 76 ? 25.073 -3.949 -2.700 1.00 45.93 76 VAL D O 1
ATOM 6609 N N . ASN D 1 77 ? 26.888 -5.264 -2.682 1.00 41.54 77 ASN D N 1
ATOM 6610 C CA . ASN D 1 77 ? 27.391 -4.747 -3.943 1.00 44.86 77 ASN D CA 1
ATOM 6611 C C . ASN D 1 77 ? 27.821 -5.854 -4.880 1.00 40.07 77 ASN D C 1
ATOM 6612 O O . ASN D 1 77 ? 27.412 -7.019 -4.727 1.00 41.96 77 ASN D O 1
ATOM 6617 N N . GLY D 1 78 ? 28.533 -5.457 -5.929 1.00 35.99 78 GLY D N 1
ATOM 6618 C CA . GLY D 1 78 ? 28.759 -6.328 -7.072 1.00 35.31 78 GLY D CA 1
ATOM 6619 C C . GLY D 1 78 ? 29.682 -7.465 -6.711 1.00 35.11 78 GLY D C 1
ATOM 6620 O O . GLY D 1 78 ? 29.548 -8.576 -7.227 1.00 46.30 78 GLY D O 1
ATOM 6621 N N . ASN D 1 79 ? 30.612 -7.187 -5.802 1.00 40.09 79 ASN D N 1
ATOM 6622 C CA . ASN D 1 79 ? 31.619 -8.167 -5.398 1.00 39.75 79 ASN D CA 1
ATOM 6623 C C . ASN D 1 79 ? 31.031 -9.120 -4.352 1.00 37.42 79 ASN D C 1
ATOM 6624 O O . ASN D 1 79 ? 31.262 -10.337 -4.382 1.00 39.43 79 ASN D O 1
ATOM 6629 N N . VAL D 1 80 ? 30.149 -8.578 -3.527 1.00 35.78 80 VAL D N 1
ATOM 6630 C CA . VAL D 1 80 ? 29.384 -9.391 -2.588 1.00 40.86 80 VAL D CA 1
ATOM 6631 C C . VAL D 1 80 ? 28.513 -10.355 -3.368 1.00 39.92 80 VAL D C 1
ATOM 6632 O O . VAL D 1 80 ? 28.523 -11.562 -3.106 1.00 35.97 80 VAL D O 1
ATOM 6636 N N . ALA D 1 81 ? 27.760 -9.812 -4.323 1.00 40.14 81 ALA D N 1
ATOM 6637 C CA . ALA D 1 81 ? 26.818 -10.609 -5.125 1.00 37.46 81 ALA D CA 1
ATOM 6638 C C . ALA D 1 81 ? 27.539 -11.673 -5.918 1.00 43.47 81 ALA D C 1
ATOM 6639 O O . ALA D 1 81 ? 27.008 -12.764 -6.139 1.00 39.82 81 ALA D O 1
ATOM 6641 N N . ALA D 1 82 ? 28.788 -11.387 -6.268 1.00 41.22 82 ALA D N 1
ATOM 6642 C CA . ALA D 1 82 ? 29.592 -12.327 -7.021 1.00 34.73 82 ALA D CA 1
ATOM 6643 C C . ALA D 1 82 ? 30.104 -13.464 -6.146 1.00 35.99 82 ALA D C 1
ATOM 6644 O O . ALA D 1 82 ? 30.311 -14.571 -6.630 1.00 37.20 82 ALA D O 1
ATOM 6646 N N . LEU D 1 83 ? 30.514 -13.123 -4.924 1.00 37.80 83 LEU D N 1
ATOM 6647 C CA . LEU D 1 83 ? 31.323 -14.020 -4.092 1.00 34.72 83 LEU D CA 1
ATOM 6648 C C . LEU D 1 83 ? 30.477 -14.775 -3.058 1.00 36.50 83 LEU D C 1
ATOM 6649 O O . LEU D 1 83 ? 30.617 -15.993 -2.898 1.00 44.30 83 LEU D O 1
ATOM 6654 N N . VAL D 1 84 ? 29.552 -14.067 -2.413 1.00 35.38 84 VAL D N 1
ATOM 6655 C CA . VAL D 1 84 ? 28.763 -14.649 -1.324 1.00 38.28 84 VAL D CA 1
ATOM 6656 C C . VAL D 1 84 ? 27.288 -14.236 -1.404 1.00 29.50 84 VAL D C 1
ATOM 6657 O O . VAL D 1 84 ? 26.706 -13.783 -0.417 1.00 30.99 84 VAL D O 1
ATOM 6661 N N . PRO D 1 85 ? 26.626 -14.563 -2.520 1.00 37.42 85 PRO D N 1
ATOM 6662 C CA . PRO D 1 85 ? 25.208 -14.222 -2.572 1.00 43.15 85 PRO D CA 1
ATOM 6663 C C . PRO D 1 85 ? 24.383 -14.970 -1.513 1.00 37.97 85 PRO D C 1
ATOM 6664 O O . PRO D 1 85 ? 23.641 -14.352 -0.743 1.00 40.02 85 PRO D O 1
ATOM 6668 N N . LYS D 1 86 ? 24.534 -16.290 -1.455 1.00 39.27 86 LYS D N 1
ATOM 6669 C CA . LYS D 1 86 ? 23.772 -17.090 -0.509 1.00 38.59 86 LYS D CA 1
ATOM 6670 C C . LYS D 1 86 ? 24.009 -16.629 0.917 1.00 37.98 86 LYS D C 1
ATOM 6671 O O . LYS D 1 86 ? 23.068 -16.388 1.677 1.00 38.80 86 LYS D O 1
ATOM 6677 N N . GLU D 1 87 ? 25.275 -16.404 1.252 1.00 40.71 87 GLU D N 1
ATOM 6678 C CA . GLU D 1 87 ? 25.668 -16.239 2.636 1.00 37.69 87 GLU D CA 1
ATOM 6679 C C . GLU D 1 87 ? 25.282 -14.864 3.155 1.00 34.52 87 GLU D C 1
ATOM 6680 O O . GLU D 1 87 ? 24.910 -14.708 4.322 1.00 35.60 87 GLU D O 1
ATOM 6686 N N . THR D 1 88 ? 25.249 -13.893 2.253 1.00 38.92 88 THR D N 1
ATOM 6687 C CA . THR D 1 88 ? 24.801 -12.557 2.603 1.00 39.70 88 THR D CA 1
ATOM 6688 C C . THR D 1 88 ? 23.310 -12.575 2.928 1.00 34.57 88 THR D C 1
ATOM 6689 O O . THR D 1 88 ? 22.893 -11.991 3.906 1.00 30.39 88 THR D O 1
ATOM 6693 N N . ILE D 1 89 ? 22.558 -13.421 2.234 1.00 32.23 89 ILE D N 1
ATOM 6694 C CA . ILE D 1 89 ? 21.150 -13.629 2.549 1.00 37.78 89 ILE D CA 1
ATOM 6695 C C . ILE D 1 89 ? 20.951 -14.331 3.902 1.00 39.44 89 ILE D C 1
ATOM 6696 O O . ILE D 1 89 ? 20.295 -13.793 4.805 1.00 34.95 89 ILE D O 1
ATOM 6701 N N . GLU D 1 90 ? 21.624 -15.471 4.074 1.00 38.60 90 GLU D N 1
ATOM 6702 C CA . GLU D 1 90 ? 21.653 -16.159 5.360 1.00 31.59 90 GLU D CA 1
ATOM 6703 C C . GLU D 1 90 ? 22.007 -15.214 6.485 1.00 35.27 90 GLU D C 1
ATOM 6704 O O . GLU D 1 90 ? 21.337 -15.182 7.503 1.00 37.36 90 GLU D O 1
ATOM 6710 N N . LEU D 1 91 ? 22.999 -14.362 6.270 1.00 39.27 91 LEU D N 1
ATOM 6711 C CA . LEU D 1 91 ? 23.385 -13.420 7.325 1.00 29.68 91 LEU D CA 1
ATOM 6712 C C . LEU D 1 91 ? 22.215 -12.506 7.682 1.00 32.33 91 LEU D C 1
ATOM 6713 O O . LEU D 1 91 ? 21.939 -12.266 8.860 1.00 31.96 91 LEU D O 1
ATOM 6718 N N . ALA D 1 92 ? 21.580 -11.920 6.661 1.00 33.85 92 ALA D N 1
ATOM 6719 C CA . ALA D 1 92 ? 20.469 -10.981 6.887 1.00 34.41 92 ALA D CA 1
ATOM 6720 C C . ALA D 1 92 ? 19.315 -11.611 7.684 1.00 32.72 92 ALA D C 1
ATOM 6721 O O . ALA D 1 92 ? 18.749 -10.991 8.583 1.00 38.72 92 ALA D O 1
ATOM 6723 N N . ARG D 1 93 ? 18.955 -12.832 7.315 1.00 40.73 93 ARG D N 1
ATOM 6724 C CA . ARG D 1 93 ? 17.887 -13.561 7.990 1.00 43.60 93 ARG D CA 1
ATOM 6725 C C . ARG D 1 93 ? 18.249 -13.799 9.445 1.00 41.72 93 ARG D C 1
ATOM 6726 O O . ARG D 1 93 ? 17.502 -13.409 10.324 1.00 36.79 93 ARG D O 1
ATOM 6734 N N . ALA D 1 94 ? 19.438 -14.356 9.691 1.00 38.75 94 ALA D N 1
ATOM 6735 C CA . ALA D 1 94 ? 19.892 -14.633 11.055 1.00 38.11 94 ALA D CA 1
ATOM 6736 C C . ALA D 1 94 ? 19.868 -13.385 11.911 1.00 35.93 94 ALA D C 1
ATOM 6737 O O . ALA D 1 94 ? 19.690 -13.453 13.127 1.00 40.92 94 ALA D O 1
ATOM 6739 N N . LEU D 1 95 ? 20.061 -12.234 11.288 1.00 35.31 95 LEU D N 1
ATOM 6740 C CA . LEU D 1 95 ? 20.139 -10.984 12.045 1.00 34.41 95 LEU D CA 1
ATOM 6741 C C . LEU D 1 95 ? 18.781 -10.299 12.088 1.00 39.94 95 LEU D C 1
ATOM 6742 O O . LEU D 1 95 ? 18.665 -9.175 12.566 1.00 32.50 95 LEU D O 1
ATOM 6747 N N . ASN D 1 96 ? 17.816 -10.876 11.390 1.00 36.84 96 ASN D N 1
ATOM 6748 C CA . ASN D 1 96 ? 16.621 -10.131 11.036 1.00 44.55 96 ASN D CA 1
ATOM 6749 C C . ASN D 1 96 ? 16.947 -8.725 10.491 1.00 43.60 96 ASN D C 1
ATOM 6750 O O . ASN D 1 96 ? 16.284 -7.736 10.819 1.00 40.20 96 ASN D O 1
ATOM 6755 N N . ALA D 1 97 ? 17.922 -8.651 9.596 1.00 41.20 97 ALA D N 1
ATOM 6756 C CA . ALA D 1 97 ? 18.287 -7.372 9.001 1.00 48.81 97 ALA D CA 1
ATOM 6757 C C . ALA D 1 97 ? 17.742 -7.281 7.589 1.00 35.37 97 ALA D C 1
ATOM 6758 O O . ALA D 1 97 ? 17.632 -8.290 6.888 1.00 35.65 97 ALA D O 1
ATOM 6760 N N . LYS D 1 98 ? 17.400 -6.066 7.177 1.00 40.88 98 LYS D N 1
ATOM 6761 C CA . LYS D 1 98 ? 17.073 -5.799 5.777 1.00 47.25 98 LYS D CA 1
ATOM 6762 C C . LYS D 1 98 ? 18.324 -5.815 4.920 1.00 45.19 98 LYS D C 1
ATOM 6763 O O . LYS D 1 98 ? 19.417 -5.502 5.391 1.00 48.26 98 LYS D O 1
ATOM 6769 N N . LEU D 1 99 ? 18.144 -6.210 3.664 1.00 41.01 99 LEU D N 1
ATOM 6770 C CA . LEU D 1 99 ? 19.220 -6.299 2.698 1.00 41.33 99 LEU D CA 1
ATOM 6771 C C . LEU D 1 99 ? 19.046 -5.181 1.677 1.00 49.96 99 LEU D C 1
ATOM 6772 O O . LEU D 1 99 ? 17.946 -4.963 1.183 1.00 49.71 99 LEU D O 1
ATOM 6777 N N . GLU D 1 100 ? 20.104 -4.418 1.427 1.00 55.26 100 GLU D N 1
ATOM 6778 C CA . GLU D 1 100 ? 20.017 -3.274 0.527 1.00 55.75 100 GLU D CA 1
ATOM 6779 C C . GLU D 1 100 ? 21.153 -3.311 -0.487 1.00 53.65 100 GLU D C 1
ATOM 6780 O O . GLU D 1 100 ? 22.328 -3.369 -0.120 1.00 45.15 100 GLU D O 1
ATOM 6786 N N . ILE D 1 101 ? 20.804 -3.300 -1.767 1.00 50.37 101 ILE D N 1
ATOM 6787 C CA . ILE D 1 101 ? 21.810 -3.186 -2.810 1.00 48.87 101 ILE D CA 1
ATOM 6788 C C . ILE D 1 101 ? 22.333 -1.760 -2.849 1.00 52.40 101 ILE D C 1
ATOM 6789 O O . ILE D 1 101 ? 21.559 -0.800 -2.759 1.00 48.12 101 ILE D O 1
ATOM 6794 N N . ASN D 1 102 ? 23.660 -1.650 -2.822 1.00 44.18 102 ASN D N 1
ATOM 6795 C CA . ASN D 1 102 ? 24.338 -0.367 -2.673 1.00 62.73 102 ASN D CA 1
ATOM 6796 C C . ASN D 1 102 ? 25.699 -0.369 -3.373 1.00 62.52 102 ASN D C 1
ATOM 6797 O O . ASN D 1 102 ? 26.588 -1.156 -3.030 1.00 56.65 102 ASN D O 1
ATOM 6802 N N . LEU D 1 103 ? 25.813 0.444 -4.421 1.00 62.02 103 LEU D N 1
ATOM 6803 C CA . LEU D 1 103 ? 26.932 0.363 -5.360 1.00 64.95 103 LEU D CA 1
ATOM 6804 C C . LEU D 1 103 ? 27.591 1.726 -5.498 1.00 66.06 103 LEU D C 1
ATOM 6805 O O . LEU D 1 103 ? 27.006 2.742 -5.123 1.00 85.89 103 LEU D O 1
ATOM 6810 N N . PHE D 1 104 ? 28.756 1.759 -6.135 1.00 71.74 104 PHE D N 1
ATOM 6811 C CA . PHE D 1 104 ? 29.321 3.026 -6.585 1.00 84.84 104 PHE D CA 1
ATOM 6812 C C . PHE D 1 104 ? 28.960 3.333 -8.038 1.00 78.32 104 PHE D C 1
ATOM 6813 O O . PHE D 1 104 ? 28.394 4.386 -8.331 1.00 83.79 104 PHE D O 1
ATOM 6821 N N . TYR D 1 105 ? 29.226 2.387 -8.935 1.00 81.06 105 TYR D N 1
ATOM 6822 C CA . TYR D 1 105 ? 28.773 2.505 -10.317 1.00 81.29 105 TYR D CA 1
ATOM 6823 C C . TYR D 1 105 ? 27.354 1.972 -10.463 1.00 67.56 105 TYR D C 1
ATOM 6824 O O . TYR D 1 105 ? 27.153 0.823 -10.854 1.00 82.10 105 TYR D O 1
ATOM 6833 N N . ARG D 1 106 ? 26.375 2.826 -10.176 1.00 70.68 106 ARG D N 1
ATOM 6834 C CA . ARG D 1 106 ? 24.968 2.429 -10.179 1.00 80.00 106 ARG D CA 1
ATOM 6835 C C . ARG D 1 106 ? 24.443 2.330 -11.608 1.00 80.89 106 ARG D C 1
ATOM 6836 O O . ARG D 1 106 ? 24.030 3.328 -12.199 1.00 95.66 106 ARG D O 1
ATOM 6844 N N . THR D 1 107 ? 24.469 1.120 -12.157 1.00 59.65 107 THR D N 1
ATOM 6845 C CA . THR D 1 107 ? 23.886 0.857 -13.465 1.00 57.58 107 THR D CA 1
ATOM 6846 C C . THR D 1 107 ? 22.570 0.114 -13.290 1.00 70.96 107 THR D C 1
ATOM 6847 O O . THR D 1 107 ? 22.400 -0.639 -12.325 1.00 56.11 107 THR D O 1
ATOM 6851 N N . GLU D 1 108 ? 21.609 0.402 -14.162 1.00 62.11 108 GLU D N 1
ATOM 6852 C CA . GLU D 1 108 ? 20.301 -0.230 -14.072 1.00 62.27 108 GLU D CA 1
ATOM 6853 C C . GLU D 1 108 ? 20.445 -1.721 -14.366 1.00 53.58 108 GLU D C 1
ATOM 6854 O O . GLU D 1 108 ? 19.946 -2.552 -13.616 1.00 48.76 108 GLU D O 1
ATOM 6860 N N . ASP D 1 109 ? 21.258 -2.053 -15.365 1.00 59.78 109 ASP D N 1
ATOM 6861 C CA . ASP D 1 109 ? 21.474 -3.444 -15.744 1.00 63.36 109 ASP D CA 1
ATOM 6862 C C . ASP D 1 109 ? 22.176 -4.235 -14.642 1.00 59.30 109 ASP D C 1
ATOM 6863 O O . ASP D 1 109 ? 21.984 -5.449 -14.522 1.00 54.43 109 ASP D O 1
ATOM 6868 N N . ARG D 1 110 ? 23.013 -3.553 -13.868 1.00 54.22 110 ARG D N 1
ATOM 6869 C CA . ARG D 1 110 ? 23.827 -4.210 -12.850 1.00 57.22 110 ARG D CA 1
ATOM 6870 C C . ARG D 1 110 ? 23.000 -4.489 -11.600 1.00 49.70 110 ARG D C 1
ATOM 6871 O O . ARG D 1 110 ? 23.059 -5.581 -11.049 1.00 53.36 110 ARG D O 1
ATOM 6879 N N . VAL D 1 111 ? 22.218 -3.497 -11.183 1.00 49.86 111 VAL D N 1
ATOM 6880 C CA . VAL D 1 111 ? 21.210 -3.667 -10.138 1.00 49.17 111 VAL D CA 1
ATOM 6881 C C . VAL D 1 111 ? 20.291 -4.836 -10.453 1.00 53.23 111 VAL D C 1
ATOM 6882 O O . VAL D 1 111 ? 20.180 -5.779 -9.670 1.00 49.03 111 VAL D O 1
ATOM 6886 N N . LYS D 1 112 ? 19.764 -4.840 -11.671 1.00 48.59 112 LYS D N 1
ATOM 6887 C CA . LYS D 1 112 ? 18.993 -5.965 -12.183 1.00 44.99 112 LYS D CA 1
ATOM 6888 C C . LYS D 1 112 ? 19.766 -7.285 -12.043 1.00 46.96 112 LYS D C 1
ATOM 6889 O O . LYS D 1 112 ? 19.230 -8.281 -11.551 1.00 45.43 112 LYS D O 1
ATOM 6895 N N . ALA D 1 113 ? 21.008 -7.295 -12.516 1.00 42.26 113 ALA D N 1
ATOM 6896 C CA . ALA D 1 113 ? 21.812 -8.508 -12.535 1.00 39.69 113 ALA D CA 1
ATOM 6897 C C . ALA D 1 113 ? 22.049 -9.040 -11.120 1.00 46.74 113 ALA D C 1
ATOM 6898 O O . ALA D 1 113 ? 22.042 -10.245 -10.898 1.00 38.87 113 ALA D O 1
ATOM 6900 N N . ILE D 1 114 ? 22.217 -8.135 -10.160 1.00 38.81 114 ILE D N 1
ATOM 6901 C CA . ILE D 1 114 ? 22.472 -8.531 -8.774 1.00 49.65 114 ILE D CA 1
ATOM 6902 C C . ILE D 1 114 ? 21.186 -8.984 -8.103 1.00 51.47 114 ILE D C 1
ATOM 6903 O O . ILE D 1 114 ? 21.160 -10.028 -7.444 1.00 37.74 114 ILE D O 1
ATOM 6908 N N . ALA D 1 115 ? 20.095 -8.282 -8.409 1.00 44.36 115 ALA D N 1
ATOM 6909 C CA . ALA D 1 115 ? 18.787 -8.629 -7.880 1.00 42.01 115 ALA D CA 1
ATOM 6910 C C . ALA D 1 115 ? 18.415 -10.026 -8.336 1.00 45.00 115 ALA D C 1
ATOM 6911 O O . ALA D 1 115 ? 17.948 -10.840 -7.534 1.00 51.48 115 ALA D O 1
ATOM 6913 N N . GLU D 1 116 ? 18.740 -10.348 -9.581 1.00 38.29 116 GLU D N 1
ATOM 6914 C CA . GLU D 1 116 ? 18.448 -11.691 -10.108 1.00 35.83 116 GLU D CA 1
ATOM 6915 C C . GLU D 1 116 ? 19.304 -12.757 -9.424 1.00 44.70 116 GLU D C 1
ATOM 6916 O O . GLU D 1 116 ? 18.859 -13.890 -9.209 1.00 40.40 116 GLU D O 1
ATOM 6922 N N . GLU D 1 117 ? 20.554 -12.418 -9.143 1.00 48.09 117 GLU D N 1
ATOM 6923 C CA . GLU D 1 117 ? 21.438 -13.363 -8.467 1.00 40.44 117 GLU D CA 1
ATOM 6924 C C . GLU D 1 117 ? 20.903 -13.632 -7.060 1.00 45.25 117 GLU D C 1
ATOM 6925 O O . GLU D 1 117 ? 20.647 -14.792 -6.679 1.00 38.06 117 GLU D O 1
ATOM 6931 N N . LEU D 1 118 ? 20.567 -12.554 -6.357 1.00 31.80 118 LEU D N 1
ATOM 6932 C CA . LEU D 1 118 ? 20.017 -12.682 -5.007 1.00 33.90 118 LEU D CA 1
ATOM 6933 C C . LEU D 1 118 ? 18.725 -13.526 -4.999 1.00 42.69 118 LEU D C 1
ATOM 6934 O O . LEU D 1 118 ? 18.484 -14.331 -4.084 1.00 33.38 118 LEU D O 1
ATOM 6939 N N . ARG D 1 119 ? 17.913 -13.345 -6.037 1.00 32.13 119 ARG D N 1
ATOM 6940 C CA . ARG D 1 119 ? 16.561 -13.880 -6.077 1.00 36.18 119 ARG D CA 1
ATOM 6941 C C . ARG D 1 119 ? 16.591 -15.369 -6.380 1.00 27.58 119 ARG D C 1
ATOM 6942 O O . ARG D 1 119 ? 15.705 -16.106 -5.972 1.00 36.16 119 ARG D O 1
ATOM 6950 N N . LYS D 1 120 ? 17.637 -15.803 -7.059 1.00 37.45 120 LYS D N 1
ATOM 6951 C CA . LYS D 1 120 ? 17.822 -17.210 -7.358 1.00 39.19 120 LYS D CA 1
ATOM 6952 C C . LYS D 1 120 ? 17.980 -18.065 -6.083 1.00 50.53 120 LYS D C 1
ATOM 6953 O O . LYS D 1 120 ? 17.648 -19.250 -6.069 1.00 37.63 120 LYS D O 1
ATOM 6959 N N . TYR D 1 121 ? 18.458 -17.459 -5.005 1.00 47.40 121 TYR D N 1
ATOM 6960 C CA . TYR D 1 121 ? 18.674 -18.190 -3.755 1.00 43.06 121 TYR D CA 1
ATOM 6961 C C . TYR D 1 121 ? 17.491 -18.012 -2.817 1.00 43.74 121 TYR D C 1
ATOM 6962 O O . TYR D 1 121 ? 17.286 -18.827 -1.913 1.00 51.71 121 TYR D O 1
ATOM 6971 N N . ASP D 1 122 ? 16.859 -16.842 -2.900 1.00 49.13 122 ASP D N 1
ATOM 6972 C CA . ASP D 1 122 ? 15.710 -16.506 -2.062 1.00 51.96 122 ASP D CA 1
ATOM 6973 C C . ASP D 1 122 ? 14.675 -15.701 -2.855 1.00 55.67 122 ASP D C 1
ATOM 6974 O O . ASP D 1 122 ? 14.750 -14.470 -2.920 1.00 41.52 122 ASP D O 1
ATOM 6979 N N . PRO D 1 123 ? 13.726 -16.404 -3.493 1.00 64.27 123 PRO D N 1
ATOM 6980 C CA . PRO D 1 123 ? 12.920 -15.760 -4.524 1.00 53.32 123 PRO D CA 1
ATOM 6981 C C . PRO D 1 123 ? 12.061 -14.642 -3.968 1.00 65.34 123 PRO D C 1
ATOM 6982 O O . PRO D 1 123 ? 11.709 -13.709 -4.692 1.00 75.05 123 PRO D O 1
ATOM 6986 N N . GLU D 1 124 ? 11.830 -14.685 -2.661 1.00 76.99 124 GLU D N 1
ATOM 6987 C CA . GLU D 1 124 ? 11.331 -13.535 -1.930 1.00 80.37 124 GLU D CA 1
ATOM 6988 C C . GLU D 1 124 ? 12.510 -12.722 -1.393 1.00 87.31 124 GLU D C 1
ATOM 6989 O O . GLU D 1 124 ? 13.352 -12.254 -2.165 1.00 104.72 124 GLU D O 1
ATOM 6995 N N . ILE D 1 125 ? 12.670 -12.733 -0.074 1.00 75.84 125 ILE D N 1
ATOM 6996 C CA . ILE D 1 125 ? 13.248 -11.606 0.665 1.00 70.83 125 ILE D CA 1
ATOM 6997 C C . ILE D 1 125 ? 13.122 -10.252 -0.056 1.00 49.97 125 ILE D C 1
ATOM 6998 O O . ILE D 1 125 ? 13.297 -10.145 -1.266 1.00 45.51 125 ILE D O 1
ATOM 7003 N N . GLU D 1 126 ? 12.818 -9.221 0.721 1.00 46.92 126 GLU D N 1
ATOM 7004 C CA . GLU D 1 126 ? 12.669 -7.864 0.205 1.00 43.12 126 GLU D CA 1
ATOM 7005 C C . GLU D 1 126 ? 14.041 -7.225 -0.059 1.00 51.94 126 GLU D C 1
ATOM 7006 O O . GLU D 1 126 ? 14.839 -7.029 0.861 1.00 61.28 126 GLU D O 1
ATOM 7012 N N . LEU D 1 127 ? 14.365 -7.066 -1.338 1.00 47.51 127 LEU D N 1
ATOM 7013 C CA . LEU D 1 127 ? 15.604 -6.423 -1.769 1.00 39.29 127 LEU D CA 1
ATOM 7014 C C . LEU D 1 127 ? 15.420 -4.930 -1.930 1.00 44.05 127 LEU D C 1
ATOM 7015 O O . LEU D 1 127 ? 14.757 -4.495 -2.865 1.00 46.50 127 LEU D O 1
ATOM 7020 N N . LEU D 1 128 ? 15.945 -4.153 -0.987 1.00 41.73 128 LEU D N 1
ATOM 7021 C CA . LEU D 1 128 ? 15.981 -2.694 -1.117 1.00 47.09 128 LEU D CA 1
ATOM 7022 C C . LEU D 1 128 ? 17.117 -2.207 -2.021 1.00 54.27 128 LEU D C 1
ATOM 7023 O O . LEU D 1 128 ? 17.925 -2.998 -2.529 1.00 43.67 128 LEU D O 1
ATOM 7028 N N . GLY D 1 129 ? 17.145 -0.893 -2.234 1.00 49.65 129 GLY D N 1
ATOM 7029 C CA . GLY D 1 129 ? 18.165 -0.259 -3.061 1.00 54.05 129 GLY D CA 1
ATOM 7030 C C . GLY D 1 129 ? 17.921 -0.374 -4.555 1.00 63.31 129 GLY D C 1
ATOM 7031 O O . GLY D 1 129 ? 18.798 -0.041 -5.355 1.00 74.77 129 GLY D O 1
ATOM 7032 N N . ILE D 1 130 ? 16.736 -0.847 -4.940 1.00 65.33 130 ILE D N 1
ATOM 7033 C CA . ILE D 1 130 ? 16.368 -0.923 -6.348 1.00 64.79 130 ILE D CA 1
ATOM 7034 C C . ILE D 1 130 ? 16.092 0.479 -6.888 1.00 67.38 130 ILE D C 1
ATOM 7035 O O . ILE D 1 130 ? 16.633 0.869 -7.925 1.00 59.96 130 ILE D O 1
ATOM 7040 N N . ASN D 1 131 ? 15.247 1.225 -6.180 1.00 57.32 131 ASN D N 1
ATOM 7041 C CA . ASN D 1 131 ? 14.908 2.585 -6.575 1.00 64.25 131 ASN D CA 1
ATOM 7042 C C . ASN D 1 131 ? 15.057 3.551 -5.415 1.00 48.87 131 ASN D C 1
ATOM 7043 O O . ASN D 1 131 ? 14.085 4.175 -4.991 1.00 48.00 131 ASN D O 1
ATOM 7048 N N . PRO D 1 132 ? 16.295 3.735 -4.944 1.00 55.65 132 PRO D N 1
ATOM 7049 C CA . PRO D 1 132 ? 16.541 4.562 -3.768 1.00 53.72 132 PRO D CA 1
ATOM 7050 C C . PRO D 1 132 ? 16.185 6.015 -4.015 1.00 64.87 132 PRO D C 1
ATOM 7051 O O . PRO D 1 132 ? 16.561 6.572 -5.042 1.00 64.78 132 PRO D O 1
ATOM 7055 N N . THR D 1 133 ? 15.504 6.635 -3.060 1.00 63.66 133 THR D N 1
ATOM 7056 C CA . THR D 1 133 ? 14.985 7.978 -3.255 1.00 63.32 133 THR D CA 1
ATOM 7057 C C . THR D 1 133 ? 15.374 8.889 -2.098 1.00 63.59 133 THR D C 1
ATOM 7058 O O . THR D 1 133 ? 14.604 9.757 -1.693 1.00 68.83 133 THR D O 1
ATOM 7062 N N . LYS D 1 134 ? 16.552 8.649 -1.538 1.00 59.89 134 LYS D N 1
ATOM 7063 C CA . LYS D 1 134 ? 17.078 9.468 -0.450 1.00 65.22 134 LYS D CA 1
ATOM 7064 C C . LYS D 1 134 ? 18.593 9.545 -0.580 1.00 56.54 134 LYS D C 1
ATOM 7065 O O . LYS D 1 134 ? 19.204 8.733 -1.276 1.00 66.72 134 LYS D O 1
ATOM 7071 N N . ARG D 1 135 ? 19.203 10.478 0.140 1.00 64.89 135 ARG D N 1
ATOM 7072 C CA . ARG D 1 135 ? 20.573 10.877 -0.154 1.00 72.48 135 ARG D CA 1
ATOM 7073 C C . ARG D 1 135 ? 21.358 11.156 1.117 1.00 56.29 135 ARG D C 1
ATOM 7074 O O . ARG D 1 135 ? 20.855 11.782 2.049 1.00 65.04 135 ARG D O 1
ATOM 7082 N N . ILE D 1 136 ? 22.613 10.724 1.125 1.00 60.59 136 ILE D N 1
ATOM 7083 C CA . ILE D 1 136 ? 23.474 10.910 2.285 1.00 69.52 136 ILE D CA 1
ATOM 7084 C C . ILE D 1 136 ? 24.045 12.326 2.296 1.00 57.12 136 ILE D C 1
ATOM 7085 O O . ILE D 1 136 ? 24.675 12.747 1.329 1.00 70.58 136 ILE D O 1
ATOM 7090 N N . PRO D 1 137 ? 23.843 13.056 3.402 1.00 57.88 137 PRO D N 1
ATOM 7091 C CA . PRO D 1 137 ? 24.473 14.353 3.550 1.00 57.47 137 PRO D CA 1
ATOM 7092 C C . PRO D 1 137 ? 25.955 14.351 3.175 1.00 69.62 137 PRO D C 1
ATOM 7093 O O . PRO D 1 137 ? 26.719 13.513 3.657 1.00 64.13 137 PRO D O 1
ATOM 7097 N N . GLY D 1 138 ? 26.319 15.200 2.217 1.00 81.92 138 GLY D N 1
ATOM 7098 C CA . GLY D 1 138 ? 27.721 15.524 1.955 1.00 69.82 138 GLY D CA 1
ATOM 7099 C C . GLY D 1 138 ? 28.376 14.604 0.942 1.00 66.19 138 GLY D C 1
ATOM 7100 O O . GLY D 1 138 ? 29.580 14.367 1.005 1.00 67.55 138 GLY D O 1
ATOM 7101 N N . LEU D 1 139 ? 27.608 14.134 -0.034 1.00 68.95 139 LEU D N 1
ATOM 7102 C CA . LEU D 1 139 ? 28.110 13.125 -0.965 1.00 85.83 139 LEU D CA 1
ATOM 7103 C C . LEU D 1 139 ? 27.755 13.428 -2.420 1.00 101.07 139 LEU D C 1
ATOM 7104 O O . LEU D 1 139 ? 26.750 14.077 -2.703 1.00 115.10 139 LEU D O 1
ATOM 7109 N N . GLU D 1 140 ? 28.538 12.860 -3.335 1.00 119.19 140 GLU D N 1
ATOM 7110 C CA . GLU D 1 140 ? 28.415 13.136 -4.767 1.00 129.57 140 GLU D CA 1
ATOM 7111 C C . GLU D 1 140 ? 27.406 14.249 -5.068 1.00 130.03 140 GLU D C 1
ATOM 7112 O O . GLU D 1 140 ? 27.576 15.370 -4.591 1.00 119.88 140 GLU D O 1
ATOM 7118 N N . HIS D 1 141 ? 26.431 13.992 -5.941 1.00 133.41 141 HIS D N 1
ATOM 7119 C CA . HIS D 1 141 ? 25.791 12.685 -6.076 1.00 143.31 141 HIS D CA 1
ATOM 7120 C C . HIS D 1 141 ? 26.129 12.076 -7.441 1.00 143.88 141 HIS D C 1
ATOM 7121 O O . HIS D 1 141 ? 26.852 12.682 -8.230 1.00 142.02 141 HIS D O 1
ATOM 7123 N N . GLU D 1 142 ? 25.607 10.886 -7.722 1.00 133.61 142 GLU D N 1
ATOM 7124 C CA . GLU D 1 142 ? 24.513 10.313 -6.953 1.00 138.94 142 GLU D CA 1
ATOM 7125 C C . GLU D 1 142 ? 24.706 8.808 -6.794 1.00 144.77 142 GLU D C 1
ATOM 7126 O O . GLU D 1 142 ? 23.782 8.024 -7.014 1.00 182.64 142 GLU D O 1
ATOM 7132 N N . ARG D 1 143 ? 25.918 8.408 -6.422 1.00 137.19 143 ARG D N 1
ATOM 7133 C CA . ARG D 1 143 ? 26.131 7.106 -5.801 1.00 135.00 143 ARG D CA 1
ATOM 7134 C C . ARG D 1 143 ? 25.722 7.138 -4.328 1.00 135.30 143 ARG D C 1
ATOM 7135 O O . ARG D 1 143 ? 25.575 6.090 -3.696 1.00 136.21 143 ARG D O 1
ATOM 7137 N N . GLY D 1 144 ? 25.455 8.339 -3.815 1.00 119.78 144 GLY D N 1
ATOM 7138 C CA . GLY D 1 144 ? 25.156 8.533 -2.395 1.00 93.18 144 GLY D CA 1
ATOM 7139 C C . GLY D 1 144 ? 23.684 8.341 -2.072 1.00 73.88 144 GLY D C 1
ATOM 7140 O O . GLY D 1 144 ? 23.211 8.739 -1.004 1.00 65.69 144 GLY D O 1
ATOM 7141 N N . LYS D 1 145 ? 22.967 7.694 -2.986 1.00 76.76 145 LYS D N 1
ATOM 7142 C CA . LYS D 1 145 ? 21.561 7.377 -2.782 1.00 83.81 145 LYS D CA 1
ATOM 7143 C C . LYS D 1 145 ? 21.399 6.184 -1.845 1.00 74.15 145 LYS D C 1
ATOM 7144 O O . LYS D 1 145 ? 22.032 5.143 -2.037 1.00 65.07 145 LYS D O 1
ATOM 7150 N N . VAL D 1 146 ? 20.440 6.294 -0.931 1.00 68.18 146 VAL D N 1
ATOM 7151 C CA . VAL D 1 146 ? 20.028 5.167 -0.108 1.00 64.12 146 VAL D CA 1
ATOM 7152 C C . VAL D 1 146 ? 18.516 5.018 -0.097 1.00 74.09 146 VAL D C 1
ATOM 7153 O O . VAL D 1 146 ? 17.776 5.933 -0.490 1.00 50.57 146 VAL D O 1
ATOM 7157 N N . ASP D 1 147 ? 18.063 3.861 0.373 1.00 59.89 147 ASP D N 1
ATOM 7158 C CA . ASP D 1 147 ? 16.650 3.526 0.345 1.00 55.58 147 ASP D CA 1
ATOM 7159 C C . ASP D 1 147 ? 16.012 4.010 1.635 1.00 49.65 147 ASP D C 1
ATOM 7160 O O . ASP D 1 147 ? 16.669 4.056 2.667 1.00 66.70 147 ASP D O 1
ATOM 7165 N N . GLU D 1 148 ? 14.792 4.526 1.538 1.00 56.50 148 GLU D N 1
ATOM 7166 C CA . GLU D 1 148 ? 14.198 5.284 2.637 1.00 65.99 148 GLU D CA 1
ATOM 7167 C C . GLU D 1 148 ? 13.741 4.325 3.727 1.00 41.48 148 GLU D C 1
ATOM 7168 O O . GLU D 1 148 ? 13.637 4.704 4.887 1.00 41.76 148 GLU D O 1
ATOM 7174 N N . ASN D 1 149 ? 13.468 3.085 3.340 1.00 44.88 149 ASN D N 1
ATOM 7175 C CA . ASN D 1 149 ? 13.136 2.044 4.302 1.00 61.50 149 ASN D CA 1
ATOM 7176 C C . ASN D 1 149 ? 14.342 1.256 4.813 1.00 66.02 149 ASN D C 1
ATOM 7177 O O . ASN D 1 149 ? 14.231 0.525 5.794 1.00 55.67 149 ASN D O 1
ATOM 7182 N N . GLY D 1 150 ? 15.456 1.329 4.092 1.00 53.36 150 GLY D N 1
ATOM 7183 C CA . GLY D 1 150 ? 16.665 0.621 4.484 1.00 44.69 150 GLY D CA 1
ATOM 7184 C C . GLY D 1 150 ? 17.639 1.535 5.200 1.00 34.73 150 GLY D C 1
ATOM 7185 O O . GLY D 1 150 ? 17.414 1.922 6.347 1.00 39.40 150 GLY D O 1
ATOM 7186 N N . ILE D 1 151 ? 18.737 1.868 4.531 1.00 40.14 151 ILE D N 1
ATOM 7187 C CA . ILE D 1 151 ? 19.864 2.484 5.221 1.00 39.44 151 ILE D CA 1
ATOM 7188 C C . ILE D 1 151 ? 19.443 3.830 5.788 1.00 50.87 151 ILE D C 1
ATOM 7189 O O . ILE D 1 151 ? 19.978 4.285 6.804 1.00 50.72 151 ILE D O 1
ATOM 7194 N N . TRP D 1 152 ? 18.441 4.430 5.148 1.00 51.87 152 TRP D N 1
ATOM 7195 C CA . TRP D 1 152 ? 17.968 5.770 5.501 1.00 48.88 152 TRP D CA 1
ATOM 7196 C C . TRP D 1 152 ? 17.482 5.764 6.931 1.00 46.61 152 TRP D C 1
ATOM 7197 O O . TRP D 1 152 ? 17.798 6.658 7.724 1.00 45.14 152 TRP D O 1
ATOM 7208 N N . LYS D 1 153 ? 16.827 4.662 7.276 1.00 56.49 153 LYS D N 1
ATOM 7209 C CA . LYS D 1 153 ? 16.198 4.478 8.571 1.00 59.27 153 LYS D CA 1
ATOM 7210 C C . LYS D 1 153 ? 17.226 3.944 9.576 1.00 56.46 153 LYS D C 1
ATOM 7211 O O . LYS D 1 153 ? 17.116 4.188 10.769 1.00 49.13 153 LYS D O 1
ATOM 7217 N N . ALA D 1 154 ? 18.239 3.237 9.078 1.00 54.97 154 ALA D N 1
ATOM 7218 C CA . ALA D 1 154 ? 18.976 2.268 9.891 1.00 37.51 154 ALA D CA 1
ATOM 7219 C C . ALA D 1 154 ? 19.715 2.932 11.042 1.00 39.58 154 ALA D C 1
ATOM 7220 O O . ALA D 1 154 ? 20.260 4.016 10.893 1.00 45.97 154 ALA D O 1
ATOM 7222 N N . ASP D 1 155 ? 19.756 2.269 12.192 1.00 45.97 155 ASP D N 1
ATOM 7223 C CA . ASP D 1 155 ? 20.683 2.678 13.237 1.00 36.53 155 ASP D CA 1
ATOM 7224 C C . ASP D 1 155 ? 22.045 1.981 13.129 1.00 40.50 155 ASP D C 1
ATOM 7225 O O . ASP D 1 155 ? 23.062 2.583 13.449 1.00 32.94 155 ASP D O 1
ATOM 7230 N N . VAL D 1 156 ? 22.074 0.809 12.498 1.00 30.30 156 VAL D N 1
ATOM 7231 C CA . VAL D 1 156 ? 23.304 0.035 12.366 1.00 38.48 156 VAL D CA 1
ATOM 7232 C C . VAL D 1 156 ? 23.387 -0.548 10.970 1.00 29.48 156 VAL D C 1
ATOM 7233 O O . VAL D 1 156 ? 22.436 -1.200 10.516 1.00 39.07 156 VAL D O 1
ATOM 7237 N N . VAL D 1 157 ? 24.525 -0.374 10.294 1.00 30.56 157 VAL D N 1
ATOM 7238 C CA . VAL D 1 157 ? 24.647 -0.900 8.932 1.00 38.03 157 VAL D CA 1
ATOM 7239 C C . VAL D 1 157 ? 25.951 -1.632 8.656 1.00 33.79 157 VAL D C 1
ATOM 7240 O O . VAL D 1 157 ? 27.016 -1.216 9.066 1.00 33.94 157 VAL D O 1
ATOM 7244 N N . VAL D 1 158 ? 25.837 -2.735 7.935 1.00 42.22 158 VAL D N 1
ATOM 7245 C CA . VAL D 1 158 ? 26.994 -3.483 7.503 1.00 41.79 158 VAL D CA 1
ATOM 7246 C C . VAL D 1 158 ? 27.343 -3.144 6.053 1.00 34.96 158 VAL D C 1
ATOM 7247 O O . VAL D 1 158 ? 26.567 -3.426 5.150 1.00 40.37 158 VAL D O 1
ATOM 7251 N N . VAL D 1 159 ? 28.582 -2.706 5.846 1.00 35.11 159 VAL D N 1
ATOM 7252 C CA . VAL D 1 159 ? 29.074 -2.248 4.544 1.00 37.65 159 VAL D CA 1
ATOM 7253 C C . VAL D 1 159 ? 30.372 -2.969 4.203 1.00 39.76 159 VAL D C 1
ATOM 7254 O O . VAL D 1 159 ? 31.440 -2.682 4.768 1.00 41.94 159 VAL D O 1
ATOM 7258 N N . PRO D 1 160 ? 30.291 -3.898 3.254 1.00 37.38 160 PRO D N 1
ATOM 7259 C CA . PRO D 1 160 ? 31.385 -4.781 2.948 1.00 34.50 160 PRO D CA 1
ATOM 7260 C C . PRO D 1 160 ? 32.181 -4.272 1.764 1.00 41.25 160 PRO D C 1
ATOM 7261 O O . PRO D 1 160 ? 31.593 -3.839 0.780 1.00 51.94 160 PRO D O 1
ATOM 7265 N N . LEU D 1 161 ? 33.505 -4.359 1.849 1.00 43.85 161 LEU D N 1
ATOM 7266 C CA . LEU D 1 161 ? 34.374 -4.094 0.715 1.00 53.32 161 LEU D CA 1
ATOM 7267 C C . LEU D 1 161 ? 34.218 -2.648 0.262 1.00 55.20 161 LEU D C 1
ATOM 7268 O O . LEU D 1 161 ? 34.054 -2.397 -0.927 1.00 59.24 161 LEU D O 1
ATOM 7273 N N . GLU D 1 162 ? 34.195 -1.713 1.207 1.00 57.70 162 GLU D N 1
ATOM 7274 C CA . GLU D 1 162 ? 33.508 -0.441 1.005 1.00 56.89 162 GLU D CA 1
ATOM 7275 C C . GLU D 1 162 ? 34.467 0.692 0.630 1.00 84.68 162 GLU D C 1
ATOM 7276 O O . GLU D 1 162 ? 35.681 0.568 0.780 1.00 60.23 162 GLU D O 1
ATOM 7282 N N . ASP D 1 163 ? 33.899 1.799 0.147 1.00 102.82 163 ASP D N 1
ATOM 7283 C CA . ASP D 1 163 ? 34.671 2.973 -0.274 1.00 114.06 163 ASP D CA 1
ATOM 7284 C C . ASP D 1 163 ? 34.914 3.931 0.891 1.00 116.12 163 ASP D C 1
ATOM 7285 O O . ASP D 1 163 ? 34.123 3.994 1.833 1.00 125.78 163 ASP D O 1
ATOM 7290 N N . GLY D 1 164 ? 35.963 4.741 0.773 1.00 88.70 164 GLY D N 1
ATOM 7291 C CA . GLY D 1 164 ? 36.396 5.599 1.866 1.00 91.13 164 GLY D CA 1
ATOM 7292 C C . GLY D 1 164 ? 35.292 6.516 2.356 1.00 98.87 164 GLY D C 1
ATOM 7293 O O . GLY D 1 164 ? 35.026 6.597 3.562 1.00 84.41 164 GLY D O 1
ATOM 7294 N N . ASP D 1 165 ? 34.647 7.206 1.419 1.00 79.21 165 ASP D N 1
ATOM 7295 C CA . ASP D 1 165 ? 33.860 8.388 1.747 1.00 67.46 165 ASP D CA 1
ATOM 7296 C C . ASP D 1 165 ? 32.492 8.004 2.307 1.00 57.50 165 ASP D C 1
ATOM 7297 O O . ASP D 1 165 ? 31.991 8.633 3.241 1.00 58.47 165 ASP D O 1
ATOM 7302 N N . ARG D 1 166 ? 31.864 7.005 1.696 1.00 51.55 166 ARG D N 1
ATOM 7303 C CA . ARG D 1 166 ? 30.496 6.628 2.069 1.00 59.49 166 ARG D CA 1
ATOM 7304 C C . ARG D 1 166 ? 30.445 6.252 3.559 1.00 52.31 166 ARG D C 1
ATOM 7305 O O . ARG D 1 166 ? 29.527 6.644 4.277 1.00 56.83 166 ARG D O 1
ATOM 7313 N N . THR D 1 167 ? 31.500 5.600 4.040 1.00 47.30 167 THR D N 1
ATOM 7314 C CA . THR D 1 167 ? 31.545 5.135 5.421 1.00 47.56 167 THR D CA 1
ATOM 7315 C C . THR D 1 167 ? 31.618 6.324 6.352 1.00 42.96 167 THR D C 1
ATOM 7316 O O . THR D 1 167 ? 30.939 6.366 7.376 1.00 41.42 167 THR D O 1
ATOM 7320 N N . GLU D 1 168 ? 32.539 7.232 6.053 1.00 52.00 168 GLU D N 1
ATOM 7321 C CA . GLU D 1 168 ? 32.720 8.432 6.862 1.00 59.46 168 GLU D CA 1
ATOM 7322 C C . GLU D 1 168 ? 31.437 9.260 6.841 1.00 45.76 168 GLU D C 1
ATOM 7323 O O . GLU D 1 168 ? 31.050 9.854 7.846 1.00 61.68 168 GLU D O 1
ATOM 7329 N N . ALA D 1 169 ? 30.717 9.183 5.729 1.00 53.17 169 ALA D N 1
ATOM 7330 C CA . ALA D 1 169 ? 29.514 9.985 5.541 1.00 59.04 169 ALA D CA 1
ATOM 7331 C C . ALA D 1 169 ? 28.377 9.384 6.351 1.00 64.49 169 ALA D C 1
ATOM 7332 O O . ALA D 1 169 ? 27.696 10.077 7.118 1.00 54.77 169 ALA D O 1
ATOM 7334 N N . LEU D 1 170 ? 28.267 8.062 6.282 1.00 55.79 170 LEU D N 1
ATOM 7335 C CA . LEU D 1 170 ? 27.290 7.354 7.077 1.00 40.88 170 LEU D CA 1
ATOM 7336 C C . LEU D 1 170 ? 27.485 7.621 8.559 1.00 37.62 170 LEU D C 1
ATOM 7337 O O . LEU D 1 170 ? 26.515 7.793 9.284 1.00 37.35 170 LEU D O 1
ATOM 7342 N N . VAL D 1 171 ? 28.739 7.661 9.009 1.00 37.96 171 VAL D N 1
ATOM 7343 C CA . VAL D 1 171 ? 29.035 7.954 10.411 1.00 45.38 171 VAL D CA 1
ATOM 7344 C C . VAL D 1 171 ? 28.559 9.352 10.783 1.00 47.04 171 VAL D C 1
ATOM 7345 O O . VAL D 1 171 ? 28.167 9.595 11.925 1.00 46.65 171 VAL D O 1
ATOM 7349 N N . ARG D 1 172 ? 28.462 10.221 9.778 1.00 72.78 172 ARG D N 1
ATOM 7350 C CA . ARG D 1 172 ? 28.164 11.634 9.996 1.00 65.17 172 ARG D CA 1
ATOM 7351 C C . ARG D 1 172 ? 26.670 11.884 10.199 1.00 59.31 172 ARG D C 1
ATOM 7352 O O . ARG D 1 172 ? 26.290 12.598 11.123 1.00 53.00 172 ARG D O 1
ATOM 7360 N N . MET D 1 173 ? 25.819 11.159 9.473 1.00 61.07 173 MET D N 1
ATOM 7361 C CA . MET D 1 173 ? 24.402 11.080 9.852 1.00 56.94 173 MET D CA 1
ATOM 7362 C C . MET D 1 173 ? 24.191 10.257 11.117 1.00 68.79 173 MET D C 1
ATOM 7363 O O . MET D 1 173 ? 23.065 9.845 11.407 1.00 72.08 173 MET D O 1
ATOM 7368 N N . GLY D 1 174 ? 25.285 9.852 11.751 1.00 66.54 174 GLY D N 1
ATOM 7369 C CA . GLY D 1 174 ? 25.209 9.159 13.029 1.00 67.50 174 GLY D CA 1
ATOM 7370 C C . GLY D 1 174 ? 24.716 7.730 12.901 1.00 51.69 174 GLY D C 1
ATOM 7371 O O . GLY D 1 174 ? 24.158 7.181 13.849 1.00 55.18 174 GLY D O 1
ATOM 7372 N N . LYS D 1 175 ? 24.868 7.149 11.717 1.00 53.92 175 LYS D N 1
ATOM 7373 C CA . LYS D 1 175 ? 24.767 5.694 11.545 1.00 55.48 175 LYS D CA 1
ATOM 7374 C C . LYS D 1 175 ? 25.972 4.991 12.174 1.00 51.46 175 LYS D C 1
ATOM 7375 O O . LYS D 1 175 ? 27.107 5.448 12.017 1.00 48.81 175 LYS D O 1
ATOM 7381 N N . PHE D 1 176 ? 25.734 3.820 12.771 1.00 42.28 176 PHE D N 1
ATOM 7382 C CA . PHE D 1 176 ? 26.822 2.982 13.298 1.00 36.65 176 PHE D CA 1
ATOM 7383 C C . PHE D 1 176 ? 27.278 2.021 12.232 1.00 35.18 176 PHE D C 1
ATOM 7384 O O . PHE D 1 176 ? 26.481 1.222 11.715 1.00 32.60 176 PHE D O 1
ATOM 7392 N N . VAL D 1 177 ? 28.524 2.187 11.806 1.00 34.33 177 VAL D N 1
ATOM 7393 C CA . VAL D 1 177 ? 28.997 1.498 10.625 1.00 30.24 177 VAL D CA 1
ATOM 7394 C C . VAL D 1 177 ? 29.955 0.376 10.979 1.00 27.79 177 VAL D C 1
ATOM 7395 O O . VAL D 1 177 ? 30.997 0.593 11.597 1.00 26.42 177 VAL D O 1
ATOM 7399 N N . ILE D 1 178 ? 29.620 -0.797 10.472 1.00 29.38 178 ILE D N 1
ATOM 7400 C CA . ILE D 1 178 ? 30.458 -1.974 10.590 1.00 32.40 178 ILE D CA 1
ATOM 7401 C C . ILE D 1 178 ? 30.942 -2.307 9.194 1.00 30.61 178 ILE D C 1
ATOM 7402 O O . ILE D 1 178 ? 30.147 -2.601 8.306 1.00 30.13 178 ILE D O 1
ATOM 7407 N N . THR D 1 179 ? 32.253 -2.390 9.035 1.00 27.29 179 THR D N 1
ATOM 7408 C CA . THR D 1 179 ? 32.811 -2.709 7.762 1.00 28.33 179 THR D CA 1
ATOM 7409 C C . THR D 1 179 ? 33.581 -4.031 7.802 1.00 29.18 179 THR D C 1
ATOM 7410 O O . THR D 1 179 ? 34.111 -4.411 8.842 1.00 31.74 179 THR D O 1
ATOM 7414 N N . ILE D 1 180 ? 33.443 -4.799 6.728 1.00 24.84 180 ILE D N 1
ATOM 7415 C CA . ILE D 1 180 ? 34.306 -5.947 6.442 1.00 31.37 180 ILE D CA 1
ATOM 7416 C C . ILE D 1 180 ? 35.196 -5.646 5.239 1.00 35.78 180 ILE D C 1
ATOM 7417 O O . ILE D 1 180 ? 34.700 -5.463 4.126 1.00 36.87 180 ILE D O 1
ATOM 7422 N N . ASP D 1 181 ? 36.510 -5.718 5.454 1.00 30.15 181 ASP D N 1
ATOM 7423 C CA . ASP D 1 181 ? 37.509 -5.179 4.522 1.00 40.00 181 ASP D CA 1
ATOM 7424 C C . ASP D 1 181 ? 38.881 -5.699 4.938 1.00 31.32 181 ASP D C 1
ATOM 7425 O O . ASP D 1 181 ? 39.319 -5.472 6.067 1.00 30.70 181 ASP D O 1
ATOM 7430 N N . LEU D 1 182 ? 39.611 -6.241 3.972 1.00 29.14 182 LEU D N 1
ATOM 7431 C CA . LEU D 1 182 ? 40.910 -6.824 4.202 1.00 31.43 182 LEU D CA 1
ATOM 7432 C C . LEU D 1 182 ? 42.021 -5.782 4.271 1.00 39.49 182 LEU D C 1
ATOM 7433 O O . LEU D 1 182 ? 43.149 -6.118 4.607 1.00 27.73 182 LEU D O 1
ATOM 7438 N N . ASN D 1 183 ? 41.733 -4.551 3.864 1.00 30.71 183 ASN D N 1
ATOM 7439 C CA . ASN D 1 183 ? 42.704 -3.462 3.968 1.00 30.68 183 ASN D CA 1
ATOM 7440 C C . ASN D 1 183 ? 42.449 -2.593 5.180 1.00 31.57 183 ASN D C 1
ATOM 7441 O O . ASN D 1 183 ? 41.571 -1.733 5.148 1.00 31.35 183 ASN D O 1
ATOM 7446 N N . PRO D 1 184 ? 43.337 -2.686 6.184 1.00 26.79 184 PRO D N 1
ATOM 7447 C CA . PRO D 1 184 ? 43.217 -1.933 7.412 1.00 29.99 184 PRO D CA 1
ATOM 7448 C C . PRO D 1 184 ? 43.644 -0.481 7.257 1.00 29.56 184 PRO D C 1
ATOM 7449 O O . PRO D 1 184 ? 43.573 0.260 8.210 1.00 31.71 184 PRO D O 1
ATOM 7453 N N . LEU D 1 185 ? 44.267 -0.155 6.135 1.00 34.87 185 LEU D N 1
ATOM 7454 C CA . LEU D 1 185 ? 44.885 1.149 5.960 1.00 38.16 185 LEU D CA 1
ATOM 7455 C C . LEU D 1 185 ? 44.032 2.002 5.041 1.00 35.09 185 LEU D C 1
ATOM 7456 O O . LEU D 1 185 ? 44.413 3.112 4.684 1.00 44.68 185 LEU D O 1
ATOM 7461 N N . SER D 1 186 ? 42.870 1.491 4.663 1.00 35.37 186 SER D N 1
ATOM 7462 C CA . SER D 1 186 ? 41.944 2.282 3.861 1.00 36.02 186 SER D CA 1
ATOM 7463 C C . SER D 1 186 ? 41.244 3.266 4.762 1.00 34.63 186 SER D C 1
ATOM 7464 O O . SER D 1 186 ? 41.156 3.070 5.969 1.00 32.70 186 SER D O 1
ATOM 7467 N N . ARG D 1 187 ? 40.779 4.359 4.175 1.00 38.81 187 ARG D N 1
ATOM 7468 C CA . ARG D 1 187 ? 40.154 5.408 4.953 1.00 38.28 187 ARG D CA 1
ATOM 7469 C C . ARG D 1 187 ? 38.848 4.920 5.558 1.00 30.81 187 ARG D C 1
ATOM 7470 O O . ARG D 1 187 ? 38.532 5.236 6.699 1.00 34.78 187 ARG D O 1
ATOM 7478 N N . SER D 1 188 ? 38.117 4.103 4.813 1.00 32.92 188 SER D N 1
ATOM 7479 C CA . SER D 1 188 ? 36.904 3.482 5.325 1.00 37.46 188 SER D CA 1
ATOM 7480 C C . SER D 1 188 ? 37.158 2.632 6.587 1.00 34.87 188 SER D C 1
ATOM 7481 O O . SER D 1 188 ? 36.359 2.620 7.511 1.00 31.52 188 SER D O 1
ATOM 7484 N N . ALA D 1 189 ? 38.233 1.861 6.560 1.00 37.07 189 ALA D N 1
ATOM 7485 C CA . ALA D 1 189 ? 38.616 1.008 7.671 1.00 32.80 189 ALA D CA 1
ATOM 7486 C C . ALA D 1 189 ? 38.921 1.790 8.963 1.00 36.69 189 ALA D C 1
ATOM 7487 O O . ALA D 1 189 ? 38.455 1.415 10.047 1.00 31.02 189 ALA D O 1
ATOM 7489 N N . ARG D 1 190 ? 39.591 2.935 8.865 1.00 32.63 190 ARG D N 1
ATOM 7490 C CA . ARG D 1 190 ? 39.789 3.724 10.069 1.00 33.44 190 ARG D CA 1
ATOM 7491 C C . ARG D 1 190 ? 38.656 4.723 10.376 1.00 36.65 190 ARG D C 1
ATOM 7492 O O . ARG D 1 190 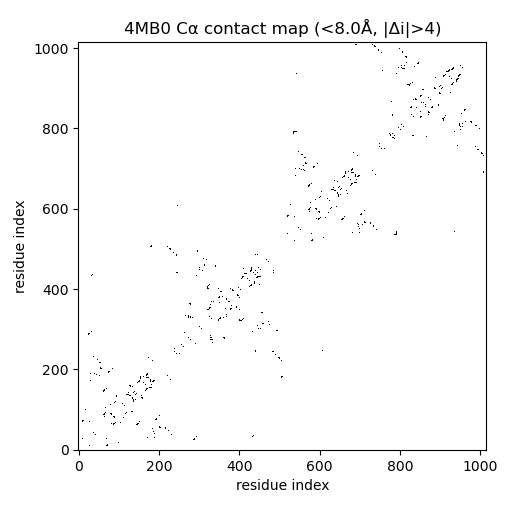? 38.642 5.330 11.448 1.00 37.97 190 ARG D O 1
ATOM 7500 N N . MET D 1 191 ? 37.612 4.733 9.554 1.00 35.86 191 MET D N 1
ATOM 7501 C CA . MET D 1 191 ? 36.432 5.533 9.859 1.00 38.84 191 MET D CA 1
ATOM 7502 C C . MET D 1 191 ? 35.267 4.698 10.406 1.00 41.17 191 MET D C 1
ATOM 7503 O O . MET D 1 191 ? 34.393 5.218 11.091 1.00 40.36 191 MET D O 1
ATOM 7508 N N . ALA D 1 192 ? 35.254 3.399 10.140 1.00 30.43 192 ALA D N 1
ATOM 7509 C CA . ALA D 1 192 ? 34.149 2.567 10.619 1.00 29.63 192 ALA D CA 1
ATOM 7510 C C . ALA D 1 192 ? 34.131 2.571 12.150 1.00 30.39 192 ALA D C 1
ATOM 7511 O O . ALA D 1 192 ? 35.165 2.745 12.782 1.00 33.80 192 ALA D O 1
ATOM 7513 N N . ASP D 1 193 ? 32.956 2.370 12.738 1.00 28.82 193 ASP D N 1
ATOM 7514 C CA . ASP D 1 193 ? 32.846 2.052 14.162 1.00 32.43 193 ASP D CA 1
ATOM 7515 C C . ASP D 1 193 ? 33.443 0.674 14.498 1.00 33.64 193 ASP D C 1
ATOM 7516 O O . ASP D 1 193 ? 34.028 0.501 15.565 1.00 29.69 193 ASP D O 1
ATOM 7521 N N . ILE D 1 194 ? 33.088 -0.333 13.706 1.00 34.42 194 ILE D N 1
ATOM 7522 C CA . ILE D 1 194 ? 33.699 -1.654 13.835 1.00 28.86 194 ILE D CA 1
ATOM 7523 C C . ILE D 1 194 ? 34.290 -2.143 12.519 1.00 29.10 194 ILE D C 1
ATOM 7524 O O . ILE D 1 194 ? 33.610 -2.189 11.480 1.00 30.99 194 ILE D O 1
ATOM 7529 N N . THR D 1 195 ? 35.591 -2.397 12.548 1.00 24.49 195 THR D N 1
ATOM 7530 C CA . THR D 1 195 ? 36.335 -2.789 11.375 1.00 23.27 195 THR D CA 1
ATOM 7531 C C . THR D 1 195 ? 36.744 -4.263 11.503 1.00 31.85 195 THR D C 1
ATOM 7532 O O . THR D 1 195 ? 37.502 -4.626 12.389 1.00 24.31 195 THR D O 1
ATOM 7536 N N . ILE D 1 196 ? 36.123 -5.099 10.691 1.00 24.85 196 ILE D N 1
ATOM 7537 C CA . ILE D 1 196 ? 36.447 -6.514 10.598 1.00 28.89 196 ILE D CA 1
ATOM 7538 C C . ILE D 1 196 ? 37.418 -6.792 9.449 1.00 22.86 196 ILE D C 1
ATOM 7539 O O . ILE D 1 196 ? 37.054 -6.833 8.283 1.00 25.56 196 ILE D O 1
ATOM 7544 N N . VAL D 1 197 ? 38.689 -6.935 9.776 1.00 21.83 197 VAL D N 1
ATOM 7545 C CA . VAL D 1 197 ? 39.686 -7.196 8.778 1.00 21.22 197 VAL D CA 1
ATOM 7546 C C . VAL D 1 197 ? 39.781 -8.705 8.477 1.00 28.59 197 VAL D C 1
ATOM 7547 O O . VAL D 1 197 ? 40.575 -9.452 9.072 1.00 23.50 197 VAL D O 1
ATOM 7551 N N . ASP D 1 198 ? 38.986 -9.128 7.505 1.00 26.03 198 ASP D N 1
ATOM 7552 C CA . ASP D 1 198 ? 38.877 -10.523 7.159 1.00 28.52 198 ASP D CA 1
ATOM 7553 C C . ASP D 1 198 ? 38.324 -10.589 5.749 1.00 25.67 198 ASP D C 1
ATOM 7554 O O . ASP D 1 198 ? 37.711 -9.654 5.281 1.00 26.13 198 ASP D O 1
ATOM 7559 N N . ASN D 1 199 ? 38.497 -11.724 5.098 1.00 33.14 199 ASN D N 1
ATOM 7560 C CA . ASN D 1 199 ? 37.903 -11.978 3.790 1.00 28.18 199 ASN D CA 1
ATOM 7561 C C . ASN D 1 199 ? 36.419 -12.274 3.937 1.00 30.68 199 ASN D C 1
ATOM 7562 O O . ASN D 1 199 ? 36.009 -13.050 4.800 1.00 28.15 199 ASN D O 1
ATOM 7567 N N . ILE D 1 200 ? 35.603 -11.616 3.123 1.00 32.69 200 ILE D N 1
ATOM 7568 C CA . ILE D 1 200 ? 34.163 -11.705 3.270 1.00 29.93 200 ILE D CA 1
ATOM 7569 C C . ILE D 1 200 ? 33.680 -13.148 3.111 1.00 32.61 200 ILE D C 1
ATOM 7570 O O . ILE D 1 200 ? 32.704 -13.555 3.723 1.00 38.00 200 ILE D O 1
ATOM 7575 N N . VAL D 1 201 ? 34.378 -13.903 2.277 1.00 30.11 201 VAL D N 1
ATOM 7576 C CA . VAL D 1 201 ? 34.115 -15.314 2.067 1.00 35.14 201 VAL D CA 1
ATOM 7577 C C . VAL D 1 201 ? 34.152 -16.059 3.406 1.00 35.98 201 VAL D C 1
ATOM 7578 O O . VAL D 1 201 ? 33.494 -17.085 3.573 1.00 31.35 201 VAL D O 1
ATOM 7582 N N . ARG D 1 202 ? 34.946 -15.558 4.349 1.00 26.65 202 ARG D N 1
ATOM 7583 C CA . ARG D 1 202 ? 35.011 -16.174 5.687 1.00 30.72 202 ARG D CA 1
ATOM 7584 C C . ARG D 1 202 ? 34.082 -15.471 6.677 1.00 31.20 202 ARG D C 1
ATOM 7585 O O . ARG D 1 202 ? 33.532 -16.099 7.589 1.00 27.59 202 ARG D O 1
ATOM 7593 N N . ALA D 1 203 ? 34.026 -14.142 6.587 1.00 30.62 203 ALA D N 1
ATOM 7594 C CA . ALA D 1 203 ? 33.386 -13.356 7.612 1.00 27.11 203 ALA D CA 1
ATOM 7595 C C . ALA D 1 203 ? 31.875 -13.581 7.600 1.00 33.69 203 ALA D C 1
ATOM 7596 O O . ALA D 1 203 ? 31.250 -13.670 8.635 1.00 29.47 203 ALA D O 1
ATOM 7598 N N . TYR D 1 204 ? 31.256 -13.546 6.434 1.00 35.62 204 TYR D N 1
ATOM 7599 C CA . TYR D 1 204 ? 29.804 -13.703 6.404 1.00 34.70 204 TYR D CA 1
ATOM 7600 C C . TYR D 1 204 ? 29.281 -14.987 7.044 1.00 30.86 204 TYR D C 1
ATOM 7601 O O . TYR D 1 204 ? 28.444 -14.923 7.935 1.00 29.35 204 TYR D O 1
ATOM 7610 N N . PRO D 1 205 ? 29.874 -16.138 6.708 1.00 33.92 205 PRO D N 1
ATOM 7611 C CA . PRO D 1 205 ? 29.391 -17.351 7.365 1.00 38.34 205 PRO D CA 1
ATOM 7612 C C . PRO D 1 205 ? 29.792 -17.434 8.843 1.00 28.79 205 PRO D C 1
ATOM 7613 O O . PRO D 1 205 ? 29.013 -17.887 9.681 1.00 28.21 205 PRO D O 1
ATOM 7617 N N . ARG D 1 206 ? 30.913 -16.835 9.190 1.00 32.06 206 ARG D N 1
ATOM 7618 C CA . ARG D 1 206 ? 31.264 -16.722 10.599 1.00 26.50 206 ARG D CA 1
ATOM 7619 C C . ARG D 1 206 ? 30.309 -15.826 11.379 1.00 23.78 206 ARG D C 1
ATOM 7620 O O . ARG D 1 206 ? 29.875 -16.161 12.489 1.00 24.72 206 ARG D O 1
ATOM 7628 N N . MET D 1 207 ? 29.915 -14.711 10.800 1.00 25.57 207 MET D N 1
ATOM 7629 C CA . MET D 1 207 ? 28.984 -13.837 11.491 1.00 26.06 207 MET D CA 1
ATOM 7630 C C . MET D 1 207 ? 27.604 -14.482 11.573 1.00 25.52 207 MET D C 1
ATOM 7631 O O . MET D 1 207 ? 26.885 -14.291 12.541 1.00 27.09 207 MET D O 1
ATOM 7636 N N . THR D 1 208 ? 27.314 -15.367 10.634 1.00 32.06 208 THR D N 1
ATOM 7637 C CA . THR D 1 208 ? 26.057 -16.121 10.656 1.00 33.27 208 THR D CA 1
ATOM 7638 C C . THR D 1 208 ? 26.072 -17.176 11.768 1.00 29.52 208 THR D C 1
ATOM 7639 O O . THR D 1 208 ? 25.139 -17.242 12.576 1.00 26.93 208 THR D O 1
ATOM 7643 N N . GLU D 1 209 ? 27.191 -17.890 11.888 1.00 34.60 209 GLU D N 1
ATOM 7644 C CA . GLU D 1 209 ? 27.419 -18.790 13.019 1.00 37.12 209 GLU D CA 1
ATOM 7645 C C . GLU D 1 209 ? 27.311 -18.035 14.336 1.00 34.48 209 GLU D C 1
ATOM 7646 O O . GLU D 1 209 ? 26.598 -18.453 15.238 1.00 33.97 209 GLU D O 1
ATOM 7652 N N . LEU D 1 210 ? 28.011 -16.913 14.448 1.00 29.78 210 LEU D N 1
ATOM 7653 C CA . LEU D 1 210 ? 27.950 -16.118 15.665 1.00 26.74 210 LEU D CA 1
ATOM 7654 C C . LEU D 1 210 ? 26.531 -15.707 16.004 1.00 26.55 210 LEU D C 1
ATOM 7655 O O . LEU D 1 210 ? 26.115 -15.770 17.158 1.00 24.66 210 LEU D O 1
ATOM 7660 N N . ALA D 1 211 ? 25.759 -15.316 14.997 1.00 31.00 211 ALA D N 1
ATOM 7661 C CA . ALA D 1 211 ? 24.408 -14.810 15.242 1.00 30.09 211 ALA D CA 1
ATOM 7662 C C . ALA D 1 211 ? 23.472 -15.913 15.723 1.00 31.72 211 ALA D C 1
ATOM 7663 O O . ALA D 1 211 ? 22.658 -15.706 16.628 1.00 30.17 211 ALA D O 1
ATOM 7665 N N . ARG D 1 212 ? 23.632 -17.101 15.162 1.00 41.79 212 ARG D N 1
ATOM 7666 C CA . ARG D 1 212 ? 22.779 -18.230 15.524 1.00 43.54 212 ARG D CA 1
ATOM 7667 C C . ARG D 1 212 ? 23.017 -18.616 16.972 1.00 57.36 212 ARG D C 1
ATOM 7668 O O . ARG D 1 212 ? 22.070 -18.768 17.740 1.00 51.35 212 ARG D O 1
ATOM 7676 N N . GLU D 1 213 ? 24.280 -18.560 17.380 1.00 48.43 213 GLU D N 1
ATOM 7677 C CA . GLU D 1 213 ? 24.644 -18.679 18.782 1.00 54.57 213 GLU D CA 1
ATOM 7678 C C . GLU D 1 213 ? 24.068 -17.517 19.612 1.00 54.44 213 GLU D C 1
ATOM 7679 O O . GLU D 1 213 ? 23.134 -17.689 20.402 1.00 48.66 213 GLU D O 1
ATOM 7685 N N . MET D 1 214 ? 24.584 -16.319 19.405 1.00 44.78 214 MET D N 1
ATOM 7686 C CA . MET D 1 214 ? 24.395 -15.260 20.394 1.00 45.00 214 MET D CA 1
ATOM 7687 C C . MET D 1 214 ? 22.930 -14.802 20.452 1.00 46.11 214 MET D C 1
ATOM 7688 O O . MET D 1 214 ? 22.578 -13.904 21.218 1.00 31.48 214 MET D O 1
ATOM 7693 N N . LYS D 1 215 ? 22.074 -15.475 19.688 1.00 59.74 215 LYS D N 1
ATOM 7694 C CA . LYS D 1 215 ? 20.635 -15.214 19.705 1.00 60.68 215 LYS D CA 1
ATOM 7695 C C . LYS D 1 215 ? 20.017 -15.508 21.076 1.00 55.03 215 LYS D C 1
ATOM 7696 O O . LYS D 1 215 ? 19.110 -14.807 21.516 1.00 38.59 215 LYS D O 1
ATOM 7702 N N . ASP D 1 216 ? 20.558 -16.501 21.772 1.00 38.76 216 ASP D N 1
ATOM 7703 C CA . ASP D 1 216 ? 20.067 -16.863 23.086 1.00 37.10 216 ASP D CA 1
ATOM 7704 C C . ASP D 1 216 ? 20.732 -16.044 24.186 1.00 31.95 216 ASP D C 1
ATOM 7705 O O . ASP D 1 216 ? 20.395 -16.150 25.356 1.00 37.15 216 ASP D O 1
ATOM 7710 N N . TYR D 1 217 ? 21.711 -15.237 23.818 1.00 28.48 217 TYR D N 1
ATOM 7711 C CA . TYR D 1 217 ? 22.368 -14.405 24.802 1.00 25.91 217 TYR D CA 1
ATOM 7712 C C . TYR D 1 217 ? 21.360 -13.433 25.387 1.00 42.02 217 TYR D C 1
ATOM 7713 O O . TYR D 1 217 ? 20.399 -13.045 24.732 1.00 30.58 217 TYR D O 1
ATOM 7722 N N . SER D 1 218 ? 21.614 -12.981 26.601 1.00 32.12 218 SER D N 1
ATOM 7723 C CA . SER D 1 218 ? 20.749 -12.002 27.198 1.00 35.74 218 SER D CA 1
ATOM 7724 C C . SER D 1 218 ? 21.180 -10.619 26.727 1.00 36.76 218 SER D C 1
ATOM 7725 O O . SER D 1 218 ? 22.246 -10.438 26.142 1.00 32.96 218 SER D O 1
ATOM 7728 N N . ARG D 1 219 ? 20.362 -9.629 27.019 1.00 36.94 219 ARG D N 1
ATOM 7729 C CA . ARG D 1 219 ? 20.656 -8.293 26.575 1.00 31.94 219 ARG D CA 1
ATOM 7730 C C . ARG D 1 219 ? 21.905 -7.809 27.281 1.00 34.71 219 ARG D C 1
ATOM 7731 O O . ARG D 1 219 ? 22.785 -7.205 26.653 1.00 35.29 219 ARG D O 1
ATOM 7739 N N . GLY D 1 220 ? 22.025 -8.160 28.563 1.00 34.93 220 GLY D N 1
ATOM 7740 C CA . GLY D 1 220 ? 23.185 -7.751 29.380 1.00 32.51 220 GLY D CA 1
ATOM 7741 C C . GLY D 1 220 ? 24.474 -8.409 28.899 1.00 34.61 220 GLY D C 1
ATOM 7742 O O . GLY D 1 220 ? 25.528 -7.793 28.889 1.00 25.77 220 GLY D O 1
ATOM 7743 N N . GLU D 1 221 ? 24.387 -9.653 28.437 1.00 30.51 221 GLU D N 1
ATOM 7744 C CA . GLU D 1 221 ? 25.557 -10.317 27.881 1.00 29.11 221 GLU D CA 1
ATOM 7745 C C . GLU D 1 221 ? 26.020 -9.620 26.603 1.00 32.34 221 GLU D C 1
ATOM 7746 O O . GLU D 1 221 ? 27.213 -9.529 26.337 1.00 28.56 221 GLU D O 1
ATOM 7752 N N . LEU D 1 222 ? 25.075 -9.225 25.760 1.00 30.15 222 LEU D N 1
ATOM 7753 C CA . LEU D 1 222 ? 25.413 -8.558 24.501 1.00 35.11 222 LEU D CA 1
ATOM 7754 C C . LEU D 1 222 ? 25.977 -7.179 24.731 1.00 32.47 222 LEU D C 1
ATOM 7755 O O . LEU D 1 222 ? 26.906 -6.763 24.046 1.00 38.12 222 LEU D O 1
ATOM 7760 N N . ILE D 1 223 ? 25.429 -6.465 25.709 1.00 33.92 223 ILE D N 1
ATOM 7761 C CA . ILE D 1 223 ? 25.904 -5.125 25.994 1.00 30.58 223 ILE D CA 1
ATOM 7762 C C . ILE D 1 223 ? 27.316 -5.172 26.510 1.00 30.33 223 ILE D C 1
ATOM 7763 O O . ILE D 1 223 ? 28.170 -4.370 26.116 1.00 45.30 223 ILE D O 1
ATOM 7768 N N . ARG D 1 224 ? 27.578 -6.101 27.411 1.00 30.18 224 ARG D N 1
ATOM 7769 C CA . ARG D 1 224 ? 28.934 -6.306 27.871 1.00 32.03 224 ARG D CA 1
ATOM 7770 C C . ARG D 1 224 ? 29.878 -6.470 26.687 1.00 29.57 224 ARG D C 1
ATOM 7771 O O . ARG D 1 224 ? 30.902 -5.818 26.631 1.00 28.53 224 ARG D O 1
ATOM 7779 N N . ILE D 1 225 ? 29.556 -7.378 25.769 1.00 25.30 225 ILE D N 1
ATOM 7780 C CA . ILE D 1 225 ? 30.398 -7.590 24.612 1.00 27.68 225 ILE D CA 1
ATOM 7781 C C . ILE D 1 225 ? 30.603 -6.279 23.840 1.00 34.48 225 ILE D C 1
ATOM 7782 O O . ILE D 1 225 ? 31.732 -5.911 23.540 1.00 35.80 225 ILE D O 1
ATOM 7787 N N . ILE D 1 226 ? 29.525 -5.538 23.599 1.00 31.69 226 ILE D N 1
ATOM 7788 C CA . ILE D 1 226 ? 29.631 -4.262 22.869 1.00 34.33 226 ILE D CA 1
ATOM 7789 C C . ILE D 1 226 ? 30.469 -3.213 23.583 1.00 39.07 226 ILE D C 1
ATOM 7790 O O . ILE D 1 226 ? 31.304 -2.553 22.962 1.00 42.74 226 ILE D O 1
ATOM 7795 N N . GLU D 1 227 ? 30.244 -3.037 24.877 1.00 39.13 227 GLU D N 1
ATOM 7796 C CA . GLU D 1 227 ? 30.830 -1.898 25.582 1.00 37.51 227 GLU D CA 1
ATOM 7797 C C . GLU D 1 227 ? 32.319 -2.098 25.754 1.00 38.10 227 GLU D C 1
ATOM 7798 O O . GLU D 1 227 ? 33.074 -1.133 25.832 1.00 41.86 227 GLU D O 1
ATOM 7804 N N . GLU D 1 228 ? 32.738 -3.360 25.836 1.00 32.01 228 GLU D N 1
ATOM 7805 C CA . GLU D 1 228 ? 34.145 -3.710 25.984 1.00 40.00 228 GLU D CA 1
ATOM 7806 C C . GLU D 1 228 ? 34.966 -3.476 24.701 1.00 37.93 228 GLU D C 1
ATOM 7807 O O . GLU D 1 228 ? 36.189 -3.440 24.744 1.00 34.15 228 GLU D O 1
ATOM 7813 N N . TYR D 1 229 ? 34.305 -3.469 23.550 1.00 38.88 229 TYR D N 1
ATOM 7814 C CA . TYR D 1 229 ? 35.015 -3.508 22.277 1.00 35.64 229 TYR D CA 1
ATOM 7815 C C . TYR D 1 229 ? 35.722 -2.179 22.013 1.00 38.45 229 TYR D C 1
ATOM 7816 O O . TYR D 1 229 ? 35.114 -1.115 22.100 1.00 36.65 229 TYR D O 1
ATOM 7825 N N . ASP D 1 230 ? 36.988 -2.254 21.623 1.00 34.65 230 ASP D N 1
ATOM 7826 C CA . ASP D 1 230 ? 37.765 -1.058 21.301 1.00 34.20 230 ASP D CA 1
ATOM 7827 C C . ASP D 1 230 ? 38.322 -1.152 19.888 1.00 32.49 230 ASP D C 1
ATOM 7828 O O . ASP D 1 230 ? 39.329 -1.813 19.664 1.00 24.16 230 ASP D O 1
ATOM 7833 N N . ASN D 1 231 ? 37.686 -0.467 18.935 1.00 29.58 231 ASN D N 1
ATOM 7834 C CA . ASN D 1 231 ? 38.071 -0.580 17.536 1.00 27.47 231 ASN D CA 1
ATOM 7835 C C . ASN D 1 231 ? 39.450 0.001 17.256 1.00 26.48 231 ASN D C 1
ATOM 7836 O O . ASN D 1 231 ? 40.132 -0.436 16.335 1.00 25.14 231 ASN D O 1
ATOM 7841 N N . GLY D 1 232 ? 39.904 0.940 18.084 1.00 31.13 232 GLY D N 1
ATOM 7842 C CA . GLY D 1 232 ? 41.239 1.488 17.899 1.00 26.77 232 GLY D CA 1
ATOM 7843 C C . GLY D 1 232 ? 42.291 0.402 18.104 1.00 24.59 232 GLY D C 1
ATOM 7844 O O . GLY D 1 232 ? 43.222 0.248 17.308 1.00 28.04 232 GLY D O 1
ATOM 7845 N N . LYS D 1 233 ? 42.197 -0.272 19.236 1.00 28.85 233 LYS D N 1
ATOM 7846 C CA . LYS D 1 233 ? 43.178 -1.279 19.615 1.00 29.02 233 LYS D CA 1
ATOM 7847 C C . LYS D 1 233 ? 43.177 -2.411 18.578 1.00 32.36 233 LYS D C 1
ATOM 7848 O O . LYS D 1 233 ? 44.204 -3.036 18.296 1.00 31.22 233 LYS D O 1
ATOM 7854 N N . THR D 1 234 ? 41.980 -2.756 18.122 1.00 30.27 234 THR D N 1
ATOM 7855 C CA . THR D 1 234 ? 41.824 -3.786 17.122 1.00 34.97 234 THR D CA 1
ATOM 7856 C C . THR D 1 234 ? 42.562 -3.480 15.844 1.00 28.82 234 THR D C 1
ATOM 7857 O O . THR D 1 234 ? 43.352 -4.291 15.395 1.00 25.31 234 THR D O 1
ATOM 7861 N N . LEU D 1 235 ? 42.470 -2.235 15.382 1.00 27.87 235 LEU D N 1
ATOM 7862 C CA . LEU D 1 235 ? 43.163 -1.822 14.162 1.00 24.41 235 LEU D CA 1
ATOM 7863 C C . LEU D 1 235 ? 44.670 -1.837 14.359 1.00 25.09 235 LEU D C 1
ATOM 7864 O O . LEU D 1 235 ? 45.418 -2.266 13.479 1.00 30.18 235 LEU D O 1
ATOM 7869 N N . ASN D 1 236 ? 45.107 -1.441 15.547 1.00 25.26 236 ASN D N 1
ATOM 7870 C CA . ASN D 1 236 ? 46.524 -1.460 15.882 1.00 27.63 236 ASN D CA 1
ATOM 7871 C C . ASN D 1 236 ? 47.044 -2.901 15.916 1.00 30.64 236 ASN D C 1
ATOM 7872 O O . ASN D 1 236 ? 48.136 -3.198 15.435 1.00 26.39 236 ASN D O 1
ATOM 7877 N N . ASP D 1 237 ? 46.223 -3.791 16.440 1.00 28.83 237 ASP D N 1
ATOM 7878 C CA . ASP D 1 237 ? 46.616 -5.186 16.573 1.00 31.14 237 ASP D CA 1
ATOM 7879 C C . ASP D 1 237 ? 46.732 -5.808 15.184 1.00 27.19 237 ASP D C 1
ATOM 7880 O O . ASP D 1 237 ? 47.628 -6.598 14.934 1.00 26.58 237 ASP D O 1
ATOM 7885 N N . VAL D 1 238 ? 45.913 -5.330 14.252 1.00 26.12 238 VAL D N 1
ATOM 7886 C CA . VAL D 1 238 ? 45.943 -5.817 12.877 1.00 24.80 238 VAL D CA 1
ATOM 7887 C C . VAL D 1 238 ? 47.178 -5.327 12.152 1.00 27.77 238 VAL D C 1
ATOM 7888 O O . VAL D 1 238 ? 47.871 -6.108 11.524 1.00 21.84 238 VAL D O 1
ATOM 7892 N N . LEU D 1 239 ? 47.554 -4.074 12.398 1.00 25.90 239 LEU D N 1
ATOM 7893 C CA . LEU D 1 239 ? 48.781 -3.527 11.847 1.00 25.64 239 LEU D CA 1
ATOM 7894 C C . LEU D 1 239 ? 50.006 -4.304 12.343 1.00 29.58 239 LEU D C 1
ATOM 7895 O O . LEU D 1 239 ? 50.834 -4.752 11.542 1.00 31.62 239 LEU D O 1
ATOM 7900 N N . LEU D 1 240 ? 50.045 -4.555 13.645 1.00 29.83 240 LEU D N 1
ATOM 7901 C CA . LEU D 1 240 ? 51.160 -5.264 14.259 1.00 28.28 240 LEU D CA 1
ATOM 7902 C C . LEU D 1 240 ? 51.192 -6.731 13.828 1.00 24.85 240 LEU D C 1
ATOM 7903 O O . LEU D 1 240 ? 52.247 -7.344 13.761 1.00 28.16 240 LEU D O 1
ATOM 7908 N N . HIS D 1 241 ? 50.029 -7.275 13.502 1.00 27.68 241 HIS D N 1
ATOM 7909 C CA . HIS D 1 241 ? 49.950 -8.663 13.057 1.00 29.03 241 HIS D CA 1
ATOM 7910 C C . HIS D 1 241 ? 50.625 -8.779 11.694 1.00 29.66 241 HIS D C 1
ATOM 7911 O O . HIS D 1 241 ? 51.336 -9.762 11.413 1.00 26.08 241 HIS D O 1
ATOM 7918 N N . ILE D 1 242 ? 50.366 -7.810 10.826 1.00 24.05 242 ILE D N 1
ATOM 7919 C CA . ILE D 1 242 ? 50.856 -7.862 9.452 1.00 24.09 242 ILE D CA 1
ATOM 7920 C C . ILE D 1 242 ? 52.349 -7.619 9.492 1.00 25.95 242 ILE D C 1
ATOM 7921 O O . ILE D 1 242 ? 53.105 -8.210 8.723 1.00 25.60 242 ILE D O 1
ATOM 7926 N N . ARG D 1 243 ? 52.771 -6.757 10.410 1.00 25.22 243 ARG D N 1
ATOM 7927 C CA . ARG D 1 243 ? 54.178 -6.499 10.610 1.00 24.57 243 ARG D CA 1
ATOM 7928 C C . ARG D 1 243 ? 54.897 -7.787 11.018 1.00 28.58 243 ARG D C 1
ATOM 7929 O O . ARG D 1 243 ? 56.042 -8.033 10.609 1.00 25.16 243 ARG D O 1
ATOM 7937 N N . ASP D 1 244 ? 54.312 -8.502 11.964 1.00 26.43 244 ASP D N 1
ATOM 7938 C CA . ASP D 1 244 ? 54.986 -9.689 12.506 1.00 26.99 244 ASP D CA 1
ATOM 7939 C C . ASP D 1 244 ? 54.974 -10.785 11.458 1.00 27.22 244 ASP D C 1
ATOM 7940 O O . ASP D 1 244 ? 55.941 -11.515 11.283 1.00 29.92 244 ASP D O 1
ATOM 7945 N N . ARG D 1 245 ? 53.975 -10.749 10.602 1.00 29.16 245 ARG D N 1
ATOM 7946 C CA . ARG D 1 245 ? 53.910 -11.705 9.522 1.00 30.14 245 ARG D CA 1
ATOM 7947 C C . ARG D 1 245 ? 54.943 -11.389 8.427 1.00 39.24 245 ARG D C 1
ATOM 7948 O O . ARG D 1 245 ? 55.600 -12.285 7.901 1.00 33.89 245 ARG D O 1
ATOM 7956 N N . LEU D 1 246 ? 55.109 -10.109 8.113 1.00 30.73 246 LEU D N 1
ATOM 7957 C CA . LEU D 1 246 ? 56.221 -9.644 7.279 1.00 33.04 246 LEU D CA 1
ATOM 7958 C C . LEU D 1 246 ? 57.601 -10.069 7.814 1.00 40.31 246 LEU D C 1
ATOM 7959 O O . LEU D 1 246 ? 58.446 -10.554 7.051 1.00 36.04 246 LEU D O 1
ATOM 7964 N N . THR D 1 247 ? 57.883 -9.825 9.088 1.00 35.66 247 THR D N 1
ATOM 7965 C CA . THR D 1 247 ? 59.196 -10.209 9.568 1.00 40.15 247 THR D CA 1
ATOM 7966 C C . THR D 1 247 ? 59.398 -11.720 9.553 1.00 34.00 247 THR D C 1
ATOM 7967 O O . THR D 1 247 ? 60.492 -12.178 9.251 1.00 38.31 247 THR D O 1
ATOM 7971 N N . LYS D 1 248 ? 58.308 -12.473 9.585 1.00 32.15 248 LYS D N 1
ATOM 7972 C CA . LYS D 1 248 ? 58.411 -13.920 9.583 1.00 40.67 248 LYS D CA 1
ATOM 7973 C C . LYS D 1 248 ? 58.685 -14.424 8.165 1.00 37.03 248 LYS D C 1
ATOM 7974 O O . LYS D 1 248 ? 59.585 -15.238 7.947 1.00 34.11 248 LYS D O 1
ATOM 7980 N N . LEU D 1 249 ? 57.960 -13.882 7.198 1.00 28.90 249 LEU D N 1
ATOM 7981 C CA . LEU D 1 249 ? 58.177 -14.202 5.800 1.00 34.71 249 LEU D CA 1
ATOM 7982 C C . LEU D 1 249 ? 59.587 -13.874 5.311 1.00 41.21 249 LEU D C 1
ATOM 7983 O O . LEU D 1 249 ? 60.136 -14.616 4.491 1.00 35.18 249 LEU D O 1
ATOM 7988 N N . ALA D 1 250 ? 60.178 -12.805 5.857 1.00 31.34 250 ALA D N 1
ATOM 7989 C CA . ALA D 1 250 ? 61.459 -12.281 5.389 1.00 33.59 250 ALA D CA 1
ATOM 7990 C C . ALA D 1 250 ? 62.647 -12.896 6.112 1.00 32.73 250 ALA D C 1
ATOM 7991 O O . ALA D 1 250 ? 63.761 -12.867 5.594 1.00 33.32 250 ALA D O 1
ATOM 7993 N N . GLU D 1 251 ? 62.393 -13.483 7.277 1.00 33.71 251 GLU D N 1
ATOM 7994 C CA . GLU D 1 251 ? 63.430 -14.082 8.122 1.00 41.82 251 GLU D CA 1
ATOM 7995 C C . GLU D 1 251 ? 64.365 -15.035 7.366 1.00 38.05 251 GLU D C 1
ATOM 7996 O O . GLU D 1 251 ? 63.904 -15.881 6.590 1.00 31.29 251 GLU D O 1
ATOM 8002 N N . GLY D 1 252 ? 65.673 -14.874 7.557 1.00 38.92 252 GLY D N 1
ATOM 8003 C CA . GLY D 1 252 ? 66.643 -15.838 7.011 1.00 46.87 252 GLY D CA 1
ATOM 8004 C C . GLY D 1 252 ? 67.360 -15.538 5.683 1.00 54.16 252 GLY D C 1
ATOM 8005 O O . GLY D 1 252 ? 68.095 -16.397 5.189 1.00 60.12 252 GLY D O 1
ATOM 8006 N N . GLY D 1 253 ? 67.302 -14.305 5.179 1.00 53.95 253 GLY D N 1
ATOM 8007 C CA . GLY D 1 253 ? 66.094 -13.715 4.613 1.00 52.89 253 GLY D CA 1
ATOM 8008 C C . GLY D 1 253 ? 65.866 -13.957 3.121 1.00 40.68 253 GLY D C 1
ATOM 8009 O O . GLY D 1 253 ? 65.262 -14.959 2.764 1.00 41.05 253 GLY D O 1
ATOM 8010 N N . ILE D 1 254 ? 66.039 -12.916 2.297 1.00 38.36 254 ILE D N 1
ATOM 8011 C CA . ILE D 1 254 ? 65.159 -12.725 1.129 1.00 36.39 254 ILE D CA 1
ATOM 8012 C C . ILE D 1 254 ? 65.798 -13.041 -0.240 1.00 41.24 254 ILE D C 1
ATOM 8013 O O . ILE D 1 254 ? 65.373 -13.950 -0.950 1.00 38.88 254 ILE D O 1
ATOM 8018 N N . TRP D 1 255 ? 66.687 -12.178 -0.699 1.00 38.59 255 TRP D N 1
ATOM 8019 C CA . TRP D 1 255 ? 67.354 -12.405 -1.974 1.00 34.38 255 TRP D CA 1
ATOM 8020 C C . TRP D 1 255 ? 68.136 -13.722 -1.864 1.00 32.72 255 TRP D C 1
ATOM 8021 O O . TRP D 1 255 ? 68.509 -14.125 -0.766 1.00 55.96 255 TRP D O 1
ATOM 8032 N N . ARG D 1 256 ? 68.571 -14.265 -2.987 1.00 52.06 256 ARG D N 1
ATOM 8033 C CA . ARG D 1 256 ? 67.764 -15.133 -3.819 1.00 48.20 256 ARG D CA 1
ATOM 8034 C C . ARG D 1 256 ? 67.444 -16.443 -3.072 1.00 66.23 256 ARG D C 1
ATOM 8035 O O . ARG D 1 256 ? 67.996 -17.498 -3.384 1.00 54.51 256 ARG D O 1
ATOM 8043 N N . LYS D 1 257 ? 66.583 -16.359 -2.062 1.00 52.05 257 LYS D N 1
ATOM 8044 C CA . LYS D 1 257 ? 65.967 -17.542 -1.473 1.00 46.65 257 LYS D CA 1
ATOM 8045 C C . LYS D 1 257 ? 64.578 -17.790 -2.040 1.00 49.89 257 LYS D C 1
ATOM 8046 O O . LYS D 1 257 ? 63.863 -16.852 -2.422 1.00 42.92 257 LYS D O 1
ATOM 8052 N N . LYS D 1 258 ? 64.149 -19.045 -1.963 1.00 43.20 258 LYS D N 1
ATOM 8053 C CA . LYS D 1 258 ? 62.742 -19.386 -2.140 1.00 47.06 258 LYS D CA 1
ATOM 8054 C C . LYS D 1 258 ? 61.970 -19.013 -0.883 1.00 46.91 258 LYS D C 1
ATOM 8055 O O . LYS D 1 258 ? 62.517 -19.059 0.219 1.00 41.53 258 LYS D O 1
ATOM 8061 N N . GLN D 1 259 ? 60.732 -18.558 -1.057 1.00 34.04 259 GLN D N 1
ATOM 8062 C CA . GLN D 1 259 ? 59.823 -18.421 0.060 1.00 44.67 259 GLN D CA 1
ATOM 8063 C C . GLN D 1 259 ? 59.500 -19.812 0.589 1.00 48.53 259 GLN D C 1
ATOM 8064 O O . GLN D 1 259 ? 58.941 -20.638 -0.117 1.00 35.82 259 GLN D O 1
ATOM 8070 N N . LEU D 1 260 ? 59.945 -20.096 1.803 1.00 46.46 260 LEU D N 1
ATOM 8071 C CA . LEU D 1 260 ? 59.556 -21.321 2.485 1.00 47.06 260 LEU D CA 1
ATOM 8072 C C . LEU D 1 260 ? 58.686 -20.952 3.680 1.00 61.32 260 LEU D C 1
ATOM 8073 O O . LEU D 1 260 ? 58.534 -19.768 4.002 1.00 43.09 260 LEU D O 1
ATOM 8078 N N . ASP D 1 261 ? 58.222 -21.966 4.404 1.00 58.19 261 ASP D N 1
ATOM 8079 C CA . ASP D 1 261 ? 58.012 -21.841 5.840 1.00 71.55 261 ASP D CA 1
ATOM 8080 C C . ASP D 1 261 ? 58.765 -22.908 6.635 1.00 61.00 261 ASP D C 1
ATOM 8081 O O . ASP D 1 261 ? 58.921 -24.039 6.173 1.00 67.78 261 ASP D O 1
#

Solvent-accessible surface area: 41982 Å² total; per-residue (Å²): 174,73,128,153,26,82,69,41,32,63,67,0,18,72,1,44,129,106,31,4,1,13,79,30,2,0,0,39,24,0,66,14,19,0,4,6,30,0,1,21,71,72,41,5,57,11,0,31,63,0,0,76,1,0,0,0,53,1,37,32,21,139,51,11,2,0,6,0,5,6,16,0,0,8,15,2,12,93,46,0,8,56,0,1,127,9,7,133,17,80,2,0,1,7,8,46,131,40,56,152,105,44,6,129,17,0,2,82,21,0,98,130,90,20,109,152,24,122,17,18,0,60,124,17,108,70,82,2,77,76,27,110,106,96,15,0,54,0,16,84,76,0,2,98,92,5,52,4,0,0,2,1,46,18,56,16,49,9,0,32,5,7,40,163,48,65,21,48,0,0,0,0,18,15,33,1,16,23,118,0,0,18,14,0,29,5,0,0,1,0,29,4,27,55,0,0,57,36,0,6,92,2,0,134,46,0,112,128,54,68,151,48,64,8,66,116,5,35,140,101,38,76,5,15,114,0,0,66,29,0,0,92,36,0,48,82,24,0,59,94,8,7,153,50,14,0,34,49,76,112,106,34,35,132,174,41,81,148,104,65,116,91,30,141,32,41,64,41,69,55,68,0,32,67,1,25,108,102,32,5,0,16,63,21,9,0,0,23,24,0,41,15,24,6,0,8,77,0,0,25,62,123,38,2,97,13,1,36,44,0,0,95,0,0,0,0,55,1,42,42,20,141,39,13,2,0,4,0,22,5,12,0,0,11,20,2,14,101,50,0,7,53,0,5,139,8,9,132,14,79,3,0,0,8,9,74,94,64,54,131,108,30,3,115,18,0,3,91,20,0,104,137,98,17,118,92,26,126,19,12,0,64,131,12,91,75,109,5,83,69,21,112,32,101,10,0,48,0,22,83,82,1,2,98,115,4,51,4,0,0,3,1,50,24,47,21,91,10,0,25,1,3,32,100,58,63,17,48,0,0,0,0,15,14,7,0,4,14,69,0,0,15,10,0,24,4,1,0,2,0,32,5,27,55,0,0,45,73,0,3,96,7,0,141,101,2,121,133,76,63,153,45,67,8,53,153,41,32,141,142,35,72,2,5,116,1,0,34,35,1,0,59,36,0,47,79,52,0,50,136,26,1,120,87,37,3,83,94,110,170,177,81,130,152,28,90,71,43,42,86,58,0,22,59,0,38,110,98,32,4,2,15,47,26,9,0,1,38,25,0,74,19,18,0,12,8,30,1,0,23,72,126,46,2,103,11,0,29,57,0,0,97,1,0,0,0,51,2,39,66,19,150,48,14,2,1,3,0,10,8,20,0,1,9,16,3,13,102,50,0,7,56,0,3,133,9,6,128,17,69,3,0,0,5,6,74,100,30,12,77,63,32,7,127,19,0,4,87,19,0,106,129,93,28,106,164,23,110,22,12,0,65,122,22,99,69,88,4,89,52,103,151,41,48,25,5,49,1,13,85,71,1,3,93,96,1,55,5,0,0,2,2,54,11,67,11,68,14,0,23,11,4,36,162,59,61,24,49,0,0,0,0,21,17,32,0,12,25,113,2,0,4,12,0,28,3,0,0,0,1,26,5,27,55,0,0,47,67,0,4,94,1,0,140,88,2,123,129,73,69,172,50,59,9,70,113,33,32,135,113,34,74,2,15,113,1,0,72,26,0,0,95,35,1,72,79,28,0,53,120,14,8,145,46,21,2,83,85,93,135,128,38,121,173,142,152,32,93,70,41,60,107,78,0,24,73,1,30,49,68,37,3,2,18,73,25,9,0,0,33,27,0,43,14,26,4,0,10,58,1,1,25,69,124,38,1,98,12,0,34,51,0,0,98,2,0,0,0,54,2,43,44,19,146,44,10,0,0,8,0,26,7,16,0,0,10,22,4,14,106,56,0,9,57,0,0,132,11,6,137,9,61,2,0,1,12,10,116,111,56,57,147,105,38,11,117,15,0,2,51,16,0,105,70,89,18,43,117,24,89,20,8,0,64,118,10,88,73,129,5,71,61,32,84,52,106,9,0,46,0,20,79,78,0,1,99,105,3,52,4,0,0,4,4,55,39,52,21,84,17,0,40,1,1,40,139,53,62,14,50,0,0,0,0,18,17,10,0,6,16,67,0,0,18,11,0,25,3,0,0,1,0,33,5,30,56,0,0,41,77,0,4,91,6,0,138,105,4,106,136,81,60,154,42,69,8,57,150,40,30,138,141,37,74,3,12,114,0,0,32,35,0,0,55,41,0,59,74,54,1,44,82,15,6,132,55,28,6,87,86,107,104,63,135,164

B-factor: mean 47.48, std 21.42, range [14.83, 182.64]

InterPro domains:
  IPR002855 Phosphopantoate/pantothenate synthetase [MF_02224] (3-247)
  IPR002855 Phosphopantoate/pantothenate synthetase [NF010324] (1-250)
  IPR002855 Phosphopantoate/pantothenate synthetase [NF041123] (3-216)
  IPR002855 Phosphopantoate/pantothenate synthetase [PF02006] (55-244)
  IPR002855 Phosphopantoate/pantothenate synthetase [PIRSF004853] (2-251)
  IPR002855 Phosphopantoate/pantothenate synthetase [PTHR40695] (1-251)
  IPR038138 Phosphopantoate/pantothenate synthetase superfamily [G3DSA:3.40.50.12640] (1-261)

Radius of gyration: 32.29 Å; Cα contacts (8 Å, |Δi|>4): 1950; chains: 4; bounding box: 90×69×91 Å

Secondary structure (DSSP, 8-state):
--HHHHHHHHHHHHHHHTTSS-HHHHHHHHHHHHHHHHHTSS--HHHHHHHHHHHHHHHH-SS-EEEE-HHHHHH-HHHHHHHHHHHT-EEEE--SS--HHHHHHHHHHHHTT-TT---B-SS--EE-TTS-STTTEE-TTTTTT-SEEE--S--HHHHHHHHHTT-EEEEE-S-TTSHHHHH-SEEE-S-HHHHHHHHHHHHHHHTTS-HHHHHHHHHH--HHHHHHHHHHHHHHHHHHHHHH--TT-SS--/--S-TT-TTHHHHHHHHHHHHHHHTT-S-HHHHHHHHHHHHHHHHHTSS--HHHHHHHHHHHHHHHH-SS-EEEE-HHHHHH-HHHHHHHHHHHT-EEEE--SS--HHHHHHHHHHHHTT-TT--EE-SS---B-TT-SSSTTB--TTTTTT-SEEEEES--HHHHHHHHHHT-EEEEE-S-TTSHHHHHSSEEE-S-HHHHHHHHHHHHHHHTTS-HHHHHHHHHT--HHHHHHHHHHHHHHHHHHHSTT-SSS--/--HHHHHHHHHHHHHHHTTSS-HHHHHHHHHHHHHHHHHTSS--HHHHHHHHHHHHHHHH-SSEEEEE-HHHHHH-HHHHHHHHHHTT-EEEE--SS--HHHHHHHHHHHHTT-TT--EE-SS--EE-SS-TTTTTEE-TTTTTT-SEEE-TT--HHHHHHHHHTT-EEEEE-S-TTSHHHHHSSEEE-S-HHHHHHHHHHHHHHHTTS-HHHHHHHHHH--HHHHHHHHHHHHHHHHHHHHHH--TT-S---/-HHHHHHHHHHHHHHHTT-S-HHHHHHHHHHHHHHHHHTSS--HHHHHHHHHHHHHHHH-SSEEEEE-HHHHHH-HHHHHHHHHHTT-EEEE--SS--HHHHHHHHHHHHHH-S-S-EE-SS--EE-TT--SSS-EE-TTTTTT-SEEEEES--HHHHHHHHHTT-EEEEE-S-TTSHHHHHSSEEE-S-HHHHHHHHHHHHHHHTTS-HHHHHHHHHH--HHHHHHHHHHHHHHHHHHHHTT--TT-----

Nearest PDB structures (foldseek):
  4mb2-assembly2_D  TM=9.974E-01  e=1.895E-38  Thermococcus onnurineus NA1
  4mb2-assembly1_A  TM=9.833E-01  e=2.699E-37  Thermococcus onnurineus NA1
  3wdk-assembly2_D  TM=9.948E-01  e=6.652E-37  Thermococcus kodakarensis KOD1
  3wdl-assembly1_A  TM=9.829E-01  e=6.327E-37  Thermococcus kodakarensis KOD1
  3wdk-assembly2_C  TM=9.859E-01  e=1.098E-36  Thermococcus kodakarensis KOD1

Organism: Thermococcus onnurineus (strain NA1) (NCBI:txid523850)